Protein 7B7Q (pdb70)

Organism: Carboxydothermus hydrogenoformans (strain ATCC BAA-161 / DSM 6008 / Z-2901) (NCBI:txid246194)

Nearest PDB structures (foldseek):
  6t7j-assembly1_B  TM=9.640E-01  e=1.067E-58  Thermococcus sp. AM4
  6vx0-assembly1_A  TM=9.597E-01  e=3.715E-58  Nitratidesulfovibrio vulgaris str. Hildenborough
  6vx1-assembly1_B  TM=9.623E-01  e=3.715E-58  Nitratidesulfovibrio vulgaris str. Hildenborough
  6b6y-assembly1_A  TM=9.657E-01  e=2.680E-57  Nitratidesulfovibrio vulgaris
  6b6y-assembly1_B  TM=9.656E-01  e=7.198E-57  Nitratidesulfovibrio vulgaris

Secondary structure (DSSP, 8-state):
-----BSSHHHHHHHHHHHHTT---HHHHHHHHHTT--HHHHHT-EE-SSTT--EE-BGGGTB-S-TT---HHHHHHHHHHHHHHHHHHHHHHHHHHHHHHHHHHHTT-SS-----HHHHHHHHHHTT----S-HHHHHHHHHHHHHHHHH--TTS--SHHHHHS-HHHHHHHHHHT-----HHHHHHHHHHHHSTTSB--HHHHHHHHHHHHHHHIIIIIHHHHHHHHHHH-----EEEEESGGG--TTSEEEEEEES--HHHHHHHHHHTSHHHHHHHHHTT-S-EEEEEEHHHHHHHHHH----SSEEEE---GGGHHHHHTTS--SEEEE-SS---TTHHHHHHHHT-EEEE-STT-B-TT--EE----GGGHHHHHHHHHHHHHHHIIIIITTTSPP------EEEEE---HHHHHHHTTSSSHHHHHHHHHTSS-EEEEEEE---STTSSBTHHHHHHHHHHHHTTEEEEEEEHHHHHHHHTTTTSGGGGGGS-HHHHHHHHHHT--SEEEEE--THHHHHHHHHHHHHHHTS-GGGSSEEEEETT--SHHHHHHHHHHHHTT-EEEESS--TTTT-HHHHHIIIIIGGGTTS-EEE----HHHHHHHHHHHHHHHHHHHT-/-----BS-HHHHHHHHHHHHTT---HHHHHHHHHHT--HHHHHT-EE-SSTT--EE-BGGGTB-S-TT---HHHHHHHHHHHHHHHHHHHHHHHHHHHHHHHHHHHTT-SS-----HHHHHHHHHHTT----S-HHHHHHHHHHHHHHHHH--TTS--SHHHHHS-HHHHHHHHHHT-----HHHHHHHHHHHTSTTSB--HHHHHHHHHHHHHHHIIIIIHHHHHHHHHHH-----EEEEESGGG--TTSEEEEEEES--HHHHHHHHHHTSHHHHHHHHHTT-S-EEEEEEHHHHHHHHHH----SSEEEE---GGGHHHHHTTS--SEEEE-SS---TTHHHHHHHHT-EEEE-STT-B-TT--EE----GGGHHHHHHHHHHHHHHHIIIIITTTS--------EEEEE---HHHHHHHTTS-SHHHHHHHHHTSS-EEEEEE----STTSSBTHHHHHHHHHHHHTTEEEEEESHHHHHHHHTTTTSGGGGGGS-HHHHHHHHHHT--SEEEEE--THHHHHHHHHHHHHHHTS-GGGSSEEEEETT--SHHHHHHHHHHHHTT-EEEESSPPTTTT-HHHHHIIIIIGGGTTS-EEE----HHHHHHHHHHHHHHHHHHHT-

Structure (mmCIF, N/CA/C/O backbone):
data_7B7Q
#
_entry.id   7B7Q
#
_cell.length_a   66.327
_cell.length_b   108.982
_cell.length_c   82.843
_cell.angle_alpha   90.000
_cell.angle_beta   98.780
_cell.angle_gamma   90.000
#
_symmetry.space_group_name_H-M   'P 1 21 1'
#
loop_
_entity.id
_entity.type
_entity.pdbx_description
1 polymer 'Carbon monoxide dehydrogenase'
2 non-polymer 'FE2/S2 (INORGANIC) CLUSTER'
3 non-polymer 'IRON/SULFUR CLUSTER'
4 non-polymer 3,5-dioxa-7-thia-1-thionia-2$l^{2},4$l^{2},6$l^{3},8$l^{2}-tetraferrabicyclo[4.2.0]octane
5 non-polymer TRIS(HYDROXYETHYL)AMINOMETHANE
6 non-polymer DI(HYDROXYETHYL)ETHER
7 water water
#
loop_
_atom_site.group_PDB
_atom_site.id
_atom_site.type_symbol
_atom_site.label_atom_id
_atom_site.label_alt_id
_atom_site.label_comp_id
_atom_site.label_asym_id
_atom_site.label_entity_id
_atom_site.label_seq_id
_atom_site.pdbx_PDB_ins_code
_atom_site.Cartn_x
_atom_site.Cartn_y
_atom_site.Cartn_z
_atom_site.occupancy
_atom_site.B_iso_or_equiv
_atom_site.auth_seq_id
_atom_site.auth_comp_id
_atom_site.auth_asym_id
_atom_site.auth_atom_id
_atom_site.pdbx_PDB_model_num
ATOM 1 N N . MET A 1 1 ? 43.958 24.077 36.980 1.00 35.38 1 MET A N 1
ATOM 2 C CA . MET A 1 1 ? 43.319 22.951 36.305 1.00 37.33 1 MET A CA 1
ATOM 3 C C . MET A 1 1 ? 41.788 23.004 36.394 1.00 31.03 1 MET A C 1
ATOM 4 O O . MET A 1 1 ? 41.158 23.142 37.460 1.00 30.67 1 MET A O 1
ATOM 17 N N . ALA A 1 2 ? 41.210 22.922 35.205 1.00 27.52 2 ALA A N 1
ATOM 18 C CA . ALA A 1 2 ? 39.783 23.051 34.990 1.00 25.32 2 ALA A CA 1
ATOM 19 C C . ALA A 1 2 ? 39.103 21.704 34.773 1.00 25.09 2 ALA A C 1
ATOM 20 O O . ALA A 1 2 ? 37.931 21.675 34.416 1.00 25.18 2 ALA A O 1
ATOM 27 N N . THR A 1 3 ? 39.801 20.597 35.022 1.00 25.22 3 THR A N 1
ATOM 28 C CA . THR A 1 3 ? 39.237 19.269 34.800 1.00 25.02 3 THR A CA 1
ATOM 29 C C . THR A 1 3 ? 38.112 18.965 35.789 1.00 22.36 3 THR A C 1
ATOM 30 O O . THR A 1 3 ? 38.235 19.223 36.988 1.00 22.83 3 THR A O 1
ATOM 41 N N . LYS A 1 4 ? 37.022 18.391 35.274 1.00 21.08 4 LYS A N 1
ATOM 42 C CA A LYS A 1 4 ? 35.915 17.906 36.108 0.58 20.99 4 LYS A CA 1
ATOM 43 C CA B LYS A 1 4 ? 35.932 17.925 36.118 0.42 20.71 4 LYS A CA 1
ATOM 44 C C . LYS A 1 4 ? 36.347 16.639 36.829 1.00 20.22 4 LYS A C 1
ATOM 45 O O . LYS A 1 4 ? 36.619 15.621 36.185 1.00 20.50 4 LYS A O 1
ATOM 82 N N . THR A 1 5 ? 36.381 16.687 38.164 1.00 20.02 5 THR A N 1
ATOM 83 C CA . THR A 1 5 ? 36.784 15.533 38.963 1.00 20.06 5 THR A CA 1
ATOM 84 C C . THR A 1 5 ? 35.632 15.041 39.832 1.00 20.10 5 THR A C 1
ATOM 85 O O . THR A 1 5 ? 34.708 14.416 39.303 1.00 20.20 5 THR A O 1
ATOM 96 N N . SER A 1 6 ? 35.661 15.317 41.137 1.00 19.02 6 SER A N 1
ATOM 97 C CA . SER A 1 6 ? 34.688 14.756 42.064 1.00 18.96 6 SER A CA 1
ATOM 98 C C . SER A 1 6 ? 34.327 15.755 43.161 1.00 19.04 6 SER A C 1
ATOM 99 O O . SER A 1 6 ? 35.103 16.652 43.505 1.00 19.58 6 SER A O 1
ATOM 107 N N . ILE A 1 7 ? 33.157 15.547 43.773 1.00 20.25 7 ILE A N 1
ATOM 108 C CA . ILE A 1 7 ? 32.826 16.256 45.015 1.00 20.88 7 ILE A CA 1
ATOM 109 C C . ILE A 1 7 ? 33.569 15.683 46.230 1.00 20.88 7 ILE A C 1
ATOM 110 O O . ILE A 1 7 ? 33.708 16.375 47.256 1.00 22.95 7 ILE A O 1
ATOM 126 N N . HIS A 1 8 ? 34.055 14.438 46.145 1.00 20.49 8 HIS A N 1
ATOM 127 C CA . HIS A 1 8 ? 34.629 13.730 47.297 1.00 18.84 8 HIS A CA 1
ATOM 128 C C . HIS A 1 8 ? 36.125 13.982 47.416 1.00 20.58 8 HIS A C 1
ATOM 129 O O . HIS A 1 8 ? 36.871 13.680 46.477 1.00 20.28 8 HIS A O 1
ATOM 143 N N . PRO A 1 9 ? 36.616 14.450 48.562 1.00 21.66 9 PRO A N 1
ATOM 144 C CA . PRO A 1 9 ? 38.068 14.672 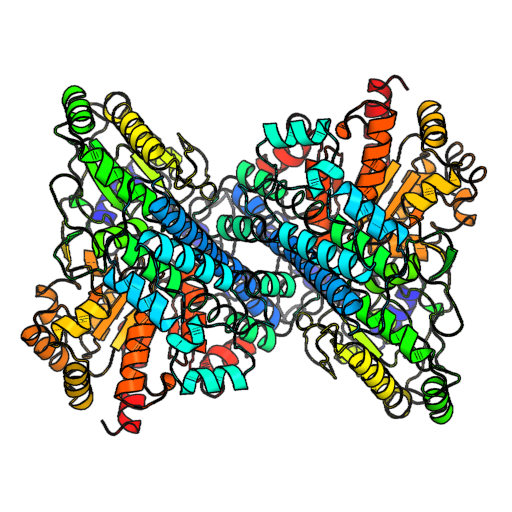48.677 1.00 23.13 9 PRO A CA 1
ATOM 145 C C . PRO A 1 9 ? 38.920 13.435 48.445 1.00 23.18 9 PRO A C 1
ATOM 146 O O . PRO A 1 9 ? 40.030 13.545 47.902 1.00 23.41 9 PRO A O 1
ATOM 157 N N . SER A 1 10 ? 38.462 12.268 48.898 1.00 23.06 10 SER A N 1
ATOM 158 C CA . SER A 1 10 ? 39.252 11.048 48.742 1.00 21.72 10 SER A CA 1
ATOM 159 C C . SER A 1 10 ? 39.512 10.758 47.271 1.00 20.63 10 SER A C 1
ATOM 160 O O . SER A 1 10 ? 40.638 10.420 46.886 1.00 20.48 10 SER A O 1
ATOM 168 N N . VAL A 1 11 ? 38.475 10.888 46.441 1.00 20.41 11 VAL A N 1
ATOM 169 C CA . VAL A 1 11 ? 38.618 10.650 45.008 1.00 19.21 11 VAL A CA 1
ATOM 170 C C . VAL A 1 11 ? 39.553 11.677 44.382 1.00 20.16 11 VAL A C 1
ATOM 171 O O . VAL A 1 11 ? 40.365 11.349 43.513 1.00 20.67 11 VAL A O 1
ATOM 184 N N . ASN A 1 12 ? 39.436 12.943 44.787 1.00 20.08 12 ASN A N 1
ATOM 185 C CA . ASN A 1 12 ? 40.312 13.971 44.228 1.00 21.10 12 ASN A CA 1
ATOM 186 C C . ASN A 1 12 ? 41.782 13.710 44.556 1.00 21.94 12 ASN A C 1
ATOM 187 O O . ASN A 1 12 ? 42.666 13.930 43.714 1.00 23.04 12 ASN A O 1
ATOM 198 N N . GLU A 1 13 ? 42.065 13.221 45.758 1.00 21.56 13 GLU A N 1
ATOM 199 C CA . GLU A 1 13 ? 43.449 12.903 46.113 1.00 22.22 13 GLU A CA 1
ATOM 200 C C . GLU A 1 13 ? 43.991 11.788 45.224 1.00 22.11 13 GLU A C 1
ATOM 201 O O . GLU A 1 13 ? 45.139 11.839 44.772 1.00 22.78 13 GLU A O 1
ATOM 213 N N . LEU A 1 14 ? 43.176 10.769 44.969 1.00 21.08 14 LEU A N 1
ATOM 214 C CA . LEU A 1 14 ? 43.615 9.631 44.154 1.00 20.75 14 LEU A CA 1
ATOM 215 C C . LEU A 1 14 ? 43.664 9.959 42.663 1.00 21.68 14 LEU A C 1
ATOM 216 O O . LEU A 1 14 ? 44.515 9.419 41.947 1.00 21.68 14 LEU A O 1
ATOM 232 N N . TYR A 1 15 ? 42.799 10.860 42.186 1.00 20.89 15 TYR A N 1
ATOM 233 C CA . TYR A 1 15 ? 42.946 11.380 40.828 1.00 20.09 15 TYR A CA 1
ATOM 234 C C . TYR A 1 15 ? 44.326 12.013 40.629 1.00 19.88 15 TYR A C 1
ATOM 235 O O . TYR A 1 15 ? 44.954 11.826 39.583 1.00 20.93 15 TYR A O 1
ATOM 253 N N . GLN A 1 16 ? 44.817 12.761 41.614 1.00 21.02 16 GLN A N 1
ATOM 254 C CA . GLN A 1 16 ? 46.137 13.365 41.469 1.00 21.86 16 GLN A CA 1
ATOM 255 C C . GLN A 1 16 ? 47.212 12.302 41.287 1.00 21.72 16 GLN A C 1
ATOM 256 O O . GLN A 1 16 ? 48.178 12.508 40.530 1.00 22.71 16 GLN A O 1
ATOM 270 N N . ARG A 1 17 ? 47.064 11.149 41.947 1.00 20.09 17 ARG A N 1
ATOM 271 C CA . ARG A 1 17 ? 48.044 10.084 41.744 1.00 20.50 17 ARG A CA 1
ATOM 272 C C . ARG A 1 17 ? 47.940 9.486 40.345 1.00 20.81 17 ARG A C 1
ATOM 273 O O . ARG A 1 17 ? 48.964 9.228 39.702 1.00 20.97 17 ARG A O 1
ATOM 294 N N . LEU A 1 18 ? 46.718 9.227 39.868 1.00 19.83 18 LEU A N 1
ATOM 295 C CA . LEU A 1 18 ? 46.558 8.754 38.492 1.00 20.79 18 LEU A CA 1
ATOM 296 C C . LEU A 1 18 ? 47.206 9.710 37.501 1.00 21.47 18 LEU A C 1
ATOM 297 O O . LEU A 1 18 ? 47.883 9.274 36.565 1.00 21.79 18 LEU A O 1
ATOM 313 N N . ALA A 1 19 ? 47.004 11.015 37.686 1.00 22.03 19 ALA A N 1
ATOM 314 C CA . ALA A 1 19 ? 47.586 12.015 36.790 1.00 23.68 19 ALA A CA 1
ATOM 315 C C . ALA A 1 19 ? 49.111 12.040 36.892 1.00 24.09 19 ALA A C 1
ATOM 316 O O . ALA A 1 19 ? 49.804 12.104 35.866 1.00 25.36 19 ALA A O 1
ATOM 323 N N . GLU A 1 20 ? 49.651 12.036 38.124 1.00 24.19 20 GLU A N 1
ATOM 324 C CA A GLU A 1 20 ? 51.105 11.992 38.296 0.61 25.50 20 GLU A CA 1
ATOM 325 C CA B GLU A 1 20 ? 51.104 11.988 38.301 0.39 25.47 20 GLU A CA 1
ATOM 326 C C . GLU A 1 20 ? 51.708 10.780 37.597 1.00 25.15 20 GLU A C 1
ATOM 327 O O . GLU A 1 20 ? 52.766 10.885 36.958 1.00 25.15 20 GLU A O 1
ATOM 348 N N . ASP A 1 21 ? 51.069 9.613 37.730 1.00 24.71 21 ASP A N 1
ATOM 349 C CA . ASP A 1 21 ? 51.520 8.373 37.105 1.00 23.84 21 ASP A CA 1
ATOM 350 C C . ASP A 1 21 ? 51.227 8.319 35.606 1.00 23.79 21 ASP A C 1
ATOM 351 O O . ASP A 1 21 ? 51.582 7.324 34.954 1.00 24.39 21 ASP A O 1
ATOM 360 N N . GLN A 1 22 ? 50.589 9.350 35.046 1.00 24.75 22 GLN A N 1
ATOM 361 C CA . GLN A 1 22 ? 50.311 9.425 33.609 1.00 27.21 22 GLN A CA 1
ATOM 362 C C . GLN A 1 22 ? 49.467 8.248 33.121 1.00 25.53 22 GLN A C 1
ATOM 363 O O . GLN A 1 22 ? 49.673 7.722 32.019 1.00 26.08 22 GLN A O 1
ATOM 377 N N . LEU A 1 23 ? 48.497 7.844 33.940 1.00 23.91 23 LEU A N 1
ATOM 378 C CA . LEU A 1 23 ? 47.587 6.762 33.594 1.00 23.26 23 LEU A CA 1
ATOM 379 C C . LEU A 1 23 ? 46.257 7.313 33.102 1.00 22.45 23 LEU A C 1
ATOM 380 O O . LEU A 1 23 ? 45.714 8.272 33.660 1.00 22.00 23 LEU A O 1
ATOM 396 N N . SER A 1 24 ? 45.733 6.694 32.050 1.00 21.88 24 SER A N 1
ATOM 397 C CA . SER A 1 24 ? 44.434 7.080 31.535 1.00 21.49 24 SER A CA 1
ATOM 398 C C . SER A 1 24 ? 43.363 6.826 32.591 1.00 20.46 24 SER A C 1
ATOM 399 O O . SER A 1 24 ? 43.461 5.897 33.399 1.00 20.97 24 SER A O 1
ATOM 407 N N . ASN A 1 25 ? 42.327 7.661 32.580 1.00 18.94 25 ASN A N 1
ATOM 408 C CA . ASN A 1 25 ? 41.246 7.560 33.556 1.00 18.76 25 ASN A CA 1
ATOM 409 C C . ASN A 1 25 ? 40.025 8.315 33.034 1.00 18.58 25 ASN A C 1
ATOM 410 O O . ASN A 1 25 ? 40.143 9.177 32.150 1.00 18.20 25 ASN A O 1
ATOM 421 N N . CYS A 1 26 ? 38.850 8.009 33.617 1.00 18.53 26 CYS A N 1
ATOM 422 C CA . CYS A 1 26 ? 37.599 8.590 33.124 1.00 17.57 26 CYS A CA 1
ATOM 423 C C . CYS A 1 26 ? 37.619 10.120 33.169 1.00 17.43 26 CYS A C 1
ATOM 424 O O . CYS A 1 26 ? 37.123 10.780 32.246 1.00 18.06 26 CYS A O 1
ATOM 432 N N . PHE A 1 27 ? 38.175 10.705 34.239 1.00 17.04 27 PHE A N 1
ATOM 433 C CA . PHE A 1 27 ? 38.168 12.157 34.378 1.00 17.27 27 PHE A CA 1
ATOM 434 C C . PHE A 1 27 ? 38.943 12.821 33.236 1.00 18.23 27 PHE A C 1
ATOM 435 O O . PHE A 1 27 ? 38.457 13.764 32.611 1.00 18.71 27 PHE A O 1
ATOM 452 N N . ASP A 1 28 ? 40.152 12.335 32.946 1.00 18.91 28 ASP A N 1
ATOM 453 C CA . ASP A 1 28 ? 40.957 12.904 31.866 1.00 18.83 28 ASP A CA 1
ATOM 454 C C . ASP A 1 28 ? 40.404 12.568 30.481 1.00 19.25 28 ASP A C 1
ATOM 455 O O . ASP A 1 28 ? 40.543 13.372 29.556 1.00 21.15 28 ASP A O 1
ATOM 464 N N . ARG A 1 29 ? 39.755 11.407 30.316 1.00 18.57 29 ARG A N 1
ATOM 465 C CA . ARG A 1 29 ? 39.235 11.020 29.006 1.00 18.14 29 ARG A CA 1
ATOM 466 C C . ARG A 1 29 ? 38.008 11.830 28.601 1.00 18.11 29 ARG A C 1
ATOM 467 O O . ARG A 1 29 ? 37.662 11.863 27.411 1.00 18.75 29 ARG A O 1
ATOM 488 N N . PHE A 1 30 ? 37.347 12.481 29.559 1.00 18.60 30 PHE A N 1
ATOM 489 C CA . PHE A 1 30 ? 36.164 13.277 29.253 1.00 19.16 30 PHE A CA 1
ATOM 490 C C . PHE A 1 30 ? 36.525 14.464 28.366 1.00 21.46 30 PHE A C 1
ATOM 491 O O . PHE A 1 30 ? 35.785 14.786 27.427 1.00 22.79 30 PHE A O 1
ATOM 508 N N . ASP A 1 31 ? 37.687 15.091 28.625 1.00 24.42 31 ASP A N 1
ATOM 509 C CA . ASP A 1 31 ? 38.096 16.314 27.928 1.00 27.12 31 ASP A CA 1
ATOM 510 C C . ASP A 1 31 ? 38.249 16.110 26.423 1.00 25.92 31 ASP A C 1
ATOM 511 O O . ASP A 1 31 ? 37.665 16.888 25.645 1.00 27.97 31 ASP A O 1
ATOM 520 N N . PRO A 1 32 ? 39.023 15.132 25.944 1.00 24.30 32 PRO A N 1
ATOM 521 C CA . PRO A 1 32 ? 39.133 14.945 24.495 1.00 23.13 32 PRO A CA 1
ATOM 522 C C . PRO A 1 32 ? 37.783 14.710 23.829 1.00 21.53 32 PRO A C 1
ATOM 523 O O . PRO A 1 32 ? 37.590 15.142 22.693 1.00 22.80 32 PRO A O 1
ATOM 534 N N . GLN A 1 33 ? 36.853 14.004 24.489 1.00 20.49 33 GLN A N 1
ATOM 535 C CA . GLN A 1 33 ? 35.532 13.762 23.891 1.00 20.67 33 GLN A CA 1
ATOM 536 C C . GLN A 1 33 ? 34.729 15.061 23.794 1.00 23.81 33 GLN A C 1
ATOM 537 O O . GLN A 1 33 ? 34.022 15.295 22.801 1.00 23.06 33 GLN A O 1
ATOM 551 N N . GLU A 1 34 ? 34.883 15.943 24.793 1.00 28.07 34 GLU A N 1
ATOM 552 C CA . GLU A 1 34 ? 34.270 17.270 24.759 1.00 30.34 34 GLU A CA 1
ATOM 553 C C . GLU A 1 34 ? 34.624 18.027 23.492 1.00 31.78 34 GLU A C 1
ATOM 554 O O . GLU A 1 34 ? 33.785 18.754 22.944 1.00 36.35 34 GLU A O 1
ATOM 566 N N . LYS A 1 35 ? 35.867 17.896 23.023 1.00 29.51 35 LYS A N 1
ATOM 567 C CA . LYS A 1 35 ? 36.332 18.704 21.896 1.00 30.99 35 LYS A CA 1
ATOM 568 C C . LYS A 1 35 ? 35.629 18.357 20.593 1.00 27.20 35 LYS A C 1
ATOM 569 O O . LYS A 1 35 ? 35.628 19.183 19.671 1.00 27.67 35 LYS A O 1
ATOM 588 N N . ILE A 1 36 ? 35.061 17.155 20.480 1.00 23.45 36 ILE A N 1
ATOM 589 C CA . ILE A 1 36 ? 34.551 16.663 19.204 1.00 22.17 36 ILE A CA 1
ATOM 590 C C . ILE A 1 36 ? 33.125 16.122 19.307 1.00 20.99 36 ILE A C 1
ATOM 591 O O . ILE A 1 36 ? 32.695 15.305 18.478 1.00 20.95 36 ILE A O 1
ATOM 607 N N . ARG A 1 37 ? 32.371 16.578 20.301 1.00 21.64 37 ARG A N 1
ATOM 608 C CA . ARG A 1 37 ? 31.009 16.086 20.504 1.00 21.75 37 ARG A CA 1
ATOM 609 C C . ARG A 1 37 ? 30.136 16.292 19.271 1.00 19.98 37 ARG A C 1
ATOM 610 O O . ARG A 1 37 ? 30.074 17.390 18.693 1.00 21.06 37 ARG A O 1
ATOM 631 N N . CYS A 1 38 ? 29.406 15.229 18.908 1.00 19.10 38 CYS A N 1
ATOM 632 C CA . CYS A 1 38 ? 28.422 15.250 17.826 1.00 18.22 38 CYS A CA 1
ATOM 633 C C . CYS A 1 38 ? 27.079 15.760 18.352 1.00 18.35 38 CYS A C 1
ATOM 634 O O . CYS A 1 38 ? 26.454 15.118 19.207 1.00 18.86 38 CYS A O 1
ATOM 641 N N . ASN A 1 39 ? 26.636 16.922 17.847 1.00 19.30 39 ASN A N 1
ATOM 642 C CA . ASN A 1 39 ? 25.365 17.465 18.297 1.00 19.96 39 ASN A CA 1
ATOM 643 C C . ASN A 1 39 ? 24.160 16.679 17.774 1.00 18.51 39 ASN A C 1
ATOM 644 O O . ASN A 1 39 ? 23.106 16.672 18.427 1.00 18.49 39 ASN A O 1
ATOM 655 N N . TYR A 1 40 ? 24.276 15.978 16.635 1.00 17.70 40 TYR A N 1
ATOM 656 C CA . TYR A 1 40 ? 23.163 15.130 16.195 1.00 17.23 40 TYR A CA 1
ATOM 657 C C . TYR A 1 40 ? 22.904 14.020 17.208 1.00 17.08 40 TYR A C 1
ATOM 658 O O . TYR A 1 40 ? 21.765 13.786 17.622 1.00 16.91 40 TYR A O 1
ATOM 676 N N . CYS A 1 41 ? 23.969 13.344 17.636 1.00 16.66 41 CYS A N 1
ATOM 677 C CA . CYS A 1 41 ? 23.842 12.285 18.634 1.00 15.90 41 CYS A CA 1
ATOM 678 C C . CYS A 1 41 ? 23.383 12.820 19.994 1.00 16.26 41 CYS A C 1
ATOM 679 O O . CYS A 1 41 ? 22.564 12.184 20.659 1.00 17.03 41 CYS A O 1
ATOM 686 N N . GLU A 1 42 ? 23.873 13.996 20.402 1.00 17.26 42 GLU A N 1
ATOM 687 C CA . GLU A 1 42 ? 23.445 14.583 21.664 1.00 18.20 42 GLU A CA 1
ATOM 688 C C . GLU A 1 42 ? 21.940 14.781 21.692 1.00 18.05 42 GLU A C 1
ATOM 689 O O . GLU A 1 42 ? 21.308 14.602 22.741 1.00 19.06 42 GLU A O 1
ATOM 701 N N . LEU A 1 43 ? 21.349 15.153 20.551 1.00 17.78 43 LEU A N 1
ATOM 702 C CA . LEU A 1 43 ? 19.926 15.448 20.442 1.00 18.06 43 LEU A CA 1
ATOM 703 C C . LEU A 1 43 ? 19.078 14.223 20.081 1.00 17.27 43 LEU A C 1
ATOM 704 O O . LEU A 1 43 ? 17.848 14.341 20.013 1.00 17.54 43 LEU A O 1
ATOM 720 N N . GLY A 1 44 ? 19.683 13.062 19.820 1.00 16.95 44 GLY A N 1
ATOM 721 C CA . GLY A 1 44 ? 18.942 11.847 19.471 1.00 16.83 44 GLY A CA 1
ATOM 722 C C . GLY A 1 44 ? 18.511 11.754 18.017 1.00 16.08 44 GLY A C 1
ATOM 723 O O . GLY A 1 44 ? 17.659 10.918 17.685 1.00 16.01 44 GLY A O 1
ATOM 727 N N . VAL A 1 45 ? 19.062 12.589 17.134 1.00 16.11 45 VAL A N 1
ATOM 728 C CA . VAL A 1 45 ? 18.625 12.634 15.733 1.00 15.97 45 VAL A CA 1
ATOM 729 C C . VAL A 1 45 ? 19.700 12.160 14.758 1.00 15.54 45 VAL A C 1
ATOM 730 O O . VAL A 1 45 ? 19.843 12.686 13.640 1.00 16.72 45 VAL A O 1
ATOM 743 N N . SER A 1 46 ? 20.412 11.120 15.163 1.00 15.56 46 SER A N 1
ATOM 744 C CA . SER A 1 46 ? 21.196 10.293 14.257 1.00 14.95 46 SER A CA 1
ATOM 745 C C . SER A 1 46 ? 20.744 8.835 14.378 1.00 14.49 46 SER A C 1
ATOM 746 O O . SER A 1 46 ? 20.119 8.454 15.372 1.00 14.71 46 SER A O 1
ATOM 754 N N . CYS A 1 47 ? 21.042 8.014 13.361 1.00 13.28 47 CYS A N 1
ATOM 755 C CA . CYS A 1 47 ? 20.662 6.603 13.345 1.00 12.78 47 CYS A CA 1
ATOM 756 C C . CYS A 1 47 ? 21.723 5.790 12.616 1.00 12.33 47 CYS A C 1
ATOM 757 O O . CYS A 1 47 ? 22.205 6.192 11.548 1.00 13.95 47 CYS A O 1
ATOM 764 N N . GLN A 1 48 ? 22.049 4.619 13.178 1.00 13.16 48 GLN A N 1
ATOM 765 C CA . GLN A 1 48 ? 23.030 3.686 12.612 1.00 13.91 48 GLN A CA 1
ATOM 766 C C . GLN A 1 48 ? 22.456 2.271 12.467 1.00 13.92 48 GLN A C 1
ATOM 767 O O . GLN A 1 48 ? 23.201 1.282 12.493 1.00 15.24 48 GLN A O 1
ATOM 781 N N . LEU A 1 49 ? 21.139 2.126 12.313 1.00 13.53 49 LEU A N 1
ATOM 782 C CA . LEU A 1 49 ? 20.553 0.789 12.416 1.00 13.88 49 LEU A CA 1
ATOM 783 C C . LEU A 1 49 ? 20.523 -0.004 11.103 1.00 13.43 49 LEU A C 1
ATOM 784 O O . LEU A 1 49 ? 20.259 -1.214 11.157 1.00 15.92 49 LEU A O 1
ATOM 800 N N . CYS A 1 50 ? 20.810 0.606 9.939 1.00 14.20 50 CYS A N 1
ATOM 801 C CA . CYS A 1 50 ? 20.867 -0.189 8.713 1.00 12.82 50 CYS A CA 1
ATOM 802 C C . CYS A 1 50 ? 21.872 0.383 7.725 1.00 13.62 50 CYS A C 1
ATOM 803 O O . CYS A 1 50 ? 22.389 1.497 7.896 1.00 14.40 50 CYS A O 1
ATOM 810 N N . SER A 1 51 ? 22.095 -0.369 6.629 1.00 13.74 51 SER A N 1
ATOM 811 C CA . SER A 1 51 ? 23.149 -0.010 5.685 1.00 14.38 51 SER A CA 1
ATOM 812 C C . SER A 1 51 ? 22.818 1.213 4.827 1.00 13.76 51 SER A C 1
ATOM 813 O O . SER A 1 51 ? 23.734 1.761 4.218 1.00 15.26 51 SER A O 1
ATOM 821 N N . ASN A 1 52 ? 21.540 1.602 4.684 1.00 14.33 52 ASN A N 1
ATOM 822 C CA A ASN A 1 52 ? 21.234 2.855 3.985 0.62 14.38 52 ASN A CA 1
ATOM 823 C CA B ASN A 1 52 ? 21.240 2.858 3.993 0.38 14.79 52 ASN A CA 1
ATOM 824 C C . ASN A 1 52 ? 21.697 4.073 4.771 1.00 14.90 52 ASN A C 1
ATOM 825 O O . ASN A 1 52 ? 21.758 5.162 4.203 1.00 17.65 52 ASN A O 1
ATOM 844 N N . GLY A 1 53 ? 21.972 3.917 6.066 1.00 14.57 53 GLY A N 1
ATOM 845 C CA . GLY A 1 53 ? 22.543 4.954 6.887 1.00 15.20 53 GLY A CA 1
ATOM 846 C C . GLY A 1 53 ? 24.050 5.022 6.726 1.00 15.95 53 GLY A C 1
ATOM 847 O O . GLY A 1 53 ? 24.624 4.526 5.754 1.00 16.83 53 GLY A O 1
ATOM 851 N N . PRO A 1 54 ? 24.724 5.655 7.693 1.00 16.89 54 PRO A N 1
ATOM 852 C CA . PRO A 1 54 ? 24.128 6.309 8.863 1.00 16.85 54 PRO A CA 1
ATOM 853 C C . PRO A 1 54 ? 23.333 7.555 8.469 1.00 15.41 54 PRO A C 1
ATOM 854 O O . PRO A 1 54 ? 23.686 8.248 7.517 1.00 16.78 54 PRO A O 1
ATOM 865 N N . CYS A 1 55 ? 22.218 7.795 9.156 1.00 14.20 55 CYS A N 1
ATOM 866 C CA . CYS A 1 55 ? 21.359 8.922 8.827 1.00 14.12 55 CYS A CA 1
ATOM 867 C C . CYS A 1 55 ? 21.389 9.975 9.935 1.00 13.53 55 CYS A C 1
ATOM 868 O O . CYS A 1 55 ? 21.714 9.680 11.097 1.00 14.98 55 CYS A O 1
ATOM 875 N N . ARG A 1 56 ? 21.009 11.204 9.555 1.00 14.77 56 ARG A N 1
ATOM 876 C CA . ARG A 1 56 ? 20.903 12.347 10.437 1.00 17.33 56 ARG A CA 1
ATOM 877 C C . ARG A 1 56 ? 19.715 13.186 10.008 1.00 16.74 56 ARG A C 1
ATOM 878 O O . ARG A 1 56 ? 19.410 13.251 8.825 1.00 17.86 56 ARG A O 1
ATOM 899 N N . ILE A 1 57 ? 19.082 13.877 10.949 1.00 17.87 57 ILE A N 1
ATOM 900 C CA . ILE A 1 57 ? 17.999 14.805 10.618 1.00 17.05 57 ILE A CA 1
ATOM 901 C C . ILE A 1 57 ? 18.586 16.211 10.483 1.00 17.47 57 ILE A C 1
ATOM 902 O O . ILE A 1 57 ? 19.167 16.758 11.433 1.00 18.93 57 ILE A O 1
ATOM 918 N N . ASN A 1 58 ? 18.451 16.796 9.291 1.00 18.76 58 ASN A N 1
ATOM 919 C CA . ASN A 1 58 ? 18.876 18.177 9.055 1.00 19.28 58 ASN A CA 1
ATOM 920 C C . ASN A 1 58 ? 17.910 18.741 8.023 1.00 21.19 58 ASN A C 1
ATOM 921 O O . ASN A 1 58 ? 18.053 18.487 6.821 1.00 20.75 58 ASN A O 1
ATOM 932 N N . GLU A 1 59 ? 16.951 19.533 8.493 1.00 23.89 59 GLU A N 1
ATOM 933 C CA . GLU A 1 59 ? 15.932 20.041 7.580 1.00 28.43 59 GLU A CA 1
ATOM 934 C C . GLU A 1 59 ? 16.497 21.020 6.545 1.00 28.69 59 GLU A C 1
ATOM 935 O O . GLU A 1 59 ? 15.945 21.127 5.440 1.00 29.28 59 GLU A O 1
ATOM 947 N N . LYS A 1 60 ? 17.613 21.697 6.845 1.00 29.62 60 LYS A N 1
ATOM 948 C CA . LYS A 1 60 ? 18.137 22.716 5.929 1.00 32.47 60 LYS A CA 1
ATOM 949 C C . LYS A 1 60 ? 18.511 22.143 4.567 1.00 30.08 60 LYS A C 1
ATOM 950 O O . LYS A 1 60 ? 18.405 22.841 3.552 1.00 31.90 60 LYS A O 1
ATOM 969 N N . VAL A 1 61 ? 18.985 20.903 4.520 1.00 26.80 61 VAL A N 1
ATOM 970 C CA . VAL A 1 61 ? 19.347 20.268 3.264 1.00 25.86 61 VAL A CA 1
ATOM 971 C C . VAL A 1 61 ? 18.295 19.263 2.817 1.00 24.20 61 VAL A C 1
ATOM 972 O O . VAL A 1 61 ? 18.567 18.437 1.956 1.00 25.14 61 VAL A O 1
ATOM 985 N N . GLY A 1 62 ? 17.105 19.299 3.415 1.00 22.15 62 GLY A N 1
ATOM 986 C CA . GLY A 1 62 ? 16.044 18.397 3.041 1.00 22.23 62 GLY A CA 1
ATOM 987 C C . GLY A 1 62 ? 16.117 17.015 3.647 1.00 21.37 62 GLY A C 1
ATOM 988 O O . GLY A 1 62 ? 15.382 16.126 3.198 1.00 23.22 62 GLY A O 1
ATOM 992 N N . ALA A 1 63 ? 17.005 16.801 4.621 1.00 19.54 63 ALA A N 1
ATOM 993 C CA . ALA A 1 63 ? 17.116 15.526 5.347 1.00 18.78 63 ALA A CA 1
ATOM 994 C C . ALA A 1 63 ? 16.141 15.488 6.531 1.00 18.40 63 ALA A C 1
ATOM 995 O O . ALA A 1 63 ? 16.511 15.418 7.699 1.00 19.86 63 ALA A O 1
ATOM 1002 N N . THR A 1 64 ? 14.857 15.574 6.192 1.00 19.03 64 THR A N 1
ATOM 1003 C CA . THR A 1 64 ? 13.788 15.605 7.181 1.00 20.34 64 THR A CA 1
ATOM 1004 C C . THR A 1 64 ? 13.492 14.227 7.766 1.00 18.13 64 THR A C 1
ATOM 1005 O O . THR A 1 64 ? 13.057 14.132 8.931 1.00 19.32 64 THR A O 1
ATOM 1016 N N . LEU A 1 65 ? 13.713 13.171 6.974 1.00 15.93 65 LEU A N 1
ATOM 1017 C CA . LEU A 1 65 ? 13.446 11.788 7.303 1.00 15.42 65 LEU A CA 1
ATOM 1018 C C . LEU A 1 65 ? 14.701 10.975 7.014 1.00 15.64 65 LEU A C 1
ATOM 1019 O O . LEU A 1 65 ? 15.513 11.342 6.167 1.00 16.15 65 LEU A O 1
ATOM 1035 N N . GLY A 1 66 ? 14.841 9.835 7.710 1.00 14.35 66 GLY A N 1
ATOM 1036 C CA . GLY A 1 66 ? 15.837 8.847 7.319 1.00 14.91 66 GLY A CA 1
ATOM 1037 C C . GLY A 1 66 ? 15.517 8.262 5.955 1.00 14.19 66 GLY A C 1
ATOM 1038 O O . GLY A 1 66 ? 14.415 8.436 5.432 1.00 14.48 66 GLY A O 1
ATOM 1042 N N . VAL A 1 67 ? 16.492 7.552 5.354 1.00 14.07 67 VAL A N 1
ATOM 1043 C CA . VAL A 1 67 ? 16.243 6.975 4.025 1.00 14.05 67 VAL A CA 1
ATOM 1044 C C . VAL A 1 67 ? 14.972 6.132 4.036 1.00 13.69 67 VAL A C 1
ATOM 1045 O O . VAL A 1 67 ? 14.169 6.171 3.088 1.00 14.49 67 VAL A O 1
ATOM 1058 N N . CYS A 1 68 ? 14.763 5.356 5.100 1.00 13.76 68 CYS A N 1
ATOM 1059 C CA . CYS A 1 68 ? 13.606 4.466 5.213 1.00 13.79 68 CYS A CA 1
ATOM 1060 C C . CYS A 1 68 ? 12.283 5.204 5.376 1.00 14.17 68 CYS A C 1
ATOM 1061 O O . CYS A 1 68 ? 11.227 4.585 5.202 1.00 15.48 68 CYS A O 1
ATOM 1068 N N . GLY A 1 69 ? 12.314 6.487 5.752 1.00 14.49 69 GLY A N 1
ATOM 1069 C CA . GLY A 1 69 ? 11.130 7.300 5.972 1.00 14.68 69 GLY A CA 1
ATOM 1070 C C . GLY A 1 69 ? 10.818 7.640 7.431 1.00 14.97 69 GLY A C 1
ATOM 1071 O O . GLY A 1 69 ? 9.797 8.297 7.687 1.00 16.23 69 GLY A O 1
ATOM 1075 N N . ILE A 1 70 ? 11.623 7.183 8.406 1.00 14.51 70 ILE A N 1
ATOM 1076 C CA . ILE A 1 70 ? 11.339 7.475 9.818 1.00 14.29 70 ILE A CA 1
ATOM 1077 C C . ILE A 1 70 ? 11.611 8.949 10.121 1.00 14.37 70 ILE A C 1
ATOM 1078 O O . ILE A 1 70 ? 12.555 9.551 9.591 1.00 14.87 70 ILE A O 1
ATOM 1094 N N . ASN A 1 71 ? 10.784 9.530 10.993 1.00 14.79 71 ASN A N 1
ATOM 1095 C CA . ASN A 1 71 ? 10.945 10.916 11.413 1.00 15.03 71 ASN A CA 1
ATOM 1096 C C . ASN A 1 71 ? 11.801 11.010 12.694 1.00 15.30 71 ASN A C 1
ATOM 1097 O O . ASN A 1 71 ? 12.165 9.993 13.306 1.00 15.57 71 ASN A O 1
ATOM 1108 N N . ALA A 1 72 ? 12.114 12.258 13.098 1.00 16.11 72 ALA A N 1
ATOM 1109 C CA . ALA A 1 72 ? 13.010 12.487 14.244 1.00 15.23 72 ALA A CA 1
ATOM 1110 C C . ALA A 1 72 ? 12.470 11.875 15.536 1.00 15.61 72 ALA A C 1
ATOM 1111 O O . ALA A 1 72 ? 13.246 11.370 16.371 1.00 15.92 72 ALA A O 1
ATOM 1118 N N . ASP A 1 73 ? 11.150 11.947 15.744 1.00 15.61 73 ASP A N 1
ATOM 1119 C CA . ASP A 1 73 ? 10.567 11.436 16.989 1.00 15.43 73 ASP A CA 1
ATOM 1120 C C . ASP A 1 73 ? 10.671 9.913 17.060 1.00 15.46 73 ASP A C 1
ATOM 1121 O O . ASP A 1 73 ? 11.036 9.353 18.107 1.00 16.03 73 ASP A O 1
ATOM 1130 N N . GLY A 1 74 ? 10.357 9.223 15.961 1.00 14.98 74 GLY A N 1
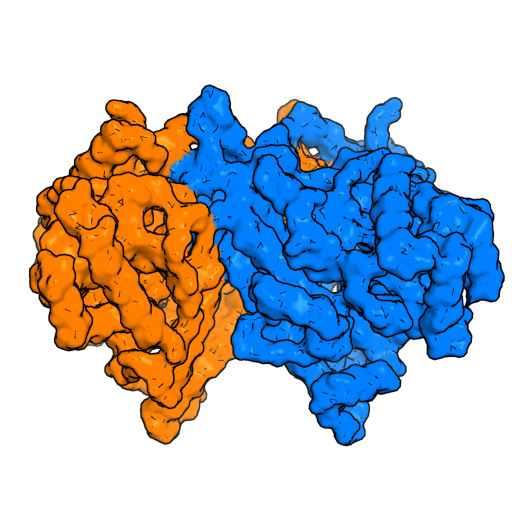ATOM 1131 C CA . GLY A 1 74 ? 10.542 7.782 15.918 1.00 15.45 74 GLY A CA 1
ATOM 1132 C C . GLY A 1 74 ? 11.994 7.376 16.063 1.00 14.23 74 GLY A C 1
ATOM 1133 O O . GLY A 1 74 ? 12.316 6.408 16.765 1.00 13.98 74 GLY A O 1
ATOM 1137 N N . MET A 1 75 ? 12.888 8.092 15.387 1.00 15.25 75 MET A N 1
ATOM 1138 C CA . MET A 1 75 ? 14.310 7.795 15.461 1.00 15.15 75 MET A CA 1
ATOM 1139 C C . MET A 1 75 ? 14.798 7.842 16.912 1.00 14.52 75 MET A C 1
ATOM 1140 O O . MET A 1 75 ? 15.454 6.906 17.403 1.00 14.11 75 MET A O 1
ATOM 1154 N N . ALA A 1 76 ? 14.490 8.933 17.629 1.00 13.72 76 ALA A N 1
ATOM 1155 C CA . ALA A 1 76 ? 14.994 9.094 18.986 1.00 14.41 76 ALA A CA 1
ATOM 1156 C C . ALA A 1 76 ? 14.386 8.052 19.925 1.00 13.77 76 ALA A C 1
ATOM 1157 O O . ALA A 1 76 ? 15.091 7.475 20.762 1.00 15.21 76 ALA A O 1
ATOM 1164 N N . MET A 1 77 ? 13.061 7.860 19.872 1.00 13.35 77 MET A N 1
ATOM 1165 C CA . MET A 1 77 ? 12.440 6.907 20.796 1.00 14.05 77 MET A CA 1
ATOM 1166 C C . MET A 1 77 ? 12.854 5.465 20.505 1.00 13.05 77 MET A C 1
ATOM 1167 O O . MET A 1 77 ? 12.960 4.650 21.437 1.00 13.68 77 MET A O 1
ATOM 1181 N N . ARG A 1 78 ? 13.061 5.123 19.228 1.00 13.37 78 ARG A N 1
ATOM 1182 C CA . ARG A 1 78 ? 13.486 3.769 18.880 1.00 12.57 78 ARG A CA 1
ATOM 1183 C C . ARG A 1 78 ? 14.842 3.430 19.491 1.00 12.65 78 ARG A C 1
ATOM 1184 O O . ARG A 1 78 ? 15.030 2.333 20.034 1.00 12.93 78 ARG A O 1
ATOM 1205 N N . TYR A 1 79 ? 15.816 4.348 19.395 1.00 13.02 79 TYR A N 1
ATOM 1206 C CA . TYR A 1 79 ? 17.139 4.058 19.961 1.00 13.16 79 TYR A CA 1
ATOM 1207 C C . TYR A 1 79 ? 17.062 4.000 21.482 1.00 12.98 79 TYR A C 1
ATOM 1208 O O . TYR A 1 79 ? 17.702 3.149 22.114 1.00 13.69 79 TYR A O 1
ATOM 1226 N N . MET A 1 80 ? 16.233 4.853 22.101 1.00 13.93 80 MET A N 1
ATOM 1227 C CA A MET A 1 80 ? 16.005 4.723 23.536 0.61 14.61 80 MET A CA 1
ATOM 1228 C CA B MET A 1 80 ? 15.985 4.735 23.537 0.39 13.98 80 MET A CA 1
ATOM 1229 C C . MET A 1 80 ? 15.435 3.355 23.886 1.00 13.84 80 MET A C 1
ATOM 1230 O O . MET A 1 80 ? 15.891 2.722 24.840 1.00 14.54 80 MET A O 1
ATOM 1257 N N . LEU A 1 81 ? 14.446 2.868 23.124 1.00 13.37 81 LEU A N 1
ATOM 1258 C CA . LEU A 1 81 ? 13.886 1.535 23.413 1.00 12.79 81 LEU A CA 1
ATOM 1259 C C . LEU A 1 81 ? 14.937 0.429 23.272 1.00 12.67 81 LEU A C 1
ATOM 1260 O O . LEU A 1 81 ? 15.053 -0.442 24.149 1.00 13.57 81 LEU A O 1
ATOM 1276 N N . LEU A 1 82 ? 15.738 0.474 22.202 1.00 13.40 82 LEU A N 1
ATOM 1277 C CA . LEU A 1 82 ? 16.779 -0.537 21.992 1.00 13.86 82 LEU A CA 1
ATOM 1278 C C . LEU A 1 82 ? 17.765 -0.547 23.153 1.00 13.65 82 LEU A C 1
ATOM 1279 O O . LEU A 1 82 ? 18.133 -1.615 23.667 1.00 13.92 82 LEU A O 1
ATOM 1295 N N . ARG A 1 83 ? 18.225 0.634 23.582 1.00 12.97 83 ARG A N 1
ATOM 1296 C CA . ARG A 1 83 ? 19.161 0.651 24.711 1.00 13.04 83 ARG A CA 1
ATOM 1297 C C . ARG A 1 83 ? 18.519 0.102 25.983 1.00 13.69 83 ARG A C 1
ATOM 1298 O O . ARG A 1 83 ? 19.183 -0.574 26.778 1.00 14.36 83 ARG A O 1
ATOM 1319 N N . ASN A 1 84 ? 17.231 0.360 26.188 1.00 13.38 84 ASN A N 1
ATOM 1320 C CA . ASN A 1 84 ? 16.554 -0.161 27.367 1.00 13.87 84 ASN A CA 1
ATOM 1321 C C . ASN A 1 84 ? 16.306 -1.668 27.296 1.00 13.84 84 ASN A C 1
ATOM 1322 O O . ASN A 1 84 ? 16.099 -2.289 28.347 1.00 15.12 84 ASN A O 1
ATOM 1333 N N . VAL A 1 85 ? 16.408 -2.283 26.112 1.00 13.45 85 VAL A N 1
ATOM 1334 C CA . VAL A 1 85 ? 16.507 -3.739 26.055 1.00 13.52 85 VAL A CA 1
ATOM 1335 C C . VAL A 1 85 ? 17.724 -4.225 26.847 1.00 13.10 85 VAL A C 1
ATOM 1336 O O . VAL A 1 85 ? 17.666 -5.261 27.509 1.00 13.96 85 VAL A O 1
ATOM 1349 N N . MET A 1 86 ? 18.866 -3.533 26.726 1.00 13.11 86 MET A N 1
ATOM 1350 C CA . MET A 1 86 ? 20.055 -3.912 27.495 1.00 12.51 86 MET A CA 1
ATOM 1351 C C . MET A 1 86 ? 19.774 -3.830 28.991 1.00 12.37 86 MET A C 1
ATOM 1352 O O . MET A 1 86 ? 20.148 -4.726 29.763 1.00 13.56 86 MET A O 1
ATOM 1366 N N . GLY A 1 87 ? 19.160 -2.721 29.434 1.00 14.03 87 GLY A N 1
ATOM 1367 C CA . GLY A 1 87 ? 18.859 -2.594 30.855 1.00 14.94 87 GLY A CA 1
ATOM 1368 C C . GLY A 1 87 ? 17.978 -3.730 31.356 1.00 14.26 87 GLY A C 1
ATOM 1369 O O . GLY A 1 87 ? 18.238 -4.329 32.403 1.00 15.61 87 GLY A O 1
ATOM 1373 N N . THR A 1 88 ? 16.867 -3.983 30.660 1.00 15.33 88 THR A N 1
ATOM 1374 C CA . THR A 1 88 ? 15.962 -5.069 31.035 1.00 14.93 88 THR A CA 1
ATOM 1375 C C . THR A 1 88 ? 16.677 -6.412 31.040 1.00 14.33 88 THR A C 1
ATOM 1376 O O . THR A 1 88 ? 16.464 -7.245 31.940 1.00 14.56 88 THR A O 1
ATOM 1387 N N . SER A 1 89 ? 17.571 -6.621 30.071 1.00 14.21 89 SER A N 1
ATOM 1388 C CA . SER A 1 89 ? 18.290 -7.890 29.988 1.00 13.45 89 SER A CA 1
ATOM 1389 C C . SER A 1 89 ? 19.180 -8.122 31.206 1.00 13.79 89 SER A C 1
ATOM 1390 O O . SER A 1 89 ? 19.307 -9.262 31.660 1.00 14.01 89 SER A O 1
ATOM 1398 N N . THR A 1 90 ? 19.820 -7.068 31.736 1.00 14.19 90 THR A N 1
ATOM 1399 C CA . THR A 1 90 ? 20.654 -7.260 32.920 1.00 14.55 90 THR A CA 1
ATOM 1400 C C . THR A 1 90 ? 19.821 -7.635 34.143 1.00 13.77 90 THR A C 1
ATOM 1401 O O . THR A 1 90 ? 20.215 -8.528 34.897 1.00 14.26 90 THR A O 1
ATOM 1412 N N . TYR A 1 91 ? 18.653 -7.011 34.332 1.00 14.07 91 TYR A N 1
ATOM 1413 C CA . TYR A 1 91 ? 17.803 -7.388 35.462 1.00 14.50 91 TYR A CA 1
ATOM 1414 C C . TYR A 1 91 ? 17.260 -8.811 35.311 1.00 14.27 91 TYR A C 1
ATOM 1415 O O . TYR A 1 91 ? 17.155 -9.561 36.300 1.00 14.28 91 TYR A O 1
ATOM 1433 N N . THR A 1 92 ? 16.911 -9.197 34.073 1.00 14.19 92 THR A N 1
ATOM 1434 C CA . THR A 1 92 ? 16.402 -10.539 33.802 1.00 14.05 92 THR A CA 1
ATOM 1435 C C . THR A 1 92 ? 17.484 -11.595 34.016 1.00 13.56 92 THR A C 1
ATOM 1436 O O . THR A 1 92 ? 17.214 -12.668 34.569 1.00 14.53 92 THR A O 1
ATOM 1447 N N . TYR A 1 93 ? 18.716 -11.298 33.590 1.00 13.93 93 TYR A N 1
ATOM 1448 C CA . TYR A 1 93 ? 19.861 -12.181 33.810 1.00 14.33 93 TYR A CA 1
ATOM 1449 C C . TYR A 1 93 ? 20.047 -12.433 35.299 1.00 13.09 93 TYR A C 1
ATOM 1450 O O . TYR A 1 93 ? 20.206 -13.589 35.743 1.00 14.26 93 TYR A O 1
ATOM 1468 N N . HIS A 1 94 ? 20.050 -11.345 36.085 1.00 13.34 94 HIS A N 1
ATOM 1469 C CA . HIS A 1 94 ? 20.246 -11.416 37.530 1.00 13.89 94 HIS A CA 1
ATOM 1470 C C . HIS A 1 94 ? 19.137 -12.224 38.186 1.00 13.85 94 HIS A C 1
ATOM 1471 O O . HIS A 1 94 ? 19.399 -13.071 39.056 1.00 15.02 94 HIS A O 1
ATOM 1485 N N . ALA A 1 95 ? 17.880 -11.965 37.796 1.00 14.03 95 ALA A N 1
ATOM 1486 C CA . ALA A 1 95 ? 16.764 -12.690 38.399 1.00 14.37 95 ALA A CA 1
ATOM 1487 C C . ALA A 1 95 ? 16.898 -14.197 38.151 1.00 14.62 95 ALA A C 1
ATOM 1488 O O . ALA A 1 95 ? 16.729 -15.017 39.068 1.00 14.93 95 ALA A O 1
ATOM 1495 N N . TYR A 1 96 ? 17.167 -14.594 36.894 1.00 14.68 96 TYR A N 1
ATOM 1496 C CA . TYR A 1 96 ? 17.286 -16.005 36.574 1.00 14.45 96 TYR A CA 1
ATOM 1497 C C . TYR A 1 96 ? 18.366 -16.668 37.430 1.00 15.41 96 TYR A C 1
ATOM 1498 O O . TYR A 1 96 ? 18.176 -17.773 37.946 1.00 15.99 96 TYR A O 1
ATOM 1516 N N . GLU A 1 97 ? 19.513 -16.005 37.586 1.00 15.27 97 GLU A N 1
ATOM 1517 C CA . GLU A 1 97 ? 20.569 -16.582 38.411 1.00 15.22 97 GLU A CA 1
ATOM 1518 C C . GLU A 1 97 ? 20.173 -16.642 39.889 1.00 15.85 97 GLU A C 1
ATOM 1519 O O . GLU A 1 97 ? 20.530 -17.585 40.600 1.00 16.80 97 GLU A O 1
ATOM 1531 N N . ALA A 1 98 ? 19.442 -15.650 40.383 1.00 15.72 98 ALA A N 1
ATOM 1532 C CA . ALA A 1 98 ? 18.966 -15.727 41.764 1.00 15.94 98 ALA A CA 1
ATOM 1533 C C . ALA A 1 98 ? 18.060 -16.937 41.966 1.00 16.17 98 ALA A C 1
ATOM 1534 O O . ALA A 1 98 ? 18.130 -17.618 43.001 1.00 16.41 98 ALA A O 1
ATOM 1541 N N . TYR A 1 99 ? 17.158 -17.191 41.013 1.00 16.04 99 TYR A N 1
ATOM 1542 C CA . TYR A 1 99 ? 16.217 -18.305 41.162 1.00 15.96 99 TYR A CA 1
ATOM 1543 C C . TYR A 1 99 ? 16.923 -19.654 41.059 1.00 17.02 99 TYR A C 1
ATOM 1544 O O . TYR A 1 99 ? 16.621 -20.583 41.833 1.00 18.22 99 TYR A O 1
ATOM 1562 N N . LYS A 1 100 ? 17.858 -19.797 40.109 1.00 16.37 100 LYS A N 1
ATOM 1563 C CA . LYS A 1 100 ? 18.654 -21.025 40.084 1.00 18.71 100 LYS A CA 1
ATOM 1564 C C . LYS A 1 100 ? 19.499 -21.182 41.346 1.00 17.92 100 LYS A C 1
ATOM 1565 O O . LYS A 1 100 ? 19.701 -22.318 41.816 1.00 18.81 100 LYS A O 1
ATOM 1584 N N . THR A 1 101 ? 19.991 -20.070 41.916 1.00 17.58 101 THR A N 1
ATOM 1585 C CA . THR A 1 101 ? 20.768 -20.154 43.151 1.00 18.10 101 THR A CA 1
ATOM 1586 C C . THR A 1 101 ? 19.901 -20.645 44.310 1.00 19.09 101 THR A C 1
ATOM 1587 O O . THR A 1 101 ? 20.337 -21.491 45.103 1.00 19.68 101 THR A O 1
ATOM 1598 N N . LEU A 1 102 ? 18.652 -20.180 44.386 1.00 18.87 102 LEU A N 1
ATOM 1599 C CA . LEU A 1 102 ? 17.760 -20.642 45.454 1.00 19.24 102 LEU A CA 1
ATOM 1600 C C . LEU A 1 102 ? 17.448 -22.122 45.285 1.00 19.47 102 LEU A C 1
ATOM 1601 O O . LEU A 1 102 ? 17.474 -22.892 46.258 1.00 18.89 102 LEU A O 1
ATOM 1617 N N . LYS A 1 103 ? 17.142 -22.542 44.052 1.00 20.81 103 LYS A N 1
ATOM 1618 C CA . LYS A 1 103 ? 16.809 -23.942 43.814 1.00 20.56 103 LYS A CA 1
ATOM 1619 C C . LYS A 1 103 ? 17.983 -24.842 44.171 1.00 20.01 103 LYS A C 1
ATOM 1620 O O . LYS A 1 103 ? 17.815 -25.857 44.861 1.00 20.82 103 LYS A O 1
ATOM 1639 N N . MET A 1 104 ? 19.186 -24.495 43.706 1.00 20.58 104 MET A N 1
ATOM 1640 C CA . MET A 1 104 ? 20.357 -25.312 44.018 1.00 23.21 104 MET A CA 1
ATOM 1641 C C . MET A 1 104 ? 20.699 -25.276 45.502 1.00 23.52 104 MET A C 1
ATOM 1642 O O . MET A 1 104 ? 21.217 -26.262 46.037 1.00 23.13 104 MET A O 1
ATOM 1656 N N . THR A 1 105 ? 20.421 -24.156 46.182 1.00 22.23 105 THR A N 1
ATOM 1657 C CA . THR A 1 105 ? 20.624 -24.097 47.622 1.00 22.48 105 THR A CA 1
ATOM 1658 C C . THR A 1 105 ? 19.674 -25.069 48.324 1.00 22.54 105 THR A C 1
ATOM 1659 O O . THR A 1 105 ? 20.087 -25.821 49.216 1.00 22.80 105 THR A O 1
ATOM 1670 N N . ALA A 1 106 ? 18.400 -25.085 47.911 1.00 23.18 106 ALA A N 1
ATOM 1671 C CA . ALA A 1 106 ? 17.413 -26.005 48.482 1.00 23.15 106 ALA A CA 1
ATOM 1672 C C . ALA A 1 106 ? 17.775 -27.469 48.248 1.00 25.79 106 ALA A C 1
ATOM 1673 O O . ALA A 1 106 ? 17.429 -28.340 49.066 1.00 26.06 106 ALA A O 1
ATOM 1680 N N . LEU A 1 107 ? 18.443 -27.765 47.138 1.00 26.33 107 LEU A N 1
ATOM 1681 C CA . LEU A 1 107 ? 18.872 -29.123 46.840 1.00 28.19 107 LEU A CA 1
ATOM 1682 C C . LEU A 1 107 ? 20.167 -29.494 47.558 1.00 29.56 107 LEU A C 1
ATOM 1683 O O . LEU A 1 107 ? 20.566 -30.663 47.508 1.00 31.83 107 LEU A O 1
ATOM 1699 N N . GLY A 1 108 ? 20.800 -28.549 48.255 1.00 30.12 108 GLY A N 1
ATOM 1700 C CA . GLY A 1 108 ? 21.969 -28.822 49.068 1.00 31.31 108 GLY A CA 1
ATOM 1701 C C . GLY A 1 108 ? 23.300 -28.571 48.403 1.00 32.08 108 GLY A C 1
ATOM 1702 O O . GLY A 1 108 ? 24.329 -29.009 48.935 1.00 33.62 108 GLY A O 1
ATOM 1706 N N . ASN A 1 109 ? 23.324 -27.854 47.278 1.00 30.75 109 ASN A N 1
ATOM 1707 C CA . ASN A 1 109 ? 24.500 -27.830 46.415 1.00 29.44 109 ASN A CA 1
ATOM 1708 C C . ASN A 1 109 ? 25.282 -26.517 46.487 1.00 28.33 109 ASN A C 1
ATOM 1709 O O . ASN A 1 109 ? 26.122 -26.269 45.623 1.00 27.79 109 ASN A O 1
ATOM 1720 N N . THR A 1 110 ? 25.055 -25.688 47.506 1.00 27.09 110 THR A N 1
ATOM 1721 C CA . THR A 1 110 ? 25.762 -24.413 47.619 1.00 26.91 110 THR A CA 1
ATOM 1722 C C . THR A 1 110 ? 26.190 -24.177 49.064 1.00 27.19 110 THR A C 1
ATOM 1723 O O . THR A 1 110 ? 25.762 -24.913 49.966 1.00 28.25 110 THR A O 1
ATOM 1734 N N . PRO A 1 111 ? 27.023 -23.168 49.326 1.00 26.61 111 PRO A N 1
ATOM 1735 C CA . PRO A 1 111 ? 27.370 -22.822 50.711 1.00 27.26 111 PRO A CA 1
ATOM 1736 C C . PRO A 1 111 ? 26.334 -21.972 51.425 1.00 27.29 111 PRO A C 1
ATOM 1737 O O . PRO A 1 111 ? 26.563 -21.585 52.575 1.00 28.33 111 PRO A O 1
ATOM 1748 N N . PHE A 1 112 ? 25.197 -21.727 50.788 1.00 25.72 112 PHE A N 1
ATOM 1749 C CA . PHE A 1 112 ? 24.138 -20.882 51.313 1.00 26.44 112 PHE A CA 1
ATOM 1750 C C . PHE A 1 112 ? 23.053 -21.739 51.960 1.00 27.84 112 PHE A C 1
ATOM 1751 O O . PHE A 1 112 ? 23.057 -22.969 51.879 1.00 27.71 112 PHE A O 1
ATOM 1768 N N . THR A 1 113 ? 22.096 -21.059 52.589 1.00 28.10 113 THR A N 1
ATOM 1769 C CA . THR A 1 113 ? 21.003 -21.717 53.296 1.00 28.40 113 THR A CA 1
ATOM 1770 C C . THR A 1 113 ? 19.735 -20.871 53.153 1.00 27.96 113 THR A C 1
ATOM 1771 O O . THR A 1 113 ? 19.745 -19.778 52.576 1.00 27.58 113 THR A O 1
ATOM 1782 N N . ILE A 1 114 ? 18.624 -21.389 53.661 1.00 28.18 114 ILE A N 1
ATOM 1783 C CA . ILE A 1 114 ? 17.387 -20.617 53.756 1.00 29.10 114 ILE A CA 1
ATOM 1784 C C . ILE A 1 114 ? 17.430 -19.852 55.073 1.00 27.82 114 ILE A C 1
ATOM 1785 O O . ILE A 1 114 ? 17.332 -20.441 56.156 1.00 29.75 114 ILE A O 1
ATOM 1801 N N . THR A 1 115 ? 17.597 -18.540 54.980 1.00 26.28 115 THR A N 1
ATOM 1802 C CA . THR A 1 115 ? 17.761 -17.698 56.156 1.00 25.69 115 THR A CA 1
ATOM 1803 C C . THR A 1 115 ? 16.431 -17.105 56.620 1.00 26.01 115 THR A C 1
ATOM 1804 O O . THR A 1 115 ? 16.045 -17.277 57.783 1.00 28.57 115 THR A O 1
ATOM 1815 N N . ASP A 1 116 ? 15.737 -16.369 55.742 1.00 23.17 116 ASP A N 1
ATOM 1816 C CA . ASP A 1 116 ? 14.429 -15.792 56.089 1.00 21.88 116 ASP A CA 1
ATOM 1817 C C . ASP A 1 116 ? 13.331 -16.750 55.636 1.00 21.66 116 ASP A C 1
ATOM 1818 O O . ASP A 1 116 ? 12.736 -16.634 54.556 1.00 21.00 116 ASP A O 1
ATOM 1827 N N . LYS A 1 117 ? 13.087 -17.740 56.493 1.00 23.00 117 LYS A N 1
ATOM 1828 C CA . LYS A 1 117 ? 12.086 -18.762 56.253 1.00 22.64 117 LYS A CA 1
ATOM 1829 C C . LYS A 1 117 ? 10.671 -18.202 56.355 1.00 21.30 117 LYS A C 1
ATOM 1830 O O . LYS A 1 117 ? 9.769 -18.676 55.656 1.00 21.52 117 LYS A O 1
ATOM 1849 N N . ASP A 1 118 ? 10.461 -17.183 57.194 1.00 20.52 118 ASP A N 1
ATOM 1850 C CA . ASP A 1 118 ? 9.146 -16.553 57.277 1.00 20.50 118 ASP A CA 1
ATOM 1851 C C . ASP A 1 118 ? 8.770 -15.924 55.939 1.00 19.90 118 ASP A C 1
ATOM 1852 O O . ASP A 1 118 ? 7.642 -16.095 55.446 1.00 20.66 118 ASP A O 1
ATOM 1861 N N . LYS A 1 119 ? 9.724 -15.236 55.313 1.00 19.25 119 LYS A N 1
ATOM 1862 C CA . LYS A 1 119 ? 9.473 -14.621 54.015 1.00 19.06 119 LYS A CA 1
ATOM 1863 C C . LYS A 1 119 ? 9.185 -15.679 52.955 1.00 19.18 119 LYS A C 1
ATOM 1864 O O . LYS A 1 119 ? 8.313 -15.491 52.102 1.00 19.07 119 LYS A O 1
ATOM 1883 N N . LEU A 1 120 ? 9.909 -16.797 52.993 1.00 20.02 120 LEU A N 1
ATOM 1884 C CA . LEU A 1 120 ? 9.679 -17.886 52.038 1.00 18.63 120 LEU A CA 1
ATOM 1885 C C . LEU A 1 120 ? 8.228 -18.369 52.085 1.00 19.70 120 LEU A C 1
ATOM 1886 O O . LEU A 1 120 ? 7.551 -18.483 51.049 1.00 20.44 120 LEU A O 1
ATOM 1902 N N . TYR A 1 121 ? 7.728 -18.648 53.286 1.00 20.27 121 TYR A N 1
ATOM 1903 C CA . TYR A 1 121 ? 6.380 -19.189 53.432 1.00 20.87 121 TYR A CA 1
ATOM 1904 C C . TYR A 1 121 ? 5.320 -18.125 53.177 1.00 21.17 121 TYR A C 1
ATOM 1905 O O . TYR A 1 121 ? 4.258 -18.427 52.620 1.00 22.19 121 TYR A O 1
ATOM 1923 N N . GLN A 1 122 ? 5.565 -16.877 53.602 1.00 21.28 122 GLN A N 1
ATOM 1924 C CA . GLN A 1 122 ? 4.588 -15.831 53.335 1.00 23.48 122 GLN A CA 1
ATOM 1925 C C . GLN A 1 122 ? 4.474 -15.558 51.839 1.00 21.81 122 GLN A C 1
ATOM 1926 O O . GLN A 1 122 ? 3.372 -15.395 51.307 1.00 22.49 122 GLN A O 1
ATOM 1940 N N . MET A 1 123 ? 5.599 -15.504 51.138 1.00 21.49 123 MET A N 1
ATOM 1941 C CA . MET A 1 123 ? 5.543 -15.291 49.696 1.00 22.49 123 MET A CA 1
ATOM 1942 C C . MET A 1 123 ? 4.843 -16.453 48.995 1.00 21.88 123 MET A C 1
ATOM 1943 O O . MET A 1 123 ? 4.018 -16.244 48.090 1.00 22.88 123 MET A O 1
ATOM 1957 N N . ALA A 1 124 ? 5.146 -17.687 49.402 1.00 21.86 124 ALA A N 1
ATOM 1958 C CA . ALA A 1 124 ? 4.470 -18.828 48.798 1.00 22.29 124 ALA A CA 1
ATOM 1959 C C . ALA A 1 124 ? 2.965 -18.750 49.016 1.00 22.75 124 ALA A C 1
ATOM 1960 O O . ALA A 1 124 ? 2.188 -19.029 48.093 1.00 24.17 124 ALA A O 1
ATOM 1967 N N . LYS A 1 125 ? 2.530 -18.372 50.229 1.00 22.68 125 LYS A N 1
ATOM 1968 C CA . LYS A 1 125 ? 1.096 -18.262 50.489 1.00 24.20 125 LYS A CA 1
ATOM 1969 C C . LYS A 1 125 ? 0.467 -17.150 49.657 1.00 24.61 125 LYS A C 1
ATOM 1970 O O . LYS A 1 125 ? -0.627 -17.328 49.103 1.00 24.86 125 LYS A O 1
ATOM 1989 N N . ASP A 1 126 ? 1.145 -16.004 49.533 1.00 24.75 126 ASP A N 1
ATOM 1990 C CA . ASP A 1 126 ? 0.597 -14.910 48.727 1.00 25.03 126 ASP A CA 1
ATOM 1991 C C . ASP A 1 126 ? 0.431 -15.322 47.271 1.00 24.08 126 ASP A C 1
ATOM 1992 O O . ASP A 1 126 ? -0.472 -14.828 46.580 1.00 26.28 126 ASP A O 1
ATOM 2001 N N . LEU A 1 127 ? 1.308 -16.182 46.776 1.00 23.66 127 LEU A N 1
ATOM 2002 C CA . LEU A 1 127 ? 1.272 -16.656 45.397 1.00 23.84 127 LEU A CA 1
ATOM 2003 C C . LEU A 1 127 ? 0.481 -17.954 45.237 1.00 25.25 127 LEU A C 1
ATOM 2004 O O . LEU A 1 127 ? 0.465 -18.518 44.134 1.00 25.72 127 LEU A O 1
ATOM 2020 N N . GLU A 1 128 ? -0.160 -18.435 46.310 1.00 26.54 128 GLU A N 1
ATOM 2021 C CA . GLU A 1 128 ? -1.044 -19.603 46.287 1.00 28.18 128 GLU A CA 1
ATOM 2022 C C . GLU A 1 128 ? -0.317 -20.878 45.874 1.00 26.89 128 GLU A C 1
ATOM 2023 O O . GLU A 1 128 ? -0.885 -21.744 45.201 1.00 28.19 128 GLU A O 1
ATOM 2035 N N . LEU A 1 129 ? 0.940 -20.995 46.286 1.00 24.23 129 LEU A N 1
ATOM 2036 C CA . LEU A 1 129 ? 1.718 -22.203 46.064 1.00 23.96 129 LEU A CA 1
ATOM 2037 C C . LEU A 1 129 ? 1.531 -23.200 47.209 1.00 24.33 129 LEU A C 1
ATOM 2038 O O . LEU A 1 129 ? 1.157 -22.856 48.336 1.00 26.19 129 LEU A O 1
ATOM 2054 N N . ASN A 1 130 ? 1.828 -24.451 46.906 1.00 24.07 130 ASN A N 1
ATOM 2055 C CA . ASN A 1 130 ? 1.766 -25.517 47.895 1.00 25.32 130 ASN A CA 1
ATOM 2056 C C . ASN A 1 130 ? 2.874 -25.318 48.931 1.00 25.11 130 ASN A C 1
ATOM 2057 O O . ASN A 1 130 ? 4.051 -25.217 48.570 1.00 25.21 130 ASN A O 1
ATOM 2068 N N . THR A 1 131 ? 2.505 -25.270 50.217 1.00 26.51 131 THR A N 1
ATOM 2069 C CA . THR A 1 131 ? 3.481 -25.118 51.291 1.00 27.72 131 THR A CA 1
ATOM 2070 C C . THR A 1 131 ? 3.656 -26.380 52.139 1.00 28.19 131 THR A C 1
ATOM 2071 O O . THR A 1 131 ? 4.277 -26.317 53.201 1.00 27.90 131 THR A O 1
ATOM 2082 N N . GLU A 1 132 ? 3.183 -27.531 51.675 1.00 28.88 132 GLU A N 1
ATOM 2083 C CA . GLU A 1 132 ? 3.373 -28.776 52.411 1.00 30.86 132 GLU A CA 1
ATOM 2084 C C . GLU A 1 132 ? 4.804 -29.279 52.250 1.00 28.25 132 GLU A C 1
ATOM 2085 O O . GLU A 1 132 ? 5.510 -28.930 51.301 1.00 27.76 132 GLU A O 1
ATOM 2097 N N . GLY A 1 133 ? 5.227 -30.125 53.186 1.00 27.76 133 GLY A N 1
ATOM 2098 C CA . GLY A 1 133 ? 6.524 -30.770 53.066 1.00 26.69 133 GLY A CA 1
ATOM 2099 C C . GLY A 1 133 ? 7.635 -30.056 53.803 1.00 26.09 133 GLY A C 1
ATOM 2100 O O . GLY A 1 133 ? 7.415 -29.471 54.870 1.00 26.96 133 GLY A O 1
ATOM 2104 N N . LYS A 1 134 ? 8.845 -30.120 53.249 1.00 25.52 134 LYS A N 1
ATOM 2105 C CA . LYS A 1 134 ? 10.010 -29.483 53.840 1.00 25.93 134 LYS A CA 1
ATOM 2106 C C . LYS A 1 134 ? 10.154 -28.053 53.322 1.00 23.62 134 LYS A C 1
ATOM 2107 O O . LYS A 1 134 ? 9.736 -27.747 52.201 1.00 23.04 134 LYS A O 1
ATOM 2126 N N . PRO A 1 135 ? 10.759 -27.147 54.102 1.00 22.41 135 PRO A N 1
ATOM 2127 C CA . PRO A 1 135 ? 11.082 -25.815 53.546 1.00 21.26 135 PRO A CA 1
ATOM 2128 C C . PRO A 1 135 ? 11.832 -25.868 52.220 1.00 22.16 135 PRO A C 1
ATOM 2129 O O . PRO A 1 135 ? 11.610 -25.021 51.343 1.00 21.46 135 PRO A O 1
ATOM 2140 N N . GLU A 1 136 ? 12.736 -26.838 52.050 1.00 22.69 136 GLU A N 1
ATOM 2141 C CA . GLU A 1 136 ? 13.454 -26.983 50.789 1.00 22.13 136 GLU A CA 1
ATOM 2142 C C . GLU A 1 136 ? 12.512 -27.326 49.638 1.00 20.65 136 GLU A C 1
ATOM 2143 O O . GLU A 1 136 ? 12.764 -26.902 48.503 1.00 19.58 136 GLU A O 1
ATOM 2155 N N . ASP A 1 137 ? 11.431 -28.089 49.905 1.00 20.04 137 ASP A N 1
ATOM 2156 C CA . ASP A 1 137 ? 10.431 -28.348 48.867 1.00 20.41 137 ASP A CA 1
ATOM 2157 C C . ASP A 1 137 ? 9.743 -27.050 48.476 1.00 19.55 137 ASP A C 1
ATOM 2158 O O . ASP A 1 137 ? 9.543 -26.777 47.278 1.00 20.85 137 ASP A O 1
ATOM 2167 N N . VAL A 1 138 ? 9.374 -26.239 49.480 1.00 20.24 138 VAL A N 1
ATOM 2168 C CA . VAL A 1 138 ? 8.712 -24.957 49.223 1.00 20.73 138 VAL A CA 1
ATOM 2169 C C . VAL A 1 138 ? 9.627 -24.031 48.419 1.00 20.09 138 VAL A C 1
ATOM 2170 O O . VAL A 1 138 ? 9.187 -23.366 47.469 1.00 20.20 138 VAL A O 1
ATOM 2183 N N . ALA A 1 139 ? 10.921 -24.009 48.743 1.00 18.63 139 ALA A N 1
ATOM 2184 C CA . ALA A 1 139 ? 11.861 -23.162 48.021 1.00 19.54 139 ALA A CA 1
ATOM 2185 C C . ALA A 1 139 ? 12.022 -23.592 46.565 1.00 18.48 139 ALA A C 1
ATOM 2186 O O . ALA A 1 139 ? 12.176 -22.734 45.684 1.00 18.94 139 ALA A O 1
ATOM 2193 N N . VAL A 1 140 ? 12.061 -24.899 46.280 1.00 19.43 140 VAL A N 1
ATOM 2194 C CA . VAL A 1 140 ? 12.098 -25.350 44.879 1.00 20.02 140 VAL A CA 1
ATOM 2195 C C . VAL A 1 140 ? 10.854 -24.886 44.142 1.00 19.50 140 VAL A C 1
ATOM 2196 O O . VAL A 1 140 ? 10.928 -24.388 43.002 1.00 19.53 140 VAL A O 1
ATOM 2209 N N . ARG A 1 141 ? 9.684 -25.068 44.765 1.00 19.40 141 ARG A N 1
ATOM 2210 C CA . ARG A 1 141 ? 8.437 -24.644 44.128 1.00 19.52 141 ARG A CA 1
ATOM 2211 C C . ARG A 1 141 ? 8.441 -23.147 43.834 1.00 18.89 141 ARG A C 1
ATOM 2212 O O . ARG A 1 141 ? 8.017 -22.721 42.753 1.00 18.97 141 ARG A O 1
ATOM 2233 N N . LEU A 1 142 ? 8.852 -22.330 44.809 1.00 19.75 142 LEU A N 1
ATOM 2234 C CA . LEU A 1 142 ? 8.928 -20.884 44.583 1.00 18.13 142 LEU A CA 1
ATOM 2235 C C . LEU A 1 142 ? 9.884 -20.540 43.440 1.00 18.31 142 LEU A C 1
ATOM 2236 O O . LEU A 1 142 ? 9.576 -19.696 42.589 1.00 18.40 142 LEU A O 1
ATOM 2252 N N . SER A 1 143 ? 11.052 -21.185 43.401 1.00 18.12 143 SER A N 1
ATOM 2253 C CA . SER A 1 143 ? 12.021 -20.910 42.338 1.00 19.22 143 SER A CA 1
ATOM 2254 C C . SER A 1 143 ? 11.438 -21.219 40.965 1.00 19.00 143 SER A C 1
ATOM 2255 O O . SER A 1 143 ? 11.595 -20.438 40.015 1.00 18.96 143 SER A O 1
ATOM 2263 N N . ASP A 1 144 ? 10.783 -22.376 40.835 1.00 19.85 144 ASP A N 1
ATOM 2264 C CA . ASP A 1 144 ? 10.167 -22.739 39.561 1.00 20.31 144 ASP A CA 1
ATOM 2265 C C . ASP A 1 144 ? 9.071 -21.743 39.175 1.00 19.43 144 ASP A C 1
ATOM 2266 O O . ASP A 1 144 ? 8.917 -21.402 37.995 1.00 18.57 144 ASP A O 1
ATOM 2275 N N . PHE A 1 145 ? 8.279 -21.283 40.151 1.00 19.08 145 PHE A N 1
ATOM 2276 C CA . PHE A 1 145 ? 7.213 -20.327 39.846 1.00 18.97 145 PHE A CA 1
ATOM 2277 C C . PHE A 1 145 ? 7.785 -18.997 39.359 1.00 18.23 145 PHE A C 1
ATOM 2278 O O . PHE A 1 145 ? 7.276 -18.392 38.394 1.00 18.87 145 PHE A O 1
ATOM 2295 N N . LEU A 1 146 ? 8.853 -18.534 39.997 1.00 17.67 146 LEU A N 1
ATOM 2296 C CA . LEU A 1 146 ? 9.438 -17.252 39.600 1.00 17.08 146 LEU A CA 1
ATOM 2297 C C . LEU A 1 146 ? 10.141 -17.346 38.248 1.00 16.98 146 LEU A C 1
ATOM 2298 O O . LEU A 1 146 ? 10.170 -16.361 37.497 1.00 16.88 146 LEU A O 1
ATOM 2314 N N . ILE A 1 147 ? 10.700 -18.513 37.915 1.00 16.52 147 ILE A N 1
ATOM 2315 C CA . ILE A 1 147 ? 11.198 -18.731 36.550 1.00 16.56 147 ILE A CA 1
ATOM 2316 C C . ILE A 1 147 ? 10.044 -18.684 35.537 1.00 17.70 147 ILE A C 1
ATOM 2317 O O . ILE A 1 147 ? 10.160 -18.071 34.463 1.00 18.08 147 ILE A O 1
ATOM 2333 N N . TRP A 1 148 ? 8.888 -19.267 35.883 1.00 18.95 148 TRP A N 1
ATOM 2334 C CA . TRP A 1 148 ? 7.714 -19.151 35.012 1.00 19.13 148 TRP A CA 1
ATOM 2335 C C . TRP A 1 148 ? 7.313 -17.687 34.785 1.00 19.16 148 TRP A C 1
ATOM 2336 O O . TRP A 1 148 ? 6.986 -17.294 33.651 1.00 19.28 148 TRP A O 1
ATOM 2357 N N . GLU A 1 149 ? 7.378 -16.843 35.826 1.00 17.75 149 GLU A N 1
ATOM 2358 C CA . GLU A 1 149 ? 7.095 -15.411 35.632 1.00 18.89 149 GLU A CA 1
ATOM 2359 C C . GLU A 1 149 ? 8.062 -14.766 34.633 1.00 19.19 149 GLU A C 1
ATOM 2360 O O . GLU A 1 149 ? 7.670 -13.873 33.867 1.00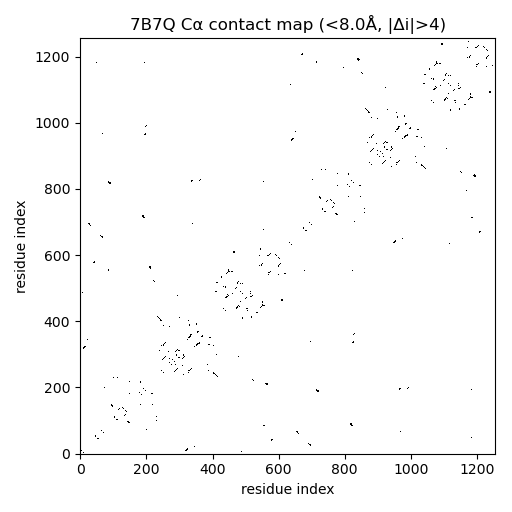 19.80 149 GLU A O 1
ATOM 2372 N N . LEU A 1 150 ? 9.319 -15.214 34.596 1.00 18.77 150 LEU A N 1
ATOM 2373 C CA . LEU A 1 150 ? 10.265 -14.680 33.616 1.00 18.15 150 LEU A CA 1
ATOM 2374 C C . LEU A 1 150 ? 9.886 -15.038 32.184 1.00 17.33 150 LEU A C 1
ATOM 2375 O O . LEU A 1 150 ? 10.104 -14.229 31.274 1.00 17.29 150 LEU A O 1
ATOM 2391 N N . TYR A 1 151 ? 9.334 -16.239 31.996 1.00 1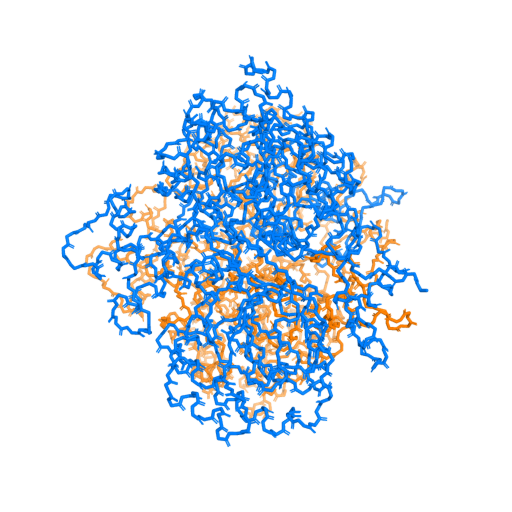7.54 151 TYR A N 1
ATOM 2392 C CA A TYR A 1 151 ? 9.079 -16.804 30.673 0.53 17.67 151 TYR A CA 1
ATOM 2393 C CA B TYR A 1 151 ? 9.070 -16.864 30.715 0.47 17.59 151 TYR A CA 1
ATOM 2394 C C . TYR A 1 151 ? 7.663 -16.586 30.170 1.00 18.30 151 TYR A C 1
ATOM 2395 O O . TYR A 1 151 ? 7.375 -16.941 29.023 1.00 19.88 151 TYR A O 1
ATOM 2430 N N . ARG A 1 152 ? 6.768 -16.023 30.972 1.00 17.50 152 ARG A N 1
ATOM 2431 C CA A ARG A 1 152 ? 5.380 -16.025 30.544 0.51 19.99 152 ARG A CA 1
ATOM 2432 C CA B ARG A 1 152 ? 5.349 -15.892 30.639 0.49 19.90 152 ARG A CA 1
ATOM 2433 C C . ARG A 1 152 ? 5.176 -15.132 29.325 1.00 20.91 152 ARG A C 1
ATOM 2434 O O . ARG A 1 152 ? 5.826 -14.102 29.128 1.00 22.30 152 ARG A O 1
ATOM 2475 N N . ASP A 1 153 ? 4.301 -15.606 28.436 1.00 25.95 153 ASP A N 1
ATOM 2476 C CA . ASP A 1 153 ? 4.013 -14.817 27.244 1.00 29.01 153 ASP A CA 1
ATOM 2477 C C . ASP A 1 153 ? 2.833 -13.884 27.523 1.00 35.47 153 ASP A C 1
ATOM 2478 O O . ASP A 1 153 ? 2.168 -13.965 28.559 1.00 35.91 153 ASP A O 1
ATOM 2487 N N . TYR A 1 154 ? 2.607 -12.945 26.609 1.00 40.53 154 TYR A N 1
ATOM 2488 C CA . TYR A 1 154 ? 1.797 -11.745 26.456 1.00 45.67 154 TYR A CA 1
ATOM 2489 C C . TYR A 1 154 ? 0.320 -12.104 26.578 1.00 48.52 154 TYR A C 1
ATOM 2490 O O . TYR A 1 154 ? -0.528 -11.216 26.716 1.00 49.72 154 TYR A O 1
ATOM 2508 N N . ASP A 1 155 ? 0.022 -13.412 26.605 1.00 49.73 155 ASP A N 1
ATOM 2509 C CA . ASP A 1 155 ? -1.344 -13.915 26.635 1.00 51.51 155 ASP A CA 1
ATOM 2510 C C . ASP A 1 155 ? -1.590 -14.857 27.811 1.00 49.77 155 ASP A C 1
ATOM 2511 O O . ASP A 1 155 ? -2.541 -15.633 27.785 1.00 49.56 155 ASP A O 1
ATOM 2520 N N . GLU A 1 156 ? -0.773 -14.788 28.855 1.00 47.67 156 GLU A N 1
ATOM 2521 C CA . GLU A 1 156 ? -0.821 -15.727 29.978 1.00 46.44 156 GLU A CA 1
ATOM 2522 C C . GLU A 1 156 ? -0.768 -14.879 31.247 1.00 42.79 156 GLU A C 1
ATOM 2523 O O . GLU A 1 156 ? 0.259 -14.216 31.488 1.00 42.01 156 GLU A O 1
ATOM 2535 N N . PRO A 1 157 ? -1.819 -14.839 32.077 1.00 39.45 157 PRO A N 1
ATOM 2536 C CA . PRO A 1 157 ? -1.878 -13.795 33.119 1.00 36.97 157 PRO A CA 1
ATOM 2537 C C . PRO A 1 157 ? -0.853 -13.989 34.234 1.00 33.77 157 PRO A C 1
ATOM 2538 O O . PRO A 1 157 ? -0.684 -15.083 34.772 1.00 33.77 157 PRO A O 1
ATOM 2549 N N . GLY A 1 158 ? -0.199 -12.894 34.612 1.00 30.12 158 GLY A N 1
ATOM 2550 C CA . GLY A 1 158 ? 0.770 -12.947 35.691 1.00 28.49 158 GLY A CA 1
ATOM 2551 C C . GLY A 1 158 ? 0.119 -12.963 37.070 1.00 26.73 158 GLY A C 1
ATOM 2552 O O . GLY A 1 158 ? -1.038 -12.578 37.268 1.00 27.66 158 GLY A O 1
ATOM 2556 N N . LYS A 1 159 ? 0.879 -13.429 38.054 1.00 25.23 159 LYS A N 1
ATOM 2557 C CA . LYS A 1 159 ? 0.449 -13.385 39.446 1.00 25.76 159 LYS A CA 1
ATOM 2558 C C . LYS A 1 159 ? 1.212 -12.370 40.275 1.00 23.53 159 LYS A C 1
ATOM 2559 O O . LYS A 1 159 ? 0.625 -11.735 41.156 1.00 23.54 159 LYS A O 1
ATOM 2578 N N . MET A 1 160 ? 2.505 -12.188 40.019 1.00 21.52 160 MET A N 1
ATOM 2579 C CA . MET A 1 160 ? 3.268 -11.187 40.771 1.00 21.53 160 MET A CA 1
ATOM 2580 C C . MET A 1 160 ? 2.628 -9.803 40.674 1.00 20.68 160 MET A C 1
ATOM 2581 O O . MET A 1 160 ? 2.501 -9.090 41.677 1.00 20.87 160 MET A O 1
ATOM 2595 N N . ILE A 1 161 ? 2.224 -9.395 39.471 1.00 19.83 161 ILE A N 1
ATOM 2596 C CA . ILE A 1 161 ? 1.662 -8.059 39.310 1.00 19.68 161 ILE A CA 1
ATOM 2597 C C . ILE A 1 161 ? 0.350 -7.927 40.081 1.00 20.25 161 ILE A C 1
ATOM 2598 O O . ILE A 1 161 ? 0.043 -6.857 40.617 1.00 20.33 161 ILE A O 1
ATOM 2614 N N . GLU A 1 162 ? -0.443 -8.998 40.154 1.00 20.99 162 GLU A N 1
ATOM 2615 C CA . GLU A 1 162 ? -1.699 -8.924 40.897 1.00 22.74 162 GLU A CA 1
ATOM 2616 C C . GLU A 1 162 ? -1.449 -8.759 42.394 1.00 22.81 162 GLU A C 1
ATOM 2617 O O . GLU A 1 162 ? -2.150 -7.985 43.063 1.00 23.24 162 GLU A O 1
ATOM 2629 N N . VAL A 1 163 ? -0.452 -9.468 42.933 1.00 22.90 163 VAL A N 1
ATOM 2630 C CA . VAL A 1 163 ? -0.143 -9.402 44.360 1.00 22.63 163 VAL A CA 1
ATOM 2631 C C . VAL A 1 163 ? 0.471 -8.059 44.744 1.00 20.83 163 VAL A C 1
ATOM 2632 O O . VAL A 1 163 ? 0.130 -7.499 45.794 1.00 22.41 163 VAL A O 1
ATOM 2645 N N . TYR A 1 164 ? 1.406 -7.539 43.930 1.00 20.00 164 TYR A N 1
ATOM 2646 C CA . TYR A 1 164 ? 2.284 -6.453 44.363 1.00 21.30 164 TYR A CA 1
ATOM 2647 C C . TYR A 1 164 ? 1.933 -5.083 43.792 1.00 21.19 164 TYR A C 1
ATOM 2648 O O . TYR A 1 164 ? 2.491 -4.088 44.267 1.00 22.27 164 TYR A O 1
ATOM 2666 N N . ALA A 1 165 ? 1.012 -5.001 42.803 1.00 19.39 165 ALA A N 1
ATOM 2667 C CA . ALA A 1 165 ? 0.581 -3.731 42.237 1.00 20.34 165 ALA A CA 1
ATOM 2668 C C . ALA A 1 165 ? -0.829 -3.379 42.710 1.00 21.59 165 ALA A C 1
ATOM 2669 O O . ALA A 1 165 ? -1.683 -4.266 42.847 1.00 22.10 165 ALA A O 1
ATOM 2676 N N . PRO A 1 166 ? -1.099 -2.100 42.952 1.00 19.99 166 PRO A N 1
ATOM 2677 C CA . PRO A 1 166 ? -2.426 -1.692 43.417 1.00 19.57 166 PRO A CA 1
ATOM 2678 C C . PRO A 1 166 ? -3.460 -1.671 42.300 1.00 19.42 166 PRO A C 1
ATOM 2679 O O . PRO A 1 166 ? -3.145 -1.473 41.128 1.00 19.19 166 PRO A O 1
ATOM 2690 N N . LEU A 1 167 ? -4.730 -1.836 42.703 1.00 19.82 167 LEU A N 1
ATOM 2691 C CA . LEU A 1 167 ? -5.807 -1.979 41.724 1.00 19.65 167 LEU A CA 1
ATOM 2692 C C . LEU A 1 167 ? -5.959 -0.747 40.829 1.00 18.82 167 LEU A C 1
ATOM 2693 O O . LEU A 1 167 ? -6.156 -0.882 39.615 1.00 19.66 167 LEU A O 1
ATOM 2709 N N . LYS A 1 168 ? -5.877 0.458 41.383 1.00 19.43 168 LYS A N 1
ATOM 2710 C CA . LYS A 1 168 ? -6.071 1.642 40.547 1.00 19.60 168 LYS A CA 1
ATOM 2711 C C . LYS A 1 168 ? -5.029 1.709 39.423 1.00 19.24 168 LYS A C 1
ATOM 2712 O O . LYS A 1 168 ? -5.348 2.092 38.295 1.00 21.21 168 LYS A O 1
ATOM 2731 N N . ARG A 1 169 ? -3.775 1.335 39.713 1.00 18.14 169 ARG A N 1
ATOM 2732 C CA . ARG A 1 169 ? -2.743 1.241 38.674 1.00 17.88 169 ARG A CA 1
ATOM 2733 C C . ARG A 1 169 ? -3.055 0.142 37.667 1.00 18.95 169 ARG A C 1
ATOM 2734 O O . ARG A 1 169 ? -2.894 0.330 36.456 1.00 19.56 169 ARG A O 1
ATOM 2755 N N . LYS A 1 170 ? -3.445 -1.043 38.155 1.00 19.45 170 LYS A N 1
ATOM 2756 C CA . LYS A 1 170 ? -3.721 -2.141 37.239 1.00 19.69 170 LYS A CA 1
ATOM 2757 C C . LYS A 1 170 ? -4.835 -1.763 36.270 1.00 19.32 170 LYS A C 1
ATOM 2758 O O . LYS A 1 170 ? -4.792 -2.131 35.092 1.00 20.67 170 LYS A O 1
ATOM 2777 N N . GLU A 1 171 ? -5.839 -1.014 36.744 1.00 20.87 171 GLU A N 1
ATOM 2778 C CA . GLU A 1 171 ? -6.924 -0.573 35.872 1.00 22.12 171 GLU A CA 1
ATOM 2779 C C . GLU A 1 171 ? -6.423 0.383 34.787 1.00 21.22 171 GLU A C 1
ATOM 2780 O O . GLU A 1 171 ? -6.814 0.260 33.619 1.00 22.08 171 GLU A O 1
ATOM 2792 N N . VAL A 1 172 ? -5.529 1.323 35.142 1.00 20.87 172 VAL A N 1
ATOM 2793 C CA . VAL A 1 172 ? -4.924 2.215 34.145 1.00 20.96 172 VAL A CA 1
ATOM 2794 C C . VAL A 1 172 ? -4.146 1.408 33.112 1.00 19.50 172 VAL A C 1
ATOM 2795 O O . VAL A 1 172 ? -4.252 1.639 31.900 1.00 20.61 172 VAL A O 1
ATOM 2808 N N . TRP A 1 173 ? -3.346 0.449 33.577 1.00 18.90 173 TRP A N 1
ATOM 2809 C CA . TRP A 1 173 ? -2.492 -0.316 32.673 1.00 18.69 173 TRP A CA 1
ATOM 2810 C C . TRP A 1 173 ? -3.326 -1.155 31.707 1.00 20.16 173 TRP A C 1
ATOM 2811 O O . TRP A 1 173 ? -3.000 -1.258 30.517 1.00 20.09 173 TRP A O 1
ATOM 2832 N N . ARG A 1 174 ? -4.400 -1.770 32.197 1.00 22.92 174 ARG A N 1
ATOM 2833 C CA . ARG A 1 174 ? -5.266 -2.522 31.301 1.00 26.03 174 ARG A CA 1
ATOM 2834 C C . ARG A 1 174 ? -5.925 -1.604 30.275 1.00 26.93 174 ARG A C 1
ATOM 2835 O O . ARG A 1 174 ? -5.993 -1.936 29.084 1.00 27.61 174 ARG A O 1
ATOM 2856 N N . LYS A 1 175 ? -6.375 -0.427 30.707 1.00 25.90 175 LYS A N 1
ATOM 2857 C CA . LYS A 1 175 ? -7.027 0.498 29.780 1.00 28.03 175 LYS A CA 1
ATOM 2858 C C . LYS A 1 175 ? -6.070 0.944 28.673 1.00 25.67 175 LYS A C 1
ATOM 2859 O O . LYS A 1 175 ? -6.470 1.065 27.507 1.00 26.62 175 LYS A O 1
ATOM 2878 N N . LEU A 1 176 ? -4.796 1.158 29.013 1.00 23.25 176 LEU A N 1
ATOM 2879 C CA . LEU A 1 176 ? -3.768 1.600 28.071 1.00 23.38 176 LEU A CA 1
ATOM 2880 C C . LEU A 1 176 ? -3.160 0.462 27.254 1.00 24.12 176 LEU A C 1
ATOM 2881 O O . LEU A 1 176 ? -2.392 0.727 26.315 1.00 26.00 176 LEU A O 1
ATOM 2897 N N . GLY A 1 177 ? -3.434 -0.789 27.606 1.00 23.03 177 GLY A N 1
ATOM 2898 C CA . GLY A 1 177 ? -2.823 -1.900 26.902 1.00 24.31 177 GLY A CA 1
ATOM 2899 C C . GLY A 1 177 ? -1.364 -2.098 27.235 1.00 24.65 177 GLY A C 1
ATOM 2900 O O . GLY A 1 177 ? -0.584 -2.539 26.373 1.00 26.81 177 GLY A O 1
ATOM 2904 N N . ILE A 1 178 ? -0.965 -1.813 28.476 1.00 22.78 178 ILE A N 1
ATOM 2905 C CA . ILE A 1 178 ? 0.436 -1.981 28.836 1.00 21.80 178 ILE A CA 1
ATOM 2906 C C . ILE A 1 178 ? 0.645 -3.025 29.935 1.00 20.84 178 ILE A C 1
ATOM 2907 O O . ILE A 1 178 ? 1.710 -3.076 30.520 1.00 21.06 178 ILE A O 1
ATOM 2923 N N . TYR A 1 179 ? -0.343 -3.873 30.220 1.00 21.80 179 TYR A N 1
ATOM 2924 C CA . TYR A 1 179 ? -0.087 -5.034 31.070 1.00 23.14 179 TYR A CA 1
ATOM 2925 C C . TYR A 1 179 ? 0.958 -5.913 30.380 1.00 22.16 179 TYR A C 1
ATOM 2926 O O . TYR A 1 179 ? 0.717 -6.374 29.252 1.00 22.80 179 TYR A O 1
ATOM 2944 N N . PRO A 1 180 ? 2.107 -6.169 30.998 1.00 22.50 180 PRO A N 1
ATOM 2945 C CA . PRO A 1 180 ? 3.215 -6.793 30.276 1.00 23.32 180 PRO A CA 1
ATOM 2946 C C . PRO A 1 180 ? 3.184 -8.318 30.278 1.00 23.07 180 PRO A C 1
ATOM 2947 O O . PRO A 1 180 ? 2.599 -8.971 31.152 1.00 23.73 180 PRO A O 1
ATOM 2958 N N . ALA A 1 181 ? 3.877 -8.875 29.286 1.00 22.17 181 ALA A N 1
ATOM 2959 C CA . ALA A 1 181 ? 4.288 -10.271 29.318 1.00 21.18 181 ALA A CA 1
ATOM 2960 C C . ALA A 1 181 ? 5.441 -10.407 30.300 1.00 19.53 181 ALA A C 1
ATOM 2961 O O . ALA A 1 181 ? 5.840 -9.437 30.956 1.00 19.68 181 ALA A O 1
ATOM 2968 N N . GLY A 1 182 ? 5.983 -11.624 30.433 1.00 17.45 182 GLY A N 1
ATOM 2969 C CA . GLY A 1 182 ? 7.192 -11.785 31.197 1.00 15.98 182 GLY A CA 1
ATOM 2970 C C . GLY A 1 182 ? 8.311 -11.006 30.541 1.00 16.05 182 GLY A C 1
ATOM 2971 O O . GLY A 1 182 ? 8.261 -10.688 29.349 1.00 16.64 182 GLY A O 1
ATOM 2975 N N . PRO A 1 183 ? 9.360 -10.689 31.306 1.00 16.27 183 PRO A N 1
ATOM 2976 C CA . PRO A 1 183 ? 10.400 -9.800 30.757 1.00 16.98 183 PRO A CA 1
ATOM 2977 C C . PRO A 1 183 ? 11.169 -10.404 29.593 1.00 14.79 183 PRO A C 1
ATOM 2978 O O . PRO A 1 183 ? 11.652 -9.648 28.743 1.00 15.71 183 PRO A O 1
ATOM 2989 N N . LEU A 1 184 ? 11.341 -11.729 29.537 1.00 15.46 184 LEU A N 1
ATOM 2990 C CA A LEU A 1 184 ? 12.039 -12.339 28.403 0.53 15.42 184 LEU A CA 1
ATOM 2991 C CA B LEU A 1 184 ? 12.046 -12.331 28.409 0.47 15.94 184 LEU A CA 1
ATOM 2992 C C . LEU A 1 184 ? 11.293 -12.118 27.093 1.00 15.05 184 LEU A C 1
ATOM 2993 O O . LEU A 1 184 ? 11.888 -11.699 26.088 1.00 16.04 184 LEU A O 1
ATOM 3024 N N . HIS A 1 185 ? 9.978 -12.346 27.082 1.00 14.98 185 HIS A N 1
ATOM 3025 C CA . HIS A 1 185 ? 9.221 -12.052 25.863 1.00 15.52 185 HIS A CA 1
ATOM 3026 C C . HIS A 1 185 ? 9.143 -10.554 25.591 1.00 14.41 185 HIS A C 1
ATOM 3027 O O . HIS A 1 185 ? 9.196 -10.128 24.429 1.00 14.95 185 HIS A O 1
ATOM 3041 N N . GLU A 1 186 ? 8.947 -9.733 26.638 1.00 14.86 186 GLU A N 1
ATOM 3042 C CA A GLU A 1 186 ? 8.819 -8.295 26.399 0.44 15.38 186 GLU A CA 1
ATOM 3043 C CA B GLU A 1 186 ? 8.828 -8.294 26.430 0.56 14.74 186 GLU A CA 1
ATOM 3044 C C . GLU A 1 186 ? 10.105 -7.717 25.817 1.00 14.92 186 GLU A C 1
ATOM 3045 O O . GLU A 1 186 ? 10.053 -6.885 24.905 1.00 14.45 186 GLU A O 1
ATOM 3068 N N . LEU A 1 187 ? 11.277 -8.130 26.317 1.00 14.10 187 LEU A N 1
ATOM 3069 C CA . LEU A 1 187 ? 12.519 -7.582 25.763 1.00 14.28 187 LEU A CA 1
ATOM 3070 C C . LEU A 1 187 ? 12.762 -8.075 24.331 1.00 12.60 187 LEU A C 1
ATOM 3071 O O . LEU A 1 187 ? 13.256 -7.315 23.476 1.00 13.47 187 LEU A O 1
ATOM 3087 N N . LYS A 1 188 ? 12.406 -9.337 24.033 1.00 13.47 188 LYS A N 1
ATOM 3088 C CA . LYS A 1 188 ? 12.489 -9.829 22.654 1.00 14.28 188 LYS A CA 1
ATOM 3089 C C . LYS A 1 188 ? 11.550 -9.063 21.730 1.00 12.93 188 LYS A C 1
ATOM 3090 O O . LYS A 1 188 ? 11.930 -8.710 20.611 1.00 13.45 188 LYS A O 1
ATOM 3109 N N . ASP A 1 189 ? 10.340 -8.759 22.192 1.00 13.14 189 ASP A N 1
ATOM 3110 C CA . ASP A 1 189 ? 9.388 -8.014 21.366 1.00 13.69 189 ASP A CA 1
ATOM 3111 C C . ASP A 1 189 ? 9.873 -6.585 21.113 1.00 13.16 189 ASP A C 1
ATOM 3112 O O . ASP A 1 189 ? 9.704 -6.042 20.011 1.00 13.98 189 ASP A O 1
ATOM 3121 N N . ALA A 1 190 ? 10.419 -5.948 22.154 1.00 13.03 190 ALA A N 1
ATOM 3122 C CA . ALA A 1 190 ? 10.945 -4.600 22.015 1.00 12.83 190 ALA A CA 1
ATOM 3123 C C . ALA A 1 190 ? 12.115 -4.556 21.040 1.00 12.40 190 ALA A C 1
ATOM 3124 O O . ALA A 1 190 ? 12.185 -3.663 20.178 1.00 13.50 190 ALA A O 1
ATOM 3131 N N . ALA A 1 191 ? 13.048 -5.518 21.156 1.00 12.84 191 ALA A N 1
ATOM 3132 C CA . ALA A 1 191 ? 14.173 -5.562 20.220 1.00 13.36 191 ALA A CA 1
ATOM 3133 C C . ALA A 1 191 ? 13.694 -5.774 18.792 1.00 12.38 191 ALA A C 1
ATOM 3134 O O . ALA A 1 191 ? 14.191 -5.123 17.876 1.00 13.48 191 ALA A O 1
ATOM 3141 N N . ALA A 1 192 ? 12.741 -6.680 18.577 1.00 12.40 192 ALA A N 1
ATOM 3142 C CA . ALA A 1 192 ? 12.226 -6.914 17.226 1.00 12.89 192 ALA A CA 1
ATOM 3143 C C . ALA A 1 192 ? 11.557 -5.657 16.666 1.00 13.17 192 ALA A C 1
ATOM 3144 O O . ALA A 1 192 ? 11.626 -5.388 15.460 1.00 13.52 192 ALA A O 1
ATOM 3151 N N . SER A 1 193 ? 10.870 -4.900 17.519 1.00 13.10 193 SER A N 1
ATOM 3152 C CA . SER A 1 193 ? 10.194 -3.670 17.086 1.00 13.62 193 SER A CA 1
ATOM 3153 C C . SER A 1 193 ? 11.173 -2.615 16.585 1.00 13.16 193 SER A C 1
ATOM 3154 O O . SER A 1 193 ? 10.806 -1.743 15.771 1.00 13.83 193 SER A O 1
ATOM 3162 N N . CYS A 1 194 ? 12.408 -2.657 17.075 1.00 13.20 194 CYS A N 1
ATOM 3163 C CA . CYS A 1 194 ? 13.415 -1.652 16.730 1.00 13.55 194 CYS A CA 1
ATOM 3164 C C . CYS A 1 194 ? 14.148 -1.941 15.421 1.00 13.15 194 CYS A C 1
ATOM 3165 O O . CYS A 1 194 ? 14.872 -1.066 14.927 1.00 13.38 194 CYS A O 1
ATOM 3173 N N . LEU A 1 195 ? 14.009 -3.143 14.861 1.00 13.02 195 LEU A N 1
ATOM 3174 C CA . LEU A 1 195 ? 14.622 -3.431 13.575 1.00 13.02 195 LEU A CA 1
ATOM 3175 C C . LEU A 1 195 ? 14.049 -2.482 12.516 1.00 12.99 195 LEU A C 1
ATOM 3176 O O . LEU A 1 195 ? 12.883 -2.106 12.578 1.00 13.45 195 LEU A O 1
ATOM 3192 N N . THR A 1 196 ? 14.877 -2.112 11.522 1.00 13.37 196 THR A N 1
ATOM 3193 C CA . THR A 1 196 ? 14.444 -1.196 10.470 1.00 13.74 196 THR A CA 1
ATOM 3194 C C . THR A 1 196 ? 13.129 -1.666 9.838 1.00 14.27 196 THR A C 1
ATOM 3195 O O . THR A 1 196 ? 12.920 -2.856 9.583 1.00 14.23 196 THR A O 1
ATOM 3206 N N . ASN A 1 197 ? 12.228 -0.707 9.606 1.00 14.71 197 ASN A N 1
ATOM 3207 C CA . ASN A 1 197 ? 10.973 -0.957 8.891 1.00 13.42 197 ASN A CA 1
ATOM 3208 C C . ASN A 1 197 ? 10.031 -1.885 9.662 1.00 14.27 197 ASN A C 1
ATOM 3209 O O . ASN A 1 197 ? 9.247 -2.624 9.048 1.00 14.62 197 ASN A O 1
ATOM 3220 N N . VAL A 1 198 ? 10.039 -1.781 10.998 1.00 14.28 198 VAL A N 1
ATOM 3221 C CA . VAL A 1 198 ? 9.105 -2.508 11.850 1.00 14.27 198 VAL A CA 1
ATOM 3222 C C . VAL A 1 198 ? 8.225 -1.473 12.569 1.00 14.76 198 VAL A C 1
ATOM 3223 O O . VAL A 1 198 ? 7.151 -1.121 12.062 1.00 15.59 198 VAL A O 1
ATOM 3236 N N . ASP A 1 199 ? 8.648 -0.981 13.757 1.00 13.67 199 ASP A N 1
ATOM 3237 C CA . ASP A 1 199 ? 7.917 0.076 14.489 1.00 14.29 199 ASP A CA 1
ATOM 3238 C C . ASP A 1 199 ? 8.639 1.424 14.344 1.00 14.24 199 ASP A C 1
ATOM 3239 O O . ASP A 1 199 ? 9.759 1.597 14.848 1.00 14.69 199 ASP A O 1
ATOM 3248 N N . GLY A 1 200 ? 8.023 2.355 13.599 1.00 14.84 200 GLY A N 1
ATOM 3249 C CA . GLY A 1 200 ? 8.504 3.710 13.396 1.00 14.92 200 GLY A CA 1
ATOM 3250 C C . GLY A 1 200 ? 7.581 4.776 13.974 1.00 15.19 200 GLY A C 1
ATOM 3251 O O . GLY A 1 200 ? 7.618 5.924 13.533 1.00 16.48 200 GLY A O 1
ATOM 3255 N N . ASP A 1 201 ? 6.754 4.418 14.961 1.00 15.83 201 ASP A N 1
ATOM 3256 C CA A ASP A 1 201 ? 5.756 5.307 15.555 0.65 15.31 201 ASP A CA 1
ATOM 3257 C CA B ASP A 1 201 ? 5.755 5.317 15.559 0.35 14.91 201 ASP A CA 1
ATOM 3258 C C . ASP A 1 201 ? 6.198 5.680 16.979 1.00 14.46 201 ASP A C 1
ATOM 3259 O O . ASP A 1 201 ? 6.195 4.836 17.874 1.00 15.14 201 ASP A O 1
ATOM 3274 N N . TYR A 1 202 ? 6.575 6.944 17.202 1.00 15.09 202 TYR A N 1
ATOM 3275 C CA . TYR A 1 202 ? 7.149 7.315 18.497 1.00 14.74 202 TYR A CA 1
ATOM 3276 C C . TYR A 1 202 ? 6.198 7.060 19.667 1.00 15.18 202 TYR A C 1
ATOM 3277 O O . TYR A 1 202 ? 6.661 6.745 20.772 1.00 16.11 202 TYR A O 1
ATOM 3295 N N . VAL A 1 203 ? 4.876 7.193 19.470 1.00 15.94 203 VAL A N 1
ATOM 3296 C CA . VAL A 1 203 ? 3.935 6.938 20.569 1.00 15.85 203 VAL A CA 1
ATOM 3297 C C . VAL A 1 203 ? 3.918 5.447 20.919 1.00 15.45 203 VAL A C 1
ATOM 3298 O O . VAL A 1 203 ? 3.945 5.061 22.095 1.00 16.39 203 VAL A O 1
ATOM 3311 N N . SER A 1 204 ? 3.909 4.583 19.897 1.00 15.68 204 SER A N 1
ATOM 3312 C CA . SER A 1 204 ? 3.971 3.136 20.101 1.00 15.63 204 SER A CA 1
ATOM 3313 C C . SER A 1 204 ? 5.270 2.724 20.789 1.00 15.06 204 SER A C 1
ATOM 3314 O O . SER A 1 204 ? 5.268 1.897 21.712 1.00 15.31 204 SER A O 1
ATOM 3322 N N . LEU A 1 205 ? 6.400 3.255 20.311 1.00 15.07 205 LEU A N 1
ATOM 3323 C CA . LEU A 1 205 ? 7.703 2.939 20.897 1.00 14.36 205 LEU A CA 1
ATOM 3324 C C . LEU A 1 205 ? 7.772 3.372 22.358 1.00 14.18 205 LEU A C 1
ATOM 3325 O O . LEU A 1 205 ? 8.314 2.645 23.205 1.00 14.91 205 LEU A O 1
ATOM 3341 N N . ALA A 1 206 ? 7.208 4.541 22.685 1.00 14.70 206 ALA A N 1
ATOM 3342 C CA . ALA A 1 206 ? 7.192 4.972 24.077 1.00 14.96 206 ALA A CA 1
ATOM 3343 C C . ALA A 1 206 ? 6.329 4.040 24.915 1.00 14.88 206 ALA A C 1
ATOM 3344 O O . ALA A 1 206 ? 6.686 3.695 26.043 1.00 15.67 206 ALA A O 1
ATOM 3351 N N . THR A 1 207 ? 5.152 3.673 24.397 1.00 15.64 207 THR A N 1
ATOM 3352 C CA . THR A 1 207 ? 4.273 2.733 25.087 1.00 16.61 207 THR A CA 1
ATOM 3353 C C . THR A 1 207 ? 4.963 1.390 25.341 1.00 15.44 207 THR A C 1
ATOM 3354 O O . THR A 1 207 ? 4.833 0.800 26.437 1.00 15.87 207 THR A O 1
ATOM 3365 N N . LYS A 1 208 ? 5.721 0.900 24.352 1.00 15.68 208 LYS A N 1
ATOM 3366 C CA . LYS A 1 208 ? 6.490 -0.333 24.541 1.00 15.77 208 LYS A CA 1
ATOM 3367 C C . LYS A 1 208 ? 7.582 -0.164 25.594 1.00 15.17 208 LYS A C 1
ATOM 3368 O O . LYS A 1 208 ? 7.855 -1.105 26.351 1.00 16.06 208 LYS A O 1
ATOM 3387 N N . GLY A 1 209 ? 8.165 1.041 25.705 1.00 15.40 209 GLY A N 1
ATOM 3388 C CA . GLY A 1 209 ? 9.078 1.328 26.808 1.00 15.94 209 GLY A CA 1
ATOM 3389 C C . GLY A 1 209 ? 8.420 1.254 28.179 1.00 15.13 209 GLY A C 1
ATOM 3390 O O . GLY A 1 209 ? 9.001 0.710 29.133 1.00 15.83 209 GLY A O 1
ATOM 3394 N N . LEU A 1 210 ? 7.196 1.789 28.302 1.00 15.76 210 LEU A N 1
ATOM 3395 C CA . LEU A 1 210 ? 6.459 1.696 29.569 1.00 15.88 210 LEU A CA 1
ATOM 3396 C C . LEU A 1 210 ? 6.169 0.239 29.920 1.00 16.29 210 LEU A C 1
ATOM 3397 O O . LEU A 1 210 ? 6.349 -0.191 31.072 1.00 16.70 210 LEU A O 1
ATOM 3413 N N . ARG A 1 211 ? 5.753 -0.555 28.925 1.00 16.73 211 ARG A N 1
ATOM 3414 C CA A ARG A 1 211 ? 5.528 -1.991 29.145 0.72 17.91 211 ARG A CA 1
ATOM 3415 C CA B ARG A 1 211 ? 5.518 -1.975 29.185 0.28 17.74 211 ARG A CA 1
ATOM 3416 C C . ARG A 1 211 ? 6.799 -2.676 29.618 1.00 17.54 211 ARG A C 1
ATOM 3417 O O . ARG A 1 211 ? 6.772 -3.542 30.501 1.00 18.50 211 ARG A O 1
ATOM 3458 N N . LEU A 1 212 ? 7.911 -2.336 28.997 1.00 18.21 212 LEU A N 1
ATOM 3459 C CA . LEU A 1 212 ? 9.177 -2.944 29.349 1.00 18.85 212 LEU A CA 1
ATOM 3460 C C . LEU A 1 212 ? 9.542 -2.644 30.799 1.00 17.51 212 LEU A C 1
ATOM 3461 O O . LEU A 1 212 ? 9.996 -3.539 31.530 1.00 17.68 212 LEU A O 1
ATOM 3477 N N . GLY A 1 213 ? 9.332 -1.395 31.236 1.00 16.92 213 GLY A N 1
ATOM 3478 C CA . GLY A 1 213 ? 9.565 -1.046 32.631 1.00 15.45 213 GLY A CA 1
ATOM 3479 C C . GLY A 1 213 ? 8.710 -1.845 33.602 1.00 15.93 213 GLY A C 1
ATOM 3480 O O . GLY A 1 213 ? 9.198 -2.325 34.641 1.00 16.49 213 GLY A O 1
ATOM 3484 N N . LEU A 1 214 ? 7.408 -1.966 33.307 1.00 15.76 214 LEU A N 1
ATOM 3485 C CA . LEU A 1 214 ? 6.532 -2.785 34.144 1.00 15.19 214 LEU A CA 1
ATOM 3486 C C . LEU A 1 214 ? 7.006 -4.232 34.202 1.00 15.46 214 LEU A C 1
ATOM 3487 O O . LEU A 1 214 ? 7.008 -4.848 35.279 1.00 16.29 214 LEU A O 1
ATOM 3503 N N . SER A 1 215 ? 7.414 -4.809 33.063 1.00 15.41 215 SER A N 1
ATOM 3504 C CA . SER A 1 215 ? 7.849 -6.212 33.048 1.00 15.94 215 SER A CA 1
ATOM 3505 C C . SER A 1 215 ? 9.095 -6.391 33.897 1.00 15.85 215 SER A C 1
ATOM 3506 O O . SER A 1 215 ? 9.287 -7.444 34.521 1.00 16.77 215 SER A O 1
ATOM 3514 N N . CYS A 1 216 ? 9.957 -5.373 33.921 1.00 15.48 216 CYS A N 1
ATOM 3515 C CA A CYS A 1 216 ? 11.193 -5.468 34.688 0.69 16.49 216 CYS A CA 1
ATOM 3516 C CA B CYS A 1 216 ? 11.192 -5.448 34.703 0.31 16.22 216 CYS A CA 1
ATOM 3517 C C . CYS A 1 216 ? 10.913 -5.492 36.198 1.00 16.03 216 CYS A C 1
ATOM 3518 O O . CYS A 1 216 ? 11.501 -6.292 36.929 1.00 17.65 216 CYS A O 1
ATOM 3533 N N . ILE A 1 217 ? 10.043 -4.604 36.689 1.00 16.49 217 ILE A N 1
ATOM 3534 C CA . ILE A 1 217 ? 9.770 -4.540 38.130 1.00 17.10 217 ILE A CA 1
ATOM 3535 C C . ILE A 1 217 ? 8.992 -5.770 38.602 1.00 17.67 217 ILE A C 1
ATOM 3536 O O . ILE A 1 217 ? 9.371 -6.413 39.588 1.00 18.16 217 ILE A O 1
ATOM 3552 N N . TYR A 1 218 ? 7.867 -6.082 37.953 1.00 18.75 218 TYR A N 1
ATOM 3553 C CA . TYR A 1 218 ? 7.026 -7.156 38.463 1.00 18.99 218 TYR A CA 1
ATOM 3554 C C . TYR A 1 218 ? 7.531 -8.531 38.046 1.00 18.70 218 TYR A C 1
ATOM 3555 O O . TYR A 1 218 ? 7.367 -9.484 38.808 1.00 19.93 218 TYR A O 1
ATOM 3573 N N . GLY A 1 219 ? 8.187 -8.642 36.882 1.00 17.65 219 GLY A N 1
ATOM 3574 C CA . GLY A 1 219 ? 8.648 -9.921 36.402 1.00 17.46 219 GLY A CA 1
ATOM 3575 C C . GLY A 1 219 ? 10.075 -10.285 36.746 1.00 16.72 219 GLY A C 1
ATOM 3576 O O . GLY A 1 219 ? 10.433 -11.456 36.549 1.00 17.93 219 GLY A O 1
ATOM 3580 N N . ALA A 1 220 ? 10.888 -9.341 37.249 1.00 17.19 220 ALA A N 1
ATOM 3581 C CA . ALA A 1 220 ? 12.278 -9.624 37.616 1.00 16.85 220 ALA A CA 1
ATOM 3582 C C . ALA A 1 220 ? 12.672 -9.060 38.994 1.00 15.89 220 ALA A C 1
ATOM 3583 O O . ALA A 1 220 ? 13.145 -9.800 39.860 1.00 16.64 220 ALA A O 1
ATOM 3590 N N . GLN A 1 221 ? 12.505 -7.756 39.210 1.00 15.74 221 GLN A N 1
ATOM 3591 C CA . GLN A 1 221 ? 13.120 -7.097 40.365 1.00 15.14 221 GLN A CA 1
ATOM 3592 C C . GLN A 1 221 ? 12.496 -7.517 41.692 1.00 14.83 221 GLN A C 1
ATOM 3593 O O . GLN A 1 221 ? 13.212 -7.726 42.672 1.00 16.44 221 GLN A O 1
ATOM 3607 N N . ILE A 1 222 ? 11.164 -7.530 41.799 1.00 15.65 222 ILE A N 1
ATOM 3608 C CA . ILE A 1 222 ? 10.568 -7.868 43.095 1.00 16.13 222 ILE A CA 1
ATOM 3609 C C . ILE A 1 222 ? 10.927 -9.305 43.484 1.00 15.88 222 ILE A C 1
ATOM 3610 O O . ILE A 1 222 ? 11.348 -9.579 44.615 1.00 17.01 222 ILE A O 1
ATOM 3626 N N . GLY A 1 223 ? 10.777 -10.248 42.547 1.00 15.78 223 GLY A N 1
ATOM 3627 C CA . GLY A 1 223 ? 11.117 -11.634 42.833 1.00 16.66 223 GLY A CA 1
ATOM 3628 C C . GLY A 1 223 ? 12.573 -11.812 43.233 1.00 16.03 223 GLY A C 1
ATOM 3629 O O . GLY A 1 223 ? 12.888 -12.546 44.183 1.00 16.57 223 GLY A O 1
ATOM 3633 N N . LEU A 1 224 ? 13.490 -11.195 42.483 1.00 15.56 224 LEU A N 1
ATOM 3634 C CA . LEU A 1 224 ? 14.900 -11.419 42.769 1.00 15.63 224 LEU A CA 1
ATOM 3635 C C . LEU A 1 224 ? 15.305 -10.840 44.126 1.00 15.56 224 LEU A C 1
ATOM 3636 O O . LEU A 1 224 ? 16.068 -11.469 44.870 1.00 16.40 224 LEU A O 1
ATOM 3652 N N . GLU A 1 225 ? 14.778 -9.675 44.495 1.00 16.27 225 GLU A N 1
ATOM 3653 C CA . GLU A 1 225 ? 15.166 -9.109 45.784 1.00 17.61 225 GLU A CA 1
ATOM 3654 C C . GLU A 1 225 ? 14.581 -9.904 46.939 1.00 17.66 225 GLU A C 1
ATOM 3655 O O . GLU A 1 225 ? 15.248 -10.091 47.969 1.00 19.16 225 GLU A O 1
ATOM 3667 N N . LEU A 1 226 ? 13.334 -10.364 46.809 1.00 18.17 226 LEU A N 1
ATOM 3668 C CA . LEU A 1 226 ? 12.766 -11.180 47.880 1.00 17.98 226 LEU A CA 1
ATOM 3669 C C . LEU A 1 226 ? 13.481 -12.529 47.999 1.00 17.45 226 LEU A C 1
ATOM 3670 O O . LEU A 1 226 ? 13.679 -13.012 49.119 1.00 18.64 226 LEU A O 1
ATOM 3686 N N . VAL A 1 227 ? 13.915 -13.121 46.879 1.00 16.45 227 VAL A N 1
ATOM 3687 C CA . VAL A 1 227 ? 14.710 -14.353 46.937 1.00 16.39 227 VAL A CA 1
ATOM 3688 C C . VAL A 1 227 ? 16.068 -14.104 47.592 1.00 16.57 227 VAL A C 1
ATOM 3689 O O . VAL A 1 227 ? 16.552 -14.939 48.382 1.00 18.14 227 VAL A O 1
ATOM 3702 N N . GLN A 1 228 ? 16.708 -12.961 47.298 1.00 16.41 228 GLN A N 1
ATOM 3703 C CA . GLN A 1 228 ? 17.961 -12.640 47.986 1.00 17.57 228 GLN A CA 1
ATOM 3704 C C . GLN A 1 228 ? 17.737 -12.440 49.484 1.00 18.05 228 GLN A C 1
ATOM 3705 O O . GLN A 1 228 ? 18.598 -12.822 50.288 1.00 19.14 228 GLN A O 1
ATOM 3719 N N . ASP A 1 229 ? 16.585 -11.880 49.875 1.00 17.76 229 ASP A N 1
ATOM 3720 C CA . ASP A 1 229 ? 16.232 -11.800 51.297 1.00 17.61 229 ASP A CA 1
ATOM 3721 C C . ASP A 1 229 ? 16.044 -13.199 51.899 1.00 18.37 229 ASP A C 1
ATOM 3722 O O . ASP A 1 229 ? 16.445 -13.445 53.040 1.00 19.84 229 ASP A O 1
ATOM 3731 N N . ILE A 1 230 ? 15.405 -14.119 51.163 1.00 18.24 230 ILE A N 1
ATOM 3732 C CA . ILE A 1 230 ? 15.232 -15.481 51.662 1.00 18.24 230 ILE A CA 1
ATOM 3733 C C . ILE A 1 230 ? 16.587 -16.131 51.914 1.00 19.36 230 ILE A C 1
ATOM 3734 O O . ILE A 1 230 ? 16.805 -16.767 52.957 1.00 20.56 230 ILE A O 1
ATOM 3750 N N . LEU A 1 231 ? 17.521 -15.967 50.976 1.00 19.84 231 LEU A N 1
ATOM 3751 C CA . LEU A 1 231 ? 18.852 -16.562 51.099 1.00 20.85 231 LEU A CA 1
ATOM 3752 C C . LEU A 1 231 ? 19.689 -15.890 52.190 1.00 21.88 231 LEU A C 1
ATOM 3753 O O . LEU A 1 231 ? 20.371 -16.573 52.960 1.00 23.35 231 LEU A O 1
ATOM 3769 N N . PHE A 1 232 ? 19.678 -14.565 52.259 1.00 21.96 232 PHE A N 1
ATOM 3770 C CA . PHE A 1 232 ? 20.690 -13.830 53.025 1.00 22.57 232 PHE A CA 1
ATOM 3771 C C . PHE A 1 232 ? 20.136 -12.961 54.154 1.00 23.57 232 PHE A C 1
ATOM 3772 O O . PHE A 1 232 ? 20.929 -12.309 54.862 1.00 25.21 232 PHE A O 1
ATOM 3789 N N . GLY A 1 233 ? 18.825 -12.959 54.364 1.00 23.00 233 GLY A N 1
ATOM 3790 C CA . GLY A 1 233 ? 18.175 -12.173 55.396 1.00 22.61 233 GLY A CA 1
ATOM 3791 C C . GLY A 1 233 ? 17.575 -10.880 54.857 1.00 22.85 233 GLY A C 1
ATOM 3792 O O . GLY A 1 233 ? 18.050 -10.300 53.876 1.00 23.58 233 GLY A O 1
ATOM 3796 N N . THR A 1 234 ? 16.512 -10.416 55.521 1.00 22.92 234 THR A N 1
ATOM 3797 C CA . THR A 1 234 ? 15.902 -9.113 55.245 1.00 22.17 234 THR A CA 1
ATOM 3798 C C . THR A 1 234 ? 16.611 -8.001 56.020 1.00 23.62 234 THR A C 1
ATOM 3799 O O . THR A 1 234 ? 16.744 -8.078 57.244 1.00 25.53 234 THR A O 1
ATOM 3810 N N . GLY A 1 235 ? 17.034 -6.961 55.304 1.00 23.27 235 GLY A N 1
ATOM 3811 C CA . GLY A 1 235 ? 17.840 -5.918 55.922 1.00 25.26 235 GLY A CA 1
ATOM 3812 C C . GLY A 1 235 ? 17.098 -5.191 57.029 1.00 25.69 235 GLY A C 1
ATOM 3813 O O . GLY A 1 235 ? 15.889 -4.940 56.943 1.00 25.45 235 GLY A O 1
ATOM 3817 N N . MET A 1 236 ? 17.842 -4.863 58.080 1.00 26.14 236 MET A N 1
ATOM 3818 C CA . MET A 1 236 ? 17.447 -3.942 59.132 1.00 26.48 236 MET A CA 1
ATOM 3819 C C . MET A 1 236 ? 18.547 -2.912 59.340 1.00 24.64 236 MET A C 1
ATOM 3820 O O . MET A 1 236 ? 19.722 -3.166 59.053 1.00 24.89 236 MET A O 1
ATOM 3834 N N . PRO A 1 237 ? 18.200 -1.744 59.881 1.00 24.20 237 PRO A N 1
ATOM 3835 C CA . PRO A 1 237 ? 19.168 -0.638 59.959 1.00 24.88 237 PRO A CA 1
ATOM 3836 C C . PRO A 1 237 ? 20.340 -0.961 60.875 1.00 24.21 237 PRO A C 1
ATOM 3837 O O . PRO A 1 237 ? 20.150 -1.424 62.000 1.00 25.42 237 PRO A O 1
ATOM 3848 N N . HIS A 1 238 ? 21.553 -0.689 60.390 1.00 23.25 238 HIS A N 1
ATOM 3849 C CA . HIS A 1 238 ? 22.760 -0.867 61.193 1.00 23.71 238 HIS A CA 1
ATOM 3850 C C . HIS A 1 238 ? 23.871 0.032 60.659 1.00 24.19 238 HIS A C 1
ATOM 3851 O O . HIS A 1 238 ? 23.819 0.504 59.521 1.00 23.92 238 HIS A O 1
ATOM 3866 N N . GLU A 1 239 ? 24.871 0.281 61.506 1.00 26.93 239 GLU A N 1
ATOM 3867 C CA . GLU A 1 239 ? 25.953 1.192 61.156 1.00 29.64 239 GLU A CA 1
ATOM 3868 C C . GLU A 1 239 ? 26.962 0.487 60.261 1.00 28.23 239 GLU A C 1
ATOM 3869 O O . GLU A 1 239 ? 27.300 -0.682 60.480 1.00 29.18 239 GLU A O 1
ATOM 3881 N N . MET A 1 240 ? 27.444 1.204 59.249 1.00 26.40 240 MET A N 1
ATOM 3882 C CA . MET A 1 240 ? 28.411 0.684 58.295 1.00 25.24 240 MET A CA 1
ATOM 3883 C C . MET A 1 240 ? 29.481 1.747 58.061 1.00 25.16 240 MET A C 1
ATOM 3884 O O . MET A 1 240 ? 29.194 2.952 58.111 1.00 25.53 240 MET A O 1
ATOM 3898 N N . ASP A 1 241 ? 30.701 1.300 57.768 1.00 25.12 241 ASP A N 1
ATOM 3899 C CA . ASP A 1 241 ? 31.784 2.184 57.330 1.00 26.16 241 ASP A CA 1
ATOM 3900 C C . ASP A 1 241 ? 31.805 2.255 55.810 1.00 25.44 241 ASP A C 1
ATOM 3901 O O . ASP A 1 241 ? 31.645 1.227 55.136 1.00 25.79 241 ASP A O 1
ATOM 3910 N N . VAL A 1 242 ? 32.015 3.470 55.271 1.00 25.84 242 VAL A N 1
ATOM 3911 C CA . VAL A 1 242 ? 32.118 3.710 53.827 1.00 24.29 242 VAL A CA 1
ATOM 3912 C C . VAL A 1 242 ? 33.257 4.692 53.532 1.00 23.33 242 VAL A C 1
ATOM 3913 O O . VAL A 1 242 ? 33.783 5.366 54.418 1.00 22.37 242 VAL A O 1
ATOM 3926 N N . ASP A 1 243 ? 33.605 4.784 52.247 1.00 23.34 243 ASP A N 1
ATOM 3927 C CA . ASP A 1 243 ? 34.697 5.590 51.681 1.00 24.04 243 ASP A CA 1
ATOM 3928 C C . ASP A 1 243 ? 36.035 4.856 51.738 1.00 24.12 243 ASP A C 1
ATOM 3929 O O . ASP A 1 243 ? 36.156 3.827 52.397 1.00 24.61 243 ASP A O 1
ATOM 3938 N N . LEU A 1 244 ? 37.043 5.384 51.045 1.00 24.58 244 LEU A N 1
ATOM 3939 C CA . LEU A 1 244 ? 38.241 4.623 50.726 1.00 24.86 244 LEU A CA 1
ATOM 3940 C C . LEU A 1 244 ? 39.241 4.519 51.879 1.00 24.68 244 LEU A C 1
ATOM 3941 O O . LEU A 1 244 ? 40.160 3.696 51.801 1.00 24.66 244 LEU A O 1
ATOM 3957 N N . GLY A 1 245 ? 39.062 5.287 52.953 1.00 24.33 245 GLY A N 1
ATOM 3958 C CA . GLY A 1 245 ? 39.865 5.135 54.166 1.00 24.36 245 GLY A CA 1
ATOM 3959 C C . GLY A 1 245 ? 39.686 3.810 54.891 1.00 24.52 245 GLY A C 1
ATOM 3960 O O . GLY A 1 245 ? 40.464 3.520 55.807 1.00 24.94 245 GLY A O 1
ATOM 3964 N N . ILE A 1 246 ? 38.686 3.008 54.518 1.00 23.75 246 ILE A N 1
ATOM 3965 C CA . ILE A 1 246 ? 38.481 1.714 55.165 1.00 23.89 246 ILE A CA 1
ATOM 3966 C C . ILE A 1 246 ? 39.582 0.723 54.832 1.00 24.08 246 ILE A C 1
ATOM 3967 O O . ILE A 1 246 ? 39.733 -0.277 55.538 1.00 24.86 246 ILE A O 1
ATOM 3983 N N . PHE A 1 247 ? 40.345 0.956 53.765 1.00 22.88 247 PHE A N 1
ATOM 3984 C CA . PHE A 1 247 ? 41.443 0.057 53.436 1.00 23.00 247 PHE A CA 1
ATOM 3985 C C . PHE A 1 247 ? 42.623 0.229 54.387 1.00 23.99 247 PHE A C 1
ATOM 3986 O O . PHE A 1 247 ? 42.932 1.334 54.843 1.00 24.76 247 PHE A O 1
ATOM 4003 N N . ASP A 1 248 ? 43.311 -0.884 54.640 1.00 24.37 248 ASP A N 1
ATOM 4004 C CA . ASP A 1 248 ? 44.574 -0.908 55.374 1.00 24.77 248 ASP A CA 1
ATOM 4005 C C . ASP A 1 248 ? 45.566 -1.752 54.576 1.00 24.62 248 ASP A C 1
ATOM 4006 O O . ASP A 1 248 ? 45.271 -2.899 54.222 1.00 24.15 248 ASP A O 1
ATOM 4015 N N . ALA A 1 249 ? 46.737 -1.186 54.285 1.00 24.48 249 ALA A N 1
ATOM 4016 C CA . ALA A 1 249 ? 47.674 -1.820 53.360 1.00 24.99 249 ALA A CA 1
ATOM 4017 C C . ALA A 1 249 ? 48.274 -3.121 53.878 1.00 25.35 249 ALA A C 1
ATOM 4018 O O . ALA A 1 249 ? 48.832 -3.881 53.074 1.00 24.25 249 ALA A O 1
ATOM 4025 N N . ASP A 1 250 ? 48.203 -3.387 55.184 1.00 26.07 250 ASP A N 1
ATOM 4026 C CA . ASP A 1 250 ? 48.879 -4.533 55.788 1.00 27.36 250 ASP A CA 1
ATOM 4027 C C . ASP A 1 250 ? 48.007 -5.780 55.854 1.00 25.53 250 ASP A C 1
ATOM 4028 O O . ASP A 1 250 ? 48.454 -6.796 56.391 1.00 26.05 250 ASP A O 1
ATOM 4037 N N . TYR A 1 251 ? 46.793 -5.733 55.322 1.00 24.49 251 TYR A N 1
ATOM 4038 C CA . TYR A 1 251 ? 45.913 -6.887 55.223 1.00 23.30 251 TYR A CA 1
ATOM 4039 C C . TYR A 1 251 ? 45.841 -7.338 53.765 1.00 22.03 251 TYR A C 1
ATOM 4040 O O . TYR A 1 251 ? 46.152 -6.574 52.851 1.00 22.93 251 TYR A O 1
ATOM 4058 N N . ILE A 1 252 ? 45.442 -8.593 53.554 1.00 22.19 252 ILE A N 1
ATOM 4059 C CA . ILE A 1 252 ? 45.082 -9.067 52.218 1.00 22.10 252 ILE A CA 1
ATOM 4060 C C . ILE A 1 252 ? 43.673 -8.565 51.955 1.00 21.48 252 ILE A C 1
ATOM 4061 O O . ILE A 1 252 ? 42.747 -8.849 52.722 1.00 21.68 252 ILE A O 1
ATOM 4077 N N . ASN A 1 253 ? 43.520 -7.783 50.895 1.00 20.65 253 ASN A N 1
ATOM 4078 C CA . ASN A 1 253 ? 42.293 -7.047 50.616 1.00 19.57 253 ASN A CA 1
ATOM 4079 C C . ASN A 1 253 ? 41.651 -7.562 49.326 1.00 19.28 253 ASN A C 1
ATOM 4080 O O . ASN A 1 253 ? 42.186 -7.351 48.227 1.00 20.06 253 ASN A O 1
ATOM 4091 N N . ILE A 1 254 ? 40.477 -8.195 49.448 1.00 18.27 254 ILE A N 1
ATOM 4092 C CA . ILE A 1 254 ? 39.705 -8.688 48.304 1.00 17.33 254 ILE A CA 1
ATOM 4093 C C . ILE A 1 254 ? 38.449 -7.849 48.205 1.00 17.48 254 ILE A C 1
ATOM 4094 O O . ILE A 1 254 ? 37.705 -7.732 49.186 1.00 18.88 254 ILE A O 1
ATOM 4110 N N . VAL A 1 255 ? 38.219 -7.271 47.032 1.00 17.64 255 VAL A N 1
ATOM 4111 C CA . VAL A 1 255 ? 37.090 -6.378 46.787 1.00 17.81 255 VAL A CA 1
ATOM 4112 C C . VAL A 1 255 ? 36.173 -7.072 45.782 1.00 17.28 255 VAL A C 1
ATOM 4113 O O . VAL A 1 255 ? 36.618 -7.443 44.685 1.00 18.19 255 VAL A O 1
ATOM 4126 N N . PHE A 1 256 ? 34.891 -7.229 46.129 1.00 17.51 256 PHE A N 1
ATOM 4127 C CA A PHE A 1 256 ? 33.904 -7.729 45.171 0.44 18.02 256 PHE A CA 1
ATOM 4128 C CA B PHE A 1 256 ? 33.896 -7.729 45.186 0.56 19.38 256 PHE A CA 1
ATOM 4129 C C . PHE A 1 256 ? 33.066 -6.579 44.608 1.00 19.13 256 PHE A C 1
ATOM 4130 O O . PHE A 1 256 ? 32.607 -5.706 45.349 1.00 21.01 256 PHE A O 1
ATOM 4161 N N . ASN A 1 257 ? 32.844 -6.601 43.281 0.77 18.90 257 ASN A N 1
ATOM 4162 C CA . ASN A 1 257 ? 32.342 -5.453 42.508 0.77 19.30 257 ASN A CA 1
ATOM 4163 C C . ASN A 1 257 ? 31.403 -5.887 41.380 0.77 17.26 257 ASN A C 1
ATOM 4164 O O . ASN A 1 257 ? 31.803 -6.670 40.528 0.77 17.81 257 ASN A O 1
ATOM 4175 N N . GLY A 1 258 ? 30.176 -5.335 41.319 0.61 15.79 258 GLY A N 1
ATOM 4176 C CA . GLY A 1 258 ? 29.197 -5.679 40.281 0.61 15.92 258 GLY A CA 1
ATOM 4177 C C . GLY A 1 258 ? 27.766 -5.409 40.748 0.61 15.99 258 GLY A C 1
ATOM 4178 O O . GLY A 1 258 ? 27.536 -4.387 41.406 0.61 15.63 258 GLY A O 1
ATOM 4182 N N . HIS A 1 259 ? 26.803 -6.303 40.443 0.82 18.63 259 HIS A N 1
ATOM 4183 C CA . HIS A 1 259 ? 25.429 -6.218 40.945 0.82 18.01 259 HIS A CA 1
ATOM 4184 C C . HIS A 1 259 ? 24.948 -7.483 41.673 0.82 18.07 259 HIS A C 1
ATOM 4185 O O . HIS A 1 259 ? 24.045 -7.387 42.507 0.82 19.37 259 HIS A O 1
ATOM 4199 N N . GLU A 1 260 ? 25.451 -8.734 41.271 0.92 20.28 260 GLU A N 1
ATOM 4200 C CA . GLU A 1 260 ? 24.979 -9.984 41.873 0.92 19.67 260 GLU A CA 1
ATOM 4201 C C . GLU A 1 260 ? 25.844 -10.341 43.085 0.92 21.40 260 GLU A C 1
ATOM 4202 O O . GLU A 1 260 ? 27.072 -10.480 42.940 0.92 21.17 260 GLU A O 1
ATOM 4214 N N . PRO A 1 261 ? 25.250 -10.537 44.270 1.00 22.59 261 PRO A N 1
ATOM 4215 C CA . PRO A 1 261 ? 26.040 -10.692 45.507 1.00 23.67 261 PRO A CA 1
ATOM 4216 C C . PRO A 1 261 ? 26.517 -12.103 45.852 1.00 22.12 261 PRO A C 1
ATOM 4217 O O . PRO A 1 261 ? 27.179 -12.260 46.882 1.00 22.26 261 PRO A O 1
ATOM 4228 N N . PHE A 1 262 ? 26.296 -13.110 45.002 1.00 20.99 262 PHE A N 1
ATOM 4229 C CA . PHE A 1 262 ? 26.511 -14.501 45.401 1.00 19.55 262 PHE A CA 1
ATOM 4230 C C . PHE A 1 262 ? 27.994 -14.781 45.677 1.00 19.75 262 PHE A C 1
ATOM 4231 O O . PHE A 1 262 ? 28.351 -15.391 46.694 1.00 20.84 262 PHE A O 1
ATOM 4248 N N . VAL A 1 263 ? 28.875 -14.343 44.785 1.00 20.26 263 VAL A N 1
ATOM 4249 C CA . VAL A 1 263 ? 30.306 -14.558 44.977 1.00 19.39 263 VAL A CA 1
ATOM 4250 C C . VAL A 1 263 ? 30.796 -13.830 46.223 1.00 20.73 263 VAL A C 1
ATOM 4251 O O . VAL A 1 263 ? 31.616 -14.354 46.979 1.00 20.63 263 VAL A O 1
ATOM 4264 N N . GLY A 1 264 ? 30.287 -12.624 46.464 1.00 20.69 264 GLY A N 1
ATOM 4265 C CA . GLY A 1 264 ? 30.719 -11.871 47.631 1.00 21.18 264 GLY A CA 1
ATOM 4266 C C . GLY A 1 264 ? 30.359 -12.560 48.934 1.00 21.30 264 GLY A C 1
ATOM 4267 O O . GLY A 1 264 ? 31.169 -12.604 49.867 1.00 21.75 264 GLY A O 1
ATOM 4271 N N . VAL A 1 265 ? 29.140 -13.111 49.018 1.00 21.90 265 VAL A N 1
ATOM 4272 C CA . VAL A 1 265 ? 28.741 -13.835 50.223 1.00 22.33 265 VAL A CA 1
ATOM 4273 C C . VAL A 1 265 ? 29.618 -15.070 50.416 1.00 21.40 265 VAL A C 1
ATOM 4274 O O . VAL A 1 265 ? 30.083 -15.354 51.532 1.00 22.60 265 VAL A O 1
ATOM 4287 N N . ALA A 1 266 ? 29.899 -15.796 49.326 1.00 20.82 266 ALA A N 1
ATOM 4288 C CA . ALA A 1 266 ? 30.754 -16.976 49.414 1.00 20.21 266 ALA A CA 1
ATOM 4289 C C . ALA A 1 266 ? 32.168 -16.600 49.849 1.00 21.06 266 ALA A C 1
ATOM 4290 O O . ALA A 1 266 ? 32.820 -17.360 50.576 1.00 21.70 266 ALA A O 1
ATOM 4297 N N . LEU A 1 267 ? 32.657 -15.426 49.424 1.00 20.37 267 LEU A N 1
ATOM 4298 C CA . LEU A 1 267 ? 33.981 -14.978 49.850 1.00 20.05 267 LEU A CA 1
ATOM 4299 C C . LEU A 1 267 ? 34.017 -14.698 51.350 1.00 21.20 267 LEU A C 1
ATOM 4300 O O . LEU A 1 267 ? 35.006 -15.023 52.017 1.00 22.26 267 LEU A O 1
ATOM 4316 N N . ILE A 1 268 ? 32.977 -14.049 51.886 1.00 21.26 268 ILE A N 1
ATOM 4317 C CA . ILE A 1 268 ? 32.924 -13.765 53.322 1.00 21.69 268 ILE A CA 1
ATOM 4318 C C . ILE A 1 268 ? 32.898 -15.062 54.109 1.00 23.08 268 ILE A C 1
ATOM 4319 O O . ILE A 1 268 ? 33.601 -15.206 55.115 1.00 23.67 268 ILE A O 1
ATOM 4335 N N . LEU A 1 269 ? 32.080 -16.024 53.672 1.00 23.15 269 LEU A N 1
ATOM 4336 C CA . LEU A 1 269 ? 32.023 -17.311 54.359 1.00 24.26 269 LEU A CA 1
ATOM 4337 C C . LEU A 1 269 ? 33.378 -18.016 54.323 1.00 24.04 269 LEU A C 1
ATOM 4338 O O . LEU A 1 269 ? 33.836 -18.539 55.351 1.00 25.12 269 LEU A O 1
ATOM 4354 N N . ALA A 1 270 ? 34.058 -17.994 53.171 1.00 23.96 270 ALA A N 1
ATOM 4355 C CA . ALA A 1 270 ? 35.354 -18.659 53.070 1.00 24.13 270 ALA A CA 1
ATOM 4356 C C . ALA A 1 270 ? 36.421 -17.939 53.894 1.00 23.90 270 ALA A C 1
ATOM 4357 O O . ALA A 1 270 ? 37.293 -18.583 54.491 1.00 24.02 270 ALA A O 1
ATOM 4364 N N . ALA A 1 271 ? 36.400 -16.603 53.900 1.00 23.23 271 ALA A N 1
ATOM 4365 C CA . ALA A 1 271 ? 37.392 -15.835 54.647 1.00 23.51 271 ALA A CA 1
ATOM 4366 C C . ALA A 1 271 ? 37.282 -16.043 56.150 1.00 25.41 271 ALA A C 1
ATOM 4367 O O . ALA A 1 271 ? 38.276 -15.853 56.868 1.00 26.14 271 ALA A O 1
ATOM 4374 N N . LYS A 1 272 ? 36.103 -16.408 56.643 1.00 26.47 272 LYS A N 1
ATOM 4375 C CA . LYS A 1 272 ? 35.916 -16.673 58.061 1.00 28.02 272 LYS A CA 1
ATOM 4376 C C . LYS A 1 272 ? 36.453 -18.037 58.487 1.00 29.56 272 LYS A C 1
ATOM 4377 O O . LYS A 1 272 ? 36.451 -18.325 59.682 1.00 31.28 272 LYS A O 1
ATOM 4396 N N . GLU A 1 273 ? 36.903 -18.879 57.550 1.00 28.57 273 GLU A N 1
ATOM 4397 C CA . GLU A 1 273 ? 37.528 -20.146 57.906 1.00 29.18 273 GLU A CA 1
ATOM 4398 C C . GLU A 1 273 ? 38.930 -19.900 58.455 1.00 28.46 273 GLU A C 1
ATOM 4399 O O . GLU A 1 273 ? 39.728 -19.169 57.858 1.00 28.57 273 GLU A O 1
ATOM 4411 N N . ALA A 1 274 ? 39.229 -20.516 59.598 1.00 28.45 274 ALA A N 1
ATOM 4412 C CA . ALA A 1 274 ? 40.522 -20.299 60.240 1.00 29.82 274 ALA A CA 1
ATOM 4413 C C . ALA A 1 274 ? 41.677 -20.657 59.309 1.00 29.82 274 ALA A C 1
ATOM 4414 O O . ALA A 1 274 ? 42.708 -19.973 59.302 1.00 30.26 274 ALA A O 1
ATOM 4421 N N . VAL A 1 275 ? 41.521 -21.705 58.491 1.00 30.41 275 VAL A N 1
ATOM 4422 C CA A VAL A 1 275 ? 42.602 -22.095 57.588 0.36 30.43 275 VAL A CA 1
ATOM 4423 C CA B VAL A 1 275 ? 42.600 -22.095 57.584 0.64 30.72 275 VAL A CA 1
ATOM 4424 C C . VAL A 1 275 ? 42.959 -20.957 56.638 1.00 29.73 275 VAL A C 1
ATOM 4425 O O . VAL A 1 275 ? 44.132 -20.792 56.271 1.00 29.80 275 VAL A O 1
ATOM 4448 N N . ASN A 1 276 ? 41.973 -20.155 56.227 1.00 27.88 276 ASN A N 1
ATOM 4449 C CA . ASN A 1 276 ? 42.278 -19.071 55.298 1.00 26.35 276 ASN A CA 1
ATOM 4450 C C . ASN A 1 276 ? 42.910 -17.875 56.002 1.00 26.50 276 ASN A C 1
ATOM 4451 O O . ASN A 1 276 ? 43.816 -17.235 55.455 1.00 26.17 276 ASN A O 1
ATOM 4462 N N . GLN A 1 277 ? 42.460 -17.556 57.214 1.00 25.97 277 GLN A N 1
ATOM 4463 C CA . GLN A 1 277 ? 43.133 -16.518 57.987 1.00 27.16 277 GLN A CA 1
ATOM 4464 C C . GLN A 1 277 ? 44.581 -16.908 58.278 1.00 27.86 277 GLN A C 1
ATOM 4465 O O . GLN A 1 277 ? 45.486 -16.064 58.230 1.00 27.85 277 GLN A O 1
ATOM 4479 N N . ASP A 1 278 ? 44.821 -18.192 58.548 1.00 29.21 278 ASP A N 1
ATOM 4480 C CA . ASP A 1 278 ? 46.175 -18.682 58.797 1.00 31.27 278 ASP A CA 1
ATOM 4481 C C . ASP A 1 278 ? 47.070 -18.539 57.566 1.00 30.76 278 ASP A C 1
ATOM 4482 O O . ASP A 1 278 ? 48.257 -18.211 57.701 1.00 30.84 278 ASP A O 1
ATOM 4491 N N . LYS A 1 279 ? 46.533 -18.810 56.365 1.00 30.14 279 LYS A N 1
ATOM 4492 C CA . LYS A 1 279 ? 47.294 -18.605 55.131 1.00 31.29 279 LYS A CA 1
ATOM 4493 C C . LYS A 1 279 ? 47.699 -17.144 54.966 1.00 29.37 279 LYS A C 1
ATOM 4494 O O . LYS A 1 279 ? 48.840 -16.839 54.581 1.00 28.55 279 LYS A O 1
ATOM 4513 N N . ALA A 1 280 ? 46.766 -16.227 55.233 1.00 27.32 280 ALA A N 1
ATOM 4514 C CA . ALA A 1 280 ? 47.067 -14.801 55.144 1.00 27.50 280 ALA A CA 1
ATOM 4515 C C . ALA A 1 280 ? 48.202 -14.422 56.089 1.00 27.84 280 ALA A C 1
ATOM 4516 O O . ALA A 1 280 ? 49.138 -13.711 55.702 1.00 27.97 280 ALA A O 1
ATOM 4523 N N . LYS A 1 281 ? 48.136 -14.886 57.342 1.00 28.39 281 LYS A N 1
ATOM 4524 C CA . LYS A 1 281 ? 49.163 -14.533 58.319 1.00 29.94 281 LYS A CA 1
ATOM 4525 C C . LYS A 1 281 ? 50.515 -15.119 57.945 1.00 30.36 281 LYS A C 1
ATOM 4526 O O . LYS A 1 281 ? 51.551 -14.451 58.085 1.00 30.11 281 LYS A O 1
ATOM 4545 N N . ALA A 1 282 ? 50.529 -16.358 57.449 1.00 30.01 282 ALA A N 1
ATOM 4546 C CA . ALA A 1 282 ? 51.790 -16.964 57.051 1.00 31.74 282 ALA A CA 1
ATOM 4547 C C . ALA A 1 282 ? 52.421 -16.231 55.874 1.00 32.12 282 ALA A C 1
ATOM 4548 O O . ALA A 1 282 ? 53.637 -16.332 55.677 1.00 33.44 282 ALA A O 1
ATOM 4555 N N . ALA A 1 283 ? 51.641 -15.466 55.123 1.00 32.06 283 ALA A N 1
ATOM 4556 C CA . ALA A 1 283 ? 52.137 -14.689 53.993 1.00 31.85 283 ALA A CA 1
ATOM 4557 C C . ALA A 1 283 ? 52.649 -13.315 54.396 1.00 31.41 283 ALA A C 1
ATOM 4558 O O . ALA A 1 283 ? 53.094 -12.562 53.520 1.00 31.87 283 ALA A O 1
ATOM 4565 N N . GLY A 1 284 ? 52.579 -12.962 55.681 1.00 29.85 284 GLY A N 1
ATOM 4566 C CA . GLY A 1 284 ? 53.031 -11.669 56.151 1.00 30.00 284 GLY A CA 1
ATOM 4567 C C . GLY A 1 284 ? 51.951 -10.638 56.390 1.00 28.24 284 GLY A C 1
ATOM 4568 O O . GLY A 1 284 ? 52.279 -9.511 56.789 1.00 29.97 284 GLY A O 1
ATOM 4572 N N . ALA A 1 285 ? 50.681 -10.976 56.175 1.00 27.55 285 ALA A N 1
ATOM 4573 C CA . ALA A 1 285 ? 49.584 -10.039 56.363 1.00 27.05 285 ALA A CA 1
ATOM 4574 C C . ALA A 1 285 ? 49.055 -10.107 57.796 1.00 27.56 285 ALA A C 1
ATOM 4575 O O . ALA A 1 285 ? 49.215 -11.108 58.489 1.00 27.58 285 ALA A O 1
ATOM 4582 N N . LYS A 1 286 ? 48.397 -9.028 58.235 1.00 27.33 286 LYS A N 1
ATOM 4583 C CA . LYS A 1 286 ? 47.771 -9.052 59.558 1.00 28.19 286 LYS A CA 1
ATOM 4584 C C . LYS A 1 286 ? 46.596 -10.024 59.594 1.00 26.49 286 LYS A C 1
ATOM 4585 O O . LYS A 1 286 ? 46.382 -10.722 60.592 1.00 27.38 286 LYS A O 1
ATOM 4604 N N . SER A 1 287 ? 45.823 -10.062 58.517 1.00 25.07 287 SER A N 1
ATOM 4605 C CA A SER A 1 287 ? 44.715 -10.997 58.347 0.75 25.62 287 SER A CA 1
ATOM 4606 C CA B SER A 1 287 ? 44.688 -10.965 58.361 0.25 24.76 287 SER A CA 1
ATOM 4607 C C . SER A 1 287 ? 44.132 -10.779 56.952 1.00 24.28 287 SER A C 1
ATOM 4608 O O . SER A 1 287 ? 44.696 -10.011 56.160 1.00 24.45 287 SER A O 1
ATOM 4623 N N . LEU A 1 288 ? 43.027 -11.447 56.638 1.00 22.62 288 LEU A N 1
ATOM 4624 C CA . LEU A 1 288 ? 42.389 -11.372 55.332 1.00 22.73 288 LEU A CA 1
ATOM 4625 C C . LEU A 1 288 ? 41.036 -10.677 55.471 1.00 22.35 288 LEU A C 1
ATOM 4626 O O . LEU A 1 288 ? 40.227 -11.051 56.324 1.00 22.31 288 LEU A O 1
ATOM 4642 N N . ARG A 1 289 ? 40.781 -9.679 54.620 1.00 21.34 289 ARG A N 1
ATOM 4643 C CA A ARG A 1 289 ? 39.554 -8.899 54.680 0.62 20.79 289 ARG A CA 1
ATOM 4644 C CA B ARG A 1 289 ? 39.556 -8.890 54.681 0.38 21.58 289 ARG A CA 1
ATOM 4645 C C . ARG A 1 289 ? 38.847 -8.876 53.333 1.00 20.80 289 ARG A C 1
ATOM 4646 O O . ARG A 1 289 ? 39.482 -8.936 52.271 1.00 20.36 289 ARG A O 1
ATOM 4685 N N . ILE A 1 290 ? 37.519 -8.771 53.397 1.00 20.62 290 ILE A N 1
ATOM 4686 C CA . ILE A 1 290 ? 36.652 -8.654 52.222 1.00 21.63 290 ILE A CA 1
ATOM 4687 C C . ILE A 1 290 ? 35.976 -7.278 52.248 1.00 21.89 290 ILE A C 1
ATOM 4688 O O . ILE A 1 290 ? 35.509 -6.817 53.302 1.00 23.14 290 ILE A O 1
ATOM 4704 N N . TYR A 1 291 ? 35.908 -6.628 51.083 1.00 20.45 291 TYR A N 1
ATOM 4705 C CA . TYR A 1 291 ? 35.238 -5.341 50.921 1.00 21.40 291 TYR A CA 1
ATOM 4706 C C . TYR A 1 291 ? 34.248 -5.418 49.770 1.00 22.83 291 TYR A C 1
ATOM 4707 O O . TYR A 1 291 ? 34.451 -6.159 48.804 1.00 23.71 291 TYR A O 1
ATOM 4725 N N . GLY A 1 292 ? 33.200 -4.608 49.853 1.00 23.38 292 GLY A N 1
ATOM 4726 C CA . GLY A 1 292 ? 32.193 -4.507 48.796 1.00 24.53 292 GLY A CA 1
ATOM 4727 C C . GLY A 1 292 ? 32.331 -3.201 48.029 1.00 24.37 292 GLY A C 1
ATOM 4728 O O . GLY A 1 292 ? 32.659 -2.163 48.613 1.00 27.07 292 GLY A O 1
ATOM 4732 N N . SER A 1 293 ? 32.048 -3.263 46.725 0.61 19.72 293 SER A N 1
ATOM 4733 C CA . SER A 1 293 ? 32.090 -2.124 45.816 0.61 17.62 293 SER A CA 1
ATOM 4734 C C . SER A 1 293 ? 30.792 -2.082 45.014 0.61 16.64 293 SER A C 1
ATOM 4735 O O . SER A 1 293 ? 30.188 -3.125 44.729 0.61 16.69 293 SER A O 1
ATOM 4743 N N . ILE A 1 294 ? 30.365 -0.859 44.678 0.65 16.19 294 ILE A N 1
ATOM 4744 C CA . ILE A 1 294 ? 29.148 -0.582 43.915 0.65 16.30 294 ILE A CA 1
ATOM 4745 C C . ILE A 1 294 ? 27.962 -1.419 44.401 0.65 16.84 294 ILE A C 1
ATOM 4746 O O . ILE A 1 294 ? 27.760 -1.574 45.613 0.65 17.70 294 ILE A O 1
ATOM 4762 N N . GLU A 1 295 ? 27.148 -1.939 43.477 0.73 16.97 295 GLU A N 1
ATOM 4763 C CA . GLU A 1 295 ? 25.833 -2.464 43.855 0.73 17.60 295 GLU A CA 1
ATOM 4764 C C . GLU A 1 295 ? 25.915 -3.825 44.551 0.73 17.83 295 GLU A C 1
ATOM 4765 O O . GLU A 1 295 ? 25.171 -4.068 45.501 0.73 18.10 295 GLU A O 1
ATOM 4777 N N . SER A 1 296 ? 26.822 -4.712 44.141 0.66 17.52 296 SER A N 1
ATOM 4778 C CA . SER A 1 296 ? 27.015 -5.948 44.901 0.66 17.66 296 SER A CA 1
ATOM 4779 C C . SER A 1 296 ? 27.417 -5.639 46.336 0.66 17.97 296 SER A C 1
ATOM 4780 O O . SER A 1 296 ? 26.933 -6.279 47.285 0.66 17.96 296 SER A O 1
ATOM 4788 N N . GLY A 1 297 ? 28.314 -4.660 46.513 0.76 18.89 297 GLY A N 1
ATOM 4789 C CA . GLY A 1 297 ? 28.683 -4.243 47.855 0.76 18.35 297 GLY A CA 1
ATOM 4790 C C . GLY A 1 297 ? 27.497 -3.732 48.639 0.76 18.73 297 GLY A C 1
ATOM 4791 O O . GLY A 1 297 ? 27.340 -4.049 49.821 0.76 19.45 297 GLY A O 1
ATOM 4795 N N . GLN A 1 298 ? 26.656 -2.921 47.995 0.68 17.63 298 GLN A N 1
ATOM 4796 C CA . GLN A 1 298 ? 25.493 -2.374 48.685 0.68 17.86 298 GLN A CA 1
ATOM 4797 C C . GLN A 1 298 ? 24.506 -3.466 49.083 0.68 18.76 298 GLN A C 1
ATOM 4798 O O . GLN A 1 298 ? 23.947 -3.419 50.184 0.68 18.76 298 GLN A O 1
ATOM 4812 N N . GLU A 1 299 ? 24.279 -4.461 48.210 1.00 22.31 299 GLU A N 1
ATOM 4813 C CA . GLU A 1 299 ? 23.433 -5.600 48.582 1.00 21.89 299 GLU A CA 1
ATOM 4814 C C . GLU A 1 299 ? 23.907 -6.237 49.886 1.00 22.49 299 GLU A C 1
ATOM 4815 O O . GLU A 1 299 ? 23.097 -6.555 50.771 1.00 23.87 299 GLU A O 1
ATOM 4827 N N . VAL A 1 300 ? 25.223 -6.415 50.029 1.00 22.89 300 VAL A N 1
ATOM 4828 C CA . VAL A 1 300 ? 25.773 -7.033 51.235 1.00 24.18 300 VAL A CA 1
ATOM 4829 C C . VAL A 1 300 ? 25.674 -6.098 52.435 1.00 23.75 300 VAL A C 1
ATOM 4830 O O . VAL A 1 300 ? 25.315 -6.532 53.533 1.00 24.37 300 VAL A O 1
ATOM 4843 N N . VAL A 1 301 ? 25.979 -4.805 52.266 1.00 23.77 301 VAL A N 1
ATOM 4844 C CA . VAL A 1 301 ? 25.891 -3.920 53.438 1.00 24.83 301 VAL A CA 1
ATOM 4845 C C . VAL A 1 301 ? 24.447 -3.767 53.911 1.00 24.91 301 VAL A C 1
ATOM 4846 O O . VAL A 1 301 ? 24.209 -3.488 55.088 1.00 24.24 301 VAL A O 1
ATOM 4859 N N . GLN A 1 302 ? 23.459 -3.959 53.026 1.00 25.11 302 GLN A N 1
ATOM 4860 C CA . GLN A 1 302 ? 22.066 -3.920 53.472 1.00 25.18 302 GLN A CA 1
ATOM 4861 C C . GLN A 1 302 ? 21.769 -5.019 54.486 1.00 26.06 302 GLN A C 1
ATOM 4862 O O . GLN A 1 302 ? 20.926 -4.831 55.372 1.00 25.12 302 GLN A O 1
ATOM 4876 N N . ARG A 1 303 ? 22.445 -6.174 54.375 1.00 26.70 303 ARG A N 1
ATOM 4877 C CA . ARG A 1 303 ? 22.055 -7.378 55.095 1.00 27.91 303 ARG A CA 1
ATOM 4878 C C . ARG A 1 303 ? 23.104 -7.929 56.052 1.00 30.39 303 ARG A C 1
ATOM 4879 O O . ARG A 1 303 ? 22.771 -8.823 56.838 1.00 31.70 303 ARG A O 1
ATOM 4900 N N . PHE A 1 304 ? 24.349 -7.456 56.005 1.00 30.40 304 PHE A N 1
ATOM 4901 C CA . PHE A 1 304 ? 25.427 -8.001 56.818 1.00 31.23 304 PHE A CA 1
ATOM 4902 C C . PHE A 1 304 ? 26.053 -6.902 57.664 1.00 30.03 304 PHE A C 1
ATOM 4903 O O . PHE A 1 304 ? 26.072 -5.730 57.269 1.00 28.40 304 PHE A O 1
ATOM 4920 N N . GLN A 1 305 ? 26.597 -7.299 58.816 0.72 28.66 305 GLN A N 1
ATOM 4921 C CA . GLN A 1 305 ? 27.269 -6.382 59.729 0.72 28.04 305 GLN A CA 1
ATOM 4922 C C . GLN A 1 305 ? 28.730 -6.196 59.327 0.72 27.34 305 GLN A C 1
ATOM 4923 O O . GLN A 1 305 ? 29.352 -7.069 58.709 0.72 27.70 305 GLN A O 1
ATOM 4937 N N . LYS A 1 306 ? 29.296 -5.058 59.730 0.66 26.29 306 LYS A N 1
ATOM 4938 C CA . LYS A 1 306 ? 30.745 -4.903 59.712 0.66 27.06 306 LYS A CA 1
ATOM 4939 C C . LYS A 1 306 ? 31.331 -5.780 60.806 0.66 27.24 306 LYS A C 1
ATOM 4940 O O . LYS A 1 306 ? 30.819 -5.806 61.929 0.66 27.39 306 LYS A O 1
ATOM 4959 N N . ASP A 1 307 ? 32.391 -6.516 60.482 0.80 27.22 307 ASP A N 1
ATOM 4960 C CA . ASP A 1 307 ? 33.105 -7.295 61.496 0.80 27.84 307 ASP A CA 1
ATOM 4961 C C . ASP A 1 307 ? 34.586 -7.360 61.113 0.80 28.98 307 ASP A C 1
ATOM 4962 O O . ASP A 1 307 ? 35.062 -6.595 60.264 0.80 28.95 307 ASP A O 1
ATOM 4971 N N . GLU A 1 308 ? 35.326 -8.270 61.747 1.00 31.88 308 GLU A N 1
ATOM 4972 C CA . GLU A 1 308 ? 36.766 -8.341 61.508 1.00 33.93 308 GLU A CA 1
ATOM 4973 C C . GLU A 1 308 ? 37.086 -8.732 60.071 1.00 31.55 308 GLU A C 1
ATOM 4974 O O . GLU A 1 308 ? 38.195 -8.456 59.591 1.00 30.70 308 GLU A O 1
ATOM 4986 N N . VAL A 1 309 ? 36.135 -9.359 59.379 1.00 28.45 309 VAL A N 1
ATOM 4987 C CA . VAL A 1 309 ? 36.342 -9.889 58.031 1.00 27.01 309 VAL A CA 1
ATOM 4988 C C . VAL A 1 309 ? 35.761 -8.956 56.974 1.00 24.40 309 VAL A C 1
ATOM 4989 O O . VAL A 1 309 ? 36.481 -8.541 56.060 1.00 24.11 309 VAL A O 1
ATOM 5002 N N . PHE A 1 310 ? 34.460 -8.642 57.060 1.00 24.27 310 PHE A N 1
ATOM 5003 C CA . PHE A 1 310 ? 33.798 -7.773 56.091 1.00 25.19 310 PHE A CA 1
ATOM 5004 C C . PHE A 1 310 ? 33.847 -6.322 56.560 1.00 25.90 310 PHE A C 1
ATOM 5005 O O . PHE A 1 310 ? 33.365 -6.004 57.649 1.00 26.06 310 PHE A O 1
ATOM 5022 N N . ARG A 1 311 ? 34.426 -5.435 55.738 1.00 26.70 311 ARG A N 1
ATOM 5023 C CA . ARG A 1 311 ? 34.817 -4.106 56.219 1.00 28.65 311 ARG A CA 1
ATOM 5024 C C . ARG A 1 311 ? 33.957 -2.948 55.738 1.00 28.43 311 ARG A C 1
ATOM 5025 O O . ARG A 1 311 ? 34.107 -1.836 56.279 1.00 30.34 311 ARG A O 1
ATOM 5046 N N . GLY A 1 312 ? 33.047 -3.165 54.766 1.00 27.53 312 GLY A N 1
ATOM 5047 C CA . GLY A 1 312 ? 32.141 -2.115 54.340 1.00 28.12 312 GLY A CA 1
ATOM 5048 C C . GLY A 1 312 ? 32.210 -1.865 52.847 1.00 25.61 312 GLY A C 1
ATOM 5049 O O . GLY A 1 312 ? 32.571 -2.752 52.054 1.00 25.50 312 GLY A O 1
ATOM 5053 N N . LEU A 1 313 ? 31.829 -0.640 52.464 0.83 23.46 313 LEU A N 1
ATOM 5054 C CA . LEU A 1 313 ? 31.577 -0.281 51.069 0.83 23.18 313 LEU A CA 1
ATOM 5055 C C . LEU A 1 313 ? 32.563 0.781 50.583 0.83 22.52 313 LEU A C 1
ATOM 5056 O O . LEU A 1 313 ? 32.716 1.843 51.207 0.83 22.92 313 LEU A O 1
ATOM 5072 N N . THR A 1 314 ? 33.187 0.519 49.438 0.78 22.37 314 THR A N 1
ATOM 5073 C CA . THR A 1 314 ? 34.203 1.437 48.924 0.78 22.63 314 THR A CA 1
ATOM 5074 C C . THR A 1 314 ? 33.584 2.705 48.339 0.78 24.08 314 THR A C 1
ATOM 5075 O O . THR A 1 314 ? 34.059 3.813 48.626 0.78 25.10 314 THR A O 1
ATOM 5086 N N . GLY A 1 315 ? 32.529 2.571 47.534 1.00 24.11 315 GLY A N 1
ATOM 5087 C CA . GLY A 1 315 ? 31.989 3.689 46.768 1.00 25.03 315 GLY A CA 1
ATOM 5088 C C . GLY A 1 315 ? 31.366 3.225 45.457 1.00 24.25 315 GLY A C 1
ATOM 5089 O O . GLY A 1 315 ? 31.287 2.042 45.171 1.00 25.43 315 GLY A O 1
ATOM 5093 N N . ASN A 1 316 ? 30.936 4.210 44.637 0.92 23.81 316 ASN A N 1
ATOM 5094 C CA . ASN A 1 316 ? 30.244 3.926 43.377 0.92 22.10 316 ASN A CA 1
ATOM 5095 C C . ASN A 1 316 ? 31.211 3.779 42.188 0.92 23.02 316 ASN A C 1
ATOM 5096 O O . ASN A 1 316 ? 32.414 3.696 42.366 0.92 22.17 316 ASN A O 1
ATOM 5107 N N . TRP A 1 317 ? 30.703 3.706 40.942 0.94 21.26 317 TRP A N 1
ATOM 5108 C CA . TRP A 1 317 ? 31.547 3.199 39.836 0.94 21.98 317 TRP A CA 1
ATOM 5109 C C . TRP A 1 317 ? 32.689 4.149 39.436 0.94 20.09 317 TRP A C 1
ATOM 5110 O O . TRP A 1 317 ? 33.750 3.678 38.995 0.94 21.44 317 TRP A O 1
ATOM 5131 N N . LEU A 1 318 ? 32.506 5.462 39.556 1.00 18.84 318 LEU A N 1
ATOM 5132 C CA . LEU A 1 318 ? 33.592 6.395 39.269 1.00 18.91 318 LEU A CA 1
ATOM 5133 C C . LEU A 1 318 ? 34.697 6.346 40.334 1.00 20.04 318 LEU A C 1
ATOM 5134 O O . LEU A 1 318 ? 35.744 6.971 40.147 1.00 21.16 318 LEU A O 1
ATOM 5150 N N . THR A 1 319 ? 34.503 5.565 41.410 1.00 17.25 319 THR A N 1
ATOM 5151 C CA A THR A 1 319 ? 35.519 5.330 42.428 0.56 17.56 319 THR A CA 1
ATOM 5152 C CA B THR A 1 319 ? 35.542 5.367 42.401 0.44 17.51 319 THR A CA 1
ATOM 5153 C C . THR A 1 319 ? 36.412 4.133 42.119 1.00 16.93 319 THR A C 1
ATOM 5154 O O . THR A 1 319 ? 37.411 3.940 42.805 1.00 18.06 319 THR A O 1
ATOM 5175 N N . ILE A 1 320 ? 36.111 3.341 41.082 1.00 16.89 320 ILE A N 1
ATOM 5176 C CA . ILE A 1 320 ? 36.860 2.104 40.848 1.00 16.68 320 ILE A CA 1
ATOM 5177 C C . ILE A 1 320 ? 38.305 2.383 40.425 1.00 16.15 320 ILE A C 1
ATOM 5178 O O . ILE A 1 320 ? 39.259 1.823 40.990 1.00 17.49 320 ILE A O 1
ATOM 5194 N N . GLU A 1 321 ? 38.500 3.262 39.443 1.00 17.45 321 GLU A N 1
ATOM 5195 C CA . GLU A 1 321 ? 39.862 3.623 39.055 1.00 17.49 321 GLU A CA 1
ATOM 5196 C C . GLU A 1 321 ? 40.618 4.259 40.219 1.00 18.00 321 GLU A C 1
ATOM 5197 O O . GLU A 1 321 ? 41.761 3.847 40.484 1.00 19.29 321 GLU A O 1
ATOM 5209 N N . PRO A 1 322 ? 40.055 5.235 40.946 1.00 18.41 322 PRO A N 1
ATOM 5210 C CA . PRO A 1 322 ? 40.727 5.745 42.152 1.00 19.55 322 PRO A CA 1
ATOM 5211 C C . PRO A 1 322 ? 41.043 4.674 43.173 1.00 19.54 322 PRO A C 1
ATOM 5212 O O . PRO A 1 322 ? 42.131 4.696 43.765 1.00 19.32 322 PRO A O 1
ATOM 5223 N N . MET A 1 323 ? 40.114 3.742 43.406 1.00 19.17 323 MET A N 1
ATOM 5224 C CA . MET A 1 323 ? 40.363 2.665 44.357 1.00 18.57 323 MET A CA 1
ATOM 5225 C C . MET A 1 323 ? 41.623 1.877 44.006 1.00 18.19 323 MET A C 1
ATOM 5226 O O . MET A 1 323 ? 42.423 1.562 44.898 1.00 18.82 323 MET A O 1
ATOM 5240 N N . LEU A 1 324 ? 41.826 1.549 42.725 1.00 16.95 324 LEU A N 1
ATOM 5241 C CA . LEU A 1 324 ? 43.042 0.841 42.353 1.00 17.62 324 LEU A CA 1
ATOM 5242 C C . LEU A 1 324 ? 44.276 1.684 42.653 1.00 17.61 324 LEU A C 1
ATOM 5243 O O . LEU A 1 324 ? 45.325 1.143 43.027 1.00 19.02 324 LEU A O 1
ATOM 5259 N N . ALA A 1 325 ? 44.169 3.007 42.523 1.00 19.17 325 ALA A N 1
ATOM 5260 C CA . ALA A 1 325 ? 45.307 3.890 42.775 1.00 18.97 325 ALA A CA 1
ATOM 5261 C C . ALA A 1 325 ? 45.697 3.965 44.253 1.00 19.16 325 ALA A C 1
ATOM 5262 O O . ALA A 1 325 ? 46.741 4.559 44.569 1.00 19.56 325 ALA A O 1
ATOM 5269 N N . THR A 1 326 ? 44.908 3.387 45.166 1.00 19.62 326 THR A N 1
ATOM 5270 C CA . THR A 1 326 ? 45.355 3.322 46.561 1.00 20.04 326 THR A CA 1
ATOM 5271 C C . THR A 1 326 ? 46.606 2.465 46.709 1.00 20.32 326 THR A C 1
ATOM 5272 O O . THR A 1 326 ? 47.358 2.623 47.686 1.00 20.75 326 THR A O 1
ATOM 5283 N N . GLY A 1 327 ? 46.815 1.519 45.796 1.00 20.18 327 GLY A N 1
ATOM 5284 C CA . GLY A 1 327 ? 47.861 0.532 45.985 1.00 20.84 327 GLY A CA 1
ATOM 5285 C C . GLY A 1 327 ? 47.622 -0.387 47.160 1.00 20.14 327 GLY A C 1
ATOM 5286 O O . GLY A 1 327 ? 48.588 -0.872 47.762 1.00 22.16 327 GLY A O 1
ATOM 5290 N N . ALA A 1 328 ? 46.354 -0.636 47.510 1.00 19.46 328 ALA A N 1
ATOM 5291 C CA . ALA A 1 328 ? 45.993 -1.513 48.611 1.00 20.19 328 ALA A CA 1
ATOM 5292 C C . ALA A 1 328 ? 45.191 -2.743 48.201 1.00 20.92 328 ALA A C 1
ATOM 5293 O O . ALA A 1 328 ? 44.990 -3.633 49.043 1.00 21.90 328 ALA A O 1
ATOM 5300 N N . VAL A 1 329 ? 44.735 -2.834 46.960 1.00 20.01 329 VAL A N 1
ATOM 5301 C CA . VAL A 1 329 ? 43.853 -3.924 46.542 1.00 19.91 329 VAL A CA 1
ATOM 5302 C C . VAL A 1 329 ? 44.684 -5.117 46.077 1.00 19.99 329 VAL A C 1
ATOM 5303 O O . VAL A 1 329 ? 45.576 -4.978 45.236 1.00 19.38 329 VAL A O 1
ATOM 5316 N N . ASP A 1 330 ? 44.342 -6.311 46.573 1.00 18.63 330 ASP A N 1
ATOM 5317 C CA . ASP A 1 330 ? 44.960 -7.545 46.092 1.00 19.53 330 ASP A CA 1
ATOM 5318 C C . ASP A 1 330 ? 44.182 -8.222 44.967 1.00 19.61 330 ASP A C 1
ATOM 5319 O O . ASP A 1 330 ? 44.774 -8.567 43.942 1.00 19.73 330 ASP A O 1
ATOM 5328 N N . VAL A 1 331 ? 42.868 -8.417 45.132 1.00 18.81 331 VAL A N 1
ATOM 5329 C CA . VAL A 1 331 ? 42.004 -8.899 44.053 1.00 17.86 331 VAL A CA 1
ATOM 5330 C C . VAL A 1 331 ? 40.791 -7.992 43.951 1.00 17.44 331 VAL A C 1
ATOM 5331 O O . VAL A 1 331 ? 40.170 -7.658 44.971 1.00 18.84 331 VAL A O 1
ATOM 5344 N N . LEU A 1 332 ? 40.449 -7.609 42.711 1.00 17.55 332 LEU A N 1
ATOM 5345 C CA . LEU A 1 332 ? 39.151 -7.050 42.365 1.00 17.75 332 LEU A CA 1
ATOM 5346 C C . LEU A 1 332 ? 38.402 -8.141 41.595 1.00 18.37 332 LEU A C 1
ATOM 5347 O O . LEU A 1 332 ? 38.794 -8.505 40.481 1.00 18.46 332 LEU A O 1
ATOM 5363 N N . ALA A 1 333 ? 37.316 -8.636 42.182 1.00 17.97 333 ALA A N 1
ATOM 5364 C CA . ALA A 1 333 ? 36.480 -9.686 41.610 1.00 18.73 333 ALA A CA 1
ATOM 5365 C C . ALA A 1 333 ? 35.188 -9.080 41.068 1.00 18.40 333 ALA A C 1
ATOM 5366 O O . ALA A 1 333 ? 34.391 -8.523 41.826 1.00 20.38 333 ALA A O 1
ATOM 5373 N N . MET A 1 334 ? 34.968 -9.219 39.771 1.00 16.14 334 MET A N 1
ATOM 5374 C CA . MET A 1 334 ? 33.978 -8.427 39.051 1.00 17.55 334 MET A CA 1
ATOM 5375 C C . MET A 1 334 ? 32.856 -9.297 38.483 1.00 16.39 334 MET A C 1
ATOM 5376 O O . MET A 1 334 ? 33.111 -10.228 37.709 1.00 17.32 334 MET A O 1
ATOM 5390 N N . ASP A 1 335 ? 31.610 -8.989 38.837 0.77 17.92 335 ASP A N 1
ATOM 5391 C CA . ASP A 1 335 ? 30.510 -9.871 38.438 0.77 19.66 335 ASP A CA 1
ATOM 5392 C C . ASP A 1 335 ? 29.544 -9.284 37.430 0.77 20.86 335 ASP A C 1
ATOM 5393 O O . ASP A 1 335 ? 28.766 -10.044 36.841 0.77 20.79 335 ASP A O 1
ATOM 5402 N N . MET A 1 336 ? 29.558 -7.981 37.215 0.79 20.47 336 MET A N 1
ATOM 5403 C CA . MET A 1 336 ? 28.651 -7.356 36.258 0.79 19.05 336 MET A CA 1
ATOM 5404 C C . MET A 1 336 ? 29.120 -5.911 36.080 0.79 19.66 336 MET A C 1
ATOM 5405 O O . MET A 1 336 ? 30.187 -5.515 36.587 0.79 20.22 336 MET A O 1
ATOM 5419 N N . ASN A 1 337 ? 28.298 -5.100 35.412 0.75 17.70 337 ASN A N 1
ATOM 5420 C CA . ASN A 1 337 ? 28.548 -3.665 35.389 0.75 18.35 337 ASN A CA 1
ATOM 5421 C C . ASN A 1 337 ? 28.486 -3.147 36.817 0.75 19.39 337 ASN A C 1
ATOM 5422 O O . ASN A 1 337 ? 27.855 -3.766 37.683 0.75 20.34 337 ASN A O 1
ATOM 5433 N N . CYS A 1 338 ? 29.171 -2.039 37.097 0.73 19.99 338 CYS A N 1
ATOM 5434 C CA . CYS A 1 338 ? 30.203 -1.418 36.258 0.73 19.22 338 CYS A CA 1
ATOM 5435 C C . CYS A 1 338 ? 31.633 -1.998 36.493 0.73 19.27 338 CYS A C 1
ATOM 5436 O O . CYS A 1 338 ? 32.155 -1.941 37.612 0.73 18.78 338 CYS A O 1
ATOM 5443 N N . SER A 1 339 ? 32.230 -2.544 35.423 0.86 18.56 339 SER A N 1
ATOM 5444 C CA . SER A 1 339 ? 33.619 -2.988 35.369 0.86 19.35 339 SER A CA 1
ATOM 5445 C C . SER A 1 339 ? 34.312 -2.311 34.180 0.86 18.35 339 SER A C 1
ATOM 5446 O O . SER A 1 339 ? 34.294 -2.835 33.056 0.86 18.87 339 SER A O 1
ATOM 5454 N N . PRO A 1 340 ? 34.871 -1.109 34.366 1.00 19.02 340 PRO A N 1
ATOM 5455 C CA . PRO A 1 340 ? 35.307 -0.288 33.206 1.00 18.21 340 PRO A CA 1
ATOM 5456 C C . PRO A 1 340 ? 36.442 -0.942 32.434 1.00 17.30 340 PRO A C 1
ATOM 5457 O O . PRO A 1 340 ? 37.352 -1.548 33.021 1.00 18.71 340 PRO A O 1
ATOM 5468 N N . PRO A 1 341 ? 36.414 -0.873 31.101 1.00 17.09 341 PRO A N 1
ATOM 5469 C CA . PRO A 1 341 ? 37.260 -1.779 30.296 1.00 16.66 341 PRO A CA 1
ATOM 5470 C C . PRO A 1 341 ? 38.738 -1.410 30.179 1.00 18.16 341 PRO A C 1
ATOM 5471 O O . PRO A 1 341 ? 39.473 -2.166 29.541 1.00 18.30 341 PRO A O 1
ATOM 5482 N N . ASN A 1 342 ? 39.203 -0.296 30.769 1.00 17.30 342 ASN A N 1
ATOM 5483 C CA . ASN A 1 342 ? 40.628 0.041 30.781 1.00 18.04 342 ASN A CA 1
ATOM 5484 C C . ASN A 1 342 ? 41.254 -0.149 32.166 1.00 18.66 342 ASN A C 1
ATOM 5485 O O . ASN A 1 342 ? 42.303 0.428 32.456 1.00 19.08 342 ASN A O 1
ATOM 5496 N N . LEU A 1 343 ? 40.675 -0.992 33.021 1.00 17.94 343 LEU A N 1
ATOM 5497 C CA . LEU A 1 343 ? 41.322 -1.217 34.311 1.00 18.17 343 LEU A CA 1
ATOM 5498 C C . LEU A 1 343 ? 42.667 -1.932 34.215 1.00 17.87 343 LEU A C 1
ATOM 5499 O O . LEU A 1 343 ? 43.471 -1.824 35.149 1.00 19.78 343 LEU A O 1
ATOM 5515 N N . GLY A 1 344 ? 42.921 -2.710 33.156 1.00 18.40 344 GLY A N 1
ATOM 5516 C CA . GLY A 1 344 ? 44.132 -3.493 33.085 1.00 18.62 344 GLY A CA 1
ATOM 5517 C C . GLY A 1 344 ? 45.425 -2.766 33.422 1.00 19.18 344 GLY A C 1
ATOM 5518 O O . GLY A 1 344 ? 46.187 -3.186 34.302 1.00 20.00 344 GLY A O 1
ATOM 5522 N N . PRO A 1 345 ? 45.721 -1.673 32.708 1.00 20.49 345 PRO A N 1
ATOM 5523 C CA . PRO A 1 345 ? 46.992 -0.960 32.969 1.00 21.12 345 PRO A CA 1
ATOM 5524 C C . PRO A 1 345 ? 47.081 -0.384 34.377 1.00 20.41 345 PRO A C 1
ATOM 5525 O O . PRO A 1 345 ? 48.188 -0.269 34.938 1.00 21.24 345 PRO A O 1
ATOM 5536 N N . LEU A 1 346 ? 45.942 -0.040 34.977 1.00 20.22 346 LEU A N 1
ATOM 5537 C CA . LEU A 1 346 ? 45.950 0.444 36.359 1.00 20.01 346 LEU A CA 1
ATOM 5538 C C . LEU A 1 346 ? 46.258 -0.690 37.329 1.00 19.55 346 LEU A C 1
ATOM 5539 O O . LEU A 1 346 ? 47.085 -0.541 38.237 1.00 20.16 346 LEU A O 1
ATOM 5555 N N . ALA A 1 347 ? 45.628 -1.846 37.133 1.00 18.97 347 ALA A N 1
ATOM 5556 C CA . ALA A 1 347 ? 45.946 -3.010 37.958 1.00 19.82 347 ALA A CA 1
ATOM 5557 C C . ALA A 1 347 ? 47.429 -3.358 37.864 1.00 19.74 347 ALA A C 1
ATOM 5558 O O . ALA A 1 347 ? 48.063 -3.694 38.871 1.00 20.22 347 ALA A O 1
ATOM 5565 N N . GLU A 1 348 ? 48.011 -3.275 36.661 1.00 21.05 348 GLU A N 1
ATOM 5566 C CA . GLU A 1 348 ? 49.433 -3.587 36.522 1.00 21.05 348 GLU A CA 1
ATOM 5567 C C . GLU A 1 348 ? 50.297 -2.605 37.300 1.00 21.58 348 GLU A C 1
ATOM 5568 O O . GLU A 1 348 ? 51.229 -3.006 38.010 1.00 22.22 348 GLU A O 1
ATOM 5580 N N . LYS A 1 349 ? 50.009 -1.308 37.170 1.00 21.78 349 LYS A N 1
ATOM 5581 C CA A LYS A 1 349 ? 50.841 -0.298 37.813 0.59 22.77 349 LYS A CA 1
ATOM 5582 C CA B LYS A 1 349 ? 50.836 -0.295 37.814 0.41 22.39 349 LYS A CA 1
ATOM 5583 C C . LYS A 1 349 ? 50.742 -0.377 39.330 1.00 21.56 349 LYS A C 1
ATOM 5584 O O . LYS A 1 349 ? 51.747 -0.167 40.032 1.00 22.80 349 LYS A O 1
ATOM 5619 N N . TYR A 1 350 ? 49.555 -0.659 39.855 1.00 20.88 350 TYR A N 1
ATOM 5620 C CA . TYR A 1 350 ? 49.319 -0.627 41.287 1.00 20.01 350 TYR A CA 1
ATOM 5621 C C . TYR A 1 350 ? 49.409 -1.994 41.952 1.00 20.58 350 TYR A C 1
ATOM 5622 O O . TYR A 1 350 ? 49.226 -2.080 43.167 1.00 20.68 350 TYR A O 1
ATOM 5640 N N . GLY A 1 351 ? 49.733 -3.048 41.209 1.00 21.21 351 GLY A N 1
ATOM 5641 C CA . GLY A 1 351 ? 49.918 -4.366 41.800 1.00 21.15 351 GLY A CA 1
ATOM 5642 C C . GLY A 1 351 ? 48.667 -5.049 42.302 1.00 21.09 351 GLY A C 1
ATOM 5643 O O . GLY A 1 351 ? 48.720 -5.731 43.326 1.00 21.88 351 GLY A O 1
ATOM 5647 N N . ALA A 1 352 ? 47.554 -4.928 41.574 1.00 20.46 352 ALA A N 1
ATOM 5648 C CA . ALA A 1 352 ? 46.311 -5.628 41.880 1.00 20.71 352 ALA A CA 1
ATOM 5649 C C . ALA A 1 352 ? 46.021 -6.679 40.818 1.00 19.87 352 ALA A C 1
ATOM 5650 O O . ALA A 1 352 ? 46.386 -6.520 39.651 1.00 20.87 352 ALA A O 1
ATOM 5657 N N . THR A 1 353 ? 45.323 -7.741 41.216 1.00 18.78 353 THR A N 1
ATOM 5658 C CA . THR A 1 353 ? 44.927 -8.811 40.302 1.00 18.79 353 THR A CA 1
ATOM 5659 C C . THR A 1 353 ? 43.429 -8.722 39.999 1.00 17.76 353 THR A C 1
ATOM 5660 O O . THR A 1 353 ? 42.609 -8.533 40.909 1.00 18.58 353 THR A O 1
ATOM 5671 N N . LEU A 1 354 ? 43.084 -8.835 38.716 1.00 17.71 354 LEU A N 1
ATOM 5672 C CA . LEU A 1 354 ? 41.713 -8.721 38.235 1.00 17.04 354 LEU A CA 1
ATOM 5673 C C . LEU A 1 354 ? 41.140 -10.111 37.969 1.00 17.50 354 LEU A C 1
ATOM 5674 O O . LEU A 1 354 ? 41.738 -10.901 37.227 1.00 18.22 354 LEU A O 1
ATOM 5690 N N . VAL A 1 355 ? 39.971 -10.395 38.543 1.00 17.94 355 VAL A N 1
ATOM 5691 C CA . VAL A 1 355 ? 39.277 -11.670 38.323 1.00 17.90 355 VAL A CA 1
ATOM 5692 C C . VAL A 1 355 ? 37.848 -11.384 37.849 1.00 16.96 355 VAL A C 1
ATOM 5693 O O . VAL A 1 355 ? 37.090 -10.697 38.545 1.00 18.07 355 VAL A O 1
ATOM 5706 N N . SER A 1 356 ? 37.463 -11.923 36.688 1.00 16.45 356 SER A N 1
ATOM 5707 C CA . SER A 1 356 ? 36.064 -11.892 36.275 1.00 16.00 356 SER A CA 1
ATOM 5708 C C . SER A 1 356 ? 35.333 -13.109 36.830 1.00 15.54 356 SER A C 1
ATOM 5709 O O . SER A 1 356 ? 35.820 -14.237 36.701 1.00 18.44 356 SER A O 1
ATOM 5717 N N . VAL A 1 357 ? 34.155 -12.886 37.422 1.00 16.45 357 VAL A N 1
ATOM 5718 C CA . VAL A 1 357 ? 33.334 -13.987 37.947 1.00 17.04 357 VAL A CA 1
ATOM 5719 C C . VAL A 1 357 ? 31.985 -14.058 37.228 1.00 16.85 357 VAL A C 1
ATOM 5720 O O . VAL A 1 357 ? 31.012 -14.599 37.765 1.00 17.37 357 VAL A O 1
ATOM 5733 N N . SER A 1 358 ? 31.932 -13.560 35.995 1.00 16.54 358 SER A N 1
ATOM 5734 C CA . SER A 1 358 ? 30.738 -13.677 35.172 1.00 17.38 358 SER A CA 1
ATOM 5735 C C . SER A 1 358 ? 31.119 -13.746 33.693 1.00 16.97 358 SER A C 1
ATOM 5736 O O . SER A 1 358 ? 31.969 -12.983 33.234 1.00 17.26 358 SER A O 1
ATOM 5744 N N . ARG A 1 359 ? 30.453 -14.627 32.939 1.00 17.85 359 ARG A N 1
ATOM 5745 C CA . ARG A 1 359 ? 30.674 -14.678 31.492 1.00 18.16 359 ARG A CA 1
ATOM 5746 C C . ARG A 1 359 ? 30.336 -13.367 30.788 1.00 17.23 359 ARG A C 1
ATOM 5747 O O . ARG A 1 359 ? 30.764 -13.162 29.637 1.00 17.62 359 ARG A O 1
ATOM 5768 N N . LEU A 1 360 ? 29.552 -12.491 31.428 1.00 15.33 360 LEU A N 1
ATOM 5769 C CA . LEU A 1 360 ? 29.259 -11.195 30.840 1.00 16.11 360 LEU A CA 1
ATOM 5770 C C . LEU A 1 360 ? 30.465 -10.268 30.814 1.00 15.37 360 LEU A C 1
ATOM 5771 O O . LEU A 1 360 ? 30.582 -9.449 29.889 1.00 15.52 360 LEU A O 1
ATOM 5787 N N . VAL A 1 361 ? 31.347 -10.357 31.809 1.00 16.11 361 VAL A N 1
ATOM 5788 C CA . VAL A 1 361 ? 32.393 -9.359 32.031 1.00 16.40 361 VAL A CA 1
ATOM 5789 C C . VAL A 1 361 ? 33.703 -9.830 31.397 1.00 15.17 361 VAL A C 1
ATOM 5790 O O . VAL A 1 361 ? 34.301 -10.825 31.822 1.00 16.35 361 VAL A O 1
ATOM 5803 N N . ARG A 1 362 ? 34.143 -9.100 30.371 1.00 14.48 362 ARG A N 1
ATOM 5804 C CA . ARG A 1 362 ? 35.412 -9.342 29.693 1.00 15.10 362 ARG A CA 1
ATOM 5805 C C . ARG A 1 362 ? 35.958 -7.994 29.229 1.00 15.41 362 ARG A C 1
ATOM 5806 O O . ARG A 1 362 ? 35.184 -7.125 28.819 1.00 16.32 362 ARG A O 1
ATOM 5827 N N . PHE A 1 363 ? 37.279 -7.819 29.311 1.00 16.25 363 PHE A N 1
ATOM 5828 C CA . PHE A 1 363 ? 37.983 -6.654 28.785 1.00 16.19 363 PHE A CA 1
ATOM 5829 C C . PHE A 1 363 ? 39.483 -6.944 28.859 1.00 17.29 363 PHE A C 1
ATOM 5830 O O . PHE A 1 363 ? 39.885 -7.908 29.515 1.00 18.53 363 PHE A O 1
ATOM 5847 N N . PRO A 1 364 ? 40.316 -6.177 28.149 1.00 19.50 364 PRO A N 1
ATOM 5848 C CA . PRO A 1 364 ? 41.746 -6.523 28.081 1.00 20.22 364 PRO A CA 1
ATOM 5849 C C . PRO A 1 364 ? 42.439 -6.537 29.448 1.00 18.39 364 PRO A C 1
ATOM 5850 O O . PRO A 1 364 ? 42.243 -5.652 30.288 1.00 19.65 364 PRO A O 1
ATOM 5861 N N . GLY A 1 365 ? 43.302 -7.533 29.664 1.00 19.71 365 GLY A N 1
ATOM 5862 C CA . GLY A 1 365 ? 44.173 -7.532 30.830 1.00 20.20 365 GLY A CA 1
ATOM 5863 C C . GLY A 1 365 ? 43.634 -8.194 32.081 1.00 19.87 365 GLY A C 1
ATOM 5864 O O . GLY A 1 365 ? 44.265 -8.076 33.139 1.00 22.06 365 GLY A O 1
ATOM 5868 N N . ILE A 1 366 ? 42.485 -8.868 32.018 1.00 19.37 366 ILE A N 1
ATOM 5869 C CA . ILE A 1 366 ? 42.008 -9.643 33.167 1.00 18.72 366 ILE A CA 1
ATOM 5870 C C . ILE A 1 366 ? 42.897 -10.867 33.368 1.00 19.42 366 ILE A C 1
ATOM 5871 O O . ILE A 1 366 ? 43.318 -11.536 32.404 1.00 21.39 366 ILE A O 1
ATOM 5887 N N . HIS A 1 367 ? 43.198 -11.170 34.628 1.00 19.70 367 HIS A N 1
ATOM 5888 C CA . HIS A 1 367 ? 44.148 -12.231 34.937 1.00 20.54 367 HIS A CA 1
ATOM 5889 C C . HIS A 1 367 ? 43.495 -13.602 35.077 1.00 20.06 367 HIS A C 1
ATOM 5890 O O . HIS A 1 367 ? 44.134 -14.620 34.755 1.00 21.64 367 HIS A O 1
ATOM 5904 N N . HIS A 1 368 ? 42.239 -13.664 35.526 1.00 19.29 368 HIS A N 1
ATOM 5905 C CA . HIS A 1 368 ? 41.566 -14.945 35.709 1.00 19.01 368 HIS A CA 1
ATOM 5906 C C . HIS A 1 368 ? 40.086 -14.824 35.384 1.00 18.75 368 HIS A C 1
ATOM 5907 O O . HIS A 1 368 ? 39.454 -13.796 35.657 1.00 18.69 368 HIS A O 1
ATOM 5921 N N . PHE A 1 369 ? 39.528 -15.920 34.855 1.00 18.95 369 PHE A N 1
ATOM 5922 C CA . PHE A 1 369 ? 38.131 -16.028 34.428 1.00 20.36 369 PHE A CA 1
ATOM 5923 C C . PHE A 1 369 ? 37.470 -17.207 35.150 1.00 20.51 369 PHE A C 1
ATOM 5924 O O . PHE A 1 369 ? 37.762 -18.373 34.855 1.00 22.73 369 PHE A O 1
ATOM 5941 N N . LEU A 1 370 ? 36.587 -16.907 36.112 1.00 19.66 370 LEU A N 1
ATOM 5942 C CA . LEU A 1 370 ? 35.917 -17.920 36.938 1.00 19.90 370 LEU A CA 1
ATOM 5943 C C . LEU A 1 370 ? 34.405 -17.714 36.835 1.00 21.15 370 LEU A C 1
ATOM 5944 O O . LEU A 1 370 ? 33.796 -17.152 37.742 1.00 21.98 370 LEU A O 1
ATOM 5960 N N . ASP A 1 371 ? 33.815 -18.199 35.744 1.00 20.83 371 ASP A N 1
ATOM 5961 C CA . ASP A 1 371 ? 32.388 -17.993 35.479 1.00 21.88 371 ASP A CA 1
ATOM 5962 C C . ASP A 1 371 ? 31.520 -18.592 36.598 1.00 21.48 371 ASP A C 1
ATOM 5963 O O . ASP A 1 371 ? 31.740 -19.718 37.050 1.00 21.97 371 ASP A O 1
ATOM 5972 N N . TYR A 1 372 ? 30.511 -17.845 37.038 1.00 22.44 372 TYR A N 1
ATOM 5973 C CA . TYR A 1 372 ? 29.659 -18.292 38.147 1.00 21.78 372 TYR A CA 1
ATOM 5974 C C . TYR A 1 372 ? 28.737 -19.449 37.760 1.00 20.83 372 TYR A C 1
ATOM 5975 O O . TYR A 1 372 ? 28.082 -19.427 36.709 1.00 23.01 372 TYR A O 1
ATOM 5993 N N . LYS A 1 373 ? 28.647 -20.445 38.656 1.00 20.18 373 LYS A N 1
ATOM 5994 C CA . LYS A 1 373 ? 27.583 -21.459 38.691 1.00 21.84 373 LYS A CA 1
ATOM 5995 C C . LYS A 1 373 ? 27.326 -21.710 40.171 1.00 20.80 373 LYS A C 1
ATOM 5996 O O . LYS A 1 373 ? 28.287 -21.816 40.948 1.00 21.28 373 LYS A O 1
ATOM 6015 N N . PRO A 1 374 ? 26.064 -21.800 40.602 1.00 20.44 374 PRO A N 1
ATOM 6016 C CA . PRO A 1 374 ? 25.793 -22.009 42.040 1.00 21.58 374 PRO A CA 1
ATOM 6017 C C . PRO A 1 374 ? 26.548 -23.192 42.651 1.00 21.82 374 PRO A C 1
ATOM 6018 O O . PRO A 1 374 ? 27.076 -23.083 43.778 1.00 22.10 374 PRO A O 1
ATOM 6029 N N . SER A 1 375 ? 26.640 -24.317 41.936 1.00 23.42 375 SER A N 1
ATOM 6030 C CA . SER A 1 375 ? 27.302 -25.507 42.475 1.00 25.17 375 SER A CA 1
ATOM 6031 C C . SER A 1 375 ? 28.824 -25.405 42.476 1.00 24.88 375 SER A C 1
ATOM 6032 O O . SER A 1 375 ? 29.493 -26.285 43.017 1.00 27.60 375 SER A O 1
ATOM 6040 N N . GLU A 1 376 ? 29.387 -24.358 41.900 1.00 23.67 376 GLU A N 1
ATOM 6041 C CA . GLU A 1 376 ? 30.823 -24.159 41.881 1.00 24.20 376 GLU A CA 1
ATOM 6042 C C . GLU A 1 376 ? 31.269 -22.945 42.693 1.00 23.02 376 GLU A C 1
ATOM 6043 O O . GLU A 1 376 ? 32.472 -22.684 42.761 1.00 23.12 376 GLU A O 1
ATOM 6055 N N . VAL A 1 377 ? 30.348 -22.191 43.311 1.00 22.43 377 VAL A N 1
ATOM 6056 C CA . VAL A 1 377 ? 30.747 -20.927 43.942 1.00 21.67 377 VAL A CA 1
ATOM 6057 C C . VAL A 1 377 ? 31.651 -21.154 45.158 1.00 21.39 377 VAL A C 1
ATOM 6058 O O . VAL A 1 377 ? 32.510 -20.314 45.459 1.00 22.18 377 VAL A O 1
ATOM 6071 N N . ARG A 1 378 ? 31.503 -22.276 45.864 1.00 22.69 378 ARG A N 1
ATOM 6072 C CA . ARG A 1 378 ? 32.418 -22.567 46.966 1.00 25.18 378 ARG A CA 1
ATOM 6073 C C . ARG A 1 378 ? 33.856 -22.659 46.459 1.00 24.97 378 ARG A C 1
ATOM 6074 O O . ARG A 1 378 ? 34.778 -22.062 47.033 1.00 24.65 378 ARG A O 1
ATOM 6095 N N . GLU A 1 379 ? 34.065 -23.377 45.354 1.00 25.53 379 GLU A N 1
ATOM 6096 C CA . GLU A 1 379 ? 35.404 -23.481 44.788 1.00 27.00 379 GLU A CA 1
ATOM 6097 C C . GLU A 1 379 ? 35.877 -22.154 44.199 1.00 24.75 379 GLU A C 1
ATOM 6098 O O . GLU A 1 379 ? 37.067 -21.823 44.299 1.00 24.18 379 GLU A O 1
ATOM 6110 N N . ILE A 1 380 ? 34.975 -21.376 43.589 1.00 23.55 380 ILE A N 1
ATOM 6111 C CA . ILE A 1 380 ? 35.363 -20.070 43.051 1.00 22.62 380 ILE A CA 1
ATOM 6112 C C . ILE A 1 380 ? 35.924 -19.190 44.169 1.00 20.91 380 ILE A C 1
ATOM 6113 O O . ILE A 1 380 ? 36.974 -18.549 44.020 1.00 21.22 380 ILE A O 1
ATOM 6129 N N . ALA A 1 381 ? 35.202 -19.106 45.292 1.00 21.35 381 ALA A N 1
ATOM 6130 C CA . ALA A 1 381 ? 35.647 -18.272 46.407 1.00 21.23 381 ALA A CA 1
ATOM 6131 C C . ALA A 1 381 ? 37.015 -18.717 46.914 1.00 20.47 381 ALA A C 1
ATOM 6132 O O . ALA A 1 381 ? 37.894 -17.884 47.178 1.00 21.46 381 ALA A O 1
ATOM 6139 N N . GLN A 1 382 ? 37.225 -20.026 47.042 1.00 21.38 382 GLN A N 1
ATOM 6140 C CA . GLN A 1 382 ? 38.514 -20.483 47.547 1.00 22.30 382 GLN A CA 1
ATOM 6141 C C . GLN A 1 382 ? 39.638 -20.160 46.569 1.00 22.62 382 GLN A C 1
ATOM 6142 O O . GLN A 1 382 ? 40.733 -19.742 46.977 1.00 22.98 382 GLN A O 1
ATOM 6156 N N . LYS A 1 383 ? 39.388 -20.336 45.273 1.00 22.49 383 LYS A N 1
ATOM 6157 C CA . LYS A 1 383 ? 40.412 -19.998 44.289 1.00 22.34 383 LYS A CA 1
ATOM 6158 C C . LYS A 1 383 ? 40.783 -18.523 44.352 1.00 22.02 383 LYS A C 1
ATOM 6159 O O . LYS A 1 383 ? 41.960 -18.170 44.233 1.00 22.47 383 LYS A O 1
ATOM 6178 N N . ILE A 1 384 ? 39.787 -17.643 44.508 1.00 19.92 384 ILE A N 1
ATOM 6179 C CA . ILE A 1 384 ? 40.059 -16.207 44.632 1.00 19.92 384 ILE A CA 1
ATOM 6180 C C . ILE A 1 384 ? 40.933 -15.919 45.848 1.00 19.62 384 ILE A C 1
ATOM 6181 O O . ILE A 1 384 ? 41.851 -15.091 45.787 1.00 20.10 384 ILE A O 1
ATOM 6197 N N . ILE A 1 385 ? 40.659 -16.565 46.980 1.00 20.58 385 ILE A N 1
ATOM 6198 C CA . ILE A 1 385 ? 41.483 -16.327 48.165 1.00 20.09 385 ILE A CA 1
ATOM 6199 C C . ILE A 1 385 ? 42.927 -16.745 47.903 1.00 20.86 385 ILE A C 1
ATOM 6200 O O . ILE A 1 385 ? 43.875 -16.016 48.221 1.00 21.12 385 ILE A O 1
ATOM 6216 N N . ASP A 1 386 ? 43.119 -17.925 47.307 1.00 22.06 386 ASP A N 1
ATOM 6217 C CA . ASP A 1 386 ? 44.481 -18.372 47.020 1.00 22.93 386 ASP A CA 1
ATOM 6218 C C . ASP A 1 386 ? 45.183 -17.419 46.047 1.00 21.91 386 ASP A C 1
ATOM 6219 O O . ASP A 1 386 ? 46.376 -17.117 46.206 1.00 22.12 386 ASP A O 1
ATOM 6228 N N . ILE A 1 387 ? 44.457 -16.931 45.033 1.00 21.64 387 ILE A N 1
ATOM 6229 C CA . ILE A 1 387 ? 45.005 -15.938 44.111 1.00 22.01 387 ILE A CA 1
ATOM 6230 C C . ILE A 1 387 ? 45.420 -14.676 44.857 1.00 21.01 387 ILE A C 1
ATOM 6231 O O . ILE A 1 387 ? 46.485 -14.109 44.592 1.00 21.39 387 ILE A O 1
ATOM 6247 N N . ALA A 1 388 ? 44.593 -14.228 45.801 1.00 21.15 388 ALA A N 1
ATOM 6248 C CA . ALA A 1 388 ? 44.867 -12.991 46.531 1.00 21.57 388 ALA A CA 1
ATOM 6249 C C . ALA A 1 388 ? 46.094 -13.142 47.432 1.00 21.19 388 ALA A C 1
ATOM 6250 O O . ALA A 1 388 ? 46.885 -12.203 47.576 1.00 21.74 388 ALA A O 1
ATOM 6257 N N . VAL A 1 389 ? 46.266 -14.304 48.064 1.00 22.67 389 VAL A N 1
ATOM 6258 C CA . VAL A 1 389 ? 47.449 -14.537 48.897 1.00 24.11 389 VAL A CA 1
ATOM 6259 C C . VAL A 1 389 ? 48.720 -14.470 48.052 1.00 24.55 389 VAL A C 1
ATOM 6260 O O . VAL A 1 389 ? 49.712 -13.830 48.430 1.00 23.66 389 VAL A O 1
ATOM 6273 N N . ASP A 1 390 ? 48.708 -15.132 46.893 1.00 25.11 390 ASP A N 1
ATOM 6274 C CA A ASP A 1 390 ? 49.864 -15.086 45.999 0.64 25.65 390 ASP A CA 1
ATOM 6275 C CA B ASP A 1 390 ? 49.861 -15.090 45.997 0.36 24.74 390 ASP A CA 1
ATOM 6276 C C . ASP A 1 390 ? 50.143 -13.665 45.526 1.00 24.44 390 ASP A C 1
ATOM 6277 O O . ASP A 1 390 ? 51.304 -13.241 45.473 1.00 24.16 390 ASP A O 1
ATOM 6292 N N . SER A 1 391 ? 49.091 -12.916 45.169 1.00 23.26 391 SER A N 1
ATOM 6293 C CA . SER A 1 391 ? 49.270 -11.562 44.656 1.00 22.48 391 SER A CA 1
ATOM 6294 C C . SER A 1 391 ? 49.868 -10.648 45.726 1.00 22.35 391 SER A C 1
ATOM 6295 O O . SER A 1 391 ? 50.797 -9.881 45.457 1.00 22.32 391 SER A O 1
ATOM 6303 N N . PHE A 1 392 ? 49.340 -10.717 46.947 1.00 22.71 392 PHE A N 1
ATOM 6304 C CA . PHE A 1 392 ? 49.881 -9.941 48.063 1.00 23.18 392 PHE A CA 1
ATOM 6305 C C . PHE A 1 392 ? 51.378 -10.186 48.211 1.00 24.72 392 PHE A C 1
ATOM 6306 O O . PHE A 1 392 ? 52.177 -9.246 48.331 1.00 24.67 392 PHE A O 1
ATOM 6323 N N . LYS A 1 393 ? 51.778 -11.454 48.154 1.00 26.74 393 LYS A N 1
ATOM 6324 C CA . LYS A 1 393 ? 53.176 -11.809 48.379 1.00 30.08 393 LYS A CA 1
ATOM 6325 C C . LYS A 1 393 ? 54.068 -11.362 47.229 1.00 30.54 393 LYS A C 1
ATOM 6326 O O . LYS A 1 393 ? 55.180 -10.867 47.456 1.00 31.96 393 LYS A O 1
ATOM 6345 N N . ASN A 1 394 ? 53.631 -11.577 45.993 1.00 30.45 394 ASN A N 1
ATOM 6346 C CA . ASN A 1 394 ? 54.508 -11.430 44.844 1.00 31.40 394 ASN A CA 1
ATOM 6347 C C . ASN A 1 394 ? 54.396 -10.080 44.162 1.00 29.14 394 ASN A C 1
ATOM 6348 O O . ASN A 1 394 ? 55.376 -9.634 43.555 1.00 30.27 394 ASN A O 1
ATOM 6359 N N . LYS A 1 395 ? 53.226 -9.437 44.217 1.00 26.03 395 LYS A N 1
ATOM 6360 C CA . LYS A 1 395 ? 53.005 -8.177 43.518 1.00 24.89 395 LYS A CA 1
ATOM 6361 C C . LYS A 1 395 ? 53.052 -6.953 44.417 1.00 24.30 395 LYS A C 1
ATOM 6362 O O . LYS A 1 395 ? 53.634 -5.936 44.017 1.00 25.32 395 LYS A O 1
ATOM 6381 N N . ARG A 1 396 ? 52.438 -6.995 45.607 1.00 24.11 396 ARG A N 1
ATOM 6382 C CA . ARG A 1 396 ? 52.085 -5.765 46.314 1.00 23.51 396 ARG A CA 1
ATOM 6383 C C . ARG A 1 396 ? 52.866 -5.500 47.599 1.00 24.05 396 ARG A C 1
ATOM 6384 O O . ARG A 1 396 ? 53.456 -4.424 47.748 1.00 23.15 396 ARG A O 1
ATOM 6405 N N . HIS A 1 397 ? 52.840 -6.406 48.565 1.00 24.39 397 HIS A N 1
ATOM 6406 C CA . HIS A 1 397 ? 53.233 -6.038 49.923 1.00 27.08 397 HIS A CA 1
ATOM 6407 C C . HIS A 1 397 ? 54.703 -5.633 50.000 1.00 27.05 397 HIS A C 1
ATOM 6408 O O . HIS A 1 397 ? 55.587 -6.411 49.645 1.00 27.55 397 HIS A O 1
ATOM 6422 N N . GLY A 1 398 ? 54.966 -4.410 50.475 1.00 26.47 398 GLY A N 1
ATOM 6423 C CA . GLY A 1 398 ? 56.326 -3.918 50.585 1.00 26.55 398 GLY A CA 1
ATOM 6424 C C . GLY A 1 398 ? 56.961 -3.517 49.280 1.00 26.37 398 GLY A C 1
ATOM 6425 O O . GLY A 1 398 ? 58.139 -3.122 49.276 1.00 27.89 398 GLY A O 1
ATOM 6429 N N . LYS A 1 399 ? 56.220 -3.619 48.180 1.00 24.21 399 LYS A N 1
ATOM 6430 C CA . LYS A 1 399 ? 56.708 -3.332 46.838 1.00 24.01 399 LYS A CA 1
ATOM 6431 C C . LYS A 1 399 ? 55.982 -2.152 46.218 1.00 23.00 399 LYS A C 1
ATOM 6432 O O . LYS A 1 399 ? 56.634 -1.249 45.670 1.00 22.68 399 LYS A O 1
ATOM 6451 N N . ILE A 1 400 ? 54.647 -2.169 46.261 1.00 22.74 400 ILE A N 1
ATOM 6452 C CA . ILE A 1 400 ? 53.816 -1.053 45.838 1.00 22.30 400 ILE A CA 1
ATOM 6453 C C . ILE A 1 400 ? 53.666 -0.096 47.017 1.00 22.64 400 ILE A C 1
ATOM 6454 O O . ILE A 1 400 ? 53.387 -0.526 48.144 1.00 23.22 400 ILE A O 1
ATOM 6470 N N . THR A 1 401 ? 53.838 1.209 46.761 1.00 22.38 401 THR A N 1
ATOM 6471 C CA . THR A 1 401 ? 53.653 2.221 47.800 1.00 22.42 401 THR A CA 1
ATOM 6472 C C . THR A 1 401 ? 52.161 2.516 47.989 1.00 22.55 401 THR A C 1
ATOM 6473 O O . THR A 1 401 ? 51.501 2.977 47.044 1.00 22.20 401 THR A O 1
ATOM 6484 N N . PRO A 1 402 ? 51.587 2.257 49.163 1.00 22.80 402 PRO A N 1
ATOM 6485 C CA . PRO A 1 402 ? 50.172 2.586 49.356 1.00 23.40 402 PRO A CA 1
ATOM 6486 C C . PRO A 1 402 ? 49.989 4.072 49.608 1.00 24.08 402 PRO A C 1
ATOM 6487 O O . PRO A 1 402 ? 50.827 4.737 50.229 1.00 25.59 402 PRO A O 1
ATOM 6498 N N . LYS A 1 403 ? 48.854 4.589 49.122 1.00 23.18 403 LYS A N 1
ATOM 6499 C CA . LYS A 1 403 ? 48.474 5.988 49.330 1.00 24.99 403 LYS A CA 1
ATOM 6500 C C . LYS A 1 403 ? 46.961 6.005 49.568 1.00 24.46 403 LYS A C 1
ATOM 6501 O O . LYS A 1 403 ? 46.174 6.326 48.681 1.00 25.35 403 LYS A O 1
ATOM 6520 N N . ILE A 1 404 ? 46.559 5.648 50.785 1.00 24.55 404 ILE A N 1
ATOM 6521 C CA . ILE A 1 404 ? 45.152 5.482 51.140 1.00 25.08 404 ILE A CA 1
ATOM 6522 C C . ILE A 1 404 ? 44.658 6.785 51.763 1.00 24.74 404 ILE A C 1
ATOM 6523 O O . ILE A 1 404 ? 45.199 7.207 52.802 1.00 24.92 404 ILE A O 1
ATOM 6539 N N . PRO A 1 405 ? 43.648 7.436 51.195 1.00 25.15 405 PRO A N 1
ATOM 6540 C CA . PRO A 1 405 ? 43.133 8.655 51.833 1.00 25.69 405 PRO A CA 1
ATOM 6541 C C . PRO A 1 405 ? 42.563 8.362 53.219 1.00 25.97 405 PRO A C 1
ATOM 6542 O O . PRO A 1 405 ? 42.095 7.260 53.497 1.00 28.11 405 PRO A O 1
ATOM 6553 N N . ALA A 1 406 ? 42.588 9.360 54.097 1.00 25.99 406 ALA A N 1
ATOM 6554 C CA . ALA A 1 406 ? 42.145 9.140 55.477 1.00 27.27 406 ALA A CA 1
ATOM 6555 C C . ALA A 1 406 ? 40.626 9.012 55.643 1.00 29.26 406 ALA A C 1
ATOM 6556 O O . ALA A 1 406 ? 40.187 8.524 56.688 1.00 31.51 406 ALA A O 1
ATOM 6563 N N . ASN A 1 407 ? 39.824 9.379 54.642 1.00 29.36 407 ASN A N 1
ATOM 6564 C CA . ASN A 1 407 ? 38.388 9.614 54.826 1.00 30.33 407 ASN A CA 1
ATOM 6565 C C . ASN A 1 407 ? 37.609 8.325 55.081 1.00 28.49 407 ASN A C 1
ATOM 6566 O O . ASN A 1 407 ? 37.602 7.422 54.236 1.00 28.89 407 ASN A O 1
ATOM 6577 N N . ILE A 1 408 ? 36.879 8.284 56.206 1.00 27.89 408 ILE A N 1
ATOM 6578 C CA . ILE A 1 408 ? 35.887 7.251 56.499 1.00 28.47 408 ILE A CA 1
ATOM 6579 C C . ILE A 1 408 ? 34.620 7.948 56.986 1.00 28.79 408 ILE A C 1
ATOM 6580 O O . ILE A 1 408 ? 34.685 8.810 57.870 1.00 30.54 408 ILE A O 1
ATOM 6596 N N . GLN A 1 409 ? 33.466 7.541 56.453 1.00 26.63 409 GLN A N 1
ATOM 6597 C CA . GLN A 1 409 ? 32.181 8.060 56.899 1.00 26.41 409 GLN A CA 1
ATOM 6598 C C . GLN A 1 409 ? 31.304 6.930 57.440 1.00 27.04 409 GLN A C 1
ATOM 6599 O O . GLN A 1 409 ? 31.408 5.772 57.020 1.00 27.72 409 GLN A O 1
ATOM 6613 N N . LYS A 1 410 ? 30.420 7.278 58.370 1.00 26.98 410 LYS A N 1
ATOM 6614 C CA . LYS A 1 410 ? 29.438 6.341 58.899 1.00 26.49 410 LYS A CA 1
ATOM 6615 C C . LYS A 1 410 ? 28.111 6.506 58.172 1.00 24.07 410 LYS A C 1
ATOM 6616 O O . LYS A 1 410 ? 27.667 7.624 57.921 1.00 23.49 410 LYS A O 1
ATOM 6635 N N . ALA A 1 411 ? 27.475 5.384 57.845 1.00 23.38 411 ALA A N 1
ATOM 6636 C CA . ALA A 1 411 ? 26.147 5.396 57.252 1.00 23.50 411 ALA A CA 1
ATOM 6637 C C . ALA A 1 411 ? 25.278 4.335 57.915 1.00 23.32 411 ALA A C 1
ATOM 6638 O O . ALA A 1 411 ? 25.758 3.255 58.270 1.00 24.56 411 ALA A O 1
ATOM 6645 N N . ILE A 1 412 ? 23.999 4.638 58.088 1.00 22.78 412 ILE A N 1
ATOM 6646 C CA . ILE A 1 412 ? 23.037 3.645 58.556 1.00 23.13 412 ILE A CA 1
ATOM 6647 C C . ILE A 1 412 ? 22.429 3.004 57.309 1.00 23.83 412 ILE A C 1
ATOM 6648 O O . ILE A 1 412 ? 21.719 3.664 56.549 1.00 26.49 412 ILE A O 1
ATOM 6664 N N . THR A 1 413 ? 22.742 1.732 57.088 1.00 23.49 413 THR A N 1
ATOM 6665 C CA . THR A 1 413 ? 22.315 0.960 55.923 1.00 24.06 413 THR A CA 1
ATOM 6666 C C . THR A 1 413 ? 21.265 -0.058 56.338 1.00 23.14 413 THR A C 1
ATOM 6667 O O . THR A 1 413 ? 21.109 -0.374 57.518 1.00 23.66 413 THR A O 1
ATOM 6678 N N . GLY A 1 414 ? 20.574 -0.602 55.336 1.00 22.48 414 GLY A N 1
ATOM 6679 C CA . GLY A 1 414 ? 19.649 -1.695 55.560 1.00 22.80 414 GLY A CA 1
ATOM 6680 C C . GLY A 1 414 ? 18.212 -1.294 55.767 1.00 22.00 414 GLY A C 1
ATOM 6681 O O . GLY A 1 414 ? 17.439 -2.081 56.329 1.00 25.25 414 GLY A O 1
ATOM 6685 N N . PHE A 1 415 ? 17.803 -0.112 55.321 1.00 19.72 415 PHE A N 1
ATOM 6686 C CA . PHE A 1 415 ? 16.381 0.182 55.333 1.00 19.90 415 PHE A CA 1
ATOM 6687 C C . PHE A 1 415 ? 15.649 -0.667 54.296 1.00 20.86 415 PHE A C 1
ATOM 6688 O O . PHE A 1 415 ? 16.143 -0.917 53.186 1.00 21.39 415 PHE A O 1
ATOM 6705 N N . THR A 1 416 ? 14.491 -1.140 54.699 1.00 20.13 416 THR A N 1
ATOM 6706 C CA . THR A 1 416 ? 13.584 -1.973 53.931 1.00 19.77 416 THR A CA 1
ATOM 6707 C C . THR A 1 416 ? 12.182 -1.531 54.314 1.00 20.29 416 THR A C 1
ATOM 6708 O O . THR A 1 416 ? 12.014 -0.849 55.338 1.00 20.35 416 THR A O 1
ATOM 6719 N N . PRO A 1 417 ? 11.151 -1.950 53.578 1.00 20.05 417 PRO A N 1
ATOM 6720 C CA . PRO A 1 417 ? 9.780 -1.712 54.070 1.00 21.17 417 PRO A CA 1
ATOM 6721 C C . PRO A 1 417 ? 9.582 -2.213 55.492 1.00 21.83 417 PRO A C 1
ATOM 6722 O O . PRO A 1 417 ? 8.971 -1.532 56.335 1.00 22.07 417 PRO A O 1
ATOM 6733 N N . GLU A 1 418 ? 10.104 -3.406 55.775 1.00 21.20 418 GLU A N 1
ATOM 6734 C CA . GLU A 1 418 ? 9.957 -4.007 57.092 1.00 21.02 418 GLU A CA 1
ATOM 6735 C C . GLU A 1 418 ? 10.586 -3.124 58.182 1.00 20.26 418 GLU A C 1
ATOM 6736 O O . GLU A 1 418 ? 10.030 -2.981 59.285 1.00 20.94 418 GLU A O 1
ATOM 6748 N N . ALA A 1 419 ? 11.756 -2.533 57.897 1.00 19.77 419 ALA A N 1
ATOM 6749 C CA . ALA A 1 419 ? 12.421 -1.679 58.875 1.00 20.23 419 ALA A CA 1
ATOM 6750 C C . ALA A 1 419 ? 11.633 -0.395 59.123 1.00 21.36 419 ALA A C 1
ATOM 6751 O O . ALA A 1 419 ? 11.595 0.108 60.250 1.00 22.35 419 ALA A O 1
ATOM 6758 N N . ILE A 1 420 ? 11.033 0.177 58.077 1.00 21.80 420 ILE A N 1
ATOM 6759 C CA . ILE A 1 420 ? 10.248 1.393 58.256 1.00 22.61 420 ILE A CA 1
ATOM 6760 C C . ILE A 1 420 ? 9.041 1.114 59.139 1.00 22.12 420 ILE A C 1
ATOM 6761 O O . ILE A 1 420 ? 8.773 1.845 60.104 1.00 21.72 420 ILE A O 1
ATOM 6777 N N . LEU A 1 421 ? 8.315 0.025 58.851 1.00 22.25 421 LEU A N 1
ATOM 6778 C CA . LEU A 1 421 ? 7.177 -0.322 59.693 1.00 23.87 421 LEU A CA 1
ATOM 6779 C C . LEU A 1 421 ? 7.598 -0.495 61.144 1.00 23.35 421 LEU A C 1
ATOM 6780 O O . LEU A 1 421 ? 6.897 -0.048 62.054 1.00 23.61 421 LEU A O 1
ATOM 6796 N N . LYS A 1 422 ? 8.731 -1.156 61.386 1.00 22.16 422 LYS A N 1
ATOM 6797 C CA . LYS A 1 422 ? 9.163 -1.377 62.767 1.00 22.89 422 LYS A CA 1
ATOM 6798 C C . LYS A 1 422 ? 9.479 -0.058 63.466 1.00 22.70 422 LYS A C 1
ATOM 6799 O O . LYS A 1 422 ? 9.143 0.132 64.642 1.00 23.33 422 LYS A O 1
ATOM 6818 N N . ALA A 1 423 ? 10.136 0.857 62.768 1.00 22.76 423 ALA A N 1
ATOM 6819 C CA . ALA A 1 423 ? 10.436 2.159 63.352 1.00 23.10 423 ALA A CA 1
ATOM 6820 C C . ALA A 1 423 ? 9.178 2.952 63.684 1.00 23.97 423 ALA A C 1
ATOM 6821 O O . ALA A 1 423 ? 9.185 3.747 64.635 1.00 24.63 423 ALA A O 1
ATOM 6828 N N . LEU A 1 424 ? 8.102 2.761 62.916 1.00 23.13 424 LEU A N 1
ATOM 6829 C CA . LEU A 1 424 ? 6.824 3.438 63.141 1.00 23.55 424 LEU A CA 1
ATOM 6830 C C . LEU A 1 424 ? 5.922 2.740 64.170 1.00 24.67 424 LEU A C 1
ATOM 6831 O O . LEU A 1 424 ? 4.780 3.178 64.380 1.00 26.27 424 LEU A O 1
ATOM 6847 N N . GLY A 1 425 ? 6.373 1.672 64.817 1.00 24.22 425 GLY A N 1
ATOM 6848 C CA . GLY A 1 425 ? 5.535 0.989 65.780 1.00 25.05 425 GLY A CA 1
ATOM 6849 C C . GLY A 1 425 ? 4.576 -0.018 65.189 1.00 26.09 425 GLY A C 1
ATOM 6850 O O . GLY A 1 425 ? 3.626 -0.424 65.873 1.00 27.87 425 GLY A O 1
ATOM 6854 N N . GLY A 1 426 ? 4.766 -0.413 63.928 1.00 24.81 426 GLY A N 1
ATOM 6855 C CA . GLY A 1 426 ? 4.088 -1.566 63.379 1.00 25.04 426 GLY A CA 1
ATOM 6856 C C . GLY A 1 426 ? 3.058 -1.255 62.324 1.00 27.07 426 GLY A C 1
ATOM 6857 O O . GLY A 1 426 ? 2.461 -2.194 61.787 1.00 29.52 426 GLY A O 1
ATOM 6861 N N . SER A 1 427 ? 2.820 0.022 62.012 1.00 27.01 427 SER A N 1
ATOM 6862 C CA . SER A 1 427 ? 1.923 0.404 60.925 1.00 29.56 427 SER A CA 1
ATOM 6863 C C . SER A 1 427 ? 2.429 1.682 60.265 1.00 29.88 427 SER A C 1
ATOM 6864 O O . SER A 1 427 ? 3.266 2.408 60.816 1.00 29.69 427 SER A O 1
ATOM 6872 N N . ILE A 1 428 ? 1.911 1.939 59.057 1.00 30.88 428 ILE A N 1
ATOM 6873 C CA . ILE A 1 428 ? 2.275 3.139 58.303 1.00 31.46 428 ILE A CA 1
ATOM 6874 C C . ILE A 1 428 ? 1.568 4.377 58.837 1.00 32.47 428 ILE A C 1
ATOM 6875 O O . ILE A 1 428 ? 1.951 5.500 58.488 1.00 32.30 428 ILE A O 1
ATOM 6891 N N . ASN A 1 429 ? 0.561 4.207 59.696 1.00 33.49 429 ASN A N 1
ATOM 6892 C CA . ASN A 1 429 ? -0.265 5.326 60.156 1.00 35.84 429 ASN A CA 1
ATOM 6893 C C . ASN A 1 429 ? 0.516 6.520 60.698 1.00 33.66 429 ASN A C 1
ATOM 6894 O O . ASN A 1 429 ? 0.171 7.659 60.349 1.00 33.72 429 ASN A O 1
ATOM 6905 N N . PRO A 1 430 ? 1.513 6.362 61.575 1.00 32.65 430 PRO A N 1
ATOM 6906 C CA . PRO A 1 430 ? 2.227 7.563 62.052 1.00 31.30 430 PRO A CA 1
ATOM 6907 C C . PRO A 1 430 ? 2.848 8.388 60.934 1.00 29.99 430 PRO A C 1
ATOM 6908 O O . PRO A 1 430 ? 2.884 9.622 61.017 1.00 29.99 430 PRO A O 1
ATOM 6919 N N . LEU A 1 431 ? 3.366 7.731 59.893 1.00 28.25 431 LEU A N 1
ATOM 6920 C CA . LEU A 1 431 ? 3.949 8.454 58.772 1.00 27.54 431 LEU A CA 1
ATOM 6921 C C . LEU A 1 431 ? 2.878 9.207 57.998 1.00 26.83 431 LEU A C 1
ATOM 6922 O O . LEU A 1 431 ? 3.071 10.363 57.613 1.00 26.30 431 LEU A O 1
ATOM 6938 N N . ILE A 1 432 ? 1.729 8.571 57.773 1.00 27.45 432 ILE A N 1
ATOM 6939 C CA . ILE A 1 432 ? 0.614 9.281 57.161 1.00 28.91 432 ILE A CA 1
ATOM 6940 C C . ILE A 1 432 ? 0.275 10.529 57.966 1.00 28.35 432 ILE A C 1
ATOM 6941 O O . ILE A 1 432 ? 0.068 11.609 57.404 1.00 28.03 432 ILE A O 1
ATOM 6957 N N . GLU A 1 433 ? 0.222 10.412 59.291 1.00 29.25 433 GLU A N 1
ATOM 6958 C CA . GLU A 1 433 ? -0.202 11.556 60.089 1.00 30.85 433 GLU A CA 1
ATOM 6959 C C . GLU A 1 433 ? 0.786 12.715 59.996 1.00 29.19 433 GLU A C 1
ATOM 6960 O O . GLU A 1 433 ? 0.368 13.877 59.956 1.00 29.68 433 GLU A O 1
ATOM 6972 N N . VAL A 1 434 ? 2.094 12.440 59.961 1.00 27.69 434 VAL A N 1
ATOM 6973 C CA . VAL A 1 434 ? 3.036 13.555 59.869 1.00 27.59 434 VAL A CA 1
ATOM 6974 C C . VAL A 1 434 ? 3.068 14.163 58.469 1.00 26.23 434 VAL A C 1
ATOM 6975 O O . VAL A 1 434 ? 3.401 15.343 58.314 1.00 27.73 434 VAL A O 1
ATOM 6988 N N . ILE A 1 435 ? 2.747 13.391 57.432 1.00 25.42 435 ILE A N 1
ATOM 6989 C CA . ILE A 1 435 ? 2.573 13.973 56.101 1.00 24.95 435 ILE A CA 1
ATOM 6990 C C . ILE A 1 435 ? 1.326 14.851 56.063 1.00 25.64 435 ILE A C 1
ATOM 6991 O O . ILE A 1 435 ? 1.362 15.988 55.583 1.00 25.46 435 ILE A O 1
ATOM 7007 N N . LYS A 1 436 ? 0.210 14.357 56.596 1.00 26.16 436 LYS A N 1
ATOM 7008 C CA . LYS A 1 436 ? -1.004 15.173 56.594 1.00 29.46 436 LYS A CA 1
ATOM 7009 C C . LYS A 1 436 ? -0.786 16.496 57.320 1.00 29.91 436 LYS A C 1
ATOM 7010 O O . LYS A 1 436 ? -1.245 17.555 56.863 1.00 30.90 436 LYS A O 1
ATOM 7029 N N . ALA A 1 437 ? -0.099 16.451 58.462 1.00 29.85 437 ALA A N 1
ATOM 7030 C CA . ALA A 1 437 ? 0.135 17.632 59.273 1.00 30.13 437 ALA A CA 1
ATOM 7031 C C . ALA A 1 437 ? 1.155 18.581 58.657 1.00 31.06 437 ALA A C 1
ATOM 7032 O O . ALA A 1 437 ? 1.267 19.724 59.123 1.00 32.51 437 ALA A O 1
ATOM 7039 N N . GLY A 1 438 ? 1.898 18.143 57.638 1.00 30.03 438 GLY A N 1
ATOM 7040 C CA . GLY A 1 438 ? 2.855 18.999 56.976 1.00 29.73 438 GLY A CA 1
ATOM 7041 C C . GLY A 1 438 ? 4.244 19.010 57.570 1.00 28.73 438 GLY A C 1
ATOM 7042 O O . GLY A 1 438 ? 5.072 19.810 57.130 1.00 29.77 438 GLY A O 1
ATOM 7046 N N . LYS A 1 439 ? 4.536 18.149 58.552 1.00 27.70 439 LYS A N 1
ATOM 7047 C CA . LYS A 1 439 ? 5.904 18.047 59.050 1.00 28.30 439 LYS A CA 1
ATOM 7048 C C . LYS A 1 439 ? 6.830 17.489 57.977 1.00 26.30 439 LYS A C 1
ATOM 7049 O O . LYS A 1 439 ? 7.952 17.976 57.800 1.00 26.88 439 LYS A O 1
ATOM 7068 N N . ILE A 1 440 ? 6.373 16.480 57.237 1.00 24.83 440 ILE A N 1
ATOM 7069 C CA . ILE A 1 440 ? 7.034 16.016 56.024 1.00 23.76 440 ILE A CA 1
ATOM 7070 C C . ILE A 1 440 ? 6.129 16.403 54.864 1.00 23.55 440 ILE A C 1
ATOM 7071 O O . ILE A 1 440 ? 4.952 16.026 54.835 1.00 24.22 440 ILE A O 1
ATOM 7087 N N . LYS A 1 441 ? 6.640 17.219 53.945 1.00 23.14 441 LYS A N 1
ATOM 7088 C CA . LYS A 1 441 ? 5.807 17.657 52.822 1.00 23.52 441 LYS A CA 1
ATOM 7089 C C . LYS A 1 441 ? 5.533 16.505 51.862 1.00 22.86 441 LYS A C 1
ATOM 7090 O O . LYS A 1 441 ? 4.422 16.367 51.343 1.00 23.09 441 LYS A O 1
ATOM 7109 N N . GLY A 1 442 ? 6.535 15.672 51.621 1.00 21.42 442 GLY A N 1
ATOM 7110 C CA . GLY A 1 442 ? 6.401 14.528 50.742 1.00 21.68 442 GLY A CA 1
ATOM 7111 C C . GLY A 1 442 ? 7.660 13.690 50.806 1.00 19.50 442 GLY A C 1
ATOM 7112 O O . GLY A 1 442 ? 8.519 13.903 51.664 1.00 20.33 442 GLY A O 1
ATOM 7116 N N . ALA A 1 443 ? 7.766 12.718 49.890 1.00 19.87 443 ALA A N 1
ATOM 7117 C CA . ALA A 1 443 ? 8.930 11.840 49.866 1.00 19.87 443 ALA A CA 1
ATOM 7118 C C . ALA A 1 443 ? 9.417 11.640 48.431 1.00 19.15 443 ALA A C 1
ATOM 7119 O O . ALA A 1 443 ? 8.625 11.634 47.492 1.00 19.94 443 ALA A O 1
ATOM 7126 N N . VAL A 1 444 ? 10.736 11.489 48.271 1.00 17.94 444 VAL A N 1
ATOM 7127 C CA . VAL A 1 444 ? 11.390 11.292 46.978 1.00 18.01 444 VAL A CA 1
ATOM 7128 C C . VAL A 1 444 ? 12.138 9.958 46.982 1.00 16.92 444 VAL A C 1
ATOM 7129 O O . VAL A 1 444 ? 12.873 9.633 47.927 1.00 18.38 444 VAL A O 1
ATOM 7142 N N . GLY A 1 445 ? 11.964 9.196 45.904 1.00 15.81 445 GLY A N 1
ATOM 7143 C CA . GLY A 1 445 ? 12.799 8.045 45.606 1.00 16.00 445 GLY A CA 1
ATOM 7144 C C . GLY A 1 445 ? 13.940 8.486 44.714 1.00 15.67 445 GLY A C 1
ATOM 7145 O O . GLY A 1 445 ? 13.707 8.901 43.568 1.00 16.98 445 GLY A O 1
ATOM 7149 N N . LEU A 1 446 ? 15.162 8.454 45.223 1.00 16.82 446 LEU A N 1
ATOM 7150 C CA . LEU A 1 446 ? 16.338 8.846 44.457 1.00 18.04 446 LEU A CA 1
ATOM 7151 C C . LEU A 1 446 ? 16.985 7.552 44.010 1.00 18.34 446 LEU A C 1
ATOM 7152 O O . LEU A 1 446 ? 17.476 6.787 44.836 1.00 21.32 446 LEU A O 1
ATOM 7168 N N . ILE A 1 447 ? 16.928 7.269 42.721 1.00 18.38 447 ILE A N 1
ATOM 7169 C CA . ILE A 1 447 ? 17.289 5.966 42.212 1.00 20.78 447 ILE A CA 1
ATOM 7170 C C . ILE A 1 447 ? 18.166 6.336 41.066 1.00 21.45 447 ILE A C 1
ATOM 7171 O O . ILE A 1 447 ? 17.671 6.870 40.066 1.00 22.06 447 ILE A O 1
ATOM 7187 N N . ASN A 1 448 ? 19.476 6.161 41.231 1.00 21.76 448 ASN A N 1
ATOM 7188 C CA . ASN A 1 448 ? 20.368 6.884 40.346 1.00 22.87 448 ASN A CA 1
ATOM 7189 C C . ASN A 1 448 ? 21.715 6.199 40.143 1.00 22.38 448 ASN A C 1
ATOM 7190 O O . ASN A 1 448 ? 22.163 5.415 40.976 1.00 20.26 448 ASN A O 1
ATOM 7201 N N . CYS A 1 449 ? 22.364 6.531 38.998 0.84 19.30 449 CYS A N 1
ATOM 7202 C CA . CYS A 1 449 ? 23.768 6.223 38.766 0.84 18.93 449 CYS A CA 1
ATOM 7203 C C . CYS A 1 449 ? 24.685 7.366 39.251 0.84 17.23 449 CYS A C 1
ATOM 7204 O O . CYS A 1 449 ? 24.383 8.142 40.171 0.84 17.59 449 CYS A O 1
ATOM 7211 N N . THR A 1 450 ? 25.878 7.424 38.670 1.00 16.52 450 THR A N 1
ATOM 7212 C CA . THR A 1 450 ? 26.720 8.612 38.658 1.00 15.80 450 THR A CA 1
ATOM 7213 C C . THR A 1 450 ? 27.294 8.745 37.241 1.00 15.42 450 THR A C 1
ATOM 7214 O O . THR A 1 450 ? 27.322 7.776 36.476 1.00 16.46 450 THR A O 1
ATOM 7225 N N . THR A 1 451 ? 27.723 9.958 36.885 1.00 15.94 451 THR A N 1
ATOM 7226 C CA . THR A 1 451 ? 28.248 10.262 35.558 1.00 16.02 451 THR A CA 1
ATOM 7227 C C . THR A 1 451 ? 29.066 11.540 35.681 1.00 16.39 451 THR A C 1
ATOM 7228 O O . THR A 1 451 ? 29.001 12.242 36.694 1.00 17.33 451 THR A O 1
ATOM 7239 N N . LEU A 1 452 ? 29.839 11.837 34.634 1.00 15.95 452 LEU A N 1
ATOM 7240 C CA . LEU A 1 452 ? 30.531 13.121 34.539 1.00 16.77 452 LEU A CA 1
ATOM 7241 C C . LEU A 1 452 ? 29.825 14.117 33.633 1.00 17.01 452 LEU A C 1
ATOM 7242 O O . LEU A 1 452 ? 30.248 15.275 33.568 1.00 17.43 452 LEU A O 1
ATOM 7258 N N . LYS A 1 453 ? 28.750 13.705 32.948 1.00 16.99 453 LYS A N 1
ATOM 7259 C CA . LYS A 1 453 ? 28.178 14.545 31.899 1.00 17.48 453 LYS A CA 1
ATOM 7260 C C . LYS A 1 453 ? 27.748 15.903 32.439 1.00 18.12 453 LYS A C 1
ATOM 7261 O O . LYS A 1 453 ? 28.026 16.938 31.821 1.00 19.85 453 LYS A O 1
ATOM 7280 N N . ASN A 1 454 ? 27.043 15.914 33.581 1.00 17.86 454 ASN A N 1
ATOM 7281 C CA . ASN A 1 454 ? 26.440 17.135 34.110 1.00 17.61 454 ASN A CA 1
ATOM 7282 C C . ASN A 1 454 ? 27.101 17.675 35.375 1.00 19.20 454 ASN A C 1
ATOM 7283 O O . ASN A 1 454 ? 26.576 18.621 35.978 1.00 21.24 454 ASN A O 1
ATOM 7294 N N . GLY A 1 455 ? 28.270 17.157 35.756 1.00 18.28 455 GLY A N 1
ATOM 7295 C CA . GLY A 1 455 ? 29.030 17.734 36.834 1.00 19.85 455 GLY A CA 1
ATOM 7296 C C . GLY A 1 455 ? 30.137 16.821 37.282 1.00 18.35 455 GLY A C 1
ATOM 7297 O O . GLY A 1 455 ? 30.253 15.678 36.819 1.00 19.45 455 GLY A O 1
ATOM 7301 N N . PRO A 1 456 ? 30.998 17.313 38.181 1.00 19.19 456 PRO A N 1
ATOM 7302 C CA . PRO A 1 456 ? 31.925 16.411 38.875 1.00 18.27 456 PRO A CA 1
ATOM 7303 C C . PRO A 1 456 ? 31.145 15.272 39.512 1.00 17.84 456 PRO A C 1
ATOM 7304 O O . PRO A 1 456 ? 29.969 15.426 39.868 1.00 18.40 456 PRO A O 1
ATOM 7315 N N . GLN A 1 457 ? 31.807 14.117 39.650 1.00 18.16 457 GLN A N 1
ATOM 7316 C CA . GLN A 1 457 ? 31.210 12.927 40.258 1.00 17.58 457 GLN A CA 1
ATOM 7317 C C . GLN A 1 457 ? 30.368 13.297 41.475 1.00 16.35 457 GLN A C 1
ATOM 7318 O O . GLN A 1 457 ? 30.872 13.893 42.437 1.00 16.79 457 GLN A O 1
ATOM 7332 N N . ASP A 1 458 ? 29.071 12.968 41.413 1.00 15.91 458 ASP A N 1
ATOM 7333 C CA . ASP A 1 458 ? 28.118 13.078 42.513 1.00 17.19 458 ASP A CA 1
ATOM 7334 C C . ASP A 1 458 ? 27.763 14.511 42.917 1.00 17.12 458 ASP A C 1
ATOM 7335 O O . ASP A 1 458 ? 27.008 14.690 43.885 1.00 17.75 458 ASP A O 1
ATOM 7344 N N . TYR A 1 459 ? 28.221 15.540 42.192 1.00 17.79 459 TYR A N 1
ATOM 7345 C CA . TYR A 1 459 ? 27.929 16.918 42.599 1.00 18.59 459 TYR A CA 1
ATOM 7346 C C . TYR A 1 459 ? 26.429 17.209 42.585 1.00 18.35 459 TYR A C 1
ATOM 7347 O O . TYR A 1 459 ? 25.894 17.797 43.531 1.00 19.45 459 TYR A O 1
ATOM 7365 N N . VAL A 1 460 ? 25.738 16.840 41.501 1.00 17.99 460 VAL A N 1
ATOM 7366 C CA . VAL A 1 460 ? 24.315 17.149 41.415 1.00 17.92 460 VAL A CA 1
ATOM 7367 C C . VAL A 1 460 ? 23.540 16.332 42.448 1.00 18.08 460 VAL A C 1
ATOM 7368 O O . VAL A 1 460 ? 22.642 16.845 43.124 1.00 18.67 460 VAL A O 1
ATOM 7381 N N . THR A 1 461 ? 23.886 15.049 42.583 1.00 17.61 461 THR A N 1
ATOM 7382 C CA . THR A 1 461 ? 23.161 14.149 43.465 1.00 17.05 461 THR A CA 1
ATOM 7383 C C . THR A 1 461 ? 23.195 14.641 44.905 1.00 16.59 461 THR A C 1
ATOM 7384 O O . THR A 1 461 ? 22.157 14.719 45.576 1.00 17.91 461 THR A O 1
ATOM 7395 N N . VAL A 1 462 ? 24.395 14.923 45.404 1.00 17.68 462 VAL A N 1
ATOM 7396 C CA . VAL A 1 462 ? 24.555 15.289 46.809 1.00 18.73 462 VAL A CA 1
ATOM 7397 C C . VAL A 1 462 ? 23.888 16.630 47.098 1.00 18.81 462 VAL A C 1
ATOM 7398 O O . VAL A 1 462 ? 23.201 16.801 48.109 1.00 18.84 462 VAL A O 1
ATOM 7411 N N . ASN A 1 463 ? 24.080 17.608 46.223 1.00 19.22 463 ASN A N 1
ATOM 7412 C CA . ASN A 1 463 ? 23.490 18.915 46.481 1.00 20.49 463 ASN A CA 1
ATOM 7413 C C . ASN A 1 463 ? 21.970 18.918 46.307 1.00 20.38 463 ASN A C 1
ATOM 7414 O O . ASN A 1 463 ? 21.265 19.592 47.078 1.00 20.26 463 ASN A O 1
ATOM 7425 N N . LEU A 1 464 ? 21.440 18.165 45.332 1.00 19.90 464 LEU A N 1
ATOM 7426 C CA . LEU A 1 464 ? 19.981 18.008 45.246 1.00 18.78 464 LEU A CA 1
ATOM 7427 C C . LEU A 1 464 ? 19.420 17.398 46.530 1.00 18.87 464 LEU A C 1
ATOM 7428 O O . LEU A 1 464 ? 18.395 17.850 47.057 1.00 20.13 464 LEU A O 1
ATOM 7444 N N . ALA A 1 465 ? 20.059 16.337 47.025 1.00 19.00 465 ALA A N 1
ATOM 7445 C CA . ALA A 1 465 ? 19.612 15.726 48.277 1.00 18.75 465 ALA A CA 1
ATOM 7446 C C . ALA A 1 465 ? 19.575 16.744 49.414 1.00 19.09 465 ALA A C 1
ATOM 7447 O O . ALA A 1 465 ? 18.608 16.803 50.176 1.00 19.64 465 ALA A O 1
ATOM 7454 N N . LYS A 1 466 ? 20.628 17.538 49.550 1.00 19.73 466 LYS A N 1
ATOM 7455 C CA . LYS A 1 466 ? 20.638 18.562 50.590 1.00 20.66 466 LYS A CA 1
ATOM 7456 C C . LYS A 1 466 ? 19.491 19.562 50.422 1.00 21.20 466 LYS A C 1
ATOM 7457 O O . LYS A 1 466 ? 18.873 19.979 51.406 1.00 21.73 466 LYS A O 1
ATOM 7476 N N . GLU A 1 467 ? 19.207 19.983 49.188 1.00 21.28 467 GLU A N 1
ATOM 7477 C CA . GLU A 1 467 ? 18.112 20.924 48.979 1.00 21.75 467 GLU A CA 1
ATOM 7478 C C . GLU A 1 467 ? 16.758 20.292 49.303 1.00 20.55 467 GLU A C 1
ATOM 7479 O O . GLU A 1 467 ? 15.849 20.959 49.822 1.00 21.72 467 GLU A O 1
ATOM 7491 N N . LEU A 1 468 ? 16.588 19.012 48.978 1.00 19.38 468 LEU A N 1
ATOM 7492 C CA . LEU A 1 468 ? 15.325 18.335 49.251 1.00 19.53 468 LEU A CA 1
ATOM 7493 C C . LEU A 1 468 ? 15.071 18.210 50.748 1.00 19.38 468 LEU A C 1
ATOM 7494 O O . LEU A 1 468 ? 13.963 18.491 51.214 1.00 20.19 468 LEU A O 1
ATOM 7510 N N . ILE A 1 469 ? 16.066 17.767 51.526 1.00 20.28 469 ILE A N 1
ATOM 7511 C CA . ILE A 1 469 ? 15.791 17.563 52.952 1.00 20.66 469 ILE A CA 1
ATOM 7512 C C . ILE A 1 469 ? 15.581 18.905 53.664 1.00 21.44 469 ILE A C 1
ATOM 7513 O O . ILE A 1 469 ? 14.822 18.993 54.646 1.00 22.15 469 ILE A O 1
ATOM 7529 N N . LYS A 1 470 ? 16.236 19.963 53.181 1.00 22.41 470 LYS A N 1
ATOM 7530 C CA . LYS A 1 470 ? 16.019 21.311 53.700 1.00 23.76 470 LYS A CA 1
ATOM 7531 C C . LYS A 1 470 ? 14.566 21.742 53.532 1.00 23.47 470 LYS A C 1
ATOM 7532 O O . LYS A 1 470 ? 14.021 22.452 54.390 1.00 23.75 470 LYS A O 1
ATOM 7551 N N . ARG A 1 471 ? 13.917 21.265 52.469 1.00 23.02 471 ARG A N 1
ATOM 7552 C CA . ARG A 1 471 ? 12.517 21.531 52.169 1.00 23.07 471 ARG A CA 1
ATOM 7553 C C . ARG A 1 471 ? 11.562 20.544 52.841 1.00 22.34 471 ARG A C 1
ATOM 7554 O O . ARG A 1 471 ? 10.381 20.506 52.493 1.00 23.48 471 ARG A O 1
ATOM 7575 N N . ASP A 1 472 ? 12.041 19.748 53.791 1.00 22.81 472 ASP A N 1
ATOM 7576 C CA . ASP A 1 472 ? 11.196 18.815 54.550 1.00 22.82 472 ASP A CA 1
ATOM 7577 C C . ASP A 1 472 ? 10.670 17.679 53.669 1.00 21.78 472 ASP A C 1
ATOM 7578 O O . ASP A 1 472 ? 9.544 17.209 53.838 1.00 22.54 472 ASP A O 1
ATOM 7587 N N . ILE A 1 473 ? 11.512 17.209 52.756 1.00 20.41 473 ILE A N 1
ATOM 7588 C CA . ILE A 1 473 ? 11.203 16.083 51.870 1.00 20.18 473 ILE A CA 1
ATOM 7589 C C . ILE A 1 473 ? 12.102 14.920 52.276 1.00 20.38 473 ILE A C 1
ATOM 7590 O O . ILE A 1 473 ? 13.336 15.019 52.209 1.00 20.41 473 ILE A O 1
ATOM 7606 N N . LEU A 1 474 ? 11.484 13.819 52.706 1.00 20.32 474 LEU A N 1
ATOM 7607 C CA . LEU A 1 474 ? 12.219 12.611 53.082 1.00 20.13 474 LEU A CA 1
ATOM 7608 C C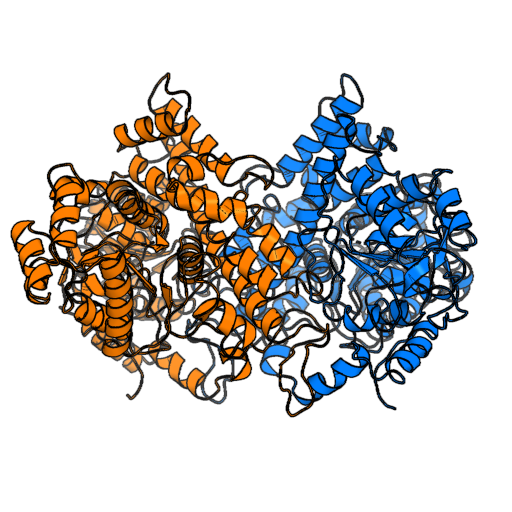 . LEU A 1 474 ? 12.704 11.893 51.832 1.00 19.16 474 LEU A C 1
ATOM 7609 O O . LEU A 1 474 ? 11.985 11.840 50.834 1.00 19.45 474 LEU A O 1
ATOM 7625 N N . ILE A 1 475 ? 13.919 11.340 51.870 1.00 18.23 475 ILE A N 1
ATOM 7626 C CA . ILE A 1 475 ? 14.477 10.619 50.717 1.00 17.61 475 ILE A CA 1
ATOM 7627 C C . ILE A 1 475 ? 14.631 9.135 51.035 1.00 17.44 475 ILE A C 1
ATOM 7628 O O . ILE A 1 475 ? 15.189 8.770 52.080 1.00 18.10 475 ILE A O 1
ATOM 7644 N N . LEU A 1 476 ? 14.195 8.282 50.093 1.00 17.08 476 LEU A N 1
ATOM 7645 C CA . LEU A 1 476 ? 14.545 6.862 50.043 1.00 17.71 476 LEU A CA 1
ATOM 7646 C C . LEU A 1 476 ? 15.505 6.683 48.873 1.00 17.08 476 LEU A C 1
ATOM 7647 O O . LEU A 1 476 ? 15.135 6.989 47.735 1.00 17.13 476 LEU A O 1
ATOM 7663 N N . SER A 1 477 ? 16.723 6.188 49.122 1.00 18.41 477 SER A N 1
ATOM 7664 C CA . SER A 1 477 ? 17.761 6.156 48.080 1.00 19.31 477 SER A CA 1
ATOM 7665 C C . SER A 1 477 ? 18.222 4.744 47.692 1.00 18.95 477 SER A C 1
ATOM 7666 O O . SER A 1 477 ? 18.351 3.854 48.550 1.00 18.38 477 SER A O 1
ATOM 7674 N N . GLY A 1 478 ? 18.528 4.574 46.392 1.00 20.49 478 GLY A N 1
ATOM 7675 C CA . GLY A 1 478 ? 19.119 3.343 45.853 1.00 20.96 478 GLY A CA 1
ATOM 7676 C C . GLY A 1 478 ? 20.059 3.620 44.690 1.00 20.37 478 GLY A C 1
ATOM 7677 O O . GLY A 1 478 ? 19.925 4.629 44.013 1.00 22.77 478 GLY A O 1
ATOM 7681 N N . GLY A 1 479 ? 21.070 2.744 44.493 0.71 17.66 479 GLY A N 1
ATOM 7682 C CA . GLY A 1 479 ? 21.996 2.852 43.358 0.71 18.02 479 GLY A CA 1
ATOM 7683 C C . GLY A 1 479 ? 23.319 3.531 43.689 0.71 17.09 479 GLY A C 1
ATOM 7684 O O . GLY A 1 479 ? 23.617 3.870 44.832 0.71 17.66 479 GLY A O 1
ATOM 7688 N N . CYS A 1 480 ? 24.124 3.767 42.641 0.68 17.11 480 CYS A N 1
ATOM 7689 C CA . CYS A 1 480 ? 25.344 4.561 42.810 0.68 18.52 480 CYS A CA 1
ATOM 7690 C C . CYS A 1 480 ? 25.050 5.898 43.469 0.68 18.66 480 CYS A C 1
ATOM 7691 O O . CYS A 1 480 ? 25.907 6.449 44.189 0.68 18.50 480 CYS A O 1
ATOM 7698 N N . GLY A 1 481 ? 23.834 6.422 43.277 0.81 18.95 481 GLY A N 1
ATOM 7699 C CA . GLY A 1 481 ? 23.466 7.656 43.949 0.81 20.17 481 GLY A CA 1
ATOM 7700 C C . GLY A 1 481 ? 23.309 7.460 45.448 0.81 19.93 481 GLY A C 1
ATOM 7701 O O . GLY A 1 481 ? 23.651 8.347 46.249 0.81 20.41 481 GLY A O 1
ATOM 7705 N N . ASN A 1 482 ? 22.823 6.284 45.858 0.69 19.74 482 ASN A N 1
ATOM 7706 C CA . ASN A 1 482 ? 22.789 5.946 47.280 0.69 18.67 482 ASN A CA 1
ATOM 7707 C C . ASN A 1 482 ? 24.199 5.848 47.866 0.69 19.53 482 ASN A C 1
ATOM 7708 O O . ASN A 1 482 ? 24.451 6.342 48.980 0.69 19.25 482 ASN A O 1
ATOM 7719 N N . HIS A 1 483 ? 25.136 5.222 47.138 0.92 21.57 483 HIS A N 1
ATOM 7720 C CA . HIS A 1 483 ? 26.521 5.170 47.627 0.92 22.15 483 HIS A CA 1
ATOM 7721 C C . HIS A 1 483 ? 27.094 6.585 47.820 0.92 23.50 483 HIS A C 1
ATOM 7722 O O . HIS A 1 483 ? 27.780 6.854 48.822 0.92 24.01 483 HIS A O 1
ATOM 7736 N N . ALA A 1 484 ? 26.761 7.516 46.908 1.00 21.94 484 ALA A N 1
ATOM 7737 C CA . ALA A 1 484 ? 27.207 8.913 47.005 1.00 20.20 484 ALA A CA 1
ATOM 7738 C C . ALA A 1 484 ? 26.713 9.601 48.280 1.00 20.31 484 ALA A C 1
ATOM 7739 O O . ALA A 1 484 ? 27.472 10.320 48.940 1.00 22.26 484 ALA A O 1
ATOM 7746 N N . LEU A 1 485 ? 25.422 9.452 48.603 1.00 19.32 485 LEU A N 1
ATOM 7747 C CA . LEU A 1 485 ? 24.870 10.109 49.784 1.00 19.22 485 LEU A CA 1
ATOM 7748 C C . LEU A 1 485 ? 25.464 9.509 51.060 1.00 20.08 485 LEU A C 1
ATOM 7749 O O . LEU A 1 485 ? 25.640 10.212 52.068 1.00 20.27 485 LEU A O 1
ATOM 7765 N N . GLU A 1 486 ? 25.722 8.196 51.045 1.00 20.43 486 GLU A N 1
ATOM 7766 C CA . GLU A 1 486 ? 26.357 7.528 52.178 1.00 20.56 486 GLU A CA 1
ATOM 7767 C C . GLU A 1 486 ? 27.751 8.105 52.429 1.00 21.91 486 GLU A C 1
ATOM 7768 O O . GLU A 1 486 ? 28.099 8.459 53.564 1.00 22.70 486 GLU A O 1
ATOM 7780 N N . VAL A 1 487 ? 28.562 8.216 51.373 1.00 22.94 487 VAL A N 1
ATOM 7781 C CA . VAL A 1 487 ? 29.915 8.761 51.501 1.00 24.13 487 VAL A CA 1
ATOM 7782 C C . VAL A 1 487 ? 29.894 10.230 51.916 1.00 24.10 487 VAL A C 1
ATOM 7783 O O . VAL A 1 487 ? 30.770 10.685 52.667 1.00 24.65 487 VAL A O 1
ATOM 7796 N N . ALA A 1 488 ? 28.897 10.992 51.459 1.00 24.06 488 ALA A N 1
ATOM 7797 C CA . ALA A 1 488 ? 28.778 12.411 51.800 1.00 23.97 488 ALA A CA 1
ATOM 7798 C C . ALA A 1 488 ? 28.219 12.667 53.200 1.00 25.64 488 ALA A C 1
ATOM 7799 O O . ALA A 1 488 ? 28.125 13.830 53.603 1.00 27.06 488 ALA A O 1
ATOM 7806 N N . GLY A 1 489 ? 27.821 11.632 53.934 1.00 23.51 489 GLY A N 1
ATOM 7807 C CA . GLY A 1 489 ? 27.382 11.786 55.308 1.00 23.57 489 GLY A CA 1
ATOM 7808 C C . GLY A 1 489 ? 25.920 12.128 55.490 1.00 24.74 489 GLY A C 1
ATOM 7809 O O . GLY A 1 489 ? 25.533 12.574 56.583 1.00 26.09 489 GLY A O 1
ATOM 7813 N N . LEU A 1 490 ? 25.089 11.913 54.479 1.00 22.68 490 LEU A N 1
ATOM 7814 C CA . LEU A 1 490 ? 23.673 12.244 54.581 1.00 22.14 490 LEU A CA 1
ATOM 7815 C C . LEU A 1 490 ? 22.826 11.094 55.131 1.00 21.89 490 LEU A C 1
ATOM 7816 O O . LEU A 1 490 ? 21.614 11.272 55.340 1.00 23.00 490 LEU A O 1
ATOM 7832 N N . CYS A 1 491 ? 23.436 9.935 55.398 1.00 21.20 491 CYS A N 1
ATOM 7833 C CA . CYS A 1 491 ? 22.713 8.744 55.826 1.00 21.66 491 CYS A CA 1
ATOM 7834 C C . CYS A 1 491 ? 23.025 8.364 57.269 1.00 21.52 491 CYS A C 1
ATOM 7835 O O . CYS A 1 491 ? 22.868 7.204 57.651 1.00 22.42 491 CYS A O 1
ATOM 7843 N N . ASN A 1 492 ? 23.448 9.320 58.088 1.00 22.89 492 ASN A N 1
ATOM 7844 C CA . ASN A 1 492 ? 23.669 9.076 59.503 1.00 23.10 492 ASN A CA 1
ATOM 7845 C C . ASN A 1 492 ? 22.865 10.096 60.315 1.00 24.22 492 ASN A C 1
ATOM 7846 O O . ASN A 1 492 ? 22.211 10.983 59.762 1.00 24.20 492 ASN A O 1
ATOM 7857 N N . LEU A 1 493 ? 22.901 9.973 61.643 1.00 24.07 493 LEU A N 1
ATOM 7858 C CA . LEU A 1 493 ? 22.068 10.841 62.470 1.00 24.65 493 LEU A CA 1
ATOM 7859 C C . LEU A 1 493 ? 22.590 12.281 62.522 1.00 24.96 493 LEU A C 1
ATOM 7860 O O . LEU A 1 493 ? 21.806 13.211 62.745 1.00 25.79 493 LEU A O 1
ATOM 7876 N N . ASP A 1 494 ? 23.888 12.501 62.305 1.00 25.38 494 ASP A N 1
ATOM 7877 C CA . ASP A 1 494 ? 24.385 13.877 62.228 1.00 27.63 494 ASP A CA 1
ATOM 7878 C C . ASP A 1 494 ? 23.710 14.651 61.105 1.00 26.82 494 ASP A C 1
ATOM 7879 O O . ASP A 1 494 ? 23.549 15.876 61.197 1.00 27.61 494 ASP A O 1
ATOM 7888 N N . ALA A 1 495 ? 23.296 13.950 60.050 1.00 25.92 495 ALA A N 1
ATOM 7889 C CA . ALA A 1 495 ? 22.663 14.598 58.917 1.00 25.71 495 ALA A CA 1
ATOM 7890 C C . ALA A 1 495 ? 21.328 15.238 59.281 1.00 25.64 495 ALA A C 1
ATOM 7891 O O . ALA A 1 495 ? 20.829 16.066 58.511 1.00 25.04 495 ALA A O 1
ATOM 7898 N N . ILE A 1 496 ? 20.720 14.855 60.412 1.00 24.50 496 ILE A N 1
ATOM 7899 C CA . ILE A 1 496 ? 19.461 15.478 60.804 1.00 24.93 496 ILE A CA 1
ATOM 7900 C C . ILE A 1 496 ? 19.639 16.985 60.905 1.00 26.11 496 ILE A C 1
ATOM 7901 O O . ILE A 1 496 ? 18.720 17.753 60.595 1.00 26.58 496 ILE A O 1
ATOM 7917 N N . ASN A 1 497 ? 20.833 17.427 61.312 1.00 27.75 497 ASN A N 1
ATOM 7918 C CA . ASN A 1 497 ? 21.139 18.843 61.427 1.00 31.52 497 ASN A CA 1
ATOM 7919 C C . ASN A 1 497 ? 20.942 19.597 60.110 1.00 30.75 497 ASN A C 1
ATOM 7920 O O . ASN A 1 497 ? 20.744 20.816 60.139 1.00 32.34 497 ASN A O 1
ATOM 7931 N N . LEU A 1 498 ? 20.985 18.911 58.957 1.00 27.72 498 LEU A N 1
ATOM 7932 C CA . LEU A 1 498 ? 20.827 19.574 57.669 1.00 27.55 498 LEU A CA 1
ATOM 7933 C C . LEU A 1 498 ? 19.390 19.553 57.153 1.00 26.98 498 LEU A C 1
ATOM 7934 O O . LEU A 1 498 ? 19.107 20.185 56.130 1.00 27.85 498 LEU A O 1
ATOM 7950 N N . ALA A 1 499 ? 18.481 18.863 57.832 1.00 26.15 499 ALA A N 1
ATOM 7951 C CA . ALA A 1 499 ? 17.091 18.809 57.395 1.00 27.06 499 ALA A CA 1
ATOM 7952 C C . ALA A 1 499 ? 16.312 20.023 57.894 1.00 27.72 499 ALA A C 1
ATOM 7953 O O . ALA A 1 499 ? 16.728 20.724 58.820 1.00 28.42 499 ALA A O 1
ATOM 7960 N N . GLY A 1 500 ? 15.142 20.247 57.278 1.00 26.61 500 GLY A N 1
ATOM 7961 C CA . GLY A 1 500 ? 14.282 21.330 57.668 1.00 27.62 500 GLY A CA 1
ATOM 7962 C C . GLY A 1 500 ? 13.560 21.046 58.979 1.00 27.53 500 GLY A C 1
ATOM 7963 O O . GLY A 1 500 ? 13.703 19.974 59.576 1.00 26.99 500 GLY A O 1
ATOM 7967 N N . PRO A 1 501 ? 12.763 22.017 59.438 1.00 28.57 501 PRO A N 1
ATOM 7968 C CA . PRO A 1 501 ? 12.225 21.923 60.807 1.00 28.49 501 PRO A CA 1
ATOM 7969 C C . PRO A 1 501 ? 11.293 20.745 61.026 1.00 27.89 501 PRO A C 1
ATOM 7970 O O . PRO A 1 501 ? 11.362 20.084 62.078 1.00 29.46 501 PRO A O 1
ATOM 7981 N N . GLY A 1 502 ? 10.445 20.434 60.044 1.00 28.03 502 GLY A N 1
ATOM 7982 C CA . GLY A 1 502 ? 9.501 19.342 60.213 1.00 26.61 502 GLY A CA 1
ATOM 7983 C C . GLY A 1 502 ? 10.161 17.982 60.110 1.00 24.85 502 GLY A C 1
ATOM 7984 O O . GLY A 1 502 ? 9.893 17.089 60.924 1.00 25.91 502 GLY A O 1
ATOM 7988 N N . LEU A 1 503 ? 11.029 17.806 59.108 1.00 23.73 503 LEU A N 1
ATOM 7989 C CA . LEU A 1 503 ? 11.713 16.530 58.908 1.00 22.72 503 LEU A CA 1
ATOM 7990 C C . LEU A 1 503 ? 12.706 16.253 60.033 1.00 23.09 503 LEU A C 1
ATOM 7991 O O . LEU A 1 503 ? 12.853 15.108 60.471 1.00 23.68 503 LEU A O 1
ATOM 8007 N N . SER A 1 504 ? 13.392 17.281 60.525 1.00 24.67 504 SER A N 1
ATOM 8008 C CA A SER A 1 504 ? 14.313 17.069 61.636 0.62 25.86 504 SER A CA 1
ATOM 8009 C CA B SER A 1 504 ? 14.311 17.083 61.644 0.38 24.86 504 SER A CA 1
ATOM 8010 C C . SER A 1 504 ? 13.571 16.587 62.882 1.00 25.90 504 SER A C 1
ATOM 8011 O O . SER A 1 504 ? 14.050 15.688 63.580 1.00 26.49 504 SER A O 1
ATOM 8024 N N . GLU A 1 505 ? 12.389 17.147 63.157 1.00 26.32 505 GLU A N 1
ATOM 8025 C CA . GLU A 1 505 ? 11.585 16.701 64.292 1.00 27.90 505 GLU A CA 1
ATOM 8026 C C . GLU A 1 505 ? 11.202 15.227 64.154 1.00 26.72 505 GLU A C 1
ATOM 8027 O O . GLU A 1 505 ? 11.364 14.438 65.098 1.00 26.18 505 GLU A O 1
ATOM 8039 N N . VAL A 1 506 ? 10.710 14.826 62.972 1.00 25.83 506 VAL A N 1
ATOM 8040 C CA . VAL A 1 506 ? 10.313 13.438 62.777 1.00 25.04 506 VAL A CA 1
ATOM 8041 C C . VAL A 1 506 ? 11.523 12.521 62.899 1.00 24.18 506 VAL A C 1
ATOM 8042 O O . VAL A 1 506 ? 11.465 11.481 63.571 1.00 24.47 506 VAL A O 1
ATOM 8055 N N . CYS A 1 507 ? 12.643 12.896 62.255 1.00 24.03 507 CYS A N 1
ATOM 8056 C CA . CYS A 1 507 ? 13.853 12.068 62.302 1.00 24.36 507 CYS A CA 1
ATOM 8057 C C . CYS A 1 507 ? 14.354 11.866 63.729 1.00 24.57 507 CYS A C 1
ATOM 8058 O O . CYS A 1 507 ? 14.773 10.761 64.099 1.00 24.29 507 CYS A O 1
ATOM 8066 N N . ARG A 1 508 ? 14.335 12.917 64.543 1.00 25.39 508 ARG A N 1
ATOM 8067 C CA A ARG A 1 508 ? 14.783 12.769 65.923 0.39 26.16 508 ARG A CA 1
ATOM 8068 C CA B ARG A 1 508 ? 14.787 12.766 65.923 0.61 26.08 508 ARG A CA 1
ATOM 8069 C C . ARG A 1 508 ? 13.831 11.883 66.720 1.00 26.24 508 ARG A C 1
ATOM 8070 O O . ARG A 1 508 ? 14.270 11.088 67.562 1.00 28.12 508 ARG A O 1
ATOM 8111 N N . ASN A 1 509 ? 12.524 12.020 66.487 1.00 25.68 509 ASN A N 1
ATOM 8112 C CA . ASN A 1 509 ? 11.542 11.221 67.222 1.00 26.46 509 ASN A CA 1
ATOM 8113 C C . ASN A 1 509 ? 11.649 9.737 66.874 1.00 26.01 509 ASN A C 1
ATOM 8114 O O . ASN A 1 509 ? 11.590 8.885 67.774 1.00 27.56 509 ASN A O 1
ATOM 8125 N N . LEU A 1 510 ? 11.816 9.405 65.585 1.00 25.54 510 LEU A N 1
ATOM 8126 C CA . LEU A 1 510 ? 11.930 8.020 65.141 1.00 26.02 510 LEU A CA 1
ATOM 8127 C C . LEU A 1 510 ? 13.349 7.488 65.200 1.00 26.83 510 LEU A C 1
ATOM 8128 O O . LEU A 1 510 ? 13.552 6.277 65.017 1.00 29.19 510 LEU A O 1
ATOM 8144 N N . ASN A 1 511 ? 14.330 8.355 65.420 1.00 26.76 511 ASN A N 1
ATOM 8145 C CA . ASN A 1 511 ? 15.740 7.974 65.455 1.00 27.26 511 ASN A CA 1
ATOM 8146 C C . ASN A 1 511 ? 16.236 7.401 64.120 1.00 26.69 511 ASN A C 1
ATOM 8147 O O . ASN A 1 511 ? 16.901 6.361 64.077 1.00 28.08 511 ASN A O 1
ATOM 8158 N N . ILE A 1 512 ? 15.942 8.107 63.029 1.00 24.75 512 ILE A N 1
ATOM 8159 C CA . ILE A 1 512 ? 16.374 7.693 61.691 1.00 24.09 512 ILE A CA 1
ATOM 8160 C C . ILE A 1 512 ? 16.988 8.892 60.978 1.00 22.68 512 ILE A C 1
ATOM 8161 O O . ILE A 1 512 ? 16.663 10.045 61.288 1.00 22.89 512 ILE A O 1
ATOM 8177 N N . PRO A 1 513 ? 17.844 8.657 59.986 1.00 21.87 513 PRO A N 1
ATOM 8178 C CA . PRO A 1 513 ? 18.383 9.777 59.192 1.00 22.23 513 PRO A CA 1
ATOM 8179 C C . PRO A 1 513 ? 17.365 10.329 58.207 1.00 21.20 513 PRO A C 1
ATOM 8180 O O . PRO A 1 513 ? 16.313 9.717 57.946 1.00 20.56 513 PRO A O 1
ATOM 8191 N N . PRO A 1 514 ? 17.658 11.488 57.607 1.00 20.33 514 PRO A N 1
ATOM 8192 C CA . PRO A 1 514 ? 16.718 12.085 56.647 1.00 20.90 514 PRO A CA 1
ATOM 8193 C C . PRO A 1 514 ? 16.819 11.485 55.255 1.00 19.81 514 PRO A C 1
ATOM 8194 O O . PRO A 1 514 ? 15.950 11.761 54.406 1.00 20.41 514 PRO A O 1
ATOM 8205 N N . VAL A 1 515 ? 17.853 10.676 55.009 1.00 19.50 515 VAL A N 1
ATOM 8206 C CA . VAL A 1 515 ? 17.999 9.874 53.808 1.00 18.89 515 VAL A CA 1
ATOM 8207 C C . VAL A 1 515 ? 18.103 8.422 54.235 1.00 19.02 515 VAL A C 1
ATOM 8208 O O . VAL A 1 515 ? 19.002 8.064 55.013 1.00 20.49 515 VAL A O 1
ATOM 8221 N N . LEU A 1 516 ? 17.175 7.592 53.744 1.00 18.50 516 LEU A N 1
ATOM 8222 C CA . LEU A 1 516 ? 17.081 6.181 54.118 1.00 18.35 516 LEU A CA 1
ATOM 8223 C C . LEU A 1 516 ? 17.663 5.309 53.009 1.00 18.94 516 LEU A C 1
ATOM 8224 O O . LEU A 1 516 ? 17.105 5.257 51.910 1.00 19.99 516 LEU A O 1
ATOM 8240 N N . SER A 1 517 ? 18.751 4.594 53.307 0.89 19.03 517 SER A N 1
ATOM 8241 C CA . SER A 1 517 ? 19.390 3.703 52.324 0.89 20.54 517 SER A CA 1
ATOM 8242 C C . SER A 1 517 ? 18.546 2.442 52.053 0.89 21.10 517 SER A C 1
ATOM 8243 O O . SER A 1 517 ? 18.488 1.525 52.885 0.89 23.69 517 SER A O 1
ATOM 8251 N N . PHE A 1 518 ? 17.893 2.392 50.891 0.81 20.85 518 PHE A N 1
ATOM 8252 C CA . PHE A 1 518 ? 17.089 1.241 50.462 0.81 20.34 518 PHE A CA 1
ATOM 8253 C C . PHE A 1 518 ? 17.837 0.313 49.522 0.81 20.93 518 PHE A C 1
ATOM 8254 O O . PHE A 1 518 ? 17.255 -0.682 49.067 0.81 21.83 518 PHE A O 1
ATOM 8271 N N . GLY A 1 519 ? 19.107 0.602 49.228 0.70 19.64 519 GLY A N 1
ATOM 8272 C CA . GLY A 1 519 ? 19.951 -0.340 48.518 0.70 19.68 519 GLY A CA 1
ATOM 8273 C C . GLY A 1 519 ? 20.373 0.061 47.114 0.70 19.07 519 GLY A C 1
ATOM 8274 O O . GLY A 1 519 ? 21.163 0.996 46.913 0.70 18.82 519 GLY A O 1
ATOM 8278 N N . THR A 1 520 ? 19.849 -0.669 46.130 0.73 19.04 520 THR A N 1
ATOM 8279 C CA . THR A 1 520 ? 20.321 -0.640 44.751 0.73 18.20 520 THR A CA 1
ATOM 8280 C C . THR A 1 520 ? 19.237 -0.164 43.790 0.73 16.38 520 THR A C 1
ATOM 8281 O O . THR A 1 520 ? 18.058 -0.028 44.153 0.73 18.69 520 THR A O 1
ATOM 8302 N N . THR A 1 522 ? 18.125 -2.035 41.593 1.00 21.61 522 THR A N 1
ATOM 8303 C CA . THR A 1 522 ? 17.340 -3.254 41.557 1.00 23.21 522 THR A CA 1
ATOM 8304 C C . THR A 1 522 ? 16.253 -3.285 42.641 1.00 23.97 522 THR A C 1
ATOM 8305 O O . THR A 1 522 ? 15.313 -4.101 42.570 1.00 23.22 522 THR A O 1
ATOM 8316 N N . ASP A 1 523 ? 16.358 -2.379 43.625 1.00 24.11 523 ASP A N 1
ATOM 8317 C CA . ASP A 1 523 ? 15.363 -2.244 44.671 1.00 24.18 523 ASP A CA 1
ATOM 8318 C C . ASP A 1 523 ? 14.246 -1.248 44.336 1.00 24.26 523 ASP A C 1
ATOM 8319 O O . ASP A 1 523 ? 13.428 -0.940 45.217 1.00 24.45 523 ASP A O 1
ATOM 8328 N N . THR A 1 524 ? 14.189 -0.739 43.100 1.00 23.38 524 THR A N 1
ATOM 8329 C CA . THR A 1 524 ? 13.045 0.087 42.683 1.00 22.31 524 THR A CA 1
ATOM 8330 C C . THR A 1 524 ? 11.723 -0.627 42.933 1.00 21.04 524 THR A C 1
ATOM 8331 O O . THR A 1 524 ? 10.756 -0.011 43.393 1.00 20.72 524 THR A O 1
ATOM 8342 N N . GLY A 1 525 ? 11.650 -1.926 42.610 1.00 22.16 525 GLY A N 1
ATOM 8343 C CA . GLY A 1 525 ? 10.419 -2.660 42.869 1.00 23.36 525 GLY A CA 1
ATOM 8344 C C . GLY A 1 525 ? 10.079 -2.675 44.348 1.00 23.71 525 GLY A C 1
ATOM 8345 O O . GLY A 1 525 ? 8.931 -2.462 44.751 1.00 23.63 525 GLY A O 1
ATOM 8349 N N . ARG A 1 526 ? 11.088 -2.891 45.178 1.00 25.26 526 ARG A N 1
ATOM 8350 C CA . ARG A 1 526 ? 10.882 -2.870 46.619 1.00 25.93 526 ARG A CA 1
ATOM 8351 C C . ARG A 1 526 ? 10.396 -1.503 47.091 1.00 25.04 526 ARG A C 1
ATOM 8352 O O . ARG A 1 526 ? 9.472 -1.420 47.908 1.00 25.08 526 ARG A O 1
ATOM 8373 N N . ILE A 1 527 ? 10.978 -0.415 46.572 1.00 24.16 527 ILE A N 1
ATOM 8374 C CA . ILE A 1 527 ? 10.504 0.923 46.936 1.00 23.88 527 ILE A CA 1
ATOM 8375 C C . ILE A 1 527 ? 9.052 1.132 46.513 1.00 22.10 527 ILE A C 1
ATOM 8376 O O . ILE A 1 527 ? 8.276 1.790 47.219 1.00 22.35 527 ILE A O 1
ATOM 8392 N N . SER A 1 528 ? 8.643 0.553 45.382 1.00 21.21 528 SER A N 1
ATOM 8393 C CA . SER A 1 528 ? 7.236 0.652 44.996 1.00 20.37 528 SER A CA 1
ATOM 8394 C C . SER A 1 528 ? 6.322 0.008 46.028 1.00 20.12 528 SER A C 1
ATOM 8395 O O . SER A 1 528 ? 5.140 0.345 46.079 1.00 20.28 528 SER A O 1
ATOM 8403 N N . LEU A 1 529 ? 6.820 -0.945 46.823 1.00 21.10 529 LEU A N 1
ATOM 8404 C CA . LEU A 1 529 ? 5.962 -1.539 47.839 1.00 21.42 529 LEU A CA 1
ATOM 8405 C C . LEU A 1 529 ? 5.592 -0.509 48.902 1.00 20.79 529 LEU A C 1
ATOM 8406 O O . LEU A 1 529 ? 4.466 -0.517 49.409 1.00 22.13 529 LEU A O 1
ATOM 8422 N N . VAL A 1 530 ? 6.528 0.385 49.241 1.00 21.90 530 VAL A N 1
ATOM 8423 C CA . VAL A 1 530 ? 6.257 1.474 50.184 1.00 22.04 530 VAL A CA 1
ATOM 8424 C C . VAL A 1 530 ? 5.280 2.479 49.580 1.00 21.36 530 VAL A C 1
ATOM 8425 O O . VAL A 1 530 ? 4.322 2.915 50.228 1.00 21.36 530 VAL A O 1
ATOM 8438 N N . VAL A 1 531 ? 5.493 2.852 48.320 1.00 20.62 531 VAL A N 1
ATOM 8439 C CA . VAL A 1 531 ? 4.610 3.825 47.693 1.00 20.48 531 VAL A CA 1
ATOM 8440 C C . VAL A 1 531 ? 3.200 3.257 47.568 1.00 19.82 531 VAL A C 1
ATOM 8441 O O . VAL A 1 531 ? 2.210 3.951 47.827 1.00 20.49 531 VAL A O 1
ATOM 8454 N N . THR A 1 532 ? 3.088 1.973 47.211 1.00 20.31 532 THR A N 1
ATOM 8455 C CA . THR A 1 532 ? 1.776 1.337 47.146 1.00 21.37 532 THR A CA 1
ATOM 8456 C C . THR A 1 532 ? 1.090 1.343 48.515 1.00 21.29 532 THR A C 1
ATOM 8457 O O . THR A 1 532 ? -0.128 1.562 48.614 1.00 22.19 532 THR A O 1
ATOM 8468 N N . ALA A 1 533 ? 1.861 1.142 49.589 1.00 21.00 533 ALA A N 1
ATOM 8469 C CA . ALA A 1 533 ? 1.296 1.146 50.937 1.00 21.83 533 ALA A CA 1
ATOM 8470 C C . ALA A 1 533 ? 0.783 2.527 51.316 1.00 22.00 533 ALA A C 1
ATOM 8471 O O . ALA A 1 533 ? -0.274 2.649 51.947 1.00 23.30 533 ALA A O 1
ATOM 8478 N N . LEU A 1 534 ? 1.496 3.584 50.915 1.00 22.45 534 LEU A N 1
ATOM 8479 C CA . LEU A 1 534 ? 1.018 4.941 51.184 1.00 23.46 534 LEU A CA 1
ATOM 8480 C C . LEU A 1 534 ? -0.289 5.221 50.446 1.00 22.21 534 LEU A C 1
ATOM 8481 O O . LEU A 1 534 ? -1.229 5.795 51.017 1.00 22.82 534 LEU A O 1
ATOM 8497 N N . ALA A 1 535 ? -0.360 4.854 49.162 1.00 22.08 535 ALA A N 1
ATOM 8498 C CA . ALA A 1 535 ? -1.583 5.082 48.388 1.00 21.72 535 ALA A CA 1
ATOM 8499 C C . ALA A 1 535 ? -2.762 4.327 48.986 1.00 22.54 535 ALA A C 1
ATOM 8500 O O . ALA A 1 535 ? -3.884 4.848 49.038 1.00 23.07 535 ALA A O 1
ATOM 8507 N N . ASN A 1 536 ? -2.529 3.104 49.470 1.00 23.54 536 ASN A N 1
ATOM 8508 C CA . ASN A 1 536 ? -3.617 2.322 50.055 1.00 25.91 536 ASN A CA 1
ATOM 8509 C C . ASN A 1 536 ? -4.129 2.962 51.339 1.00 26.73 536 ASN A C 1
ATOM 8510 O O . ASN A 1 536 ? -5.344 3.047 51.563 1.00 26.81 536 ASN A O 1
ATOM 8521 N N . ALA A 1 537 ? -3.215 3.410 52.201 1.00 26.95 537 ALA A N 1
ATOM 8522 C CA . ALA A 1 537 ? -3.618 4.048 53.449 1.00 26.89 537 ALA A CA 1
ATOM 8523 C C . ALA A 1 537 ? -4.440 5.306 53.202 1.00 26.87 537 ALA A C 1
ATOM 8524 O O . ALA A 1 537 ? -5.336 5.635 53.996 1.00 28.28 537 ALA A O 1
ATOM 8531 N N . LEU A 1 538 ? -4.164 6.017 52.122 1.00 26.27 538 LEU A N 1
ATOM 8532 C CA . LEU A 1 538 ? -4.878 7.242 51.810 1.00 25.92 538 LEU A CA 1
ATOM 8533 C C . LEU A 1 538 ? -6.055 7.019 50.860 1.00 24.95 538 LEU A C 1
ATOM 8534 O O . LEU A 1 538 ? -6.766 7.977 50.542 1.00 25.99 538 LEU A O 1
ATOM 8550 N N . ASN A 1 539 ? -6.288 5.786 50.404 1.00 23.13 539 ASN A N 1
ATOM 8551 C CA . ASN A 1 539 ? -7.419 5.481 49.526 1.00 23.43 539 ASN A CA 1
ATOM 8552 C C . ASN A 1 539 ? -7.351 6.261 48.203 1.00 22.64 539 ASN A C 1
ATOM 8553 O O . ASN A 1 539 ? -8.381 6.672 47.652 1.00 23.26 539 ASN A O 1
ATOM 8564 N N . VAL A 1 540 ? -6.141 6.442 47.665 1.00 21.39 540 VAL A N 1
ATOM 8565 C CA . VAL A 1 540 ? -5.936 7.160 46.410 1.00 21.30 540 VAL A CA 1
ATOM 8566 C C . VAL A 1 540 ? -5.040 6.336 45.488 1.00 20.65 540 VAL A C 1
ATOM 8567 O O . VAL A 1 540 ? -4.570 5.253 45.844 1.00 22.02 540 VAL A O 1
ATOM 8580 N N . ASP A 1 541 ? -4.867 6.837 44.261 1.00 19.86 541 ASP A N 1
ATOM 8581 C CA . ASP A 1 541 ? -3.943 6.276 43.272 1.00 19.65 541 ASP A CA 1
ATOM 8582 C C . ASP A 1 541 ? -2.525 6.781 43.549 1.00 20.13 541 ASP A C 1
ATOM 8583 O O . ASP A 1 541 ? -2.316 7.815 44.186 1.00 21.48 541 ASP A O 1
ATOM 8592 N N . THR A 1 542 ? -1.536 6.046 43.039 1.00 19.89 542 THR A N 1
ATOM 8593 C CA . THR A 1 542 ? -0.146 6.456 43.218 1.00 19.10 542 THR A CA 1
ATOM 8594 C C . THR A 1 542 ? 0.134 7.823 42.599 1.00 19.61 542 THR A C 1
ATOM 8595 O O . THR A 1 542 ? 0.936 8.599 43.146 1.00 19.33 542 THR A O 1
ATOM 8606 N N . ALA A 1 543 ? -0.525 8.149 41.482 1.00 19.50 543 ALA A N 1
ATOM 8607 C CA . ALA A 1 543 ? -0.342 9.431 40.816 1.00 20.29 543 ALA A CA 1
ATOM 8608 C C . ALA A 1 543 ? -0.866 10.599 41.644 1.00 20.88 543 ALA A C 1
ATOM 8609 O O . ALA A 1 543 ? -0.559 11.754 41.312 1.00 23.22 543 ALA A O 1
ATOM 8616 N N . ASP A 1 544 ? -1.651 10.328 42.696 1.00 20.18 544 ASP A N 1
ATOM 8617 C CA . ASP A 1 544 ? -2.214 11.353 43.564 1.00 20.71 544 ASP A CA 1
ATOM 8618 C C . ASP A 1 544 ? -1.319 11.700 44.751 1.00 19.83 544 ASP A C 1
ATOM 8619 O O . ASP A 1 544 ? -1.613 12.667 45.456 1.00 20.84 544 ASP A O 1
ATOM 8628 N N . LEU A 1 545 ? -0.253 10.947 44.990 1.00 18.94 545 LEU A N 1
ATOM 8629 C CA . LEU A 1 545 ? 0.540 11.079 46.199 1.00 19.83 545 LEU A CA 1
ATOM 8630 C C . LEU A 1 545 ? 1.542 12.231 46.108 1.00 20.37 545 LEU A C 1
ATOM 8631 O O . LEU A 1 545 ? 2.059 12.541 45.024 1.00 19.36 545 LEU A O 1
ATOM 8647 N N . PRO A 1 546 ? 1.897 12.822 47.260 1.00 20.89 546 PRO A N 1
ATOM 8648 C CA . PRO A 1 546 ? 2.968 13.846 47.315 1.00 20.33 546 PRO A CA 1
ATOM 8649 C C . PRO A 1 546 ? 4.347 13.193 47.333 1.00 19.24 546 PRO A C 1
ATOM 8650 O O . PRO A 1 546 ? 5.053 13.155 48.347 1.00 20.17 546 PRO A O 1
ATOM 8661 N N . VAL A 1 547 ? 4.717 12.600 46.196 1.00 18.74 547 VAL A N 1
ATOM 8662 C CA . VAL A 1 547 ? 6.003 11.939 46.010 1.00 18.72 547 VAL A CA 1
ATOM 8663 C C . VAL A 1 547 ? 6.569 12.324 44.642 1.00 19.02 547 VAL A C 1
ATOM 8664 O O . VAL A 1 547 ? 5.872 12.879 43.791 1.00 18.94 547 VAL A O 1
ATOM 8677 N N . ALA A 1 548 ? 7.838 11.968 44.416 1.00 17.80 548 ALA A N 1
ATOM 8678 C CA . ALA A 1 548 ? 8.470 12.085 43.102 1.00 17.61 548 ALA A CA 1
ATOM 8679 C C . ALA A 1 548 ? 9.674 11.138 43.069 1.00 16.70 548 ALA A C 1
ATOM 8680 O O . ALA A 1 548 ? 10.125 10.638 44.111 1.00 17.46 548 ALA A O 1
ATOM 8687 N N . VAL A 1 549 ? 10.202 10.912 41.866 1.00 17.03 549 VAL A N 1
ATOM 8688 C CA . VAL A 1 549 ? 11.428 10.151 41.659 1.00 17.31 549 VAL A CA 1
ATOM 8689 C C . VAL A 1 549 ? 12.445 11.058 40.979 1.00 16.28 549 VAL A C 1
ATOM 8690 O O . VAL A 1 549 ? 12.082 11.900 40.158 1.00 16.67 549 VAL A O 1
ATOM 8703 N N . THR A 1 550 ? 13.730 10.863 41.305 1.00 15.98 550 THR A N 1
ATOM 8704 C CA . THR A 1 550 ? 14.809 11.552 40.619 1.00 16.45 550 THR A CA 1
ATOM 8705 C C . THR A 1 550 ? 15.964 10.592 40.341 1.00 15.90 550 THR A C 1
ATOM 8706 O O . THR A 1 550 ? 16.370 9.829 41.226 1.00 16.43 550 THR A O 1
ATOM 8717 N N . ALA A 1 551 ? 16.477 10.646 39.101 1.00 15.51 551 ALA A N 1
ATOM 8718 C CA . ALA A 1 551 ? 17.745 10.023 38.697 1.00 16.24 551 ALA A CA 1
ATOM 8719 C C . ALA A 1 551 ? 18.607 11.173 38.194 1.00 15.91 551 ALA A C 1
ATOM 8720 O O . ALA A 1 551 ? 18.611 11.479 36.990 1.00 16.03 551 ALA A O 1
ATOM 8727 N N . PRO A 1 552 ? 19.307 11.880 39.091 1.00 15.95 552 PRO A N 1
ATOM 8728 C CA . PRO A 1 552 ? 19.879 13.189 38.732 1.00 15.44 552 PRO A CA 1
ATOM 8729 C C . PRO A 1 552 ? 21.279 13.176 38.129 1.00 14.76 552 PRO A C 1
ATOM 8730 O O . PRO A 1 552 ? 21.760 14.243 37.715 1.00 16.07 552 PRO A O 1
ATOM 8741 N N . MET A 1 553 ? 21.945 12.014 38.099 1.00 15.47 553 MET A N 1
ATOM 8742 C CA . MET A 1 553 ? 23.212 11.821 37.395 1.00 14.24 553 MET A CA 1
ATOM 8743 C C . MET A 1 553 ? 23.169 10.432 36.749 1.00 15.72 553 MET A C 1
ATOM 8744 O O . MET A 1 553 ? 24.022 9.580 36.989 1.00 16.71 553 MET A O 1
ATOM 8758 N N . TYR A 1 554 ? 22.142 10.202 35.912 1.00 14.90 554 TYR A N 1
ATOM 8759 C CA . TYR A 1 554 ? 21.963 8.907 35.269 1.00 15.36 554 TYR A CA 1
ATOM 8760 C C . TYR A 1 554 ? 23.100 8.663 34.292 1.00 16.28 554 TYR A C 1
ATOM 8761 O O . TYR A 1 554 ? 23.645 9.600 33.692 1.00 15.95 554 TYR A O 1
ATOM 8779 N N . MET A 1 555 ? 23.475 7.390 34.153 1.00 16.18 555 MET A N 1
ATOM 8780 C CA A MET A 1 555 ? 24.477 7.017 33.168 0.56 17.22 555 MET A CA 1
ATOM 8781 C CA B MET A 1 555 ? 24.506 6.967 33.207 0.44 16.59 555 MET A CA 1
ATOM 8782 C C . MET A 1 555 ? 23.960 6.034 32.135 1.00 16.69 555 MET A C 1
ATOM 8783 O O . MET A 1 555 ? 24.149 6.266 30.940 1.00 17.06 555 MET A O 1
ATOM 8810 N N . GLU A 1 556 ? 23.309 4.948 32.528 1.00 16.55 556 GLU A N 1
ATOM 8811 C CA . GLU A 1 556 ? 22.880 3.986 31.511 1.00 17.74 556 GLU A CA 1
ATOM 8812 C C . GLU A 1 556 ? 21.496 3.442 31.849 1.00 16.36 556 GLU A C 1
ATOM 8813 O O . GLU A 1 556 ? 20.727 4.032 32.609 1.00 17.18 556 GLU A O 1
ATOM 8825 N N . GLN A 1 557 ? 21.142 2.325 31.232 1.00 15.53 557 GLN A N 1
ATOM 8826 C CA . GLN A 1 557 ? 19.740 1.933 31.167 1.00 15.14 557 GLN A CA 1
ATOM 8827 C C . GLN A 1 557 ? 19.283 1.045 32.317 1.00 15.80 557 GLN A C 1
ATOM 8828 O O . GLN A 1 557 ? 18.100 0.715 32.381 1.00 16.59 557 GLN A O 1
ATOM 8842 N N . LYS A 1 558 ? 20.147 0.754 33.286 1.00 15.75 558 LYS A N 1
ATOM 8843 C CA . LYS A 1 558 ? 19.617 0.279 34.558 1.00 18.42 558 LYS A CA 1
ATOM 8844 C C . LYS A 1 558 ? 18.790 1.366 35.224 1.00 17.38 558 LYS A C 1
ATOM 8845 O O . LYS A 1 558 ? 17.732 1.088 35.805 1.00 19.01 558 LYS A O 1
ATOM 8864 N N . ALA A 1 559 ? 19.227 2.617 35.109 1.00 17.39 559 ALA A N 1
ATOM 8865 C CA . ALA A 1 559 ? 18.474 3.746 35.671 1.00 17.55 559 ALA A CA 1
ATOM 8866 C C . ALA A 1 559 ? 17.293 4.130 34.787 1.00 16.62 559 ALA A C 1
ATOM 8867 O O . ALA A 1 559 ? 16.194 4.405 35.294 1.00 17.72 559 ALA A O 1
ATOM 8874 N N . THR A 1 560 ? 17.482 4.145 33.464 1.00 16.34 560 THR A N 1
ATOM 8875 C CA . THR A 1 560 ? 16.384 4.566 32.602 1.00 16.37 560 THR A CA 1
ATOM 8876 C C . THR A 1 560 ? 15.227 3.571 32.624 1.00 15.40 560 THR A C 1
ATOM 8877 O O . THR A 1 560 ? 14.077 3.986 32.475 1.00 16.37 560 THR A O 1
ATOM 8888 N N . ILE A 1 561 ? 15.485 2.263 32.781 1.00 14.65 561 ILE A N 1
ATOM 8889 C CA . ILE A 1 561 ? 14.358 1.344 32.862 1.00 16.06 561 ILE A CA 1
ATOM 8890 C C . ILE A 1 561 ? 13.567 1.601 34.151 1.00 14.87 561 ILE A C 1
ATOM 8891 O O . ILE A 1 561 ? 12.332 1.515 34.162 1.00 15.50 561 ILE A O 1
ATOM 8907 N N . ASP A 1 562 ? 14.246 2.017 35.224 1.00 15.09 562 ASP A N 1
ATOM 8908 C CA . ASP A 1 562 ? 13.547 2.369 36.460 1.00 15.87 562 ASP A CA 1
ATOM 8909 C C . ASP A 1 562 ? 12.748 3.662 36.278 1.00 14.16 562 ASP A C 1
ATOM 8910 O O . ASP A 1 562 ? 11.662 3.805 36.857 1.00 16.17 562 ASP A O 1
ATOM 8919 N N . ALA A 1 563 ? 13.268 4.611 35.477 1.00 16.48 563 ALA A N 1
ATOM 8920 C CA . ALA A 1 563 ? 12.525 5.836 35.145 1.00 16.45 563 ALA A CA 1
ATOM 8921 C C . ALA A 1 563 ? 11.280 5.540 34.295 1.00 16.25 563 ALA A C 1
ATOM 8922 O O . ALA A 1 563 ? 10.199 6.088 34.557 1.00 16.88 563 ALA A O 1
ATOM 8929 N N . LEU A 1 564 ? 11.399 4.626 33.315 1.00 15.37 564 LEU A N 1
ATOM 8930 C CA . LEU A 1 564 ? 10.233 4.224 32.529 1.00 15.92 564 LEU A CA 1
ATOM 8931 C C . LEU A 1 564 ? 9.186 3.565 33.411 1.00 15.41 564 LEU A C 1
ATOM 8932 O O . LEU A 1 564 ? 7.990 3.836 33.269 1.00 15.77 564 LEU A O 1
ATOM 8948 N N . PHE A 1 565 ? 9.620 2.715 34.353 1.00 16.20 565 PHE A N 1
ATOM 8949 C CA . PHE A 1 565 ? 8.689 2.163 35.327 1.00 16.37 565 PHE A CA 1
ATOM 8950 C C . PHE A 1 565 ? 7.990 3.278 36.100 1.00 15.68 565 PHE A C 1
ATOM 8951 O O . PHE A 1 565 ? 6.775 3.256 36.272 1.00 16.46 565 PHE A O 1
ATOM 8968 N N . ALA A 1 566 ? 8.756 4.252 36.605 1.00 15.85 566 ALA A N 1
ATOM 8969 C CA . ALA A 1 566 ? 8.161 5.313 37.415 1.00 16.36 566 ALA A CA 1
ATOM 8970 C C . ALA A 1 566 ? 7.110 6.096 36.631 1.00 15.95 566 ALA A C 1
ATOM 8971 O O . ALA A 1 566 ? 6.066 6.465 37.179 1.00 16.59 566 ALA A O 1
ATOM 8978 N N . LEU A 1 567 ? 7.364 6.337 35.338 1.00 16.34 567 LEU A N 1
ATOM 8979 C CA . LEU A 1 567 ? 6.379 6.986 34.478 1.00 16.08 567 LEU A CA 1
ATOM 8980 C C . LEU A 1 567 ? 5.102 6.144 34.373 1.00 16.08 567 LEU A C 1
ATOM 8981 O O . LEU A 1 567 ? 3.983 6.675 34.473 1.00 17.02 567 LEU A O 1
ATOM 8997 N N . ALA A 1 568 ? 5.253 4.827 34.126 1.00 16.33 568 ALA A N 1
ATOM 8998 C CA . ALA A 1 568 ? 4.098 3.933 34.045 1.00 16.40 568 ALA A CA 1
ATOM 8999 C C . ALA A 1 568 ? 3.343 3.891 35.364 1.00 15.85 568 ALA A C 1
ATOM 9000 O O . ALA A 1 568 ? 2.117 3.732 35.388 1.00 17.16 568 ALA A O 1
ATOM 9007 N N . TYR A 1 569 ? 4.054 4.053 36.464 1.00 16.92 569 TYR A N 1
ATOM 9008 C CA . TYR A 1 569 ? 3.483 4.015 37.804 1.00 17.35 569 TYR A CA 1
ATOM 9009 C C . TYR A 1 569 ? 2.871 5.366 38.202 1.00 16.89 569 TYR A C 1
ATOM 9010 O O . TYR A 1 569 ? 2.349 5.504 39.316 1.00 17.80 569 TYR A O 1
ATOM 9028 N N . GLY A 1 570 ? 2.899 6.357 37.307 1.00 17.33 570 GLY A N 1
ATOM 9029 C CA . GLY A 1 570 ? 2.144 7.578 37.505 1.00 17.29 570 GLY A CA 1
ATOM 9030 C C . GLY A 1 570 ? 2.882 8.708 38.180 1.00 18.46 570 GLY A C 1
ATOM 9031 O O . GLY A 1 570 ? 2.235 9.662 38.622 1.00 18.89 570 GLY A O 1
ATOM 9035 N N . LEU A 1 571 ? 4.213 8.660 38.229 1.00 16.93 571 LEU A N 1
ATOM 9036 C CA . LEU A 1 571 ? 4.997 9.579 39.055 1.00 17.73 571 LEU A CA 1
ATOM 9037 C C . LEU A 1 571 ? 5.720 10.653 38.239 1.00 17.13 571 LEU A C 1
ATOM 9038 O O . LEU A 1 571 ? 6.173 10.427 37.106 1.00 17.14 571 LEU A O 1
ATOM 9054 N N . TYR A 1 572 ? 5.837 11.823 38.852 1.00 17.07 572 TYR A N 1
ATOM 9055 C CA . TYR A 1 572 ? 6.791 12.829 38.405 1.00 17.26 572 TYR A CA 1
ATOM 9056 C C . TYR A 1 572 ? 8.202 12.254 38.536 1.00 16.74 572 TYR A C 1
ATOM 9057 O O . TYR A 1 572 ? 8.620 11.846 39.636 1.00 17.72 572 TYR A O 1
ATOM 9075 N N . THR A 1 573 ? 8.938 12.242 37.423 1.00 17.18 573 THR A N 1
ATOM 9076 C CA . THR A 1 573 ? 10.207 11.511 37.303 1.00 17.09 573 THR A CA 1
ATOM 9077 C C . THR A 1 573 ? 11.228 12.467 36.697 1.00 15.50 573 THR A C 1
ATOM 9078 O O . THR A 1 573 ? 11.187 12.736 35.491 1.00 16.42 573 THR A O 1
ATOM 9089 N N . HIS A 1 574 ? 12.103 13.007 37.548 1.00 16.31 574 HIS A N 1
ATOM 9090 C CA . HIS A 1 574 ? 13.186 13.877 37.117 1.00 16.41 574 HIS A CA 1
ATOM 9091 C C . HIS A 1 574 ? 14.391 13.046 36.663 1.00 15.37 574 HIS A C 1
ATOM 9092 O O . HIS A 1 574 ? 14.770 12.079 37.336 1.00 16.31 574 HIS A O 1
ATOM 9106 N N . VAL A 1 575 ? 14.965 13.404 35.506 1.00 16.16 575 VAL A N 1
ATOM 9107 C CA . VAL A 1 575 ? 16.122 12.709 34.943 1.00 15.60 575 VAL A CA 1
ATOM 9108 C C . VAL A 1 575 ? 17.120 13.748 34.457 1.00 16.18 575 VAL A C 1
ATOM 9109 O O . VAL A 1 575 ? 16.767 14.632 33.665 1.00 18.28 575 VAL A O 1
ATOM 9122 N N . ALA A 1 576 ? 18.363 13.650 34.930 1.00 16.60 576 ALA A N 1
ATOM 9123 C CA . ALA A 1 576 ? 19.463 14.444 34.408 1.00 16.29 576 ALA A CA 1
ATOM 9124 C C . ALA A 1 576 ? 20.709 13.574 34.368 1.00 16.04 576 ALA A C 1
ATOM 9125 O O . ALA A 1 576 ? 20.846 12.650 35.191 1.00 16.27 576 ALA A O 1
ATOM 9132 N N . PRO A 1 577 ? 21.612 13.801 33.385 1.00 15.50 577 PRO A N 1
ATOM 9133 C CA . PRO A 1 577 ? 21.471 14.746 32.270 1.00 17.04 577 PRO A CA 1
ATOM 9134 C C . PRO A 1 577 ? 20.331 14.379 31.329 1.00 17.74 577 PRO A C 1
ATOM 9135 O O . PRO A 1 577 ? 19.724 13.312 31.492 1.00 16.66 577 PRO A O 1
ATOM 9146 N N . ASP A 1 578 ? 20.068 15.225 30.343 1.00 19.68 578 ASP A N 1
ATOM 9147 C CA . ASP A 1 578 ? 19.031 14.906 29.366 1.00 20.66 578 ASP A CA 1
ATOM 9148 C C . ASP A 1 578 ? 19.352 13.578 28.679 1.00 20.62 578 ASP A C 1
ATOM 9149 O O . ASP A 1 578 ? 20.452 13.416 28.134 1.00 20.65 578 ASP A O 1
ATOM 9158 N N . PRO A 1 579 ? 18.422 12.640 28.605 1.00 20.53 579 PRO A N 1
ATOM 9159 C CA . PRO A 1 579 ? 18.585 11.548 27.640 1.00 20.60 579 PRO A CA 1
ATOM 9160 C C . PRO A 1 579 ? 18.623 12.112 26.230 1.00 20.04 579 PRO A C 1
ATOM 9161 O O . PRO A 1 579 ? 18.212 13.261 26.007 1.00 20.58 579 PRO A O 1
ATOM 9172 N N . PRO A 1 580 ? 19.130 11.347 25.240 1.00 20.10 580 PRO A N 1
ATOM 9173 C CA . PRO A 1 580 ? 19.244 11.895 23.865 1.00 21.48 580 PRO A CA 1
ATOM 9174 C C . PRO A 1 580 ? 17.902 11.906 23.144 1.00 21.33 580 PRO A C 1
ATOM 9175 O O . PRO A 1 580 ? 17.583 11.048 22.297 1.00 21.68 580 PRO A O 1
ATOM 9186 N N . VAL A 1 581 ? 17.130 12.953 23.452 1.00 21.12 581 VAL A N 1
ATOM 9187 C CA . VAL A 1 581 ? 15.755 13.106 22.973 1.00 22.48 581 VAL A CA 1
ATOM 9188 C C . VAL A 1 581 ? 15.414 14.508 22.502 1.00 21.56 581 VAL A C 1
ATOM 9189 O O . VAL A 1 581 ? 14.338 14.718 21.926 1.00 21.05 581 VAL A O 1
ATOM 9202 N N . MET A 1 582 ? 16.253 15.489 22.809 1.00 21.85 582 MET A N 1
ATOM 9203 C CA . MET A 1 582 ? 15.779 16.872 22.709 1.00 22.87 582 MET A CA 1
ATOM 9204 C C . MET A 1 582 ? 15.675 17.404 21.287 1.00 22.68 582 MET A C 1
ATOM 9205 O O . MET A 1 582 ? 15.119 18.492 21.091 1.00 24.62 582 MET A O 1
ATOM 9219 N N . GLY A 1 583 ? 16.162 16.669 20.301 1.00 20.49 583 GLY A N 1
ATOM 9220 C CA . GLY A 1 583 ? 15.914 16.989 18.912 1.00 20.44 583 GLY A CA 1
ATOM 9221 C C . GLY A 1 583 ? 14.596 16.497 18.366 1.00 19.84 583 GLY A C 1
ATOM 9222 O O . GLY A 1 583 ? 14.315 16.671 17.171 1.00 22.30 583 GLY A O 1
ATOM 9226 N N . ALA A 1 584 ? 13.783 15.851 19.207 1.00 18.83 584 ALA A N 1
ATOM 9227 C CA . ALA A 1 584 ? 12.520 15.226 18.817 1.00 18.42 584 ALA A CA 1
ATOM 9228 C C . ALA A 1 584 ? 11.365 15.931 19.513 1.00 19.69 584 ALA A C 1
ATOM 9229 O O . ALA A 1 584 ? 10.943 15.516 20.601 1.00 18.54 584 ALA A O 1
ATOM 9236 N N . PRO A 1 585 ? 10.829 17.008 18.924 1.00 19.96 585 PRO A N 1
ATOM 9237 C CA . PRO A 1 585 ? 9.877 17.860 19.676 1.00 20.09 585 PRO A CA 1
ATOM 9238 C C . PRO A 1 585 ? 8.571 17.192 20.084 1.00 19.95 585 PRO A C 1
ATOM 9239 O O . PRO A 1 585 ? 8.037 17.504 21.158 1.00 20.90 585 PRO A O 1
ATOM 9250 N N . ASN A 1 586 ? 8.012 16.309 19.261 1.00 20.04 586 ASN A N 1
ATOM 9251 C CA . ASN A 1 586 ? 6.758 15.667 19.659 1.00 18.94 586 ASN A CA 1
ATOM 9252 C C . ASN A 1 586 ? 6.978 14.605 20.722 1.00 18.87 586 ASN A C 1
ATOM 9253 O O . ASN A 1 586 ? 6.123 14.425 21.606 1.00 20.26 586 ASN A O 1
ATOM 9264 N N . LEU A 1 587 ? 8.121 13.922 20.671 1.00 18.01 587 LEU A N 1
ATOM 9265 C CA . LEU A 1 587 ? 8.485 13.007 21.750 1.00 18.44 587 LEU A CA 1
ATOM 9266 C C . LEU A 1 587 ? 8.691 13.773 23.056 1.00 18.66 587 LEU A C 1
ATOM 9267 O O . LEU A 1 587 ? 8.209 13.349 24.116 1.00 18.46 587 LEU A O 1
ATOM 9283 N N . VAL A 1 588 ? 9.353 14.933 22.989 1.00 18.74 588 VAL A N 1
ATOM 9284 C CA . VAL A 1 588 ? 9.536 15.744 24.195 1.00 18.86 588 VAL A CA 1
ATOM 9285 C C . VAL A 1 588 ? 8.186 16.150 24.777 1.00 19.00 588 VAL A C 1
ATOM 9286 O O . VAL A 1 588 ? 7.955 16.050 25.990 1.00 20.05 588 VAL A O 1
ATOM 9299 N N . LYS A 1 589 ? 7.271 16.592 23.920 1.00 19.35 589 LYS A N 1
ATOM 9300 C CA . LYS A 1 589 ? 5.935 16.969 24.374 1.00 19.92 589 LYS A CA 1
ATOM 9301 C C . LYS A 1 589 ? 5.212 15.799 25.037 1.00 19.66 589 LYS A C 1
ATOM 9302 O O . LYS A 1 589 ? 4.578 15.964 26.089 1.00 19.84 589 LYS A O 1
ATOM 9321 N N . LEU A 1 590 ? 5.268 14.617 24.414 1.00 19.76 590 LEU A N 1
ATOM 9322 C CA . LEU A 1 590 ? 4.637 13.432 24.994 1.00 18.71 590 LEU A CA 1
ATOM 9323 C C . LEU A 1 590 ? 5.154 13.180 26.410 1.00 18.40 590 LEU A C 1
ATOM 9324 O O . LEU A 1 590 ? 4.365 13.009 27.351 1.00 19.88 590 LEU A O 1
ATOM 9340 N N . LEU A 1 591 ? 6.491 13.148 26.584 1.00 18.31 591 LEU A N 1
ATOM 9341 C CA . LEU A 1 591 ? 7.074 12.723 27.851 1.00 19.25 591 LEU A CA 1
ATOM 9342 C C . LEU A 1 591 ? 6.901 13.762 28.947 1.00 18.84 591 LEU A C 1
ATOM 9343 O O . LEU A 1 591 ? 6.756 13.400 30.124 1.00 19.60 591 LEU A O 1
ATOM 9359 N N . THR A 1 592 ? 6.971 15.052 28.589 1.00 19.79 592 THR A N 1
ATOM 9360 C CA . THR A 1 592 ? 6.987 16.140 29.570 1.00 21.18 592 THR A CA 1
ATOM 9361 C C . THR A 1 592 ? 5.633 16.802 29.801 1.00 22.49 592 THR A C 1
ATOM 9362 O O . THR A 1 592 ? 5.417 17.363 30.888 1.00 24.77 592 THR A O 1
ATOM 9373 N N . ARG A 1 593 ? 4.727 16.779 28.822 1.00 22.27 593 ARG A N 1
ATOM 9374 C CA . ARG A 1 593 ? 3.462 17.491 28.923 1.00 23.69 593 ARG A CA 1
ATOM 9375 C C . ARG A 1 593 ? 2.224 16.617 28.801 1.00 23.23 593 ARG A C 1
ATOM 9376 O O . ARG A 1 593 ? 1.239 16.873 29.502 1.00 24.79 593 ARG A O 1
ATOM 9397 N N . ASP A 1 594 ? 2.228 15.592 27.945 1.00 23.24 594 ASP A N 1
ATOM 9398 C CA . ASP A 1 594 ? 1.011 14.820 27.706 1.00 23.13 594 ASP A CA 1
ATOM 9399 C C . ASP A 1 594 ? 0.858 13.600 28.608 1.00 22.23 594 ASP A C 1
ATOM 9400 O O . ASP A 1 594 ? -0.276 13.170 28.847 1.00 22.74 594 ASP A O 1
ATOM 9409 N N . LEU A 1 595 ? 1.950 13.021 29.105 1.00 21.31 595 LEU A N 1
ATOM 9410 C CA . LEU A 1 595 ? 1.833 11.820 29.931 1.00 20.69 595 LEU A CA 1
ATOM 9411 C C . LEU A 1 595 ? 0.955 11.989 31.178 1.00 21.04 595 LEU A C 1
ATOM 9412 O O . LEU A 1 595 ? 0.340 10.990 31.592 1.00 20.25 595 LEU A O 1
ATOM 9428 N N . PRO A 1 596 ? 0.829 13.160 31.806 1.00 20.76 596 PRO A N 1
ATOM 9429 C CA . PRO A 1 596 ? -0.094 13.242 32.957 1.00 21.76 596 PRO A CA 1
ATOM 9430 C C . PRO A 1 596 ? -1.527 12.819 32.646 1.00 23.31 596 PRO A C 1
ATOM 9431 O O . PRO A 1 596 ? -2.207 12.267 33.517 1.00 24.03 596 PRO A O 1
ATOM 9442 N N . SER A 1 597 ? -1.993 13.028 31.417 1.00 23.51 597 SER A N 1
ATOM 9443 C CA . SER A 1 597 ? -3.330 12.616 31.005 1.00 25.10 597 SER A CA 1
ATOM 9444 C C . SER A 1 597 ? -3.382 11.177 30.499 1.00 24.47 597 SER A C 1
ATOM 9445 O O . SER A 1 597 ? -4.467 10.704 30.123 1.00 26.70 597 SER A O 1
ATOM 9453 N N . ILE A 1 598 ? -2.238 10.491 30.453 1.00 22.61 598 ILE A N 1
ATOM 9454 C CA . ILE A 1 598 ? -2.114 9.122 29.960 1.00 21.65 598 ILE A CA 1
ATOM 9455 C C . ILE A 1 598 ? -1.809 8.178 31.120 1.00 20.74 598 ILE A C 1
ATOM 9456 O O . ILE A 1 598 ? -2.644 7.342 31.476 1.00 22.50 598 ILE A O 1
ATOM 9472 N N . THR A 1 599 ? -0.629 8.298 31.737 1.00 19.69 599 THR A N 1
ATOM 9473 C CA . THR A 1 599 ? -0.320 7.461 32.904 1.00 19.83 599 THR A CA 1
ATOM 9474 C C . THR A 1 599 ? -0.437 8.196 34.229 1.00 19.03 599 THR A C 1
ATOM 9475 O O . THR A 1 599 ? -0.407 7.548 35.284 1.00 19.28 599 THR A O 1
ATOM 9486 N N . GLY A 1 600 ? -0.484 9.517 34.206 1.00 19.81 600 GLY A N 1
ATOM 9487 C CA . GLY A 1 600 ? -0.369 10.321 35.405 1.00 20.41 600 GLY A CA 1
ATOM 9488 C C . GLY A 1 600 ? 1.018 10.897 35.657 1.00 19.82 600 GLY A C 1
ATOM 9489 O O . GLY A 1 600 ? 1.128 11.917 36.354 1.00 20.77 600 GLY A O 1
ATOM 9493 N N . GLY A 1 601 ? 2.077 10.277 35.110 1.00 19.63 601 GLY A N 1
ATOM 9494 C CA . GLY A 1 601 ? 3.440 10.718 35.337 1.00 18.61 601 GLY A CA 1
ATOM 9495 C C . GLY A 1 601 ? 3.919 11.742 34.319 1.00 18.10 601 GLY A C 1
ATOM 9496 O O . GLY A 1 601 ? 3.196 12.141 33.408 1.00 19.89 601 GLY A O 1
ATOM 9500 N N . ARG A 1 602 ? 5.179 12.167 34.495 1.00 18.08 602 ARG A N 1
ATOM 9501 C CA A ARG A 1 602 ? 5.816 13.079 33.548 0.52 18.25 602 ARG A CA 1
ATOM 9502 C CA B ARG A 1 602 ? 5.823 13.040 33.520 0.48 18.61 602 ARG A CA 1
ATOM 9503 C C . ARG A 1 602 ? 7.320 13.065 33.784 1.00 18.33 602 ARG A C 1
ATOM 9504 O O . ARG A 1 602 ? 7.776 12.837 34.907 1.00 18.88 602 ARG A O 1
ATOM 9545 N N . ILE A 1 603 ? 8.083 13.343 32.723 1.00 19.03 603 ILE A N 1
ATOM 9546 C CA . ILE A 1 603 ? 9.522 13.580 32.828 1.00 18.53 603 ILE A CA 1
ATOM 9547 C C . ILE A 1 603 ? 9.748 15.051 33.159 1.00 18.80 603 ILE A C 1
ATOM 9548 O O . ILE A 1 603 ? 9.157 15.944 32.536 1.00 20.14 603 ILE A O 1
ATOM 9564 N N . ALA A 1 604 ? 10.659 15.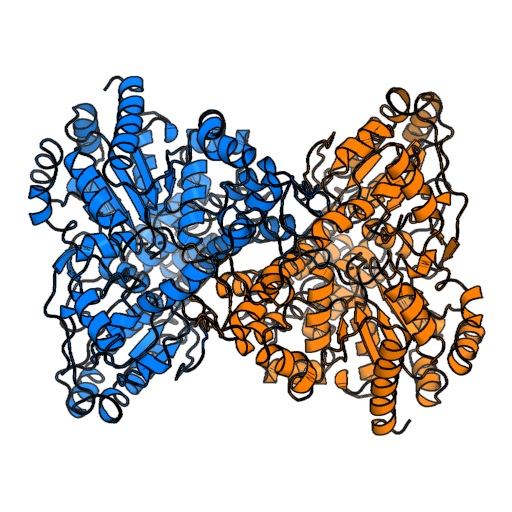300 34.099 1.00 17.95 604 ALA A N 1
ATOM 9565 C CA . ALA A 1 604 ? 11.202 16.618 34.402 1.00 18.56 604 ALA A CA 1
ATOM 9566 C C . ALA A 1 604 ? 12.709 16.586 34.157 1.00 16.51 604 ALA A C 1
ATOM 9567 O O . ALA A 1 604 ? 13.342 15.524 34.236 1.00 17.57 604 ALA A O 1
ATOM 9574 N N . VAL A 1 605 ? 13.293 17.766 33.909 1.00 19.58 605 VAL A N 1
ATOM 9575 C CA . VAL A 1 605 ? 14.681 17.876 33.475 1.00 19.40 605 VAL A CA 1
ATOM 9576 C C . VAL A 1 605 ? 15.405 18.987 34.235 1.00 20.17 605 VAL A C 1
ATOM 9577 O O . VAL A 1 605 ? 14.799 19.807 34.933 1.00 22.14 605 VAL A O 1
ATOM 9590 N N . GLY A 1 606 ? 16.735 18.995 34.089 1.00 19.23 606 GLY A N 1
ATOM 9591 C CA . GLY A 1 606 ? 17.592 20.044 34.623 1.00 20.05 606 GLY A CA 1
ATOM 9592 C C . GLY A 1 606 ? 18.629 19.574 35.619 1.00 19.13 606 GLY A C 1
ATOM 9593 O O . GLY A 1 606 ? 18.431 18.559 36.284 1.00 18.73 606 GLY A O 1
ATOM 9597 N N . SER A 1 607 ? 19.731 20.313 35.749 1.00 20.51 607 SER A N 1
ATOM 9598 C CA . SER A 1 607 ? 20.812 19.942 36.644 1.00 20.80 607 SER A CA 1
ATOM 9599 C C . SER A 1 607 ? 21.118 20.984 37.725 1.00 21.50 607 SER A C 1
ATOM 9600 O O . SER A 1 607 ? 22.074 20.793 38.486 1.00 22.08 607 SER A O 1
ATOM 9608 N N . ASP A 1 608 ? 20.348 22.070 37.841 1.00 23.18 608 ASP A N 1
ATOM 9609 C CA . ASP A 1 608 ? 20.577 23.006 38.940 1.00 24.12 608 ASP A CA 1
ATOM 9610 C C . ASP A 1 608 ? 19.904 22.487 40.210 1.00 23.11 608 ASP A C 1
ATOM 9611 O O . ASP A 1 608 ? 18.672 22.358 40.234 1.00 23.30 608 ASP A O 1
ATOM 9620 N N . PRO A 1 609 ? 20.661 22.169 41.274 1.00 22.75 609 PRO A N 1
ATOM 9621 C CA . PRO A 1 609 ? 20.037 21.556 42.463 1.00 24.28 609 PRO A CA 1
ATOM 9622 C C . PRO A 1 609 ? 18.884 22.338 43.062 1.00 24.14 609 PRO A C 1
ATOM 9623 O O . PRO A 1 609 ? 17.868 21.745 43.427 1.00 24.88 609 PRO A O 1
ATOM 9634 N N . VAL A 1 610 ? 19.013 23.657 43.187 1.00 23.78 610 VAL A N 1
ATOM 9635 C CA . VAL A 1 610 ? 17.945 24.462 43.777 1.00 25.30 610 VAL A CA 1
ATOM 9636 C C . VAL A 1 610 ? 16.696 24.413 42.904 1.00 24.77 610 VAL A C 1
ATOM 9637 O O . VAL A 1 610 ? 15.585 24.174 43.392 1.00 24.69 610 VAL A O 1
ATOM 9650 N N . LYS A 1 611 ? 16.850 24.671 41.601 1.00 24.49 611 LYS A N 1
ATOM 9651 C CA A LYS A 1 611 ? 15.696 24.674 40.701 0.57 24.56 611 LYS A CA 1
ATOM 9652 C CA B LYS A 1 611 ? 15.692 24.674 40.710 0.43 23.91 611 LYS A CA 1
ATOM 9653 C C . LYS A 1 611 ? 15.025 23.304 40.656 1.00 23.06 611 LYS A C 1
ATOM 9654 O O . LYS A 1 611 ? 13.794 23.207 40.695 1.00 23.47 611 LYS A O 1
ATOM 9691 N N . VAL A 1 612 ? 15.817 22.229 40.558 1.00 22.36 612 VAL A N 1
ATOM 9692 C CA . VAL A 1 612 ? 15.238 20.891 40.511 1.00 21.19 612 VAL A CA 1
ATOM 9693 C C . VAL A 1 612 ? 14.462 20.594 41.793 1.00 21.09 612 VAL A C 1
ATOM 9694 O O . VAL A 1 612 ? 13.350 20.049 41.755 1.00 20.80 612 VAL A O 1
ATOM 9707 N N . ALA A 1 613 ? 15.018 20.980 42.944 1.00 20.86 613 ALA A N 1
ATOM 9708 C CA . ALA A 1 613 ? 14.331 20.784 44.218 1.00 21.94 613 ALA A CA 1
ATOM 9709 C C . ALA A 1 613 ? 13.058 21.618 44.302 1.00 22.17 613 ALA A C 1
ATOM 9710 O O . ALA A 1 613 ? 12.032 21.154 44.818 1.00 22.85 613 ALA A O 1
ATOM 9717 N N . ASP A 1 614 ? 13.110 22.866 43.842 1.00 23.26 614 ASP A N 1
ATOM 9718 C CA . ASP A 1 614 ? 11.912 23.698 43.887 1.00 24.80 614 ASP A CA 1
ATOM 9719 C C . ASP A 1 614 ? 10.828 23.157 42.962 1.00 23.55 614 ASP A C 1
ATOM 9720 O O . ASP A 1 614 ? 9.641 23.231 43.293 1.00 24.55 614 ASP A O 1
ATOM 9729 N N . ASP A 1 615 ? 11.208 22.610 41.797 1.00 22.43 615 ASP A N 1
ATOM 9730 C CA . ASP A 1 615 ? 10.220 22.036 40.891 1.00 23.01 615 ASP A CA 1
ATOM 9731 C C . ASP A 1 615 ? 9.598 20.773 41.492 1.00 22.00 615 ASP A C 1
ATOM 9732 O O . ASP A 1 615 ? 8.400 20.516 41.325 1.00 22.77 615 ASP A O 1
ATOM 9741 N N . ILE A 1 616 ? 10.398 19.971 42.193 1.00 21.85 616 ILE A N 1
ATOM 9742 C CA . ILE A 1 616 ? 9.864 18.801 42.878 1.00 21.28 616 ILE A CA 1
ATOM 9743 C C . ILE A 1 616 ? 8.908 19.223 43.999 1.00 21.86 616 ILE A C 1
ATOM 9744 O O . ILE A 1 616 ? 7.800 18.677 44.135 1.00 22.22 616 ILE A O 1
ATOM 9760 N N . LEU A 1 617 ? 9.318 20.204 44.818 1.00 22.00 617 LEU A N 1
ATOM 9761 C CA . LEU A 1 617 ? 8.452 20.692 45.891 1.00 23.36 617 LEU A CA 1
ATOM 9762 C C . LEU A 1 617 ? 7.140 21.237 45.338 1.00 22.85 617 LEU A C 1
ATOM 9763 O O . LEU A 1 617 ? 6.085 21.071 45.959 1.00 23.01 617 LEU A O 1
ATOM 9779 N N . ALA A 1 618 ? 7.180 21.907 44.180 1.00 22.85 618 ALA A N 1
ATOM 9780 C CA . ALA A 1 618 ? 5.954 22.454 43.606 1.00 23.69 618 ALA A CA 1
ATOM 9781 C C . ALA A 1 618 ? 4.997 21.344 43.183 1.00 22.42 618 ALA A C 1
ATOM 9782 O O . ALA A 1 618 ? 3.776 21.459 43.384 1.00 23.98 618 ALA A O 1
ATOM 9789 N N . HIS A 1 619 ? 5.525 20.254 42.613 1.00 22.89 619 HIS A N 1
ATOM 9790 C CA . HIS A 1 619 ? 4.676 19.099 42.302 1.00 21.46 619 HIS A CA 1
ATOM 9791 C C . HIS A 1 619 ? 4.078 18.511 43.578 1.00 20.99 619 HIS A C 1
ATOM 9792 O O . HIS A 1 619 ? 2.869 18.234 43.652 1.00 21.58 619 HIS A O 1
ATOM 9806 N N . ILE A 1 620 ? 4.915 18.332 44.608 1.00 21.88 620 ILE A N 1
ATOM 9807 C CA . ILE A 1 620 ? 4.429 17.822 45.888 1.00 22.77 620 ILE A CA 1
ATOM 9808 C C . ILE A 1 620 ? 3.311 18.705 46.442 1.00 22.68 620 ILE A C 1
ATOM 9809 O O . ILE A 1 620 ? 2.282 18.202 46.898 1.00 22.34 620 ILE A O 1
ATOM 9825 N N . ASN A 1 621 ? 3.475 20.028 46.378 1.00 23.00 621 ASN A N 1
ATOM 9826 C CA . ASN A 1 621 ? 2.460 20.919 46.922 1.00 24.40 621 ASN A CA 1
ATOM 9827 C C . ASN A 1 621 ? 1.176 20.900 46.097 1.00 23.94 621 ASN A C 1
ATOM 9828 O O . ASN A 1 621 ? 0.083 21.063 46.652 1.00 24.59 621 ASN A O 1
ATOM 9839 N N . ASP A 1 622 ? 1.279 20.688 44.778 1.00 24.68 622 ASP A N 1
ATOM 9840 C CA . ASP A 1 622 ? 0.094 20.506 43.941 1.00 25.49 622 ASP A CA 1
ATOM 9841 C C . ASP A 1 622 ? -0.679 19.255 44.349 1.00 23.51 622 ASP A C 1
ATOM 9842 O O . ASP A 1 622 ? -1.913 19.282 44.458 1.00 25.03 622 ASP A O 1
ATOM 9851 N N . ARG A 1 623 ? 0.034 18.148 44.588 1.00 22.95 623 ARG A N 1
ATOM 9852 C CA . ARG A 1 623 ? -0.615 16.924 45.040 1.00 22.86 623 ARG A CA 1
ATOM 9853 C C . ARG A 1 623 ? -1.264 17.125 46.403 1.00 22.93 623 ARG A C 1
ATOM 9854 O O . ARG A 1 623 ? -2.394 16.671 46.639 1.00 23.56 623 ARG A O 1
ATOM 9875 N N . ARG A 1 624 ? -0.568 17.809 47.311 1.00 23.63 624 ARG A N 1
ATOM 9876 C CA . ARG A 1 624 ? -1.127 18.075 48.632 1.00 24.83 624 ARG A CA 1
ATOM 9877 C C . ARG A 1 624 ? -2.411 18.900 48.535 1.00 25.45 624 ARG A C 1
ATOM 9878 O O . ARG A 1 624 ? -3.403 18.607 49.213 1.00 26.44 624 ARG A O 1
ATOM 9899 N N . ALA A 1 625 ? -2.405 19.961 47.719 1.00 26.40 625 ALA A N 1
ATOM 9900 C CA . ALA A 1 625 ? -3.594 20.804 47.594 1.00 28.48 625 ALA A CA 1
ATOM 9901 C C . ALA A 1 625 ? -4.794 19.991 47.121 1.00 29.72 625 ALA A C 1
ATOM 9902 O O . ALA A 1 625 ? -5.906 20.145 47.645 1.00 30.64 625 ALA A O 1
ATOM 9909 N N . LYS A 1 626 ? -4.583 19.102 46.140 1.00 30.73 626 LYS A N 1
ATOM 9910 C CA . LYS A 1 626 ? -5.690 18.298 45.629 1.00 31.88 626 LYS A CA 1
ATOM 9911 C C . LYS A 1 626 ? -6.186 17.313 46.678 1.00 32.24 626 LYS A C 1
ATOM 9912 O O . LYS A 1 626 ? -7.360 16.929 46.658 1.00 32.91 626 LYS A O 1
ATOM 9931 N N . LEU A 1 627 ? -5.312 16.889 47.588 1.00 31.65 627 LEU A N 1
ATOM 9932 C CA . LEU A 1 627 ? -5.704 16.044 48.708 1.00 32.26 627 LEU A CA 1
ATOM 9933 C C . LEU A 1 627 ? -6.321 16.835 49.859 1.00 33.42 627 LEU A C 1
ATOM 9934 O O . LEU A 1 627 ? -6.872 16.229 50.786 1.00 34.29 627 LEU A O 1
ATOM 9950 N N . GLY A 1 628 ? -6.227 18.160 49.844 1.00 33.35 628 GLY A N 1
ATOM 9951 C CA . GLY A 1 628 ? -6.736 18.950 50.946 1.00 33.49 628 GLY A CA 1
ATOM 9952 C C . GLY A 1 628 ? -5.859 18.983 52.176 1.00 34.41 628 GLY A C 1
ATOM 9953 O O . GLY A 1 628 ? -6.361 19.272 53.266 1.00 34.98 628 GLY A O 1
ATOM 9957 N N . ILE A 1 629 ? -4.565 18.707 52.042 1.00 33.10 629 ILE A N 1
ATOM 9958 C CA . ILE A 1 629 ? -3.636 18.731 53.175 1.00 32.85 629 ILE A CA 1
ATOM 9959 C C . ILE A 1 629 ? -2.580 19.811 52.975 1.00 33.12 629 ILE A C 1
ATOM 9960 O O . ILE A 1 629 ? -2.523 20.459 51.924 1.00 33.84 629 ILE A O 1
ATOM 9977 N N . MET B 1 1 ? 17.440 12.765 -13.430 1.00 56.57 1 MET B N 1
ATOM 9978 C CA . MET B 1 1 ? 18.002 12.753 -12.089 1.00 56.73 1 MET B CA 1
ATOM 9979 C C . MET B 1 1 ? 19.270 11.897 -12.044 1.00 53.52 1 MET B C 1
ATOM 9980 O O . MET B 1 1 ? 19.408 10.932 -12.803 1.00 53.24 1 MET B O 1
ATOM 9993 N N . ALA B 1 2 ? 20.202 12.277 -11.165 1.00 50.25 2 ALA B N 1
ATOM 9994 C CA . ALA B 1 2 ? 21.317 11.420 -10.775 1.00 47.29 2 ALA B CA 1
ATOM 9995 C C . ALA B 1 2 ? 20.981 10.578 -9.544 1.00 42.84 2 ALA B C 1
ATOM 9996 O O . ALA B 1 2 ? 21.879 10.019 -8.902 1.00 43.52 2 ALA B O 1
ATOM 10003 N N . THR B 1 3 ? 19.704 10.494 -9.200 1.00 37.44 3 THR B N 1
ATOM 10004 C CA . THR B 1 3 ? 19.283 9.712 -8.056 1.00 30.01 3 THR B CA 1
ATOM 10005 C C . THR B 1 3 ? 19.397 8.222 -8.429 1.00 27.17 3 THR B C 1
ATOM 10006 O O . THR B 1 3 ? 18.890 7.809 -9.479 1.00 29.19 3 THR B O 1
ATOM 10017 N N . LYS B 1 4 ? 20.092 7.425 -7.599 1.00 22.24 4 LYS B N 1
ATOM 10018 C CA . LYS B 1 4 ? 20.075 5.968 -7.742 1.00 20.07 4 LYS B CA 1
ATOM 10019 C C . LYS B 1 4 ? 18.641 5.493 -7.617 1.00 18.84 4 LYS B C 1
ATOM 10020 O O . LYS B 1 4 ? 17.973 5.791 -6.627 1.00 19.90 4 LYS B O 1
ATOM 10039 N N . THR B 1 5 ? 18.161 4.759 -8.628 1.00 18.57 5 THR B N 1
ATOM 10040 C CA . THR B 1 5 ? 16.822 4.196 -8.587 1.00 18.08 5 THR B CA 1
ATOM 10041 C C . THR B 1 5 ? 16.939 2.679 -8.603 1.00 17.81 5 THR B C 1
ATOM 10042 O O . THR B 1 5 ? 17.180 2.068 -7.551 1.00 19.15 5 THR B O 1
ATOM 10053 N N . SER B 1 6 ? 16.792 2.028 -9.764 1.00 16.98 6 SER B N 1
ATOM 10054 C CA . SER B 1 6 ? 16.637 0.579 -9.816 1.00 17.21 6 SER B CA 1
ATOM 10055 C C . SER B 1 6 ? 17.193 0.031 -11.132 1.00 17.21 6 SER B C 1
ATOM 10056 O O . SER B 1 6 ? 17.282 0.741 -12.140 1.00 18.15 6 SER B O 1
ATOM 10064 N N . ILE B 1 7 ? 17.513 -1.277 -11.121 1.00 17.77 7 ILE B N 1
ATOM 10065 C CA . ILE B 1 7 ? 17.771 -2.003 -12.375 1.00 19.76 7 ILE B CA 1
ATOM 10066 C C . ILE B 1 7 ? 16.506 -2.515 -13.057 1.00 18.66 7 ILE B C 1
ATOM 10067 O O . ILE B 1 7 ? 16.575 -3.000 -14.195 1.00 19.91 7 ILE B O 1
ATOM 10083 N N . HIS B 1 8 ? 15.345 -2.415 -12.408 1.00 18.40 8 HIS B N 1
ATOM 10084 C CA . HIS B 1 8 ? 14.104 -2.956 -12.937 1.00 17.60 8 HIS B CA 1
ATOM 10085 C C . HIS B 1 8 ? 13.301 -1.858 -13.621 1.00 18.61 8 HIS B C 1
ATOM 10086 O O . HIS B 1 8 ? 12.933 -0.865 -12.958 1.00 18.64 8 HIS B O 1
ATOM 10100 N N . PRO B 1 9 ? 12.956 -2.013 -14.910 1.00 20.48 9 PRO B N 1
ATOM 10101 C CA . PRO B 1 9 ? 12.187 -0.952 -15.594 1.00 21.82 9 PRO B CA 1
ATOM 10102 C C . PRO B 1 9 ? 10.868 -0.628 -14.925 1.00 21.88 9 PRO B C 1
ATOM 10103 O O . PRO B 1 9 ? 10.453 0.535 -14.912 1.00 22.39 9 PRO B O 1
ATOM 10114 N N . SER B 1 10 ? 10.179 -1.628 -14.382 1.00 21.06 10 SER B N 1
ATOM 10115 C CA . SER B 1 10 ? 8.878 -1.374 -13.758 1.00 20.97 10 SER B CA 1
ATOM 10116 C C . SER B 1 10 ? 9.002 -0.411 -12.577 1.00 19.44 10 SER B C 1
ATOM 10117 O O . SER B 1 10 ? 8.172 0.495 -12.401 1.00 19.66 10 SER B O 1
ATOM 10125 N N . VAL B 1 11 ? 10.033 -0.597 -11.752 1.00 17.93 11 VAL B N 1
ATOM 10126 C CA . VAL B 1 11 ? 10.269 0.282 -10.609 1.00 17.23 11 VAL B CA 1
ATOM 10127 C C . VAL B 1 11 ? 10.657 1.678 -11.078 1.00 18.00 11 VAL B C 1
ATOM 10128 O O . VAL B 1 11 ? 10.194 2.683 -10.524 1.00 18.85 11 VAL B O 1
ATOM 10141 N N . ASN B 1 12 ? 11.513 1.767 -12.106 1.00 18.20 12 ASN B N 1
ATOM 10142 C CA . ASN B 1 12 ? 11.887 3.076 -12.622 1.00 19.94 12 ASN B CA 1
ATOM 10143 C C . ASN B 1 12 ? 10.665 3.830 -13.153 1.00 19.63 12 ASN B C 1
ATOM 10144 O O . ASN B 1 12 ? 10.560 5.052 -12.981 1.00 20.39 12 ASN B O 1
ATOM 10155 N N . GLU B 1 13 ? 9.731 3.127 -13.804 1.00 20.76 13 GLU B N 1
ATOM 10156 C CA . GLU B 1 13 ? 8.533 3.782 -14.321 1.00 22.76 13 GLU B CA 1
ATOM 10157 C C . GLU B 1 13 ? 7.671 4.348 -13.194 1.00 21.29 13 GLU B C 1
ATOM 10158 O O . GLU B 1 13 ? 7.149 5.468 -13.281 1.00 21.38 13 GLU B O 1
ATOM 10170 N N . LEU B 1 14 ? 7.522 3.585 -12.122 1.00 18.74 14 LEU B N 1
ATOM 10171 C CA . LEU B 1 14 ? 6.708 4.007 -10.992 1.00 18.59 14 LEU B CA 1
ATOM 10172 C C . LEU B 1 14 ? 7.399 5.072 -10.150 1.00 18.49 14 LEU B C 1
ATOM 10173 O O . LEU B 1 14 ? 6.716 5.955 -9.616 1.00 19.59 14 LEU B O 1
ATOM 10189 N N . TYR B 1 15 ? 8.730 5.022 -10.038 1.00 18.18 15 TYR B N 1
ATOM 10190 C CA . TYR B 1 15 ? 9.460 6.128 -9.423 1.00 18.85 15 TYR B CA 1
ATOM 10191 C C . TYR B 1 15 ? 9.139 7.454 -10.115 1.00 19.75 15 TYR B C 1
ATOM 10192 O O . TYR B 1 15 ? 8.980 8.485 -9.458 1.00 19.79 15 TYR B O 1
ATOM 10210 N N . GLN B 1 16 ? 8.988 7.442 -11.436 1.00 20.62 16 GLN B N 1
ATOM 10211 C CA . GLN B 1 16 ? 8.678 8.691 -12.122 1.00 22.18 16 GLN B CA 1
ATOM 10212 C C . GLN B 1 16 ? 7.347 9.270 -11.657 1.00 21.58 16 GLN B C 1
ATOM 10213 O O . GLN B 1 16 ? 7.199 10.501 -11.567 1.00 21.94 16 GLN B O 1
ATOM 10227 N N . ARG B 1 17 ? 6.363 8.416 -11.372 1.00 20.82 17 ARG B N 1
ATOM 10228 C CA . ARG B 1 17 ? 5.089 8.905 -10.858 1.00 20.62 17 ARG B CA 1
ATOM 10229 C C . ARG B 1 17 ? 5.248 9.510 -9.464 1.00 19.37 17 ARG B C 1
ATOM 10230 O O . ARG B 1 17 ? 4.706 10.590 -9.186 1.00 20.11 17 ARG B O 1
ATOM 10251 N N . LEU B 1 18 ? 5.974 8.820 -8.574 1.00 18.56 18 LEU B N 1
ATOM 10252 C CA . LEU B 1 18 ? 6.260 9.358 -7.243 1.00 18.46 18 LEU B CA 1
ATOM 10253 C C . LEU B 1 18 ? 6.897 10.742 -7.338 1.00 19.43 18 LEU B C 1
ATOM 10254 O O . LEU B 1 18 ? 6.525 11.665 -6.604 1.00 20.22 18 LEU B O 1
ATOM 10270 N N . ALA B 1 19 ? 7.899 10.877 -8.204 1.00 19.80 19 ALA B N 1
ATOM 10271 C CA . ALA B 1 19 ? 8.593 12.150 -8.364 1.00 20.07 19 ALA B CA 1
ATOM 10272 C C . ALA B 1 19 ? 7.669 13.235 -8.928 1.00 20.65 19 ALA B C 1
ATOM 10273 O O . ALA B 1 19 ? 7.671 14.379 -8.452 1.00 22.33 19 ALA B O 1
ATOM 10280 N N . GLU B 1 20 ? 6.874 12.901 -9.946 1.00 21.22 20 GLU B N 1
ATOM 10281 C CA . GLU B 1 20 ? 5.969 13.883 -10.541 1.00 22.97 20 GLU B CA 1
ATOM 10282 C C . GLU B 1 20 ? 4.881 14.302 -9.563 1.00 22.30 20 GLU B C 1
ATOM 10283 O O . GLU B 1 20 ? 4.458 15.467 -9.565 1.00 22.97 20 GLU B O 1
ATOM 10295 N N . ASP B 1 21 ? 4.456 13.383 -8.692 1.00 21.78 21 ASP B N 1
ATOM 10296 C CA . ASP B 1 21 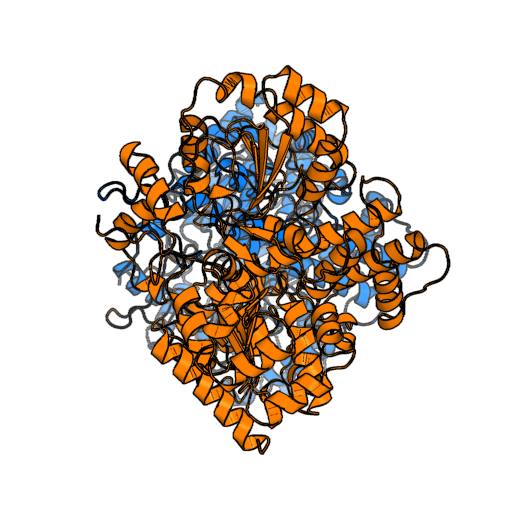? 3.500 13.703 -7.635 1.00 22.07 21 ASP B CA 1
ATOM 10297 C C . ASP B 1 21 ? 4.165 14.378 -6.433 1.00 22.57 21 ASP B C 1
ATOM 10298 O O . ASP B 1 21 ? 3.467 14.780 -5.485 1.00 23.53 21 ASP B O 1
ATOM 10307 N N . GLN B 1 22 ? 5.493 14.508 -6.454 1.00 20.98 22 GLN B N 1
ATOM 10308 C CA . GLN B 1 22 ? 6.245 15.166 -5.391 1.00 22.39 22 GLN B CA 1
ATOM 10309 C C . GLN B 1 22 ? 6.007 14.516 -4.026 1.00 21.60 22 GLN B C 1
ATOM 10310 O O . GLN B 1 22 ? 5.890 15.197 -3.001 1.00 24.16 22 GLN B O 1
ATOM 10324 N N . LEU B 1 23 ? 5.999 13.182 -4.016 1.00 20.04 23 LEU B N 1
ATOM 10325 C CA . LEU B 1 23 ? 5.883 12.392 -2.795 1.00 19.95 23 LEU B CA 1
ATOM 10326 C C . LEU B 1 23 ? 7.259 11.912 -2.374 1.00 19.58 23 LEU B C 1
ATOM 10327 O O . LEU B 1 23 ? 8.083 11.504 -3.212 1.00 20.13 23 LEU B O 1
ATOM 10343 N N . SER B 1 24 ? 7.508 11.975 -1.071 1.00 19.63 24 SER B N 1
ATOM 10344 C CA . SER B 1 24 ? 8.756 11.467 -0.527 1.00 19.14 24 SER B CA 1
ATOM 10345 C C . SER B 1 24 ? 8.847 9.964 -0.778 1.00 18.27 24 SER B C 1
ATOM 10346 O O . SER B 1 24 ? 7.832 9.259 -0.828 1.00 19.62 24 SER B O 1
ATOM 10354 N N . ASN B 1 25 ? 10.073 9.476 -0.969 1.00 15.97 25 ASN B N 1
ATOM 10355 C CA . ASN B 1 25 ? 10.312 8.069 -1.279 1.00 16.05 25 ASN B CA 1
ATOM 10356 C C . ASN B 1 25 ? 11.783 7.764 -0.982 1.00 16.01 25 ASN B C 1
ATOM 10357 O O . ASN B 1 25 ? 12.625 8.662 -0.922 1.00 15.95 25 ASN B O 1
ATOM 10368 N N . CYS B 1 26 ? 12.095 6.477 -0.830 1.00 16.39 26 CYS B N 1
ATOM 10369 C CA . CYS B 1 26 ? 13.449 6.107 -0.401 1.00 15.89 26 CYS B CA 1
ATOM 10370 C C . CYS B 1 26 ? 14.513 6.576 -1.381 1.00 15.72 26 CYS B C 1
ATOM 10371 O O . CYS B 1 26 ? 15.619 6.969 -0.979 1.00 16.82 26 CYS B O 1
ATOM 10379 N N . PHE B 1 27 ? 14.223 6.480 -2.679 1.00 15.48 27 PHE B N 1
ATOM 10380 C CA . PHE B 1 27 ? 15.225 6.858 -3.683 1.00 15.81 27 PHE B CA 1
ATOM 10381 C C . PHE B 1 27 ? 15.626 8.325 -3.529 1.00 16.45 27 PHE B C 1
ATOM 10382 O O . PHE B 1 27 ? 16.821 8.659 -3.495 1.00 17.29 27 PHE B O 1
ATOM 10399 N N . ASP B 1 28 ? 14.640 9.229 -3.436 1.00 15.93 28 ASP B N 1
ATOM 10400 C CA . ASP B 1 28 ? 14.935 10.649 -3.259 1.00 16.28 28 ASP B CA 1
ATOM 10401 C C . ASP B 1 28 ? 15.536 10.948 -1.889 1.00 16.63 28 ASP B C 1
ATOM 10402 O O . ASP B 1 28 ? 16.404 11.816 -1.778 1.00 18.88 28 ASP B O 1
ATOM 10411 N N . ARG B 1 29 ? 15.105 10.247 -0.833 1.00 15.56 29 ARG B N 1
ATOM 10412 C CA . ARG B 1 29 ? 15.617 10.562 0.505 1.00 15.77 29 ARG B CA 1
ATOM 10413 C C . ARG B 1 29 ? 17.079 10.176 0.691 1.00 16.56 29 ARG B C 1
ATOM 10414 O O . ARG B 1 29 ? 17.719 10.657 1.630 1.00 16.86 29 ARG B O 1
ATOM 10435 N N . PHE B 1 30 ? 17.606 9.296 -0.159 1.00 17.07 30 PHE B N 1
ATOM 10436 C CA . PHE B 1 30 ? 19.020 8.933 -0.080 1.00 17.08 30 PHE B CA 1
ATOM 10437 C C . PHE B 1 30 ? 19.915 10.148 -0.306 1.00 18.40 30 PHE B C 1
ATOM 10438 O O . PHE B 1 30 ? 20.965 10.283 0.340 1.00 18.17 30 PHE B O 1
ATOM 10455 N N . ASP B 1 31 ? 19.502 11.059 -1.218 1.00 21.23 31 ASP B N 1
ATOM 10456 C CA . ASP B 1 31 ? 20.389 12.144 -1.645 1.00 22.57 31 ASP B CA 1
ATOM 10457 C C . ASP B 1 31 ? 20.690 13.129 -0.517 1.00 22.28 31 ASP B C 1
ATOM 10458 O O . ASP B 1 31 ? 21.868 13.478 -0.319 1.00 23.71 31 ASP B O 1
ATOM 10467 N N . PRO B 1 32 ? 19.713 13.635 0.220 1.00 21.07 32 PRO B N 1
ATOM 10468 C CA . PRO B 1 32 ? 20.061 14.547 1.323 1.00 19.57 32 PRO B CA 1
ATOM 10469 C C . PRO B 1 32 ? 20.947 13.904 2.374 1.00 18.41 32 PRO B C 1
ATOM 10470 O O . PRO B 1 32 ? 21.842 14.558 2.904 1.00 19.01 32 PRO B O 1
ATOM 10481 N N . GLN B 1 33 ? 20.730 12.621 2.683 1.00 17.40 33 GLN B N 1
ATOM 10482 C CA . GLN B 1 33 ? 21.610 11.938 3.634 1.00 18.17 33 GLN B CA 1
ATOM 10483 C C . GLN B 1 33 ? 23.052 11.890 3.124 1.00 20.10 33 GLN B C 1
ATOM 10484 O O . GLN B 1 33 ? 24.007 12.018 3.906 1.00 19.78 33 GLN B O 1
ATOM 10498 N N . GLU B 1 34 ? 23.226 11.723 1.806 1.00 22.76 34 GLU B N 1
ATOM 10499 C CA . GLU B 1 34 ? 24.557 11.693 1.192 1.00 25.99 34 GLU B CA 1
ATOM 10500 C C . GLU B 1 34 ? 25.320 12.984 1.395 1.00 26.29 34 GLU B C 1
ATOM 10501 O O . GLU B 1 34 ? 26.559 12.980 1.393 1.00 30.48 34 GLU B O 1
ATOM 10513 N N . LYS B 1 35 ? 24.623 14.099 1.530 1.00 26.07 35 LYS B N 1
ATOM 10514 C CA . LYS B 1 35 ? 25.313 15.370 1.708 1.00 27.37 35 LYS B CA 1
ATOM 10515 C C . LYS B 1 35 ? 26.002 15.453 3.060 1.00 24.35 35 LYS B C 1
ATOM 10516 O O . LYS B 1 35 ? 26.983 16.190 3.210 1.00 26.15 35 LYS B O 1
ATOM 10535 N N . ILE B 1 36 ? 25.503 14.732 4.063 1.00 19.68 36 ILE B N 1
ATOM 10536 C CA . ILE B 1 36 ? 25.921 14.969 5.443 1.00 19.50 36 ILE B CA 1
ATOM 10537 C C . ILE B 1 36 ? 26.364 13.691 6.155 1.00 17.80 36 ILE B C 1
ATOM 10538 O O . ILE B 1 36 ? 26.325 13.618 7.386 1.00 18.53 36 ILE B O 1
ATOM 10554 N N . ARG B 1 37 ? 26.844 12.694 5.412 1.00 18.32 37 ARG B N 1
ATOM 10555 C CA . ARG B 1 37 ? 27.212 11.417 6.025 1.00 16.81 37 ARG B CA 1
ATOM 10556 C C . ARG B 1 37 ? 28.299 11.580 7.077 1.00 17.42 37 ARG B C 1
ATOM 10557 O O . ARG B 1 37 ? 29.344 12.181 6.819 1.00 18.57 37 ARG B O 1
ATOM 10578 N N . CYS B 1 38 ? 28.084 10.934 8.225 1.00 17.27 38 CYS B N 1
ATOM 10579 C CA . CYS B 1 38 ? 29.064 10.898 9.310 1.00 16.89 38 CYS B CA 1
ATOM 10580 C C . CYS B 1 38 ? 30.126 9.817 9.085 1.00 17.54 38 CYS B C 1
ATOM 10581 O O . CYS B 1 38 ? 29.819 8.618 9.100 1.00 18.36 38 CYS B O 1
ATOM 10588 N N . ASN B 1 39 ? 31.385 10.229 8.951 1.00 19.94 39 ASN B N 1
ATOM 10589 C CA . ASN B 1 39 ? 32.466 9.270 8.770 1.00 21.74 39 ASN B CA 1
ATOM 10590 C C . ASN B 1 39 ? 32.715 8.404 10.014 1.00 19.98 39 ASN B C 1
ATOM 10591 O O . ASN B 1 39 ? 33.088 7.232 9.888 1.00 20.30 39 ASN B O 1
ATOM 10602 N N . TYR B 1 40 ? 32.526 8.940 11.219 1.00 18.13 40 TYR B N 1
ATOM 10603 C CA . TYR B 1 40 ? 32.712 8.127 12.420 1.00 17.06 40 TYR B CA 1
ATOM 10604 C C . TYR B 1 40 ? 31.732 6.958 12.443 1.00 17.37 40 TYR B C 1
ATOM 10605 O O . TYR B 1 40 ? 32.114 5.800 12.684 1.00 17.57 40 TYR B O 1
ATOM 10623 N N . CYS B 1 41 ? 30.447 7.255 12.209 1.00 16.69 41 CYS B N 1
ATOM 10624 C CA . CYS B 1 41 ? 29.434 6.205 12.191 1.00 15.93 41 CYS B CA 1
ATOM 10625 C C . CYS B 1 41 ? 29.663 5.232 11.032 1.00 16.00 41 CYS B C 1
ATOM 10626 O O . CYS B 1 41 ? 29.457 4.022 11.188 1.00 17.40 41 CYS B O 1
ATOM 10633 N N . GLU B 1 42 ? 30.071 5.731 9.857 1.00 16.98 42 GLU B N 1
ATOM 10634 C CA . GLU B 1 42 ? 30.324 4.843 8.736 1.00 17.18 42 GLU B CA 1
ATOM 10635 C C . GLU B 1 42 ? 31.391 3.804 9.065 1.00 17.88 42 GLU B C 1
ATOM 10636 O O . GLU B 1 42 ? 31.316 2.663 8.581 1.00 18.44 42 GLU B O 1
ATOM 10648 N N . LEU B 1 43 ? 32.363 4.168 9.897 1.00 17.68 43 LEU B N 1
ATOM 10649 C CA . LEU B 1 43 ? 33.491 3.314 10.250 1.00 17.78 43 LEU B CA 1
ATOM 10650 C C . LEU B 1 43 ? 33.283 2.516 11.534 1.00 17.07 43 LEU B C 1
ATOM 10651 O O . LEU B 1 43 ? 34.147 1.693 11.884 1.00 17.53 43 LEU B O 1
ATOM 10667 N N . GLY B 1 44 ? 32.173 2.731 12.232 1.00 15.90 44 GLY B N 1
ATOM 10668 C CA . GLY B 1 44 ? 31.918 2.032 13.475 1.00 16.00 44 GLY B CA 1
ATOM 10669 C C . GLY B 1 44 ? 32.591 2.606 14.702 1.00 15.91 44 GLY B C 1
ATOM 10670 O O . GLY B 1 44 ? 32.648 1.909 15.720 1.00 16.46 44 GLY B O 1
ATOM 10674 N N . VAL B 1 45 ? 33.096 3.846 14.645 1.00 16.20 45 VAL B N 1
ATOM 10675 C CA . VAL B 1 45 ? 33.879 4.394 15.746 1.00 16.61 45 VAL B CA 1
ATOM 10676 C C . VAL B 1 45 ? 33.202 5.595 16.396 1.00 16.12 45 VAL B C 1
ATOM 10677 O O . VAL B 1 45 ? 33.863 6.530 16.870 1.00 17.57 45 VAL B O 1
ATOM 10690 N N . SER B 1 46 ? 31.877 5.532 16.494 1.00 15.65 46 SER B N 1
ATOM 10691 C CA . SER B 1 46 ? 31.093 6.388 17.383 1.00 16.11 46 SER B CA 1
ATOM 10692 C C . SER B 1 46 ? 30.312 5.507 18.348 1.00 14.84 46 SER B C 1
ATOM 10693 O O . SER B 1 46 ? 30.088 4.329 18.072 1.00 15.14 46 SER B O 1
ATOM 10701 N N . CYS B 1 47 ? 29.867 6.092 19.464 1.00 15.46 47 CYS B N 1
ATOM 10702 C CA . CYS B 1 47 ? 29.102 5.369 20.474 1.00 14.48 47 CYS B CA 1
ATOM 10703 C C . CYS B 1 47 ? 28.103 6.286 21.179 1.00 14.09 47 CYS B C 1
ATOM 10704 O O . CYS B 1 47 ? 28.430 7.422 21.539 1.00 15.00 47 CYS B O 1
ATOM 10711 N N . GLN B 1 48 ? 26.877 5.794 21.375 1.00 13.90 48 GLN B N 1
ATOM 10712 C CA . GLN B 1 48 ? 25.785 6.524 22.010 1.00 15.25 48 GLN B CA 1
ATOM 10713 C C . GLN B 1 48 ? 25.161 5.727 23.158 1.00 14.04 48 GLN B C 1
ATOM 10714 O O . GLN B 1 48 ? 23.987 5.910 23.482 1.00 15.43 48 GLN B O 1
ATOM 10728 N N . LEU B 1 49 ? 25.919 4.844 23.803 1.00 13.98 49 LEU B N 1
ATOM 10729 C CA . LEU B 1 49 ? 25.325 3.907 24.742 1.00 14.86 49 LEU B CA 1
ATOM 10730 C C . LEU B 1 49 ? 25.190 4.418 26.176 1.00 14.84 49 LEU B C 1
ATOM 10731 O O . LEU B 1 49 ? 24.489 3.771 26.952 1.00 15.60 49 LEU B O 1
ATOM 10747 N N . CYS B 1 50 ? 25.803 5.543 26.545 1.00 15.29 50 CYS B N 1
ATOM 10748 C CA . CYS B 1 50 ? 25.619 6.066 27.896 1.00 14.74 50 CYS B CA 1
ATOM 10749 C C . CYS B 1 50 ? 25.737 7.588 27.924 1.00 14.29 50 CYS B C 1
ATOM 10750 O O . CYS B 1 50 ? 26.120 8.225 26.928 1.00 15.76 50 CYS B O 1
ATOM 10757 N N . SER B 1 51 ? 25.387 8.182 29.095 1.00 14.98 51 SER B N 1
ATOM 10758 C CA . SER B 1 51 ? 25.310 9.643 29.200 1.00 15.14 51 SER B CA 1
ATOM 10759 C C . SER B 1 51 ? 26.664 10.345 29.210 1.00 15.13 51 SER B C 1
ATOM 10760 O O . SER B 1 51 ? 26.693 11.563 29.000 1.00 17.06 51 SER B O 1
ATOM 10768 N N . ASN B 1 52 ? 27.777 9.637 29.462 1.00 15.68 52 ASN B N 1
ATOM 10769 C CA . ASN B 1 52 ? 29.092 10.271 29.334 1.00 17.69 52 ASN B CA 1
ATOM 10770 C C . ASN B 1 52 ? 29.459 10.541 27.882 1.00 18.53 52 ASN B C 1
ATOM 10771 O O . ASN B 1 52 ? 30.396 11.315 27.626 1.00 20.19 52 ASN B O 1
ATOM 10782 N N . GLY B 1 53 ? 28.756 9.911 26.946 1.00 18.04 53 GLY B N 1
ATOM 10783 C CA . GLY B 1 53 ? 28.893 10.167 25.533 1.00 17.47 53 GLY B CA 1
ATOM 10784 C C . GLY B 1 53 ? 28.085 11.372 25.093 1.00 18.30 53 GLY B C 1
ATOM 10785 O O . GLY B 1 53 ? 27.720 12.227 25.897 1.00 19.14 53 GLY B O 1
ATOM 10789 N N . PRO B 1 54 ? 27.788 11.462 23.796 1.00 18.11 54 PRO B N 1
ATOM 10790 C CA . PRO B 1 54 ? 28.205 10.516 22.748 1.00 18.02 54 PRO B CA 1
ATOM 10791 C C . PRO B 1 54 ? 29.726 10.600 22.542 1.00 17.51 54 PRO B C 1
ATOM 10792 O O . PRO B 1 54 ? 30.293 11.695 22.710 1.00 18.96 54 PRO B O 1
ATOM 10803 N N . CYS B 1 55 ? 30.368 9.479 22.215 1.00 16.03 55 CYS B N 1
ATOM 10804 C CA . CYS B 1 55 ? 31.811 9.417 22.059 1.00 16.37 55 CYS B CA 1
ATOM 10805 C C . CYS B 1 55 ? 32.197 9.083 20.622 1.00 16.10 55 CYS B C 1
ATOM 10806 O O . CYS B 1 55 ? 31.407 8.516 19.855 1.00 17.05 55 CYS B O 1
ATOM 10813 N N . ARG B 1 56 ? 33.455 9.426 20.294 1.00 17.02 56 ARG B N 1
ATOM 10814 C CA . ARG B 1 56 ? 34.066 9.185 18.989 1.00 19.03 56 ARG B CA 1
ATOM 10815 C C . ARG B 1 56 ? 35.528 8.853 19.182 1.00 19.69 56 ARG B C 1
ATOM 10816 O O . ARG B 1 56 ? 36.159 9.389 20.094 1.00 21.16 56 ARG B O 1
ATOM 10837 N N . ILE B 1 57 ? 36.078 7.982 18.323 1.00 19.27 57 ILE B N 1
ATOM 10838 C CA . ILE B 1 57 ? 37.519 7.730 18.320 1.00 19.69 57 ILE B CA 1
ATOM 10839 C C . ILE B 1 57 ? 38.181 8.635 17.286 1.00 21.47 57 ILE B C 1
ATOM 10840 O O . ILE B 1 57 ? 37.878 8.556 16.093 1.00 23.24 57 ILE B O 1
ATOM 10856 N N . ASN B 1 58 ? 39.104 9.479 17.755 1.00 23.74 58 ASN B N 1
ATOM 10857 C CA . ASN B 1 58 ? 39.923 10.341 16.899 1.00 26.70 58 ASN B CA 1
ATOM 10858 C C . ASN B 1 58 ? 41.269 10.513 17.607 1.00 28.71 58 ASN B C 1
ATOM 10859 O O . ASN B 1 58 ? 41.415 11.359 18.500 1.00 27.76 58 ASN B O 1
ATOM 10870 N N . GLU B 1 59 ? 42.239 9.689 17.227 1.00 31.02 59 GLU B N 1
ATOM 10871 C CA . GLU B 1 59 ? 43.516 9.704 17.925 1.00 36.22 59 GLU B CA 1
ATOM 10872 C C . GLU B 1 59 ? 44.279 11.003 17.705 1.00 36.11 59 GLU B C 1
ATOM 10873 O O . GLU B 1 59 ? 45.047 11.398 18.582 1.00 36.02 59 GLU B O 1
ATOM 10885 N N . LYS B 1 60 ? 44.029 11.707 16.598 1.00 36.86 60 LYS B N 1
ATOM 10886 C CA . LYS B 1 60 ? 44.773 12.932 16.308 1.00 39.02 60 LYS B CA 1
ATOM 10887 C C . LYS B 1 60 ? 44.515 14.011 17.352 1.00 38.76 60 LYS B C 1
ATOM 10888 O O . LYS B 1 60 ? 45.377 14.866 17.586 1.00 40.53 60 LYS B O 1
ATOM 10907 N N . VAL B 1 61 ? 43.337 14.006 17.971 1.00 36.24 61 VAL B N 1
ATOM 10908 C CA . VAL B 1 61 ? 42.988 15.002 18.973 1.00 35.30 61 VAL B CA 1
ATOM 10909 C C . VAL B 1 61 ? 42.975 14.403 20.378 1.00 33.04 61 VAL B C 1
ATOM 10910 O O . VAL B 1 61 ? 42.400 14.986 21.296 1.00 35.55 61 VAL B O 1
ATOM 10923 N N . GLY B 1 62 ? 43.592 13.238 20.554 1.00 29.67 62 GLY B N 1
ATOM 10924 C CA . GLY B 1 62 ? 43.736 12.640 21.867 1.00 27.85 62 GLY B CA 1
ATOM 10925 C C . GLY B 1 62 ? 42.568 11.790 22.325 1.00 26.57 62 GLY B C 1
ATOM 10926 O O . GLY B 1 62 ? 42.581 11.331 23.473 1.00 28.23 62 GLY B O 1
ATOM 10930 N N . ALA B 1 63 ? 41.564 11.573 21.471 1.00 23.49 63 ALA B N 1
ATOM 10931 C CA . ALA B 1 63 ? 40.376 10.780 21.806 1.00 21.81 63 ALA B CA 1
ATOM 10932 C C . ALA B 1 63 ? 40.582 9.329 21.355 1.00 21.56 63 ALA B C 1
ATOM 10933 O O . ALA B 1 63 ? 39.958 8.827 20.416 1.00 22.34 63 ALA B O 1
ATOM 10940 N N . THR B 1 64 ? 41.502 8.662 22.045 1.00 21.43 64 THR B N 1
ATOM 10941 C CA . THR B 1 64 ? 41.879 7.293 21.719 1.00 22.40 64 THR B CA 1
ATOM 10942 C C . THR B 1 64 ? 40.876 6.279 22.255 1.00 20.31 64 THR B C 1
ATOM 10943 O O . THR B 1 64 ? 40.665 5.236 21.629 1.00 21.52 64 THR B O 1
ATOM 10954 N N . LEU B 1 65 ? 40.246 6.576 23.392 1.00 19.22 65 LEU B N 1
ATOM 10955 C CA . LEU B 1 65 ? 39.272 5.707 24.041 1.00 18.20 65 LEU B CA 1
ATOM 10956 C C . LEU B 1 65 ? 38.000 6.493 24.373 1.00 17.19 65 LEU B C 1
ATOM 10957 O O . LEU B 1 65 ? 38.034 7.715 24.519 1.00 18.16 65 LEU B O 1
ATOM 10973 N N . GLY B 1 66 ? 36.867 5.788 24.505 1.00 16.38 66 GLY B N 1
ATOM 10974 C CA . GLY B 1 66 ? 35.659 6.390 25.041 1.00 17.36 66 GLY B CA 1
ATOM 10975 C C . GLY B 1 66 ? 35.874 6.829 26.492 1.00 16.40 66 GLY B C 1
ATOM 10976 O O . GLY B 1 66 ? 36.865 6.482 27.139 1.00 16.55 66 GLY B O 1
ATOM 10980 N N . VAL B 1 67 ? 34.930 7.624 27.017 1.00 15.98 67 VAL B N 1
ATOM 10981 C CA . VAL B 1 67 ? 35.104 8.092 28.398 1.00 15.77 67 VAL B CA 1
ATOM 10982 C C . VAL B 1 67 ? 35.290 6.901 29.341 1.00 14.91 67 VAL B C 1
ATOM 10983 O O . VAL B 1 67 ? 36.144 6.928 30.245 1.00 16.58 67 VAL B O 1
ATOM 10996 N N . CYS B 1 68 ? 34.504 5.834 29.134 1.00 14.80 68 CYS B N 1
ATOM 10997 C CA . CYS B 1 68 ? 34.544 4.645 29.977 1.00 15.20 68 CYS B CA 1
ATOM 10998 C C . CYS B 1 68 ? 35.849 3.859 29.851 1.00 15.71 68 CYS B C 1
ATOM 10999 O O . CYS B 1 68 ? 36.105 2.992 30.696 1.00 15.83 68 CYS B O 1
ATOM 11006 N N . GLY B 1 69 ? 36.623 4.077 28.787 1.00 16.02 69 GLY B N 1
ATOM 11007 C CA . GLY B 1 69 ? 37.862 3.366 28.544 1.00 16.33 69 GLY B CA 1
ATOM 11008 C C . GLY B 1 69 ? 37.828 2.373 27.379 1.00 16.03 69 GLY B C 1
ATOM 11009 O O . GLY B 1 69 ? 38.857 1.748 27.089 1.00 17.66 69 GLY B O 1
ATOM 11013 N N . ILE B 1 70 ? 36.699 2.209 26.696 1.00 15.07 70 ILE B N 1
ATOM 11014 C CA . ILE B 1 70 ? 36.640 1.219 25.617 1.00 15.41 70 ILE B CA 1
ATOM 11015 C C . ILE B 1 70 ? 37.433 1.705 24.399 1.00 15.04 70 ILE B C 1
ATOM 11016 O O . ILE B 1 70 ? 37.469 2.914 24.071 1.00 15.67 70 ILE B O 1
ATOM 11032 N N . ASN B 1 71 ? 38.054 0.747 23.702 1.00 14.83 71 ASN B N 1
ATOM 11033 C CA . ASN B 1 71 ? 38.804 1.024 22.477 1.00 15.56 71 ASN B CA 1
ATOM 11034 C C . ASN B 1 71 ? 37.932 0.851 21.215 1.00 14.84 71 ASN B C 1
ATOM 11035 O O . ASN B 1 71 ? 36.774 0.434 21.276 1.00 16.18 71 ASN B O 1
ATOM 11046 N N . ALA B 1 72 ? 38.481 1.263 20.063 1.00 16.65 72 ALA B N 1
ATOM 11047 C CA . ALA B 1 72 ? 37.714 1.266 18.819 1.00 16.11 72 ALA B CA 1
ATOM 11048 C C . ALA B 1 72 ? 37.196 -0.123 18.462 1.00 15.68 72 ALA B C 1
ATOM 11049 O O . ALA B 1 72 ? 36.091 -0.251 17.914 1.00 15.83 72 ALA B O 1
ATOM 11056 N N . ASP B 1 73 ? 38.011 -1.159 18.674 1.00 15.76 73 ASP B N 1
ATOM 11057 C CA . ASP B 1 73 ? 37.622 -2.522 18.312 1.00 15.90 73 ASP B CA 1
ATOM 11058 C C . ASP B 1 73 ? 36.436 -2.988 19.149 1.00 15.71 73 ASP B C 1
ATOM 11059 O O . ASP B 1 73 ? 35.476 -3.567 18.625 1.00 16.28 73 ASP B O 1
ATOM 11068 N N . GLY B 1 74 ? 36.503 -2.774 20.462 1.00 15.74 74 GLY B N 1
ATOM 11069 C CA . GLY B 1 74 ? 35.378 -3.116 21.313 1.00 15.03 74 GLY B CA 1
ATOM 11070 C C . GLY B 1 74 ? 34.135 -2.315 20.980 1.00 14.35 74 GLY B C 1
ATOM 11071 O O . GLY B 1 74 ? 33.010 -2.850 20.954 1.00 14.92 74 GLY B O 1
ATOM 11075 N N . MET B 1 75 ? 34.318 -1.019 20.713 1.00 15.03 75 MET B N 1
ATOM 11076 C CA . MET B 1 75 ? 33.186 -0.167 20.386 1.00 15.07 75 MET B CA 1
ATOM 11077 C C . MET B 1 75 ? 32.443 -0.682 19.155 1.00 14.50 75 MET B C 1
ATOM 11078 O O . MET B 1 75 ? 31.211 -0.811 19.156 1.00 14.03 75 MET B O 1
ATOM 11092 N N . ALA B 1 76 ? 33.181 -0.928 18.068 1.00 14.56 76 ALA B N 1
ATOM 11093 C CA . ALA B 1 76 ? 32.570 -1.382 16.817 1.00 14.00 76 ALA B CA 1
ATOM 11094 C C . ALA B 1 76 ? 31.891 -2.745 16.980 1.00 13.58 76 ALA B C 1
ATOM 11095 O O . ALA B 1 76 ? 30.754 -2.940 16.533 1.00 14.22 76 ALA B O 1
ATOM 11102 N N . MET B 1 77 ? 32.577 -3.717 17.600 1.00 14.19 77 MET B N 1
ATOM 11103 C CA . MET B 1 77 ? 31.983 -5.054 17.729 1.00 13.77 77 MET B CA 1
ATOM 11104 C C . MET B 1 77 ? 30.771 -5.046 18.654 1.00 13.39 77 MET B C 1
ATOM 11105 O O . MET B 1 77 ? 29.796 -5.769 18.431 1.00 13.93 77 MET B O 1
ATOM 11119 N N . ARG B 1 78 ? 30.803 -4.209 19.698 1.00 12.53 78 ARG B N 1
ATOM 11120 C CA . ARG B 1 78 ? 29.685 -4.161 20.627 1.00 12.66 78 ARG B CA 1
ATOM 11121 C C . ARG B 1 78 ? 28.414 -3.673 19.943 1.00 12.85 78 ARG B C 1
ATOM 11122 O O . ARG B 1 78 ? 27.331 -4.217 20.181 1.00 13.54 78 ARG B O 1
ATOM 11143 N N . TYR B 1 79 ? 28.511 -2.602 19.144 1.00 13.76 79 TYR B N 1
ATOM 11144 C CA . TYR B 1 79 ? 27.296 -2.113 18.489 1.00 13.36 79 TYR B CA 1
ATOM 11145 C C . TYR B 1 79 ? 26.806 -3.122 17.441 1.00 13.44 79 TYR B C 1
ATOM 11146 O O . TYR B 1 79 ? 25.598 -3.326 17.274 1.00 13.77 79 TYR B O 1
ATOM 11164 N N . MET B 1 80 ? 27.729 -3.800 16.752 1.00 13.81 80 MET B N 1
ATOM 11165 C CA . MET B 1 80 ? 27.323 -4.898 15.870 1.00 14.46 80 MET B CA 1
ATOM 11166 C C . MET B 1 80 ? 26.563 -5.978 16.639 1.00 13.17 80 MET B C 1
ATOM 11167 O O . MET B 1 80 ? 25.499 -6.428 16.204 1.00 13.65 80 MET B O 1
ATOM 11181 N N . LEU B 1 81 ? 27.077 -6.389 17.801 1.00 12.93 81 LEU B N 1
ATOM 11182 C CA . LEU B 1 81 ? 26.370 -7.402 18.593 1.00 13.44 81 LEU B CA 1
ATOM 11183 C C . LEU B 1 81 ? 24.969 -6.919 19.003 1.00 12.97 81 LEU B C 1
ATOM 11184 O O . LEU B 1 81 ? 23.982 -7.660 18.889 1.00 13.71 81 LEU B O 1
ATOM 11200 N N . LEU B 1 82 ? 24.860 -5.667 19.499 1.00 12.70 82 LEU B N 1
ATOM 11201 C CA . LEU B 1 82 ? 23.564 -5.149 19.924 1.00 13.13 82 LEU B CA 1
ATOM 11202 C C . LEU B 1 82 ? 22.571 -5.158 18.764 1.00 13.48 82 LEU B C 1
ATOM 11203 O O . LEU B 1 82 ? 21.409 -5.536 18.926 1.00 13.09 82 LEU B O 1
ATOM 11219 N N . ARG B 1 83 ? 22.988 -4.680 17.585 1.00 13.70 83 ARG B N 1
ATOM 11220 C CA . ARG B 1 83 ? 22.042 -4.679 16.468 1.00 13.17 83 ARG B CA 1
ATOM 11221 C C . ARG B 1 83 ? 21.628 -6.104 16.100 1.00 13.69 83 ARG B C 1
ATOM 11222 O O . ARG B 1 83 ? 20.477 -6.329 15.719 1.00 13.82 83 ARG B O 1
ATOM 11243 N N . ASN B 1 84 ? 22.548 -7.072 16.224 1.00 12.89 84 ASN B N 1
ATOM 11244 C CA . ASN B 1 84 ? 22.222 -8.463 15.927 1.00 13.51 84 ASN B CA 1
ATOM 11245 C C . ASN B 1 84 ? 21.296 -9.112 16.959 1.00 13.64 84 ASN B C 1
ATOM 11246 O O . ASN B 1 84 ? 20.645 -10.120 16.650 1.00 14.64 84 ASN B O 1
ATOM 11257 N N . VAL B 1 85 ? 21.182 -8.538 18.152 1.00 12.73 85 VAL B N 1
ATOM 11258 C CA . VAL B 1 85 ? 20.095 -8.926 19.053 1.00 12.76 85 VAL B CA 1
ATOM 11259 C C . VAL B 1 85 ? 18.741 -8.671 18.398 1.00 13.36 85 VAL B C 1
ATOM 11260 O O . VAL B 1 85 ? 17.809 -9.462 18.550 1.00 13.58 85 VAL B O 1
ATOM 11273 N N . MET B 1 86 ? 18.609 -7.564 17.651 1.00 13.51 86 MET B N 1
ATOM 11274 C CA . MET B 1 86 ? 17.338 -7.298 16.964 1.00 13.09 86 MET B CA 1
ATOM 11275 C C . MET B 1 86 ? 17.059 -8.374 15.918 1.00 13.05 86 MET B C 1
ATOM 11276 O O . MET B 1 86 ? 15.931 -8.864 15.807 1.00 13.80 86 MET B O 1
ATOM 11290 N N . GLY B 1 87 ? 18.072 -8.715 15.111 1.00 13.76 87 GLY B N 1
ATOM 11291 C CA . GLY B 1 87 ? 17.885 -9.764 14.109 1.00 13.76 87 GLY B CA 1
ATOM 11292 C C . GLY B 1 87 ? 17.469 -11.092 14.727 1.00 14.53 87 GLY B C 1
ATOM 11293 O O . GLY B 1 87 ? 16.513 -11.732 14.281 1.00 14.78 87 GLY B O 1
ATOM 11297 N N . THR B 1 88 ? 18.183 -11.518 15.778 1.00 13.99 88 THR B N 1
ATOM 11298 C CA . THR B 1 88 ? 17.851 -12.778 16.432 1.00 13.71 88 THR B CA 1
ATOM 11299 C C . THR B 1 88 ? 16.453 -12.721 17.034 1.00 13.49 88 THR B C 1
ATOM 11300 O O . THR B 1 88 ? 15.708 -13.702 16.976 1.00 14.13 88 THR B O 1
ATOM 11311 N N . SER B 1 89 ? 16.084 -11.571 17.618 1.00 12.83 89 SER B N 1
ATOM 11312 C CA . SER B 1 89 ? 14.751 -11.430 18.209 1.00 13.51 89 SER B CA 1
ATOM 11313 C C . SER B 1 89 ? 13.643 -11.617 17.176 1.00 13.46 89 SER B C 1
ATOM 11314 O O . SER B 1 89 ? 12.594 -12.196 17.498 1.00 14.28 89 SER B O 1
ATOM 11322 N N . THR B 1 90 ? 13.831 -11.100 15.941 1.00 13.31 90 THR B N 1
ATOM 11323 C CA . THR B 1 90 ? 12.785 -11.273 14.921 1.00 13.82 90 THR B CA 1
ATOM 11324 C C . THR B 1 90 ? 12.588 -12.754 14.557 1.00 13.35 90 THR B C 1
ATOM 11325 O O . THR B 1 90 ? 11.451 -13.229 14.450 1.00 14.08 90 THR B O 1
ATOM 11336 N N . TYR B 1 91 ? 13.680 -13.502 14.388 1.00 13.79 91 TYR B N 1
ATOM 11337 C CA . TYR B 1 91 ? 13.551 -14.925 14.092 1.00 14.56 91 TYR B CA 1
ATOM 11338 C C . TYR B 1 91 ? 12.922 -15.687 15.259 1.00 14.64 91 TYR B C 1
ATOM 11339 O O . TYR B 1 91 ? 12.134 -16.622 15.042 1.00 13.94 91 TYR B O 1
ATOM 11357 N N . THR B 1 92 ? 13.289 -15.321 16.496 1.00 13.81 92 THR B N 1
ATOM 11358 C CA . THR B 1 92 ? 12.735 -15.955 17.691 1.00 13.14 92 THR B CA 1
ATOM 11359 C C . THR B 1 92 ? 11.240 -15.669 17.805 1.00 12.93 92 THR B C 1
ATOM 11360 O O . THR B 1 92 ? 10.450 -16.569 18.142 1.00 14.32 92 THR B O 1
ATOM 11371 N N . TYR B 1 93 ? 10.854 -14.412 17.540 1.00 13.59 93 TYR B N 1
ATOM 11372 C CA . TYR B 1 93 ? 9.440 -14.024 17.542 1.00 13.98 93 TYR B CA 1
ATOM 11373 C C . TYR B 1 93 ? 8.654 -14.886 16.562 1.00 14.03 93 TYR B C 1
ATOM 11374 O O . TYR B 1 93 ? 7.589 -15.425 16.897 1.00 14.75 93 TYR B O 1
ATOM 11392 N N . HIS B 1 94 ? 9.163 -14.987 15.330 1.00 13.94 94 HIS B N 1
ATOM 11393 C CA . HIS B 1 94 ? 8.501 -15.744 14.274 1.00 14.21 94 HIS B CA 1
ATOM 11394 C C . HIS B 1 94 ? 8.387 -17.226 14.651 1.00 14.74 94 HIS B C 1
ATOM 11395 O O . HIS B 1 94 ? 7.322 -17.834 14.492 1.00 15.72 94 HIS B O 1
ATOM 11409 N N . ALA B 1 95 ? 9.461 -17.813 15.185 1.00 14.07 95 ALA B N 1
ATOM 11410 C CA . ALA B 1 95 ? 9.423 -19.227 15.536 1.00 13.82 95 ALA B CA 1
ATOM 11411 C C . ALA B 1 95 ? 8.357 -19.485 16.597 1.00 14.71 95 ALA B C 1
ATOM 11412 O O . ALA B 1 95 ? 7.581 -20.447 16.504 1.00 15.41 95 ALA B O 1
ATOM 11419 N N . TYR B 1 96 ? 8.339 -18.650 17.648 1.00 14.62 96 TYR B N 1
ATOM 11420 C CA . TYR B 1 96 ? 7.361 -18.829 18.714 1.00 15.03 96 TYR B CA 1
ATOM 11421 C C . TYR B 1 96 ? 5.936 -18.829 18.150 1.00 15.46 96 TYR B C 1
ATOM 11422 O O . TYR B 1 96 ? 5.103 -19.679 18.511 1.00 17.12 96 TYR B O 1
ATOM 11440 N N . GLU B 1 97 ? 5.642 -17.868 17.273 1.00 16.21 97 GLU B N 1
ATOM 11441 C CA . GLU B 1 97 ? 4.303 -17.795 16.684 1.00 16.45 97 GLU B CA 1
ATOM 11442 C C . GLU B 1 97 ? 4.009 -19.002 15.802 1.00 17.48 97 GLU B C 1
ATOM 11443 O O . GLU B 1 97 ? 2.866 -19.464 15.753 1.00 18.32 97 GLU B O 1
ATOM 11455 N N . ALA B 1 98 ? 5.014 -19.511 15.081 1.00 17.25 98 ALA B N 1
ATOM 11456 C CA . ALA B 1 98 ? 4.799 -20.732 14.298 1.00 17.31 98 ALA B CA 1
ATOM 11457 C C . ALA B 1 98 ? 4.405 -21.904 15.189 1.00 17.67 98 ALA B C 1
ATOM 11458 O O . ALA B 1 98 ? 3.538 -22.706 14.824 1.00 18.12 98 ALA B O 1
ATOM 11465 N N . TYR B 1 99 ? 5.085 -22.053 16.326 1.00 17.26 99 TYR B N 1
ATOM 11466 C CA . TYR B 1 99 ? 4.826 -23.173 17.220 1.00 17.03 99 TYR B CA 1
ATOM 11467 C C . TYR B 1 99 ? 3.455 -23.049 17.876 1.00 18.57 99 TYR B C 1
ATOM 11468 O O . TYR B 1 99 ? 2.702 -24.033 17.937 1.00 19.36 99 TYR B O 1
ATOM 11486 N N . LYS B 1 100 ? 3.094 -21.847 18.344 1.00 18.40 100 LYS B N 1
ATOM 11487 C CA . LYS B 1 100 ? 1.744 -21.653 18.852 1.00 19.78 100 LYS B CA 1
ATOM 11488 C C . LYS B 1 100 ? 0.697 -21.881 17.767 1.00 19.80 100 LYS B C 1
ATOM 11489 O O . LYS B 1 100 ? -0.386 -22.405 18.067 1.00 20.99 100 LYS B O 1
ATOM 11508 N N . THR B 1 101 ? 0.996 -21.519 16.507 1.00 18.86 101 THR B N 1
ATOM 11509 C CA . THR B 1 101 ? 0.036 -21.737 15.418 1.00 19.90 101 THR B CA 1
ATOM 11510 C C . THR B 1 101 ? -0.146 -23.230 15.135 1.00 21.01 101 THR B C 1
ATOM 11511 O O . THR B 1 101 ? -1.266 -23.681 14.877 1.00 21.76 101 THR B O 1
ATOM 11522 N N . LEU B 1 102 ? 0.935 -24.022 15.194 1.00 20.57 102 LEU B N 1
ATOM 11523 C CA . LEU B 1 102 ? 0.780 -25.461 15.002 1.00 20.51 102 LEU B CA 1
ATOM 11524 C C . LEU B 1 102 ? -0.028 -26.077 16.131 1.00 20.75 102 LEU B C 1
ATOM 11525 O O . LEU B 1 102 ? -0.909 -26.906 15.892 1.00 21.62 102 LEU B O 1
ATOM 11541 N N . LYS B 1 103 ? 0.262 -25.693 17.369 1.00 22.67 103 LYS B N 1
ATOM 11542 C CA . LYS B 1 103 ? -0.469 -26.220 18.512 1.00 24.11 103 LYS B CA 1
ATOM 11543 C C . LYS B 1 103 ? -1.959 -25.904 18.402 1.00 23.10 103 LYS B C 1
ATOM 11544 O O . LYS B 1 103 ? -2.811 -26.789 18.556 1.00 23.36 103 LYS B O 1
ATOM 11563 N N . MET B 1 104 ? -2.294 -24.638 18.138 1.00 24.30 104 MET B N 1
ATOM 11564 C CA . MET B 1 104 ? -3.701 -24.258 18.038 1.00 25.72 104 MET B CA 1
ATOM 11565 C C . MET B 1 104 ? -4.381 -24.898 16.832 1.00 24.85 104 MET B C 1
ATOM 11566 O O . MET B 1 104 ? -5.588 -25.178 16.879 1.00 25.58 104 MET B O 1
ATOM 11580 N N . THR B 1 105 ? -3.636 -25.127 15.748 1.00 24.79 105 THR B N 1
ATOM 11581 C CA . THR B 1 105 ? -4.201 -25.828 14.600 1.00 24.52 105 THR B CA 1
ATOM 11582 C C . THR B 1 105 ? -4.563 -27.260 14.976 1.00 24.75 105 THR B C 1
ATOM 11583 O O . THR B 1 105 ? -5.660 -27.740 14.657 1.00 26.47 105 THR B O 1
ATOM 11594 N N . ALA B 1 106 ? -3.647 -27.950 15.672 1.00 24.45 106 ALA B N 1
ATOM 11595 C CA . ALA B 1 106 ? -3.876 -29.325 16.117 1.00 25.52 106 ALA B CA 1
ATOM 11596 C C . ALA B 1 106 ? -5.068 -29.422 17.059 1.00 27.88 106 ALA B C 1
ATOM 11597 O O . ALA B 1 106 ? -5.765 -30.447 17.077 1.00 28.47 106 ALA B O 1
ATOM 11604 N N . LEU B 1 107 ? -5.319 -28.375 17.841 1.00 28.18 107 LEU B N 1
ATOM 11605 C CA . LEU B 1 107 ? -6.470 -28.339 18.733 1.00 30.21 107 LEU B CA 1
ATOM 11606 C C . LEU B 1 107 ? -7.763 -27.956 18.019 1.00 31.01 107 LEU B C 1
ATOM 11607 O O . LEU B 1 107 ? -8.823 -27.971 18.652 1.00 32.72 107 LEU B O 1
ATOM 11623 N N . GLY B 1 108 ? -7.707 -27.601 16.736 1.00 31.06 108 GLY B N 1
ATOM 11624 C CA . GLY B 1 108 ? -8.904 -27.379 15.940 1.00 32.11 108 GLY B CA 1
ATOM 11625 C C . GLY B 1 108 ? -9.377 -25.943 15.858 1.00 33.06 108 GLY B C 1
ATOM 11626 O O . GLY B 1 108 ? -10.508 -25.708 15.404 1.00 34.67 108 GLY B O 1
ATOM 11630 N N . ASN B 1 109 ? -8.549 -24.976 16.255 1.00 32.82 109 ASN B N 1
ATOM 11631 C CA . ASN B 1 109 ? -9.000 -23.601 16.444 1.00 32.74 109 ASN B CA 1
ATOM 11632 C C . ASN B 1 109 ? -8.450 -22.623 15.408 1.00 30.63 109 ASN B C 1
ATOM 11633 O O . ASN B 1 109 ? -8.471 -21.414 15.650 1.00 31.67 109 ASN B O 1
ATOM 11644 N N . THR B 1 110 ? -8.001 -23.098 14.256 1.00 28.71 110 THR B N 1
ATOM 11645 C CA . THR B 1 110 ? -7.564 -22.236 13.165 1.00 27.97 110 THR B CA 1
ATOM 11646 C C . THR B 1 110 ? -8.181 -22.734 11.869 1.00 28.56 110 THR B C 1
ATOM 11647 O O . THR B 1 110 ? -8.709 -23.848 11.805 1.00 29.43 110 THR B O 1
ATOM 11658 N N . PRO B 1 111 ? -8.110 -21.937 10.797 1.00 28.86 111 PRO B N 1
ATOM 11659 C CA . PRO B 1 111 ? -8.510 -22.428 9.468 1.00 29.34 111 PRO B CA 1
ATOM 11660 C C . PRO B 1 111 ? -7.471 -23.307 8.784 1.00 28.23 111 PRO B C 1
ATOM 11661 O O . PRO B 1 111 ? -7.679 -23.707 7.630 1.00 28.88 111 PRO B O 1
ATOM 11672 N N . PHE B 1 112 ? -6.372 -23.621 9.463 1.00 27.35 112 PHE B N 1
ATOM 11673 C CA . PHE B 1 112 ? -5.283 -24.411 8.917 1.00 27.39 112 PHE B CA 1
ATOM 11674 C C . PHE B 1 112 ? -5.455 -25.892 9.270 1.00 27.77 112 PHE B C 1
ATOM 11675 O O . PHE B 1 112 ? -6.333 -26.283 10.043 1.00 28.55 112 PHE B O 1
ATOM 11692 N N . THR B 1 113 ? -4.603 -26.723 8.674 1.00 29.06 113 THR B N 1
ATOM 11693 C CA . THR B 1 113 ? -4.620 -28.160 8.913 1.00 30.02 113 THR B CA 1
ATOM 11694 C C . THR B 1 113 ? -3.177 -28.674 8.982 1.00 28.62 113 THR B C 1
ATOM 11695 O O . THR B 1 113 ? -2.212 -27.920 8.817 1.00 29.33 113 THR B O 1
ATOM 11706 N N . ILE B 1 114 ? -3.024 -29.973 9.247 1.00 28.58 114 ILE B N 1
ATOM 11707 C CA . ILE B 1 114 ? -1.720 -30.625 9.206 1.00 29.02 114 ILE B CA 1
ATOM 11708 C C . ILE B 1 114 ? -1.557 -31.203 7.804 1.00 29.47 114 ILE B C 1
ATOM 11709 O O . ILE B 1 114 ? -2.139 -32.238 7.480 1.00 31.63 114 ILE B O 1
ATOM 11725 N N . THR B 1 115 ? -0.769 -30.528 6.960 1.00 29.73 115 THR B N 1
ATOM 11726 C CA . THR B 1 115 ? -0.642 -30.912 5.549 1.00 29.86 115 THR B CA 1
ATOM 11727 C C . THR B 1 115 ? 0.431 -31.983 5.322 1.00 28.80 115 THR B C 1
ATOM 11728 O O . THR B 1 115 ? 0.171 -32.985 4.655 1.00 31.00 115 THR B O 1
ATOM 11739 N N . ASP B 1 116 ? 1.648 -31.788 5.835 1.00 26.81 116 ASP B N 1
ATOM 11740 C CA . ASP B 1 116 ? 2.738 -32.745 5.614 1.00 24.71 116 ASP B CA 1
ATOM 11741 C C . ASP B 1 116 ? 2.893 -33.614 6.864 1.00 23.03 116 ASP B C 1
ATOM 11742 O O . ASP B 1 116 ? 3.743 -33.394 7.730 1.00 22.37 116 ASP B O 1
ATOM 11751 N N . LYS B 1 117 ? 2.043 -34.641 6.943 1.00 23.95 117 LYS B N 1
ATOM 11752 C CA . LYS B 1 117 ? 2.103 -35.581 8.059 1.00 24.32 117 LYS B CA 1
ATOM 11753 C C . LYS B 1 117 ? 3.364 -36.440 8.023 1.00 23.43 117 LYS B C 1
ATOM 11754 O O . LYS B 1 117 ? 3.873 -36.820 9.080 1.00 23.17 117 LYS B O 1
ATOM 11773 N N . ASP B 1 118 ? 3.891 -36.742 6.834 1.00 23.74 118 ASP B N 1
ATOM 11774 C CA . ASP B 1 118 ? 5.136 -37.496 6.769 1.00 23.21 118 ASP B CA 1
ATOM 11775 C C . ASP B 1 118 ? 6.259 -36.725 7.468 1.00 21.14 118 ASP B C 1
ATOM 11776 O O . ASP B 1 118 ? 7.040 -37.303 8.236 1.00 22.18 118 ASP B O 1
ATOM 11785 N N . LYS B 1 119 ? 6.352 -35.407 7.221 1.00 21.51 119 LYS B N 1
ATOM 11786 C CA . LYS B 1 119 ? 7.390 -34.606 7.862 1.00 19.89 119 LYS B CA 1
ATOM 11787 C C . LYS B 1 119 ? 7.177 -34.528 9.370 1.00 19.74 119 LYS B C 1
ATOM 11788 O O . LYS B 1 119 ? 8.145 -34.553 10.141 1.00 20.96 119 LYS B O 1
ATOM 11807 N N . LEU B 1 120 ? 5.927 -34.386 9.803 1.00 19.83 120 LEU B N 1
ATOM 11808 C CA . LEU B 1 120 ? 5.617 -34.376 11.229 1.00 19.79 120 LEU B CA 1
ATOM 11809 C C . LEU B 1 120 ? 6.167 -35.614 11.920 1.00 20.18 120 LEU B C 1
ATOM 11810 O O . LEU B 1 120 ? 6.852 -35.511 12.946 1.00 20.49 120 LEU B O 1
ATOM 11826 N N . TYR B 1 121 ? 5.880 -36.798 11.374 1.00 20.97 121 TYR B N 1
ATOM 11827 C CA . TYR B 1 121 ? 6.311 -38.035 12.026 1.00 19.76 121 TYR B CA 1
ATOM 11828 C C . TYR B 1 121 ? 7.810 -38.248 11.900 1.00 19.72 121 TYR B C 1
ATOM 11829 O O . TYR B 1 121 ? 8.440 -38.789 12.821 1.00 20.98 121 TYR B O 1
ATOM 11847 N N . GLN B 1 122 ? 8.407 -37.839 10.779 1.00 21.43 122 GLN B N 1
ATOM 11848 C CA . GLN B 1 122 ? 9.855 -37.961 10.656 1.00 22.51 122 GLN B CA 1
ATOM 11849 C C . GLN B 1 122 ? 10.575 -37.091 11.681 1.00 21.72 122 GLN B C 1
ATOM 11850 O O . GLN B 1 122 ? 11.531 -37.537 12.328 1.00 21.89 122 GLN B O 1
ATOM 11864 N N . MET B 1 123 ? 10.140 -35.840 11.835 1.00 21.33 123 MET B N 1
ATOM 11865 C CA . MET B 1 123 ? 10.753 -34.957 12.822 1.00 23.18 123 MET B CA 1
ATOM 11866 C C . MET B 1 123 ? 10.595 -35.526 14.220 1.00 22.78 123 MET B C 1
ATOM 11867 O O . MET B 1 123 ? 11.546 -35.549 15.013 1.00 23.17 123 MET B O 1
ATOM 11881 N N . ALA B 1 124 ? 9.381 -35.958 14.557 1.00 22.58 124 ALA B N 1
ATOM 11882 C CA . ALA B 1 124 ? 9.169 -36.524 15.882 1.00 22.98 124 ALA B CA 1
ATOM 11883 C C . ALA B 1 124 ? 10.089 -37.712 16.130 1.00 23.30 124 ALA B C 1
ATOM 11884 O O . ALA B 1 124 ? 10.657 -37.841 17.218 1.00 24.45 124 ALA B O 1
ATOM 11891 N N . LYS B 1 125 ? 10.281 -38.572 15.122 1.00 23.08 125 LYS B N 1
ATOM 11892 C CA . LYS B 1 125 ? 11.172 -39.716 15.284 1.00 23.73 125 LYS B CA 1
ATOM 11893 C C . LYS B 1 125 ? 12.620 -39.268 15.481 1.00 23.83 125 LYS B C 1
ATOM 11894 O O . LYS B 1 125 ? 13.324 -39.757 16.379 1.00 24.54 125 LYS B O 1
ATOM 11913 N N . ASP B 1 126 ? 13.082 -38.326 14.654 1.00 23.07 126 ASP B N 1
ATOM 11914 C CA . ASP B 1 126 ? 14.462 -37.869 14.756 1.00 23.24 126 ASP B CA 1
ATOM 11915 C C . ASP B 1 126 ? 14.734 -37.216 16.104 1.00 23.28 126 ASP B C 1
ATOM 11916 O O . ASP B 1 126 ? 15.865 -37.267 16.609 1.00 24.03 126 ASP B O 1
ATOM 11925 N N . LEU B 1 127 ? 13.722 -36.596 16.703 1.00 21.97 127 LEU B N 1
ATOM 11926 C CA . LEU B 1 127 ? 13.878 -35.905 17.983 1.00 22.69 127 LEU B CA 1
ATOM 11927 C C . LEU B 1 127 ? 13.479 -36.783 19.161 1.00 24.89 127 LEU B C 1
ATOM 11928 O O . LEU B 1 127 ? 13.490 -36.320 20.311 1.00 25.92 127 LEU B O 1
ATOM 11944 N N . GLU B 1 128 ? 13.133 -38.044 18.889 1.00 25.80 128 GLU B N 1
ATOM 11945 C CA . GLU B 1 128 ? 12.886 -39.045 19.919 1.00 28.19 128 GLU B CA 1
ATOM 11946 C C . GLU B 1 128 ? 11.676 -38.684 20.775 1.00 27.13 128 GLU B C 1
ATOM 11947 O O . GLU B 1 128 ? 11.637 -38.946 21.984 1.00 28.88 128 GLU B O 1
ATOM 11959 N N . LEU B 1 129 ? 10.660 -38.114 20.127 1.00 25.15 129 LEU B N 1
ATOM 11960 C CA . LEU B 1 129 ? 9.405 -37.799 20.786 1.00 25.43 129 LEU B CA 1
ATOM 11961 C C . LEU B 1 129 ? 8.476 -39.005 20.729 1.00 27.02 129 LEU B C 1
ATOM 11962 O O . LEU B 1 129 ? 8.612 -39.882 19.874 1.00 29.09 129 LEU B O 1
ATOM 11978 N N . ASN B 1 130 ? 7.518 -39.028 21.648 1.00 26.93 130 ASN B N 1
ATOM 11979 C CA . ASN B 1 130 ? 6.464 -40.034 21.626 1.00 28.49 130 ASN B CA 1
ATOM 11980 C C . ASN B 1 130 ? 5.575 -39.818 20.404 1.00 28.33 130 ASN B C 1
ATOM 11981 O O . ASN B 1 130 ? 5.050 -38.721 20.191 1.00 28.06 130 ASN B O 1
ATOM 11992 N N . THR B 1 131 ? 5.389 -40.865 19.594 1.00 30.92 131 THR B N 1
ATOM 11993 C CA . THR B 1 131 ? 4.615 -40.738 18.362 1.00 33.40 131 THR B CA 1
ATOM 11994 C C . THR B 1 131 ? 3.285 -41.475 18.415 1.00 36.08 131 THR B C 1
ATOM 11995 O O . THR B 1 131 ? 2.661 -41.684 17.369 1.00 36.61 131 THR B O 1
ATOM 12006 N N . GLU B 1 132 ? 2.809 -41.817 19.609 1.00 38.02 132 GLU B N 1
ATOM 12007 C CA . GLU B 1 132 ? 1.564 -42.557 19.746 1.00 40.34 132 GLU B CA 1
ATOM 12008 C C . GLU B 1 132 ? 0.361 -41.612 19.713 1.00 38.34 132 GLU B C 1
ATOM 12009 O O . GLU B 1 132 ? 0.480 -40.399 19.902 1.00 37.49 132 GLU B O 1
ATOM 12021 N N . GLY B 1 133 ? -0.813 -42.185 19.443 1.00 37.40 133 GLY B N 1
ATOM 12022 C CA . GLY B 1 133 ? -2.035 -41.405 19.378 1.00 36.33 133 GLY B CA 1
ATOM 12023 C C . GLY B 1 133 ? -2.339 -40.904 17.980 1.00 34.89 133 GLY B C 1
ATOM 12024 O O . GLY B 1 133 ? -1.935 -41.527 16.995 1.00 35.63 133 GLY B O 1
ATOM 12028 N N . LYS B 1 134 ? -3.051 -39.771 17.878 1.00 32.90 134 LYS B N 1
ATOM 12029 C CA . LYS B 1 134 ? -3.437 -39.213 16.588 1.00 31.69 134 LYS B CA 1
ATOM 12030 C C . LYS B 1 134 ? -2.375 -38.244 16.084 1.00 27.64 134 LYS B C 1
ATOM 12031 O O . LYS B 1 134 ? -1.562 -37.728 16.863 1.00 27.02 134 LYS B O 1
ATOM 12050 N N . PRO B 1 135 ? -2.337 -37.975 14.771 1.00 26.09 135 PRO B N 1
ATOM 12051 C CA . PRO B 1 135 ? -1.410 -36.933 14.285 1.00 25.53 135 PRO B CA 1
ATOM 12052 C C . PRO B 1 135 ? -1.452 -35.630 15.082 1.00 24.95 135 PRO B C 1
ATOM 12053 O O . PRO B 1 135 ? -0.401 -35.035 15.345 1.00 24.71 135 PRO B O 1
ATOM 12064 N N . GLU B 1 136 ? -2.646 -35.188 15.487 1.00 25.25 136 GLU B N 1
ATOM 12065 C CA . GLU B 1 136 ? -2.774 -33.945 16.250 1.00 26.05 136 GLU B CA 1
ATOM 12066 C C . GLU B 1 136 ? -2.033 -34.026 17.579 1.00 25.76 136 GLU B C 1
ATOM 12067 O O . GLU B 1 136 ? -1.405 -33.051 18.010 1.00 25.21 136 GLU B O 1
ATOM 12079 N N . ASP B 1 137 ? -2.093 -35.185 18.240 1.00 26.85 137 ASP B N 1
ATOM 12080 C CA . ASP B 1 137 ? -1.360 -35.375 19.486 1.00 27.03 137 ASP B CA 1
ATOM 12081 C C . ASP B 1 137 ? 0.144 -35.227 19.270 1.00 24.38 137 ASP B C 1
ATOM 12082 O O . ASP B 1 137 ? 0.846 -34.621 20.095 1.00 23.38 137 ASP B O 1
ATOM 12091 N N . VAL B 1 138 ? 0.659 -35.778 18.169 1.00 22.52 138 VAL B N 1
ATOM 12092 C CA . VAL B 1 138 ? 2.085 -35.684 17.868 1.00 21.67 138 VAL B CA 1
ATOM 12093 C C . VAL B 1 138 ? 2.473 -34.239 17.573 1.00 21.15 138 VAL B C 1
ATOM 12094 O O . VAL B 1 138 ? 3.537 -33.768 17.987 1.00 20.95 138 VAL B O 1
ATOM 12107 N N . ALA B 1 139 ? 1.606 -33.506 16.862 1.00 20.58 139 ALA B N 1
ATOM 12108 C CA . ALA B 1 139 ? 1.878 -32.103 16.551 1.00 20.02 139 ALA B CA 1
ATOM 12109 C C . ALA B 1 139 ? 1.991 -31.258 17.818 1.00 19.90 139 ALA B C 1
ATOM 12110 O O . ALA B 1 139 ? 2.833 -30.354 17.899 1.00 20.39 139 ALA B O 1
ATOM 12117 N N . VAL B 1 140 ? 1.146 -31.522 18.808 1.00 21.03 140 VAL B N 1
ATOM 12118 C CA . VAL B 1 140 ? 1.249 -30.797 20.072 1.00 20.98 140 VAL B CA 1
ATOM 12119 C C . VAL B 1 140 ? 2.588 -31.083 20.751 1.00 20.81 140 VAL B C 1
ATOM 12120 O O . VAL B 1 140 ? 3.272 -30.165 21.216 1.00 21.62 140 VAL B O 1
ATOM 12133 N N . ARG B 1 141 ? 2.998 -32.357 20.795 1.00 20.63 141 ARG B N 1
ATOM 12134 C CA . ARG B 1 141 ? 4.286 -32.691 21.404 1.00 20.09 141 ARG B CA 1
ATOM 12135 C C . ARG B 1 141 ? 5.435 -32.022 20.665 1.00 19.55 141 ARG B C 1
ATOM 12136 O O . ARG B 1 141 ? 6.380 -31.531 21.299 1.00 20.73 141 ARG B O 1
ATOM 12157 N N . LEU B 1 142 ? 5.364 -31.959 19.332 1.00 19.39 142 LEU B N 1
ATOM 12158 C CA . LEU B 1 142 ? 6.440 -31.320 18.573 1.00 18.28 142 LEU B CA 1
ATOM 12159 C C . LEU B 1 142 ? 6.502 -29.823 18.866 1.00 18.34 142 LEU B C 1
ATOM 12160 O O . LEU B 1 142 ? 7.588 -29.259 19.056 1.00 18.53 142 LEU B O 1
ATOM 12176 N N . SER B 1 143 ? 5.340 -29.173 18.929 1.00 18.89 143 SER B N 1
ATOM 12177 C CA . SER B 1 143 ? 5.282 -27.742 19.227 1.00 19.49 143 SER B CA 1
ATOM 12178 C C . SER B 1 143 ? 5.890 -27.433 20.590 1.00 19.50 143 SER B C 1
ATOM 12179 O O . SER B 1 143 ? 6.669 -26.482 20.731 1.00 18.81 143 SER B O 1
ATOM 12187 N N . ASP B 1 144 ? 5.551 -28.234 21.606 1.00 19.14 144 ASP B N 1
ATOM 12188 C CA . ASP B 1 144 ? 6.090 -27.992 22.935 1.00 19.85 144 ASP B CA 1
ATOM 12189 C C . ASP B 1 144 ? 7.589 -28.259 22.981 1.00 18.71 144 ASP B C 1
ATOM 12190 O O . ASP B 1 144 ? 8.331 -27.555 23.686 1.00 18.92 144 ASP B O 1
ATOM 12199 N N . PHE B 1 145 ? 8.054 -29.276 22.256 1.00 17.88 145 PHE B N 1
ATOM 12200 C CA . PHE B 1 145 ? 9.491 -29.538 22.191 1.00 18.06 145 PHE B CA 1
ATOM 12201 C C . PHE B 1 145 ? 10.238 -28.358 21.565 1.00 16.79 145 PHE B C 1
ATOM 12202 O O . PHE B 1 145 ? 11.312 -27.952 22.043 1.00 16.48 145 PHE B O 1
ATOM 12219 N N . LEU B 1 146 ? 9.705 -27.818 20.461 1.00 16.77 146 LEU B N 1
ATOM 12220 C CA . LEU B 1 146 ? 10.410 -26.720 19.795 1.00 16.01 146 LEU B CA 1
ATOM 12221 C C . LEU B 1 146 ? 10.369 -25.420 20.602 1.00 15.82 146 LEU B C 1
ATOM 12222 O O . LEU B 1 146 ? 11.316 -24.621 20.526 1.00 16.08 146 LEU B O 1
ATOM 12238 N N . ILE B 1 147 ? 9.304 -25.206 21.389 1.00 16.03 147 ILE B N 1
ATOM 12239 C CA . ILE B 1 147 ? 9.300 -24.111 22.365 1.00 16.49 147 ILE B CA 1
ATOM 12240 C C . ILE B 1 147 ? 10.389 -24.330 23.416 1.00 17.57 147 ILE B C 1
ATOM 12241 O O . ILE B 1 147 ? 11.095 -23.388 23.805 1.00 18.04 147 ILE B O 1
ATOM 12257 N N . TRP B 1 148 ? 10.561 -25.574 23.873 1.00 17.95 148 TRP B N 1
ATOM 12258 C CA . TRP B 1 148 ? 11.640 -25.862 24.825 1.00 18.00 148 TRP B CA 1
ATOM 12259 C C . TRP B 1 148 ? 13.002 -25.517 24.223 1.00 16.43 148 TRP B C 1
ATOM 12260 O O . TRP B 1 148 ? 13.861 -24.935 24.899 1.00 17.43 148 TRP B O 1
ATOM 12281 N N . GLU B 1 149 ? 13.211 -25.812 22.934 1.00 16.20 149 GLU B N 1
ATOM 12282 C CA . GLU B 1 149 ? 14.465 -25.389 22.303 1.00 16.03 149 GLU B CA 1
ATOM 12283 C C . GLU B 1 149 ? 14.640 -23.861 22.314 1.00 16.38 149 GLU B C 1
ATOM 12284 O O . GLU B 1 149 ? 15.770 -23.367 22.454 1.00 17.79 149 GLU B O 1
ATOM 12296 N N . LEU B 1 150 ? 13.551 -23.092 22.164 1.00 16.26 150 LEU B N 1
ATOM 12297 C CA . LEU B 1 150 ? 13.678 -21.635 22.232 1.00 16.75 150 LEU B CA 1
ATOM 12298 C C . LEU B 1 150 ? 14.142 -21.175 23.604 1.00 16.31 150 LEU B C 1
ATOM 12299 O O . LEU B 1 150 ? 14.898 -20.197 23.714 1.00 17.15 150 LEU B O 1
ATOM 12315 N N . TYR B 1 151 ? 13.632 -21.836 24.654 1.00 16.21 151 TYR B N 1
ATOM 12316 C CA A TYR B 1 151 ? 13.778 -21.451 26.051 0.58 17.11 151 TYR B CA 1
ATOM 12317 C CA B TYR B 1 151 ? 13.804 -21.427 26.047 0.42 17.06 151 TYR B CA 1
ATOM 12318 C C . TYR B 1 151 ? 15.004 -22.055 26.741 1.00 16.82 151 TYR B C 1
ATOM 12319 O O . TYR B 1 151 ? 15.303 -21.679 27.886 1.00 17.88 151 TYR B O 1
ATOM 12354 N N . ARG B 1 152 ? 15.700 -23.001 26.112 1.00 18.21 152 ARG B N 1
ATOM 12355 C CA A ARG B 1 152 ? 16.731 -23.804 26.773 0.52 20.11 152 ARG B CA 1
ATOM 12356 C CA B ARG B 1 152 ? 16.653 -23.767 26.897 0.48 19.95 152 ARG B CA 1
ATOM 12357 C C . ARG B 1 152 ? 17.834 -22.908 27.344 1.00 21.31 152 ARG B C 1
ATOM 12358 O O . ARG B 1 152 ? 18.279 -21.977 26.671 1.00 20.63 152 ARG B O 1
ATOM 12399 N N . ASP B 1 153 ? 18.303 -23.172 28.571 1.00 26.06 153 ASP B N 1
ATOM 12400 C CA . ASP B 1 153 ? 19.389 -22.329 29.061 1.00 29.93 153 ASP B CA 1
ATOM 12401 C C . ASP B 1 153 ? 20.744 -22.920 28.693 1.00 35.20 153 ASP B C 1
ATOM 12402 O O . ASP B 1 153 ? 20.851 -24.026 28.147 1.00 34.56 153 ASP B O 1
ATOM 12411 N N . TYR B 1 154 ? 21.792 -22.145 28.981 1.00 40.79 154 TYR B N 1
ATOM 12412 C CA . TYR B 1 154 ? 23.142 -22.501 28.570 1.00 46.11 154 TYR B CA 1
ATOM 12413 C C . TYR B 1 154 ? 23.646 -23.760 29.244 1.00 47.43 154 TYR B C 1
ATOM 12414 O O . TYR B 1 154 ? 24.768 -24.182 28.942 1.00 48.83 154 TYR B O 1
ATOM 12432 N N . ASP B 1 155 ? 22.832 -24.390 30.095 1.00 47.15 155 ASP B N 1
ATOM 12433 C CA . ASP B 1 155 ? 23.235 -25.553 30.868 1.00 47.42 155 ASP B CA 1
ATOM 12434 C C . ASP B 1 155 ? 22.377 -26.791 30.619 1.00 44.12 155 ASP B C 1
ATOM 12435 O O . ASP B 1 155 ? 22.485 -27.753 31.377 1.00 44.43 155 ASP B O 1
ATOM 12444 N N . GLU B 1 156 ? 21.545 -26.817 29.570 1.00 39.16 156 GLU B N 1
ATOM 12445 C CA A GLU B 1 156 ? 20.748 -27.993 29.226 0.53 38.14 156 GLU B CA 1
ATOM 12446 C CA B GLU B 1 156 ? 20.755 -27.994 29.228 0.47 38.16 156 GLU B CA 1
ATOM 12447 C C . GLU B 1 156 ? 21.006 -28.341 27.762 1.00 35.90 156 GLU B C 1
ATOM 12448 O O . GLU B 1 156 ? 20.847 -27.471 26.890 1.00 35.01 156 GLU B O 1
ATOM 12469 N N . PRO B 1 157 ? 21.392 -29.586 27.435 1.00 33.41 157 PRO B N 1
ATOM 12470 C CA . PRO B 1 157 ? 21.807 -29.883 26.049 1.00 31.98 157 PRO B CA 1
ATOM 12471 C C . PRO B 1 157 ? 20.669 -29.855 25.034 1.00 28.85 157 PRO B C 1
ATOM 12472 O O . PRO B 1 157 ? 19.585 -30.401 25.251 1.00 29.86 157 PRO B O 1
ATOM 12483 N N . GLY B 1 158 ? 20.944 -29.255 23.882 1.00 25.90 158 GLY B N 1
ATOM 12484 C CA . GLY B 1 158 ? 19.963 -29.239 22.821 1.00 25.60 158 GLY B CA 1
ATOM 12485 C C . GLY B 1 158 ? 19.959 -30.525 22.004 1.00 24.19 158 GLY B C 1
ATOM 12486 O O . GLY B 1 158 ? 20.913 -31.304 22.014 1.00 24.41 158 GLY B O 1
ATOM 12490 N N . LYS B 1 159 ? 18.856 -30.735 21.284 1.00 23.33 159 LYS B N 1
ATOM 12491 C CA . LYS B 1 159 ? 18.717 -31.862 20.360 1.00 23.65 159 LYS B CA 1
ATOM 12492 C C . LYS B 1 159 ? 18.711 -31.460 18.892 1.00 20.26 159 LYS B C 1
ATOM 12493 O O . LYS B 1 159 ? 19.222 -32.206 18.048 1.00 20.92 159 LYS B O 1
ATOM 12512 N N . MET B 1 160 ? 18.123 -30.317 18.543 1.00 18.84 160 MET B N 1
ATOM 12513 C CA . MET B 1 160 ? 18.110 -29.892 17.148 1.00 18.45 160 MET B CA 1
ATOM 12514 C C . MET B 1 160 ? 19.520 -29.830 16.578 1.00 17.81 160 MET B C 1
ATOM 12515 O O . MET B 1 160 ? 19.752 -30.273 15.442 1.00 19.06 160 MET B O 1
ATOM 12529 N N . ILE B 1 161 ? 20.470 -29.249 17.328 1.00 18.59 161 ILE B N 1
ATOM 12530 C CA . ILE B 1 161 ? 21.840 -29.124 16.808 1.00 18.30 161 ILE B CA 1
ATOM 12531 C C . ILE B 1 161 ? 22.472 -30.494 16.567 1.00 19.45 161 ILE B C 1
ATOM 12532 O O . ILE B 1 161 ? 23.258 -30.670 15.628 1.00 19.50 161 ILE B O 1
ATOM 12548 N N . GLU B 1 162 ? 22.149 -31.480 17.401 1.00 19.73 162 GLU B N 1
ATOM 12549 C CA . GLU B 1 162 ? 22.717 -32.811 17.208 1.00 20.21 162 GLU B CA 1
ATOM 12550 C C . GLU B 1 162 ? 22.172 -33.475 15.947 1.00 20.75 162 GLU B C 1
ATOM 12551 O O . GLU B 1 162 ? 22.919 -34.154 15.233 1.00 22.64 162 GLU B O 1
ATOM 12563 N N . VAL B 1 163 ? 20.866 -33.313 15.672 1.00 19.93 163 VAL B N 1
ATOM 12564 C CA . VAL B 1 163 ? 20.239 -33.927 14.505 1.00 20.40 163 VAL B CA 1
ATOM 12565 C C . VAL B 1 163 ? 20.688 -33.254 13.215 1.00 19.66 163 VAL B C 1
ATOM 12566 O O . VAL B 1 163 ? 20.935 -33.927 12.201 1.00 21.83 163 VAL B O 1
ATOM 12579 N N . TYR B 1 164 ? 20.777 -31.921 13.211 1.00 18.82 164 TYR B N 1
ATOM 12580 C CA . TYR B 1 164 ? 20.851 -31.182 11.951 1.00 19.38 164 TYR B CA 1
ATOM 12581 C C . TYR B 1 164 ? 22.222 -30.612 11.619 1.00 20.94 164 TYR B C 1
ATOM 12582 O O . TYR B 1 164 ? 22.377 -30.064 10.526 1.00 22.82 164 TYR B O 1
ATOM 12600 N N . ALA B 1 165 ? 23.209 -30.697 12.533 1.00 20.22 165 ALA B N 1
ATOM 12601 C CA . ALA B 1 165 ? 24.548 -30.228 12.216 1.00 20.85 165 ALA B CA 1
ATOM 12602 C C . ALA B 1 165 ? 25.494 -31.387 11.908 1.00 21.35 165 ALA B C 1
ATOM 12603 O O . ALA B 1 165 ? 25.297 -32.497 12.391 1.00 22.42 165 ALA B O 1
ATOM 12610 N N . PRO B 1 166 ? 26.534 -31.162 11.106 1.00 21.41 166 PRO B N 1
ATOM 12611 C CA . PRO B 1 166 ? 27.488 -32.234 10.785 1.00 22.73 166 PRO B CA 1
ATOM 12612 C C . PRO B 1 166 ? 28.552 -32.436 11.864 1.00 21.81 166 PRO B C 1
ATOM 12613 O O . PRO B 1 166 ? 28.780 -31.589 12.726 1.00 22.41 166 PRO B O 1
ATOM 12624 N N . LEU B 1 167 ? 29.204 -33.609 11.792 1.00 22.26 167 LEU B N 1
ATOM 12625 C CA . LEU B 1 167 ? 30.016 -34.110 12.898 1.00 23.49 167 LEU B CA 1
ATOM 12626 C C . LEU B 1 167 ? 31.205 -33.206 13.207 1.00 24.31 167 LEU B C 1
ATOM 12627 O O . LEU B 1 167 ? 31.429 -32.837 14.367 1.00 24.88 167 LEU B O 1
ATOM 12643 N N . LYS B 1 168 ? 32.009 -32.860 12.195 1.00 25.85 168 LYS B N 1
ATOM 12644 C CA . LYS B 1 168 ? 33.193 -32.065 12.496 1.00 29.00 168 LYS B CA 1
ATOM 12645 C C . LYS B 1 168 ? 32.849 -30.653 12.995 1.00 26.20 168 LYS B C 1
ATOM 12646 O O . LYS B 1 168 ? 33.568 -30.120 13.855 1.00 27.30 168 LYS B O 1
ATOM 12665 N N . ARG B 1 169 ? 31.767 -30.034 12.500 1.00 23.26 169 ARG B N 1
ATOM 12666 C CA . ARG B 1 169 ? 31.351 -28.738 13.031 1.00 20.22 169 ARG B CA 1
ATOM 12667 C C . ARG B 1 169 ? 31.085 -28.815 14.527 1.00 21.34 169 ARG B C 1
ATOM 12668 O O . ARG B 1 169 ? 31.472 -27.920 15.285 1.00 21.99 169 ARG B O 1
ATOM 12689 N N . LYS B 1 170 ? 30.387 -29.869 14.965 1.00 21.92 170 LYS B N 1
ATOM 12690 C CA . LYS B 1 170 ? 30.083 -30.012 16.383 1.00 24.78 170 LYS B CA 1
ATOM 12691 C C . LYS B 1 170 ? 31.366 -30.049 17.202 1.00 26.31 170 LYS B C 1
ATOM 12692 O O . LYS B 1 170 ? 31.446 -29.427 18.267 1.00 26.82 170 LYS B O 1
ATOM 12711 N N . GLU B 1 171 ? 32.396 -30.739 16.710 1.00 28.54 171 GLU B N 1
ATOM 12712 C CA . GLU B 1 171 ? 33.638 -30.787 17.468 1.00 31.30 171 GLU B CA 1
ATOM 12713 C C . GLU B 1 171 ? 34.298 -29.415 17.531 1.00 29.46 171 GLU B C 1
ATOM 12714 O O . GLU B 1 171 ? 34.790 -29.009 18.593 1.00 30.54 171 GLU B O 1
ATOM 12726 N N . VAL B 1 172 ? 34.291 -28.677 16.411 1.00 26.54 172 VAL B N 1
ATOM 12727 C CA . VAL B 1 172 ? 34.874 -27.333 16.373 1.00 24.37 172 VAL B CA 1
ATOM 12728 C C . VAL B 1 172 ? 34.156 -26.414 17.358 1.00 23.03 172 VAL B C 1
ATOM 12729 O O . VAL B 1 172 ? 34.785 -25.669 18.120 1.00 23.04 172 VAL B O 1
ATOM 12742 N N . TRP B 1 173 ? 32.823 -26.462 17.359 1.00 20.28 173 TRP B N 1
ATOM 12743 C CA . TRP B 1 173 ? 32.044 -25.587 18.232 1.00 20.10 173 TRP B CA 1
ATOM 12744 C C . TRP B 1 173 ? 32.298 -25.903 19.704 1.00 22.43 173 TRP B C 1
ATOM 12745 O O . TRP B 1 173 ? 32.394 -24.994 20.530 1.00 24.52 173 TRP B O 1
ATOM 12766 N N . ARG B 1 174 ? 32.394 -27.185 20.058 1.00 25.24 174 ARG B N 1
ATOM 12767 C CA . ARG B 1 174 ? 32.669 -27.533 21.451 1.00 28.69 174 ARG B CA 1
ATOM 12768 C C . ARG B 1 174 ? 34.047 -27.055 21.880 1.00 30.97 174 ARG B C 1
ATOM 12769 O O . ARG B 1 174 ? 34.217 -26.556 23.004 1.00 31.38 174 ARG B O 1
ATOM 12790 N N . LYS B 1 175 ? 35.040 -27.205 21.000 1.00 31.50 175 LYS B N 1
ATOM 12791 C CA . LYS B 1 175 ? 36.392 -26.720 21.284 1.00 32.13 175 LYS B CA 1
ATOM 12792 C C . LYS B 1 175 ? 36.402 -25.218 21.572 1.00 30.20 175 LYS B C 1
ATOM 12793 O O . LYS B 1 175 ? 37.126 -24.749 22.463 1.00 30.84 175 LYS B O 1
ATOM 12812 N N . LEU B 1 176 ? 35.638 -24.442 20.800 1.00 28.01 176 LEU B N 1
ATOM 12813 C CA . LEU B 1 176 ? 35.635 -22.987 20.917 1.00 26.66 176 LEU B CA 1
ATOM 12814 C C . LEU B 1 176 ? 34.711 -22.476 22.023 1.00 27.65 176 LEU B C 1
ATOM 12815 O O . LEU B 1 176 ? 34.722 -21.272 22.313 1.00 29.23 176 LEU B O 1
ATOM 12831 N N . GLY B 1 177 ? 33.895 -23.337 22.619 1.00 27.87 177 GLY B N 1
ATOM 12832 C CA . GLY B 1 177 ? 32.944 -22.873 23.613 1.00 28.37 177 GLY B CA 1
ATOM 12833 C C . GLY B 1 177 ? 31.795 -22.089 23.027 1.00 27.17 177 GLY B C 1
ATOM 12834 O O . GLY B 1 177 ? 31.266 -21.177 23.687 1.00 29.06 177 GLY B O 1
ATOM 12838 N N . ILE B 1 178 ? 31.379 -22.411 21.798 1.00 23.71 178 ILE B N 1
ATOM 12839 C CA . ILE B 1 178 ? 30.284 -21.682 21.185 1.00 21.68 178 ILE B CA 1
ATOM 12840 C C . ILE B 1 178 ? 29.066 -22.554 20.935 1.00 19.36 178 ILE B C 1
ATOM 12841 O O . ILE B 1 178 ? 28.156 -22.126 20.253 1.00 19.96 178 ILE B O 1
ATOM 12857 N N . TYR B 1 179 ? 28.998 -23.757 21.520 1.00 19.32 179 TYR B N 1
ATOM 12858 C CA . TYR B 1 179 ? 27.725 -24.480 21.511 1.00 19.73 179 TYR B CA 1
ATOM 12859 C C . TYR B 1 179 ? 26.674 -23.625 22.234 1.00 19.27 179 TYR B C 1
ATOM 12860 O O . TYR B 1 179 ? 26.863 -23.286 23.418 1.00 20.38 179 TYR B O 1
ATOM 12878 N N . PRO B 1 180 ? 25.577 -23.246 21.581 1.00 19.55 180 PRO B N 1
ATOM 12879 C CA . PRO B 1 180 ? 24.689 -22.217 22.136 1.00 20.27 180 PRO B CA 1
ATOM 12880 C C . PRO B 1 180 ? 23.624 -22.739 23.100 1.00 20.40 180 PRO B C 1
ATOM 12881 O O . PRO B 1 180 ? 23.203 -23.894 23.040 1.00 21.20 180 PRO B O 1
ATOM 12892 N N . ALA B 1 181 ? 23.175 -21.841 23.982 1.00 19.70 181 ALA B N 1
ATOM 12893 C CA . ALA B 1 181 ? 21.898 -22.007 24.668 1.00 20.18 181 ALA B CA 1
ATOM 12894 C C . ALA B 1 181 ? 20.766 -21.770 23.672 1.00 18.58 181 ALA B C 1
ATOM 12895 O O . ALA B 1 181 ? 21.002 -21.528 22.491 1.00 18.28 181 ALA B O 1
ATOM 12902 N N . GLY B 1 182 ? 19.521 -21.815 24.148 1.00 16.98 182 GLY B N 1
ATOM 12903 C CA . GLY B 1 182 ? 18.403 -21.420 23.315 1.00 16.95 182 GLY B CA 1
ATOM 12904 C C . GLY B 1 182 ? 18.519 -19.940 22.941 1.00 16.45 182 GLY B C 1
ATOM 12905 O O . GLY B 1 182 ? 19.154 -19.133 23.645 1.00 17.07 182 GLY B O 1
ATOM 12909 N N . PRO B 1 183 ? 17.902 -19.545 21.826 1.00 15.64 183 PRO B N 1
ATOM 12910 C CA . PRO B 1 183 ? 18.078 -18.163 21.355 1.00 16.52 183 PRO B CA 1
ATOM 12911 C C . PRO B 1 183 ? 17.535 -17.112 22.308 1.00 15.51 183 PRO B C 1
ATOM 12912 O O . PRO B 1 183 ? 18.049 -15.993 22.333 1.00 16.57 183 PRO B O 1
ATOM 12923 N N . LEU B 1 184 ? 16.486 -17.404 23.080 1.00 15.41 184 LEU B N 1
ATOM 12924 C CA A LEU B 1 184 ? 15.987 -16.404 24.016 0.52 15.45 184 LEU B CA 1
ATOM 12925 C CA B LEU B 1 184 ? 15.977 -16.414 24.034 0.48 15.91 184 LEU B CA 1
ATOM 12926 C C . LEU B 1 184 ? 17.019 -16.066 25.095 1.00 15.91 184 LEU B C 1
ATOM 12927 O O . LEU B 1 184 ? 17.234 -14.887 25.407 1.00 16.08 184 LEU B O 1
ATOM 12958 N N . HIS B 1 185 ? 17.675 -17.076 25.678 1.00 15.57 185 HIS B N 1
ATOM 12959 C CA . HIS B 1 185 ? 18.754 -16.800 26.628 1.00 15.26 185 HIS B CA 1
ATOM 12960 C C . HIS B 1 185 ? 19.977 -16.188 25.950 1.00 14.90 185 HIS B C 1
ATOM 12961 O O . HIS B 1 185 ? 20.602 -15.282 26.520 1.00 15.51 185 HIS B O 1
ATOM 12975 N N . GLU B 1 186 ? 20.352 -16.678 24.750 1.00 14.03 186 GLU B N 1
ATOM 12976 C CA A GLU B 1 186 ? 21.536 -16.131 24.092 0.59 15.20 186 GLU B CA 1
ATOM 12977 C CA B GLU B 1 186 ? 21.525 -16.134 24.086 0.41 14.75 186 GLU B CA 1
ATOM 12978 C C . GLU B 1 186 ? 21.351 -14.649 23.767 1.00 14.49 186 GLU B C 1
ATOM 12979 O O . GLU B 1 186 ? 22.281 -13.862 23.929 1.00 14.48 186 GLU B O 1
ATOM 13000 N N . LEU B 1 187 ? 20.163 -14.249 23.270 1.00 13.51 187 LEU B N 1
ATOM 13001 C CA . LEU B 1 187 ? 19.951 -12.840 22.915 1.00 12.93 187 LEU B CA 1
ATOM 13002 C C . LEU B 1 187 ? 19.899 -11.960 24.165 1.00 13.62 187 LEU B C 1
ATOM 13003 O O . LEU B 1 187 ? 20.374 -10.819 24.146 1.00 14.14 187 LEU B O 1
ATOM 13019 N N . LYS B 1 188 ? 19.325 -12.476 25.259 1.00 13.75 188 LYS B N 1
ATOM 13020 C CA . LYS B 1 188 ? 19.358 -11.738 26.527 1.00 13.28 188 LYS B CA 1
ATOM 13021 C C . LYS B 1 188 ? 20.792 -11.572 27.048 1.00 13.12 188 LYS B C 1
ATOM 13022 O O . LYS B 1 188 ? 21.149 -10.492 27.539 1.00 13.89 188 LYS B O 1
ATOM 13041 N N . ASP B 1 189 ? 21.621 -12.629 26.958 1.00 13.44 189 ASP B N 1
ATOM 13042 C CA . ASP B 1 189 ? 23.011 -12.544 27.403 1.00 13.24 189 ASP B CA 1
ATOM 13043 C C . ASP B 1 189 ? 23.806 -11.573 26.538 1.00 13.82 189 ASP B C 1
ATOM 13044 O O . ASP B 1 189 ? 24.650 -10.802 27.044 1.00 14.07 189 ASP B O 1
ATOM 13053 N N . ALA B 1 190 ? 23.539 -11.591 25.229 1.00 13.09 190 ALA B N 1
ATOM 13054 C CA . ALA B 1 190 ? 24.241 -10.688 24.318 1.00 13.66 190 ALA B CA 1
ATOM 13055 C C . ALA B 1 190 ? 23.887 -9.234 24.619 1.00 13.40 190 ALA B C 1
ATOM 13056 O O . ALA B 1 190 ? 24.775 -8.372 24.712 1.00 13.80 190 ALA B O 1
ATOM 13063 N N . ALA B 1 191 ? 22.587 -8.955 24.808 1.00 12.99 191 ALA B N 1
ATOM 13064 C CA . ALA B 1 191 ? 22.175 -7.585 25.123 1.00 12.87 191 ALA B CA 1
ATOM 13065 C C . ALA B 1 191 ? 22.776 -7.119 26.446 1.00 12.69 191 ALA B C 1
ATOM 13066 O O . ALA B 1 191 ? 23.221 -5.975 26.548 1.00 14.15 191 ALA B O 1
ATOM 13073 N N . ALA B 1 192 ? 22.759 -7.970 27.488 1.00 13.25 192 ALA B N 1
ATOM 13074 C CA . ALA B 1 192 ? 23.354 -7.602 28.782 1.00 12.35 192 ALA B CA 1
ATOM 13075 C C . ALA B 1 192 ? 24.843 -7.308 28.640 1.00 12.86 192 ALA B C 1
ATOM 13076 O O . ALA B 1 192 ? 25.372 -6.412 29.313 1.00 14.10 192 ALA B O 1
ATOM 13083 N N . SER B 1 193 ? 25.538 -8.083 27.807 1.00 12.84 193 SER B N 1
ATOM 13084 C CA . SER B 1 193 ? 26.970 -7.882 27.570 1.00 12.42 193 SER B CA 1
ATOM 13085 C C . SER B 1 193 ? 27.271 -6.505 26.994 1.00 13.59 193 SER B C 1
ATOM 13086 O O . SER B 1 193 ? 28.394 -5.992 27.159 1.00 13.60 193 SER B O 1
ATOM 13094 N N . CYS B 1 194 ? 26.338 -5.941 26.219 1.00 13.58 194 CYS B N 1
ATOM 13095 C CA . CYS B 1 194 ? 26.570 -4.685 25.518 1.00 13.25 194 CYS B CA 1
ATOM 13096 C C . CYS B 1 194 ? 26.332 -3.454 26.390 1.00 13.32 194 CYS B C 1
ATOM 13097 O O . CYS B 1 194 ? 26.656 -2.326 25.982 1.00 13.54 194 CYS B O 1
ATOM 13105 N N . LEU B 1 195 ? 25.737 -3.627 27.579 1.00 13.29 195 LEU B N 1
ATOM 13106 C CA . LEU B 1 195 ? 25.560 -2.484 28.466 1.00 12.69 195 LEU B CA 1
ATOM 13107 C C . LEU B 1 195 ? 26.926 -1.909 28.836 1.00 12.74 195 LEU B C 1
ATOM 13108 O O . LEU B 1 195 ? 27.923 -2.625 28.924 1.00 14.08 195 LEU B O 1
ATOM 13124 N N . THR B 1 196 ? 26.968 -0.600 29.042 1.00 13.51 196 THR B N 1
ATOM 13125 C CA . THR B 1 196 ? 28.228 0.054 29.383 1.00 14.07 196 THR B CA 1
ATOM 13126 C C . THR B 1 196 ? 28.915 -0.649 30.556 1.00 14.63 196 THR B C 1
ATOM 13127 O O . THR B 1 196 ? 28.283 -1.027 31.536 1.00 15.20 196 THR B O 1
ATOM 13138 N N . ASN B 1 197 ? 30.241 -0.775 30.462 1.00 13.75 197 ASN B N 1
ATOM 13139 C CA . ASN B 1 197 ? 31.065 -1.324 31.540 1.00 14.30 197 ASN B CA 1
ATOM 13140 C C . ASN B 1 197 ? 30.759 -2.796 31.854 1.00 13.51 197 ASN B C 1
ATOM 13141 O O . ASN B 1 197 ? 30.904 -3.227 33.010 1.00 14.97 197 ASN B O 1
ATOM 13152 N N . VAL B 1 198 ? 30.376 -3.579 30.837 1.00 13.70 198 VAL B N 1
ATOM 13153 C CA . VAL B 1 198 ? 30.196 -5.027 30.977 1.00 13.60 198 VAL B CA 1
ATOM 13154 C C . VAL B 1 198 ? 31.242 -5.744 30.110 1.00 14.03 198 VAL B C 1
ATOM 13155 O O . VAL B 1 198 ? 32.338 -6.052 30.602 1.00 15.47 198 VAL B O 1
ATOM 13168 N N . ASP B 1 199 ? 30.937 -6.000 28.815 1.00 13.92 199 ASP B N 1
ATOM 13169 C CA . ASP B 1 199 ? 31.904 -6.635 27.900 1.00 14.63 199 ASP B CA 1
ATOM 13170 C C . ASP B 1 199 ? 32.456 -5.572 26.946 1.00 14.29 199 ASP B C 1
ATOM 13171 O O . ASP B 1 199 ? 31.716 -5.040 26.113 1.00 14.70 199 ASP B O 1
ATOM 13180 N N . GLY B 1 200 ? 33.755 -5.250 27.107 1.00 14.30 200 GLY B N 1
ATOM 13181 C CA . GLY B 1 200 ? 34.476 -4.349 26.226 1.00 15.06 200 GLY B CA 1
ATOM 13182 C C . GLY B 1 200 ? 35.637 -4.994 25.487 1.00 15.24 200 GLY B C 1
ATOM 13183 O O . GLY B 1 200 ? 36.584 -4.310 25.078 1.00 16.81 200 GLY B O 1
ATOM 13187 N N . ASP B 1 201 ? 35.551 -6.308 25.270 1.00 15.18 201 ASP B N 1
ATOM 13188 C CA . ASP B 1 201 ? 36.618 -7.111 24.653 1.00 15.41 201 ASP B CA 1
ATOM 13189 C C . ASP B 1 201 ? 36.155 -7.566 23.255 1.00 14.86 201 ASP B C 1
ATOM 13190 O O . ASP B 1 201 ? 35.242 -8.396 23.142 1.00 15.15 201 ASP B O 1
ATOM 13199 N N . TYR B 1 202 ? 36.762 -7.015 22.184 1.00 14.94 202 TYR B N 1
ATOM 13200 C CA . TYR B 1 202 ? 36.252 -7.280 20.833 1.00 14.43 202 TYR B CA 1
ATOM 13201 C C . TYR B 1 202 ? 36.267 -8.776 20.472 1.00 15.29 202 TYR B C 1
ATOM 13202 O O . TYR B 1 202 ? 35.386 -9.244 19.734 1.00 15.29 202 TYR B O 1
ATOM 13220 N N . VAL B 1 203 ? 37.243 -9.542 20.967 1.00 15.53 203 VAL B N 1
ATOM 13221 C CA . VAL B 1 203 ? 37.272 -10.970 20.661 1.00 15.30 203 VAL B CA 1
ATOM 13222 C C . VAL B 1 203 ? 36.103 -11.681 21.344 1.00 15.39 203 VAL B C 1
ATOM 13223 O O . VAL B 1 203 ? 35.434 -12.529 20.741 1.00 16.15 203 VAL B O 1
ATOM 13236 N N . SER B 1 204 ? 35.860 -11.367 22.619 1.00 15.25 204 SER B N 1
ATOM 13237 C CA . SER B 1 204 ? 34.714 -11.923 23.334 1.00 14.53 204 SER B CA 1
ATOM 13238 C C . SER B 1 204 ? 33.399 -11.560 22.647 1.00 14.61 204 SER B C 1
ATOM 13239 O O . SER B 1 204 ? 32.518 -12.414 22.461 1.00 14.72 204 SER B O 1
ATOM 13247 N N . LEU B 1 205 ? 33.228 -10.281 22.314 1.00 13.81 205 LEU B N 1
ATOM 13248 C CA . LEU B 1 205 ? 32.000 -9.846 21.661 1.00 13.54 205 LEU B CA 1
ATOM 13249 C C . LEU B 1 205 ? 31.790 -10.557 20.315 1.00 13.66 205 LEU B C 1
ATOM 13250 O O . LEU B 1 205 ? 30.649 -10.908 19.954 1.00 14.16 205 LEU B O 1
ATOM 13266 N N . ALA B 1 206 ? 32.855 -10.726 19.529 1.00 13.72 206 ALA B N 1
ATOM 13267 C CA . ALA B 1 206 ? 32.742 -11.466 18.265 1.00 13.72 206 ALA B CA 1
ATOM 13268 C C . ALA B 1 206 ? 32.353 -12.930 18.494 1.00 13.90 206 ALA B C 1
ATOM 13269 O O . ALA B 1 206 ? 31.505 -13.474 17.784 1.00 14.80 206 ALA B O 1
ATOM 13276 N N . THR B 1 207 ? 32.937 -13.566 19.510 1.00 14.71 207 THR B N 1
ATOM 13277 C CA . THR B 1 207 ? 32.580 -14.940 19.854 1.00 15.15 207 THR B CA 1
ATOM 13278 C C . THR B 1 207 ? 31.111 -15.043 20.259 1.00 14.95 207 THR B C 1
ATOM 13279 O O . THR B 1 207 ? 30.408 -15.995 19.885 1.00 15.12 207 THR B O 1
ATOM 13290 N N . LYS B 1 208 ? 30.637 -14.069 21.030 1.00 14.23 208 LYS B N 1
ATOM 13291 C CA . LYS B 1 208 ? 29.228 -14.036 21.403 1.00 14.19 208 LYS B CA 1
ATOM 13292 C C . LYS B 1 208 ? 28.347 -13.886 20.168 1.00 14.88 208 LYS B C 1
ATOM 13293 O O . LYS B 1 208 ? 27.242 -14.438 20.123 1.00 16.70 208 LYS B O 1
ATOM 13312 N N . GLY B 1 209 ? 28.795 -13.120 19.169 1.00 14.46 209 GLY B N 1
ATOM 13313 C CA . GLY B 1 209 ? 28.040 -13.035 17.931 1.00 14.46 209 GLY B CA 1
ATOM 13314 C C . GLY B 1 209 ? 27.955 -14.350 17.173 1.00 14.12 209 GLY B C 1
ATOM 13315 O O . GLY B 1 209 ? 26.907 -14.688 16.618 1.00 14.44 209 GLY B O 1
ATOM 13319 N N . LEU B 1 210 ? 29.055 -15.096 17.126 1.00 14.85 210 LEU B N 1
ATOM 13320 C CA . LEU B 1 210 ? 29.049 -16.412 16.506 1.00 15.15 210 LEU B CA 1
ATOM 13321 C C . LEU B 1 210 ? 28.073 -17.354 17.204 1.00 15.63 210 LEU B C 1
ATOM 13322 O O . LEU B 1 210 ? 27.299 -18.057 16.538 1.00 16.18 210 LEU B O 1
ATOM 13338 N N . ARG B 1 211 ? 28.110 -17.380 18.545 1.00 16.71 211 ARG B N 1
ATOM 13339 C CA A ARG B 1 211 ? 27.159 -18.166 19.338 0.60 17.84 211 ARG B CA 1
ATOM 13340 C CA B ARG B 1 211 ? 27.174 -18.223 19.268 0.40 16.46 211 ARG B CA 1
ATOM 13341 C C . ARG B 1 211 ? 25.732 -17.782 19.022 1.00 17.17 211 ARG B C 1
ATOM 13342 O O . ARG B 1 211 ? 24.837 -18.633 18.925 1.00 17.52 211 ARG B O 1
ATOM 13383 N N . LEU B 1 212 ? 25.483 -16.476 18.949 1.00 16.76 212 LEU B N 1
ATOM 13384 C CA . LEU B 1 212 ? 24.136 -15.987 18.683 1.00 16.08 212 LEU B CA 1
ATOM 13385 C C . LEU B 1 212 ? 23.649 -16.481 17.308 1.00 15.40 212 LEU B C 1
ATOM 13386 O O . LEU B 1 212 ? 22.491 -16.910 17.165 1.00 16.25 212 LEU B O 1
ATOM 13402 N N . GLY B 1 213 ? 24.525 -16.455 16.298 1.00 15.42 213 GLY B N 1
ATOM 13403 C CA . GLY B 1 213 ? 24.167 -16.986 14.985 1.00 14.46 213 GLY B CA 1
ATOM 13404 C C . GLY B 1 213 ? 23.812 -18.468 15.018 1.00 14.08 213 GLY B C 1
ATOM 13405 O O . GLY B 1 213 ? 22.830 -18.895 14.407 1.00 14.50 213 GLY B O 1
ATOM 13409 N N . LEU B 1 214 ? 24.588 -19.272 15.754 1.00 14.68 214 LEU B N 1
ATOM 13410 C CA . LEU B 1 214 ? 24.258 -20.688 15.876 1.00 13.98 214 LEU B CA 1
ATOM 13411 C C . LEU B 1 214 ? 22.913 -20.877 16.568 1.00 14.70 214 LEU B C 1
ATOM 13412 O O . LEU B 1 214 ? 22.129 -21.739 16.175 1.00 15.81 214 LEU B O 1
ATOM 13428 N N . SER B 1 215 ? 22.651 -20.109 17.635 1.00 13.86 215 SER B N 1
ATOM 13429 C CA . SER B 1 215 ? 21.383 -20.246 18.342 1.00 14.88 215 SER B CA 1
ATOM 13430 C C . SER B 1 215 ? 20.215 -19.920 17.429 1.00 13.61 215 SER B C 1
ATOM 13431 O O . SER B 1 215 ? 19.130 -20.499 17.565 1.00 15.43 215 SER B O 1
ATOM 13439 N N . CYS B 1 216 ? 20.400 -18.947 16.538 1.00 15.09 216 CYS B N 1
ATOM 13440 C CA A CYS B 1 216 ? 19.330 -18.544 15.637 0.77 15.13 216 CYS B CA 1
ATOM 13441 C CA B CYS B 1 216 ? 19.334 -18.549 15.622 0.23 15.18 216 CYS B CA 1
ATOM 13442 C C . CYS B 1 216 ? 18.968 -19.667 14.658 1.00 14.00 216 CYS B C 1
ATOM 13443 O O . CYS B 1 216 ? 17.786 -19.920 14.406 1.00 15.63 216 CYS B O 1
ATOM 13456 N N . ILE B 1 217 ? 19.963 -20.323 14.076 1.00 14.89 217 ILE B N 1
ATOM 13457 C CA . ILE B 1 217 ? 19.668 -21.343 13.062 1.00 14.94 217 ILE B CA 1
ATOM 13458 C C . ILE B 1 217 ? 19.134 -22.614 13.716 1.00 15.49 217 ILE B C 1
ATOM 13459 O O . ILE B 1 217 ? 18.088 -23.139 13.308 1.00 16.19 217 ILE B O 1
ATOM 13475 N N . TYR B 1 218 ? 19.829 -23.126 14.742 1.00 15.26 218 TYR B N 1
ATOM 13476 C CA . TYR B 1 218 ? 19.424 -24.416 15.295 1.00 15.54 218 TYR B CA 1
ATOM 13477 C C . TYR B 1 218 ? 18.262 -24.272 16.267 1.00 16.07 218 TYR B C 1
ATOM 13478 O O . TYR B 1 218 ? 17.409 -25.172 16.343 1.00 17.71 218 TYR B O 1
ATOM 13496 N N . GLY B 1 219 ? 18.199 -23.139 16.972 1.00 15.72 219 GLY B N 1
ATOM 13497 C CA . GLY B 1 219 ? 17.180 -22.896 17.969 1.00 16.69 219 GLY B CA 1
ATOM 13498 C C . GLY B 1 219 ? 15.889 -22.247 17.502 1.00 16.05 219 GLY B C 1
ATOM 13499 O O . GLY B 1 219 ? 14.904 -22.254 18.260 1.00 17.40 219 GLY B O 1
ATOM 13503 N N . ALA B 1 220 ? 15.883 -21.648 16.302 1.00 15.53 220 ALA B N 1
ATOM 13504 C CA . ALA B 1 220 ? 14.702 -20.975 15.756 1.00 15.07 220 ALA B CA 1
ATOM 13505 C C . ALA B 1 220 ? 14.417 -21.307 14.285 1.00 14.93 220 ALA B C 1
ATOM 13506 O O . ALA B 1 220 ? 13.301 -21.727 13.964 1.00 15.88 220 ALA B O 1
ATOM 13513 N N . GLN B 1 221 ? 15.385 -21.118 13.371 1.00 14.84 221 GLN B N 1
ATOM 13514 C CA . GLN B 1 221 ? 15.057 -21.134 11.942 1.00 14.73 221 GLN B CA 1
ATOM 13515 C C . GLN B 1 221 ? 14.686 -22.515 11.439 1.00 15.88 221 GLN B C 1
ATOM 13516 O O . GLN B 1 221 ? 13.736 -22.650 10.649 1.00 16.16 221 GLN B O 1
ATOM 13530 N N . ILE B 1 222 ? 15.457 -23.551 11.798 1.00 15.96 222 ILE B N 1
ATOM 13531 C CA . ILE B 1 222 ? 15.166 -24.871 11.244 1.00 15.83 222 ILE B CA 1
ATOM 13532 C C . ILE B 1 222 ? 13.801 -25.347 11.718 1.00 15.95 222 ILE B C 1
ATOM 13533 O O . ILE B 1 222 ? 12.976 -25.802 10.920 1.00 16.48 222 ILE B O 1
ATOM 13549 N N . GLY B 1 223 ? 13.520 -25.195 13.016 1.00 15.56 223 GLY B N 1
ATOM 13550 C CA . GLY B 1 223 ? 12.217 -25.597 13.521 1.00 15.61 223 GLY B CA 1
ATOM 13551 C C . GLY B 1 223 ? 11.071 -24.822 12.896 1.00 15.03 223 GLY B C 1
ATOM 13552 O O . GLY B 1 223 ? 10.033 -25.403 12.550 1.00 16.49 223 GLY B O 1
ATOM 13556 N N . LEU B 1 224 ? 11.216 -23.501 12.776 1.00 15.35 224 LEU B N 1
ATOM 13557 C CA . LEU B 1 224 ? 10.092 -22.728 12.260 1.00 15.98 224 LEU B CA 1
ATOM 13558 C C . LEU B 1 224 ? 9.798 -23.096 10.811 1.00 15.43 224 LEU B C 1
ATOM 13559 O O . LEU B 1 224 ? 8.628 -23.220 10.419 1.00 16.49 224 LEU B O 1
ATOM 13575 N N . GLU B 1 225 ? 10.839 -23.288 9.994 1.00 15.97 225 GLU B N 1
ATOM 13576 C CA . GLU B 1 225 ? 10.574 -23.572 8.588 1.00 17.84 225 GLU B CA 1
ATOM 13577 C C . GLU B 1 225 ? 9.980 -24.968 8.408 1.00 18.26 225 GLU B C 1
ATOM 13578 O O . GLU B 1 225 ? 9.087 -25.150 7.580 1.00 18.00 225 GLU B O 1
ATOM 13590 N N . LEU B 1 226 ? 10.457 -25.962 9.166 1.00 17.34 226 LEU B N 1
ATOM 13591 C CA . LEU B 1 226 ? 9.882 -27.307 9.090 1.00 17.29 226 LEU B CA 1
ATOM 13592 C C . LEU B 1 226 ? 8.446 -27.324 9.608 1.00 17.20 226 LEU B C 1
ATOM 13593 O O . LEU B 1 226 ? 7.593 -28.016 9.040 1.00 18.43 226 LEU B O 1
ATOM 13609 N N . VAL B 1 227 ? 8.146 -26.520 10.641 1.00 16.76 227 VAL B N 1
ATOM 13610 C CA . VAL B 1 227 ? 6.769 -26.407 11.118 1.00 17.13 227 VAL B CA 1
ATOM 13611 C C . VAL B 1 227 ? 5.874 -25.768 10.052 1.00 17.40 227 VAL B C 1
ATOM 13612 O O . VAL B 1 227 ? 4.724 -26.181 9.866 1.00 19.06 227 VAL B O 1
ATOM 13625 N N . GLN B 1 228 ? 6.366 -24.732 9.364 1.00 17.83 228 GLN B N 1
ATOM 13626 C CA . GLN B 1 228 ? 5.571 -24.143 8.285 1.00 18.32 228 GLN B CA 1
ATOM 13627 C C . GLN B 1 228 ? 5.353 -25.130 7.138 1.00 19.08 228 GLN B C 1
ATOM 13628 O O . GLN B 1 228 ? 4.289 -25.119 6.507 1.00 20.65 228 GLN B O 1
ATOM 13642 N N . ASP B 1 229 ? 6.325 -26.011 6.886 1.00 18.89 229 ASP B N 1
ATOM 13643 C CA . ASP B 1 229 ? 6.115 -27.103 5.928 1.00 18.54 229 ASP B CA 1
ATOM 13644 C C . ASP B 1 229 ? 5.037 -28.061 6.419 1.00 18.75 229 ASP B C 1
ATOM 13645 O O . ASP B 1 229 ? 4.207 -28.524 5.631 1.00 19.61 229 ASP B O 1
ATOM 13654 N N . ILE B 1 230 ? 5.052 -28.402 7.718 1.00 18.75 230 ILE B N 1
ATOM 13655 C CA . ILE B 1 230 ? 4.014 -29.283 8.261 1.00 19.20 230 ILE B CA 1
ATOM 13656 C C . ILE B 1 230 ? 2.629 -28.672 8.065 1.00 20.40 230 ILE B C 1
ATOM 13657 O O . ILE B 1 230 ? 1.687 -29.365 7.673 1.00 21.57 230 ILE B O 1
ATOM 13673 N N . LEU B 1 231 ? 2.492 -27.362 8.305 1.00 21.81 231 LEU B N 1
ATOM 13674 C CA . LEU B 1 231 ? 1.199 -26.692 8.168 1.00 21.39 231 LEU B CA 1
ATOM 13675 C C . LEU B 1 231 ? 0.775 -26.542 6.709 1.00 22.88 231 LEU B C 1
ATOM 13676 O O . LEU B 1 231 ? -0.390 -26.785 6.369 1.00 24.48 231 LEU B O 1
ATOM 13692 N N . PHE B 1 232 ? 1.694 -26.137 5.832 1.00 22.28 232 PHE B N 1
ATOM 13693 C CA . PHE B 1 232 ? 1.328 -25.636 4.510 1.00 23.48 232 PHE B CA 1
ATOM 13694 C C . PHE B 1 232 ? 1.937 -26.400 3.340 1.00 25.76 232 PHE B C 1
ATOM 13695 O O . PHE B 1 232 ? 1.698 -26.014 2.182 1.00 27.56 232 PHE B O 1
ATOM 13712 N N . GLY B 1 233 ? 2.651 -27.487 3.592 1.00 25.80 233 GLY B N 1
ATOM 13713 C CA . GLY B 1 233 ? 3.292 -28.334 2.603 1.00 24.85 233 GLY B CA 1
ATOM 13714 C C . GLY B 1 233 ? 4.766 -28.005 2.393 1.00 23.55 233 GLY B C 1
ATOM 13715 O O . GLY B 1 233 ? 5.220 -26.875 2.603 1.00 24.20 233 GLY B O 1
ATOM 13719 N N . THR B 1 234 ? 5.527 -29.006 1.956 1.00 23.70 234 THR B N 1
ATOM 13720 C CA . THR B 1 234 ? 6.935 -28.839 1.581 1.00 23.20 234 THR B CA 1
ATOM 13721 C C . THR B 1 234 ? 7.029 -28.420 0.108 1.00 23.89 234 THR B C 1
ATOM 13722 O O . THR B 1 234 ? 6.470 -29.079 -0.778 1.00 25.49 234 THR B O 1
ATOM 13733 N N . GLY B 1 235 ? 7.733 -27.319 -0.154 1.00 23.82 235 GLY B N 1
ATOM 13734 C CA . GLY B 1 235 ? 7.753 -26.758 -1.496 1.00 26.18 235 GLY B CA 1
ATOM 13735 C C . GLY B 1 235 ? 8.318 -27.722 -2.523 1.00 27.20 235 GLY B C 1
ATOM 13736 O O . GLY B 1 235 ? 9.274 -28.460 -2.267 1.00 26.94 235 GLY B O 1
ATOM 13740 N N . MET B 1 236 ? 7.719 -27.688 -3.714 1.00 27.17 236 MET B N 1
ATOM 13741 C CA . MET B 1 236 ? 8.235 -28.342 -4.896 1.00 27.83 236 MET B CA 1
ATOM 13742 C C . MET B 1 236 ? 8.209 -27.339 -6.039 1.00 27.03 236 MET B C 1
ATOM 13743 O O . MET B 1 236 ? 7.395 -26.411 -6.036 1.00 26.83 236 MET B O 1
ATOM 13757 N N . PRO B 1 237 ? 9.093 -27.500 -7.019 1.00 26.63 237 PRO B N 1
ATOM 13758 C CA . PRO B 1 237 ? 9.223 -26.497 -8.087 1.00 26.45 237 PRO B CA 1
ATOM 13759 C C . PRO B 1 237 ? 7.938 -26.315 -8.889 1.00 24.62 237 PRO B C 1
ATOM 13760 O O . PRO B 1 237 ? 7.300 -27.289 -9.315 1.00 25.52 237 PRO B O 1
ATOM 13771 N N . HIS B 1 238 ? 7.584 -25.048 -9.131 1.00 23.27 238 HIS B N 1
ATOM 13772 C CA . HIS B 1 238 ? 6.451 -24.722 -9.990 1.00 23.35 238 HIS B CA 1
ATOM 13773 C C . HIS B 1 238 ? 6.609 -23.302 -10.534 1.00 23.38 238 HIS B C 1
ATOM 13774 O O . HIS B 1 238 ? 7.324 -22.472 -9.976 1.00 22.49 238 HIS B O 1
ATOM 13788 N N . GLU B 1 239 ? 5.936 -23.033 -11.641 1.00 24.91 239 GLU B N 1
ATOM 13789 C CA . GLU B 1 239 ? 6.065 -21.735 -12.292 1.00 27.22 239 GLU B CA 1
ATOM 13790 C C . GLU B 1 239 ? 5.169 -20.702 -11.612 1.00 26.27 239 GLU B C 1
ATOM 13791 O O . GLU B 1 239 ? 4.027 -20.991 -11.236 1.00 28.43 239 GLU B O 1
ATOM 13803 N N . MET B 1 240 ? 5.701 -19.484 -11.471 1.00 23.95 240 MET B N 1
ATOM 13804 C CA . MET B 1 240 ? 5.083 -18.374 -10.752 1.00 24.96 240 MET B CA 1
ATOM 13805 C C . MET B 1 240 ? 5.271 -17.114 -11.591 1.00 26.05 240 MET B C 1
ATOM 13806 O O . MET B 1 240 ? 6.287 -16.949 -12.287 1.00 25.39 240 MET B O 1
ATOM 13820 N N . ASP B 1 241 ? 4.281 -16.232 -11.523 1.00 26.97 241 ASP B N 1
ATOM 13821 C CA . ASP B 1 241 ? 4.365 -14.895 -12.107 1.00 28.25 241 ASP B CA 1
ATOM 13822 C C . ASP B 1 241 ? 4.926 -13.924 -11.080 1.00 27.58 241 ASP B C 1
ATOM 13823 O O . ASP B 1 241 ? 4.528 -13.959 -9.908 1.00 27.93 241 ASP B O 1
ATOM 13832 N N . VAL B 1 242 ? 5.849 -13.052 -11.527 1.00 26.99 242 VAL B N 1
ATOM 13833 C CA . VAL B 1 242 ? 6.475 -12.036 -10.681 1.00 26.04 242 VAL B CA 1
ATOM 13834 C C . VAL B 1 242 ? 6.564 -10.702 -11.428 1.00 25.06 242 VAL B C 1
ATOM 13835 O O . VAL B 1 242 ? 6.420 -10.633 -12.650 1.00 24.94 242 VAL B O 1
ATOM 13848 N N . ASP B 1 243 ? 6.859 -9.639 -10.658 1.00 24.20 243 ASP B N 1
ATOM 13849 C CA . ASP B 1 243 ? 6.974 -8.238 -11.087 1.00 24.50 243 ASP B CA 1
ATOM 13850 C C . ASP B 1 243 ? 5.609 -7.564 -11.084 1.00 24.19 243 ASP B C 1
ATOM 13851 O O . ASP B 1 243 ? 4.574 -8.231 -10.997 1.00 24.92 243 ASP B O 1
ATOM 13860 N N . LEU B 1 244 ? 5.608 -6.234 -11.187 1.00 23.98 244 LEU B N 1
ATOM 13861 C CA . LEU B 1 244 ? 4.436 -5.441 -10.841 1.00 23.63 244 LEU B CA 1
ATOM 13862 C C . LEU B 1 244 ? 3.336 -5.471 -11.900 1.00 24.92 244 LEU B C 1
ATOM 13863 O O . LEU B 1 244 ? 2.203 -5.059 -11.603 1.00 24.68 244 LEU B O 1
ATOM 13879 N N . GLY B 1 245 ? 3.615 -5.995 -13.094 1.00 25.51 245 GLY B N 1
ATOM 13880 C CA . GLY B 1 245 ? 2.590 -6.180 -14.116 1.00 26.00 245 GLY B CA 1
ATOM 13881 C C . GLY B 1 245 ? 1.522 -7.212 -13.777 1.00 26.78 245 GLY B C 1
ATOM 13882 O O . GLY B 1 245 ? 0.526 -7.307 -14.509 1.00 28.35 245 GLY B O 1
ATOM 13886 N N . ILE B 1 246 ? 1.701 -7.971 -12.691 1.00 26.35 246 ILE B N 1
ATOM 13887 C CA . ILE B 1 246 ? 0.691 -8.939 -12.268 1.00 25.55 246 ILE B CA 1
ATOM 13888 C C . ILE B 1 246 ? -0.591 -8.265 -11.772 1.00 24.19 246 ILE B C 1
ATOM 13889 O O . ILE B 1 246 ? -1.638 -8.919 -11.674 1.00 24.45 246 ILE B O 1
ATOM 13905 N N . PHE B 1 247 ? -0.560 -6.965 -11.486 1.00 25.05 247 PHE B N 1
ATOM 13906 C CA . PHE B 1 247 ? -1.754 -6.283 -11.006 1.00 24.36 247 PHE B CA 1
ATOM 13907 C C . PHE B 1 247 ? -2.726 -5.966 -12.145 1.00 24.20 247 PHE B C 1
ATOM 13908 O O . PHE B 1 247 ? -2.328 -5.703 -13.282 1.00 25.30 247 PHE B O 1
ATOM 13925 N N . ASP B 1 248 ? -4.021 -5.989 -11.818 1.00 25.44 248 ASP B N 1
ATOM 13926 C CA . ASP B 1 248 ? -5.091 -5.558 -12.725 1.00 26.38 248 ASP B CA 1
ATOM 13927 C C . ASP B 1 248 ? -6.039 -4.668 -11.920 1.00 26.19 248 ASP B C 1
ATOM 13928 O O . ASP B 1 248 ? -6.551 -5.097 -10.879 1.00 25.50 248 ASP B O 1
ATOM 13937 N N . ALA B 1 249 ? -6.222 -3.417 -12.364 1.00 26.45 249 ALA B N 1
ATOM 13938 C CA . ALA B 1 249 ? -6.964 -2.419 -11.589 1.00 26.62 249 ALA B CA 1
ATOM 13939 C C . ALA B 1 249 ? -8.453 -2.742 -11.432 1.00 26.84 249 ALA B C 1
ATOM 13940 O O . ALA B 1 249 ? -9.115 -2.152 -10.572 1.00 26.82 249 ALA B O 1
ATOM 13947 N N . ASP B 1 250 ? -9.008 -3.652 -12.227 1.00 27.44 250 ASP B N 1
ATOM 13948 C CA . ASP B 1 250 ? -10.452 -3.907 -12.192 1.00 28.97 250 ASP B CA 1
ATOM 13949 C C . ASP B 1 250 ? -10.878 -4.932 -11.140 1.00 28.30 250 ASP B C 1
ATOM 13950 O O . ASP B 1 250 ? -12.078 -5.217 -11.031 1.00 29.66 250 ASP B O 1
ATOM 13959 N N . TYR B 1 251 ? -9.934 -5.483 -10.372 1.00 27.87 251 TYR B N 1
ATOM 13960 C CA . TYR B 1 251 ? -10.186 -6.429 -9.291 1.00 27.26 251 TYR B CA 1
ATOM 13961 C C . TYR B 1 251 ? -9.983 -5.737 -7.951 1.00 26.53 251 TYR B C 1
ATOM 13962 O O . TYR B 1 251 ? -9.296 -4.714 -7.868 1.00 26.62 251 TYR B O 1
ATOM 13980 N N . ILE B 1 252 ? -10.592 -6.284 -6.895 1.00 27.04 252 ILE B N 1
ATOM 13981 C CA . ILE B 1 252 ? -10.215 -5.880 -5.540 1.00 25.64 252 ILE B CA 1
ATOM 13982 C C . ILE B 1 252 ? -8.929 -6.607 -5.204 1.00 23.55 252 ILE B C 1
ATOM 13983 O O . ILE B 1 252 ? -8.883 -7.841 -5.259 1.00 24.52 252 ILE B O 1
ATOM 13999 N N . ASN B 1 253 ? -7.885 -5.844 -4.878 1.00 22.82 253 ASN B N 1
ATOM 14000 C CA . ASN B 1 253 ? -6.523 -6.347 -4.755 1.00 22.73 253 ASN B CA 1
ATOM 14001 C C . ASN B 1 253 ? -6.040 -6.196 -3.314 1.00 20.76 253 ASN B C 1
ATOM 14002 O O . ASN B 1 253 ? -5.862 -5.078 -2.813 1.00 21.83 253 ASN B O 1
ATOM 14013 N N . ILE B 1 254 ? -5.783 -7.324 -2.660 1.00 19.95 254 ILE B N 1
ATOM 14014 C CA . ILE B 1 254 ? -5.238 -7.352 -1.305 1.00 20.62 254 ILE B CA 1
ATOM 14015 C C . ILE B 1 254 ? -3.827 -7.922 -1.364 1.00 18.86 254 ILE B C 1
ATOM 14016 O O . ILE B 1 254 ? -3.619 -9.029 -1.880 1.00 20.15 254 ILE B O 1
ATOM 14032 N N . VAL B 1 255 ? -2.872 -7.186 -0.796 1.00 18.67 255 VAL B N 1
ATOM 14033 C CA . VAL B 1 255 ? -1.450 -7.540 -0.810 1.00 17.59 255 VAL B CA 1
ATOM 14034 C C . VAL B 1 255 ? -1.023 -7.798 0.634 1.00 17.99 255 VAL B C 1
ATOM 14035 O O . VAL B 1 255 ? -1.191 -6.926 1.495 1.00 19.29 255 VAL B O 1
ATOM 14048 N N . PHE B 1 256 ? -0.464 -8.980 0.909 1.00 19.43 256 PHE B N 1
ATOM 14049 C CA . PHE B 1 256 ? 0.139 -9.249 2.221 1.00 20.35 256 PHE B CA 1
ATOM 14050 C C . PHE B 1 256 ? 1.661 -9.106 2.146 1.00 20.75 256 PHE B C 1
ATOM 14051 O O . PHE B 1 256 ? 2.280 -9.554 1.184 1.00 23.27 256 PHE B O 1
ATOM 14068 N N . ASN B 1 257 ? 2.261 -8.519 3.185 0.79 20.83 257 ASN B N 1
ATOM 14069 C CA . ASN B 1 257 ? 3.642 -8.012 3.152 0.79 19.99 257 ASN B CA 1
ATOM 14070 C C . ASN B 1 257 ? 4.289 -8.159 4.531 0.79 19.10 257 ASN B C 1
ATOM 14071 O O . ASN B 1 257 ? 3.780 -7.614 5.504 0.79 19.55 257 ASN B O 1
ATOM 14082 N N . GLY B 1 258 ? 5.445 -8.831 4.621 0.73 17.13 258 GLY B N 1
ATOM 14083 C CA . GLY B 1 258 ? 6.149 -9.013 5.892 0.73 17.39 258 GLY B CA 1
ATOM 14084 C C . GLY B 1 258 ? 7.086 -10.211 5.831 0.73 17.62 258 GLY B C 1
ATOM 14085 O O . GLY B 1 258 ? 7.740 -10.401 4.795 0.73 18.06 258 GLY B O 1
ATOM 14089 N N . HIS B 1 259 ? 7.124 -11.039 6.896 0.83 20.96 259 HIS B N 1
ATOM 14090 C CA . HIS B 1 259 ? 7.872 -12.306 6.931 0.83 21.05 259 HIS B CA 1
ATOM 14091 C C . HIS B 1 259 ? 7.011 -13.516 7.343 0.83 20.54 259 HIS B C 1
ATOM 14092 O O . HIS B 1 259 ? 7.329 -14.656 6.976 0.83 21.34 259 HIS B O 1
ATOM 14106 N N . GLU B 1 260 ? 5.949 -13.314 8.190 0.84 20.72 260 GLU B N 1
ATOM 14107 C CA . GLU B 1 260 ? 5.148 -14.438 8.698 0.84 20.04 260 GLU B CA 1
ATOM 14108 C C . GLU B 1 260 ? 3.942 -14.661 7.791 0.84 21.54 260 GLU B C 1
ATOM 14109 O O . GLU B 1 260 ? 3.167 -13.724 7.589 0.84 20.68 260 GLU B O 1
ATOM 14121 N N . PRO B 1 261 ? 3.734 -15.869 7.262 1.00 24.08 261 PRO B N 1
ATOM 14122 C CA . PRO B 1 261 ? 2.725 -16.067 6.205 1.00 24.97 261 PRO B CA 1
ATOM 14123 C C . PRO B 1 261 ? 1.322 -16.448 6.665 1.00 23.73 261 PRO B C 1
ATOM 14124 O O . PRO B 1 261 ? 0.471 -16.700 5.802 1.00 24.34 261 PRO B O 1
ATOM 14135 N N . PHE B 1 262 ? 1.060 -16.478 7.974 1.00 23.58 262 PHE B N 1
ATOM 14136 C CA . PHE B 1 262 ? -0.198 -17.018 8.488 1.00 23.18 262 PHE B CA 1
ATOM 14137 C C . PHE B 1 262 ? -1.398 -16.204 8.027 1.00 23.63 262 PHE B C 1
ATOM 14138 O O . PHE B 1 262 ? -2.418 -16.774 7.609 1.00 24.48 262 PHE B O 1
ATOM 14155 N N . VAL B 1 263 ? -1.306 -14.867 8.093 1.00 22.57 263 VAL B N 1
ATOM 14156 C CA . VAL B 1 263 ? -2.431 -14.041 7.642 1.00 21.97 263 VAL B CA 1
ATOM 14157 C C . VAL B 1 263 ? -2.649 -14.211 6.142 1.00 22.18 263 VAL B C 1
ATOM 14158 O O . VAL B 1 263 ? -3.793 -14.268 5.676 1.00 22.73 263 VAL B O 1
ATOM 14171 N N . GLY B 1 264 ? -1.560 -14.289 5.363 1.00 22.57 264 GLY B N 1
ATOM 14172 C CA . GLY B 1 264 ? -1.706 -14.441 3.923 1.00 23.72 264 GLY B CA 1
ATOM 14173 C C . GLY B 1 264 ? -2.414 -15.727 3.547 1.00 24.65 264 GLY B C 1
ATOM 14174 O O . GLY B 1 264 ? -3.295 -15.735 2.680 1.00 25.59 264 GLY B O 1
ATOM 14178 N N . VAL B 1 265 ? -2.061 -16.831 4.214 1.00 25.44 265 VAL B N 1
ATOM 14179 C CA . VAL B 1 265 ? -2.734 -18.098 3.936 1.00 25.72 265 VAL B CA 1
ATOM 14180 C C . VAL B 1 265 ? -4.210 -18.001 4.302 1.00 25.82 265 VAL B C 1
ATOM 14181 O O . VAL B 1 265 ? -5.079 -18.464 3.550 1.00 26.86 265 VAL B O 1
ATOM 14194 N N . ALA B 1 266 ? -4.520 -17.395 5.457 1.00 25.12 266 ALA B N 1
ATOM 14195 C CA . ALA B 1 266 ? -5.917 -17.257 5.852 1.00 25.05 266 ALA B CA 1
ATOM 14196 C C . ALA B 1 266 ? -6.689 -16.363 4.884 1.00 24.55 266 ALA B C 1
ATOM 14197 O O . ALA B 1 266 ? -7.884 -16.589 4.648 1.00 25.32 266 ALA B O 1
ATOM 14204 N N . LEU B 1 267 ? -6.038 -15.340 4.323 1.00 25.73 267 LEU B N 1
ATOM 14205 C CA . LEU B 1 267 ? -6.699 -14.486 3.338 1.00 24.90 267 LEU B CA 1
ATOM 14206 C C . LEU B 1 267 ? -7.030 -15.255 2.066 1.00 25.49 267 LEU B C 1
ATOM 14207 O O . LEU B 1 267 ? -8.111 -15.077 1.489 1.00 26.11 267 LEU B O 1
ATOM 14223 N N . ILE B 1 268 ? -6.100 -16.095 1.601 1.00 26.59 268 ILE B N 1
ATOM 14224 C CA . ILE B 1 268 ? -6.345 -16.887 0.397 1.00 27.48 268 ILE B CA 1
ATOM 14225 C C . ILE B 1 268 ? -7.524 -17.825 0.623 1.00 28.31 268 ILE B C 1
ATOM 14226 O O . ILE B 1 268 ? -8.447 -17.905 -0.205 1.00 28.83 268 ILE B O 1
ATOM 14242 N N . LEU B 1 269 ? -7.542 -18.513 1.770 1.00 29.10 269 LEU B N 1
ATOM 14243 C CA . LEU B 1 269 ? -8.658 -19.411 2.066 1.00 31.70 269 LEU B CA 1
ATOM 14244 C C . LEU B 1 269 ? -9.984 -18.663 2.101 1.00 31.96 269 LEU B C 1
ATOM 14245 O O . LEU B 1 269 ? -10.994 -19.152 1.580 1.00 31.62 269 LEU B O 1
ATOM 14261 N N . ALA B 1 270 ? -10.010 -17.476 2.716 1.00 31.19 270 ALA B N 1
ATOM 14262 C CA . ALA B 1 270 ? -11.261 -16.723 2.802 1.00 30.55 270 ALA B CA 1
ATOM 14263 C C . ALA B 1 270 ? -11.683 -16.174 1.442 1.00 30.21 270 ALA B C 1
ATOM 14264 O O . ALA B 1 270 ? -12.881 -16.099 1.144 1.00 30.78 270 ALA B O 1
ATOM 14271 N N . ALA B 1 271 ? -10.726 -15.753 0.613 1.00 29.26 271 ALA B N 1
ATOM 14272 C CA . ALA B 1 271 ? -11.064 -15.188 -0.692 1.00 29.97 271 ALA B CA 1
ATOM 14273 C C . ALA B 1 271 ? -11.667 -16.225 -1.624 1.00 32.42 271 ALA B C 1
ATOM 14274 O O . ALA B 1 271 ? -12.384 -15.865 -2.570 1.00 32.83 271 ALA B O 1
ATOM 14281 N N . LYS B 1 272 ? -11.402 -17.500 -1.382 1.00 33.75 272 LYS B N 1
ATOM 14282 C CA . LYS B 1 272 ? -11.989 -18.546 -2.200 1.00 36.62 272 LYS B CA 1
ATOM 14283 C C . LYS B 1 272 ? -13.451 -18.807 -1.860 1.00 38.26 272 LYS B C 1
ATOM 14284 O O . LYS B 1 272 ? -14.130 -19.487 -2.634 1.00 40.62 272 LYS B O 1
ATOM 14303 N N . GLU B 1 273 ? -13.961 -18.283 -0.747 1.00 37.99 273 GLU B N 1
ATOM 14304 C CA . GLU B 1 273 ? -15.371 -18.471 -0.417 1.00 39.58 273 GLU B CA 1
ATOM 14305 C C . GLU B 1 273 ? -16.253 -17.631 -1.335 1.00 39.20 273 GLU B C 1
ATOM 14306 O O . GLU B 1 273 ? -15.976 -16.455 -1.587 1.00 38.69 273 GLU B O 1
ATOM 14318 N N . ALA B 1 274 ? -17.348 -18.227 -1.803 1.00 39.41 274 ALA B N 1
ATOM 14319 C CA . ALA B 1 274 ? -18.237 -17.532 -2.733 1.00 39.11 274 ALA B CA 1
ATOM 14320 C C . ALA B 1 274 ? -18.842 -16.280 -2.116 1.00 38.53 274 ALA B C 1
ATOM 14321 O O . ALA B 1 274 ? -19.053 -15.289 -2.817 1.00 39.29 274 ALA B O 1
ATOM 14328 N N . VAL B 1 275 ? -19.134 -16.297 -0.816 1.00 39.47 275 VAL B N 1
ATOM 14329 C CA . VAL B 1 275 ? -19.733 -15.123 -0.188 1.00 39.69 275 VAL B CA 1
ATOM 14330 C C . VAL B 1 275 ? -18.842 -13.900 -0.376 1.00 39.61 275 VAL B C 1
ATOM 14331 O O . VAL B 1 275 ? -19.339 -12.776 -0.541 1.00 39.91 275 VAL B O 1
ATOM 14344 N N . ASN B 1 276 ? -17.523 -14.092 -0.389 1.00 37.49 276 ASN B N 1
ATOM 14345 C CA . ASN B 1 276 ? -16.606 -12.967 -0.517 1.00 36.59 276 ASN B CA 1
ATOM 14346 C C . ASN B 1 276 ? -16.369 -12.567 -1.973 1.00 36.03 276 ASN B C 1
ATOM 14347 O O . ASN B 1 276 ? -16.262 -11.372 -2.279 1.00 36.23 276 ASN B O 1
ATOM 14358 N N . GLN B 1 277 ? -16.316 -13.520 -2.904 1.00 35.75 277 GLN B N 1
ATOM 14359 C CA . GLN B 1 277 ? -16.265 -13.127 -4.307 1.00 35.55 277 GLN B CA 1
ATOM 14360 C C . GLN B 1 277 ? -17.552 -12.407 -4.707 1.00 36.55 277 GLN B C 1
ATOM 14361 O O . GLN B 1 277 ? -17.512 -11.400 -5.426 1.00 36.26 277 GLN B O 1
ATOM 14375 N N . ASP B 1 278 ? -18.699 -12.881 -4.212 1.00 37.52 278 ASP B N 1
ATOM 14376 C CA . ASP B 1 278 ? -19.974 -12.223 -4.501 1.00 38.96 278 ASP B CA 1
ATOM 14377 C C . ASP B 1 278 ? -19.975 -10.779 -4.008 1.00 39.53 278 ASP B C 1
ATOM 14378 O O . ASP B 1 278 ? -20.501 -9.880 -4.682 1.00 38.38 278 ASP B O 1
ATOM 14387 N N . LYS B 1 279 ? -19.424 -10.550 -2.812 1.00 41.02 279 LYS B N 1
ATOM 14388 C CA . LYS B 1 279 ? -19.308 -9.202 -2.264 1.00 42.01 279 LYS B CA 1
ATOM 14389 C C . LYS B 1 279 ? -18.485 -8.303 -3.176 1.00 39.47 279 LYS B C 1
ATOM 14390 O O . LYS B 1 279 ? -18.838 -7.136 -3.395 1.00 38.20 279 LYS B O 1
ATOM 14409 N N . ALA B 1 280 ? -17.361 -8.819 -3.689 1.00 37.79 280 ALA B N 1
ATOM 14410 C CA . ALA B 1 280 ? -16.501 -8.027 -4.563 1.00 37.13 280 ALA B CA 1
ATOM 14411 C C . ALA B 1 280 ? -17.221 -7.670 -5.855 1.00 36.85 280 ALA B C 1
ATOM 14412 O O . ALA B 1 280 ? -17.138 -6.529 -6.328 1.00 36.27 280 ALA B O 1
ATOM 14419 N N . LYS B 1 281 ? -17.941 -8.631 -6.438 1.00 36.32 281 LYS B N 1
ATOM 14420 C CA . LYS B 1 281 ? -18.663 -8.358 -7.677 1.00 37.43 281 LYS B CA 1
ATOM 14421 C C . LYS B 1 281 ? -19.788 -7.352 -7.464 1.00 37.36 281 LYS B C 1
ATOM 14422 O O . LYS B 1 281 ? -19.997 -6.467 -8.297 1.00 37.70 281 LYS B O 1
ATOM 14441 N N . ALA B 1 282 ? -20.524 -7.460 -6.356 1.00 37.82 282 ALA B N 1
ATOM 14442 C CA . ALA B 1 282 ? -21.609 -6.511 -6.120 1.00 37.45 282 ALA B CA 1
ATOM 14443 C C . ALA B 1 282 ? -21.077 -5.094 -5.964 1.00 37.17 282 ALA B C 1
ATOM 14444 O O . ALA B 1 282 ? -21.783 -4.128 -6.281 1.00 37.90 282 ALA B O 1
ATOM 14451 N N . ALA B 1 283 ? -19.834 -4.954 -5.491 1.00 35.66 283 ALA B N 1
ATOM 14452 C CA . ALA B 1 283 ? -19.179 -3.663 -5.321 1.00 34.95 283 ALA B CA 1
ATOM 14453 C C . ALA B 1 283 ? -18.649 -3.084 -6.622 1.00 34.18 283 ALA B C 1
ATOM 14454 O O . ALA B 1 283 ? -18.117 -1.968 -6.608 1.00 34.65 283 ALA B O 1
ATOM 14461 N N . GLY B 1 284 ? -18.760 -3.805 -7.731 1.00 32.83 284 GLY B N 1
ATOM 14462 C CA . GLY B 1 284 ? -18.330 -3.317 -9.025 1.00 33.09 284 GLY B CA 1
ATOM 14463 C C . GLY B 1 284 ? -17.019 -3.883 -9.517 1.00 33.09 284 GLY B C 1
ATOM 14464 O O . GLY B 1 284 ? -16.562 -3.499 -10.601 1.00 33.77 284 GLY B O 1
ATOM 14468 N N . ALA B 1 285 ? -16.401 -4.779 -8.769 1.00 31.66 285 ALA B N 1
ATOM 14469 C CA . ALA B 1 285 ? -15.134 -5.346 -9.197 1.00 31.90 285 ALA B CA 1
ATOM 14470 C C . ALA B 1 285 ? -15.392 -6.623 -9.979 1.00 32.59 285 ALA B C 1
ATOM 14471 O O . ALA B 1 285 ? -16.471 -7.210 -9.902 1.00 33.18 285 ALA B O 1
ATOM 14478 N N . LYS B 1 286 ? -14.389 -7.048 -10.750 1.00 32.44 286 LYS B N 1
ATOM 14479 C CA . LYS B 1 286 ? -14.534 -8.297 -11.499 1.00 33.71 286 LYS B CA 1
ATOM 14480 C C . LYS B 1 286 ? -14.501 -9.500 -10.566 1.00 33.78 286 LYS B C 1
ATOM 14481 O O . LYS B 1 286 ? -15.245 -10.470 -10.762 1.00 34.36 286 LYS B O 1
ATOM 14500 N N . SER B 1 287 ? -13.630 -9.461 -9.570 1.00 33.06 287 SER B N 1
ATOM 14501 C CA . SER B 1 287 ? -13.437 -10.538 -8.608 1.00 33.23 287 SER B CA 1
ATOM 14502 C C . SER B 1 287 ? -12.486 -9.993 -7.548 1.00 30.25 287 SER B C 1
ATOM 14503 O O . SER B 1 287 ? -12.053 -8.838 -7.619 1.00 29.63 287 SER B O 1
ATOM 14511 N N . LEU B 1 288 ? -12.164 -10.835 -6.565 1.00 29.20 288 LEU B N 1
ATOM 14512 C CA . LEU B 1 288 ? -11.258 -10.508 -5.466 1.00 27.52 288 LEU B CA 1
ATOM 14513 C C . LEU B 1 288 ? -9.980 -11.330 -5.592 1.00 26.16 288 LEU B C 1
ATOM 14514 O O . LEU B 1 288 ? -10.050 -12.558 -5.723 1.00 27.30 288 LEU B O 1
ATOM 14530 N N . ARG B 1 289 ? -8.820 -10.661 -5.509 1.00 25.64 289 ARG B N 1
ATOM 14531 C CA . ARG B 1 289 ? -7.518 -11.304 -5.693 1.00 26.31 289 ARG B CA 1
ATOM 14532 C C . ARG B 1 289 ? -6.569 -10.991 -4.546 1.00 25.07 289 ARG B C 1
ATOM 14533 O O . ARG B 1 289 ? -6.635 -9.911 -3.948 1.00 23.96 289 ARG B O 1
ATOM 14554 N N . ILE B 1 290 ? -5.655 -11.943 -4.289 1.00 25.32 290 ILE B N 1
ATOM 14555 C CA . ILE B 1 290 ? -4.639 -11.844 -3.244 1.00 25.28 290 ILE B CA 1
ATOM 14556 C C . ILE B 1 290 ? -3.245 -11.898 -3.877 1.00 25.31 290 ILE B C 1
ATOM 14557 O O . ILE B 1 290 ? -2.993 -12.681 -4.801 1.00 27.56 290 ILE B O 1
ATOM 14573 N N . TYR B 1 291 ? -2.338 -11.072 -3.373 1.00 24.02 291 TYR B N 1
ATOM 14574 C CA . TYR B 1 291 ? -0.964 -10.998 -3.867 1.00 24.27 291 TYR B CA 1
ATOM 14575 C C . TYR B 1 291 ? 0.005 -10.964 -2.689 1.00 24.20 291 TYR B C 1
ATOM 14576 O O . TYR B 1 291 ? -0.304 -10.409 -1.637 1.00 25.51 291 TYR B O 1
ATOM 14594 N N . GLY B 1 292 ? 1.203 -11.513 -2.885 1.00 24.04 292 GLY B N 1
ATOM 14595 C CA . GLY B 1 292 ? 2.242 -11.498 -1.866 1.00 25.07 292 GLY B CA 1
ATOM 14596 C C . GLY B 1 292 ? 3.339 -10.498 -2.190 1.00 26.34 292 GLY B C 1
ATOM 14597 O O . GLY B 1 292 ? 3.667 -10.266 -3.360 1.00 27.51 292 GLY B O 1
ATOM 14601 N N . SER B 1 293 ? 3.914 -9.920 -1.135 1.00 24.61 293 SER B N 1
ATOM 14602 C CA . SER B 1 293 ? 5.036 -8.996 -1.211 1.00 25.14 293 SER B CA 1
ATOM 14603 C C . SER B 1 293 ? 6.137 -9.471 -0.272 1.00 23.13 293 SER B C 1
ATOM 14604 O O . SER B 1 293 ? 5.861 -10.075 0.772 1.00 22.57 293 SER B O 1
ATOM 14612 N N . ILE B 1 294 ? 7.391 -9.198 -0.656 0.73 19.09 294 ILE B N 1
ATOM 14613 C CA . ILE B 1 294 ? 8.592 -9.520 0.127 0.73 18.51 294 ILE B CA 1
ATOM 14614 C C . ILE B 1 294 ? 8.561 -10.946 0.697 0.73 18.23 294 ILE B C 1
ATOM 14615 O O . ILE B 1 294 ? 8.171 -11.897 0.000 0.73 18.96 294 ILE B O 1
ATOM 14631 N N . GLU B 1 295 ? 9.034 -11.130 1.939 0.68 18.21 295 GLU B N 1
ATOM 14632 C CA . GLU B 1 295 ? 9.343 -12.478 2.422 0.68 18.42 295 GLU B CA 1
ATOM 14633 C C . GLU B 1 295 ? 8.089 -13.299 2.711 0.68 18.50 295 GLU B C 1
ATOM 14634 O O . GLU B 1 295 ? 8.058 -14.504 2.419 0.68 17.12 295 GLU B O 1
ATOM 14646 N N . SER B 1 296 ? 7.039 -12.679 3.271 0.72 18.76 296 SER B N 1
ATOM 14647 C CA . SER B 1 296 ? 5.776 -13.400 3.428 0.72 18.98 296 SER B CA 1
ATOM 14648 C C . SER B 1 296 ? 5.270 -13.892 2.083 0.72 18.76 296 SER B C 1
ATOM 14649 O O . SER B 1 296 ? 4.832 -15.043 1.947 0.72 17.90 296 SER B O 1
ATOM 14657 N N . GLY B 1 297 ? 5.318 -13.022 1.073 0.68 17.98 297 GLY B N 1
ATOM 14658 C CA . GLY B 1 297 ? 4.931 -13.426 -0.263 0.68 18.45 297 GLY B CA 1
ATOM 14659 C C . GLY B 1 297 ? 5.770 -14.573 -0.783 0.68 19.18 297 GLY B C 1
ATOM 14660 O O . GLY B 1 297 ? 5.244 -15.503 -1.391 0.68 18.38 297 GLY B O 1
ATOM 14664 N N . GLN B 1 298 ? 7.088 -14.520 -0.558 0.73 20.58 298 GLN B N 1
ATOM 14665 C CA . GLN B 1 298 ? 7.959 -15.608 -1.004 0.73 20.14 298 GLN B CA 1
ATOM 14666 C C . GLN B 1 298 ? 7.617 -16.928 -0.306 0.73 18.71 298 GLN B C 1
ATOM 14667 O O . GLN B 1 298 ? 7.630 -17.989 -0.936 0.73 19.35 298 GLN B O 1
ATOM 14681 N N . GLU B 1 299 ? 7.347 -16.895 1.009 0.76 18.73 299 GLU B N 1
ATOM 14682 C CA . GLU B 1 299 ? 6.960 -18.119 1.715 0.76 19.94 299 GLU B CA 1
ATOM 14683 C C . GLU B 1 299 ? 5.764 -18.781 1.036 0.76 20.78 299 GLU B C 1
ATOM 14684 O O . GLU B 1 299 ? 5.701 -20.019 0.904 0.76 21.02 299 GLU B O 1
ATOM 14696 N N . VAL B 1 300 ? 4.795 -17.972 0.597 1.00 24.15 300 VAL B N 1
ATOM 14697 C CA . VAL B 1 300 ? 3.597 -18.518 -0.040 1.00 25.39 300 VAL B CA 1
ATOM 14698 C C . VAL B 1 300 ? 3.902 -19.030 -1.443 1.00 25.50 300 VAL B C 1
ATOM 14699 O O . VAL B 1 300 ? 3.468 -20.127 -1.807 1.00 25.41 300 VAL B O 1
ATOM 14712 N N . VAL B 1 301 ? 4.682 -18.289 -2.241 1.00 25.26 301 VAL B N 1
ATOM 14713 C CA . VAL B 1 301 ? 4.971 -18.789 -3.592 1.00 26.04 301 VAL B CA 1
ATOM 14714 C C . VAL B 1 301 ? 5.833 -20.048 -3.548 1.00 25.31 301 VAL B C 1
ATOM 14715 O O . VAL B 1 301 ? 5.825 -20.829 -4.505 1.00 25.65 301 VAL B O 1
ATOM 14728 N N . GLN B 1 302 ? 6.608 -20.262 -2.476 0.80 22.61 302 GLN B N 1
ATOM 14729 C CA . GLN B 1 302 ? 7.354 -21.515 -2.358 0.80 21.89 302 GLN B CA 1
ATOM 14730 C C . GLN B 1 302 ? 6.413 -22.713 -2.286 0.80 23.75 302 GLN B C 1
ATOM 14731 O O . GLN B 1 302 ? 6.759 -23.799 -2.764 0.80 24.09 302 GLN B O 1
ATOM 14745 N N . ARG B 1 303 ? 5.214 -22.539 -1.711 1.00 26.90 303 ARG B N 1
ATOM 14746 C CA . ARG B 1 303 ? 4.350 -23.672 -1.381 1.00 28.76 303 ARG B CA 1
ATOM 14747 C C . ARG B 1 303 ? 2.979 -23.683 -2.058 1.00 31.41 303 ARG B C 1
ATOM 14748 O O . ARG B 1 303 ? 2.261 -24.693 -1.939 1.00 31.98 303 ARG B O 1
ATOM 14769 N N . PHE B 1 304 ? 2.589 -22.612 -2.755 1.00 33.01 304 PHE B N 1
ATOM 14770 C CA . PHE B 1 304 ? 1.253 -22.493 -3.331 1.00 33.88 304 PHE B CA 1
ATOM 14771 C C . PHE B 1 304 ? 1.352 -22.137 -4.804 1.00 34.71 304 PHE B C 1
ATOM 14772 O O . PHE B 1 304 ? 2.325 -21.523 -5.244 1.00 33.52 304 PHE B O 1
ATOM 14789 N N . GLN B 1 305 ? 0.322 -22.516 -5.557 1.00 36.67 305 GLN B N 1
ATOM 14790 C CA . GLN B 1 305 ? 0.284 -22.283 -6.990 1.00 38.62 305 GLN B CA 1
ATOM 14791 C C . GLN B 1 305 ? -0.374 -20.941 -7.312 1.00 39.05 305 GLN B C 1
ATOM 14792 O O . GLN B 1 305 ? -1.158 -20.395 -6.533 1.00 37.73 305 GLN B O 1
ATOM 14806 N N . LYS B 1 306 ? -0.066 -20.425 -8.500 1.00 39.96 306 LYS B N 1
ATOM 14807 C CA . LYS B 1 306 ? -0.810 -19.299 -9.049 1.00 42.55 306 LYS B CA 1
ATOM 14808 C C . LYS B 1 306 ? -2.164 -19.801 -9.537 1.00 41.29 306 LYS B C 1
ATOM 14809 O O . LYS B 1 306 ? -2.234 -20.817 -10.238 1.00 41.51 306 LYS B O 1
ATOM 14828 N N . ASP B 1 307 ? -3.238 -19.108 -9.159 1.00 39.31 307 ASP B N 1
ATOM 14829 C CA . ASP B 1 307 ? -4.579 -19.470 -9.637 1.00 39.14 307 ASP B CA 1
ATOM 14830 C C . ASP B 1 307 ? -5.418 -18.198 -9.793 1.00 39.49 307 ASP B C 1
ATOM 14831 O O . ASP B 1 307 ? -4.891 -17.080 -9.801 1.00 38.63 307 ASP B O 1
ATOM 14840 N N . GLU B 1 308 ? -6.737 -18.371 -9.939 1.00 39.96 308 GLU B N 1
ATOM 14841 C CA . GLU B 1 308 ? -7.612 -17.222 -10.149 1.00 40.72 308 GLU B CA 1
ATOM 14842 C C . GLU B 1 308 ? -7.617 -16.281 -8.950 1.00 38.52 308 GLU B C 1
ATOM 14843 O O . GLU B 1 308 ? -7.899 -15.086 -9.108 1.00 38.70 308 GLU B O 1
ATOM 14855 N N . VAL B 1 309 ? -7.315 -16.783 -7.755 1.00 35.38 309 VAL B N 1
ATOM 14856 C CA . VAL B 1 309 ? -7.333 -15.962 -6.546 1.00 34.06 309 VAL B CA 1
ATOM 14857 C C . VAL B 1 309 ? -5.945 -15.448 -6.180 1.00 31.71 309 VAL B C 1
ATOM 14858 O O . VAL B 1 309 ? -5.767 -14.243 -6.020 1.00 30.49 309 VAL B O 1
ATOM 14871 N N . PHE B 1 310 ? -4.946 -16.335 -6.037 1.00 31.58 310 PHE B N 1
ATOM 14872 C CA . PHE B 1 310 ? -3.587 -15.925 -5.665 1.00 30.48 310 PHE B CA 1
ATOM 14873 C C . PHE B 1 310 ? -2.734 -15.702 -6.911 1.00 30.65 310 PHE B C 1
ATOM 14874 O O . PHE B 1 310 ? -2.602 -16.603 -7.744 1.00 29.83 310 PHE B O 1
ATOM 14891 N N . ARG B 1 311 ? -2.125 -14.515 -7.028 1.00 30.77 311 ARG B N 1
ATOM 14892 C CA . ARG B 1 311 ? -1.577 -14.076 -8.310 1.00 30.47 311 ARG B CA 1
ATOM 14893 C C . ARG B 1 311 ? -0.053 -14.000 -8.379 1.00 30.36 311 ARG B C 1
ATOM 14894 O O . ARG B 1 311 ? 0.483 -13.780 -9.473 1.00 31.50 311 ARG B O 1
ATOM 14915 N N . GLY B 1 312 ? 0.658 -14.182 -7.272 1.00 28.95 312 GLY B N 1
ATOM 14916 C CA . GLY B 1 312 ? 2.116 -14.208 -7.334 1.00 27.58 312 GLY B CA 1
ATOM 14917 C C . GLY B 1 312 ? 2.822 -13.198 -6.476 1.00 27.55 312 GLY B C 1
ATOM 14918 O O . GLY B 1 312 ? 2.237 -12.715 -5.503 1.00 27.56 312 GLY B O 1
ATOM 14922 N N . LEU B 1 313 ? 4.073 -12.870 -6.816 1.00 26.46 313 LEU B N 1
ATOM 14923 C CA . LEU B 1 313 ? 4.956 -12.071 -5.960 1.00 28.44 313 LEU B CA 1
ATOM 14924 C C . LEU B 1 313 ? 5.274 -10.728 -6.611 1.00 28.04 313 LEU B C 1
ATOM 14925 O O . LEU B 1 313 ? 5.718 -10.666 -7.769 1.00 27.66 313 LEU B O 1
ATOM 14941 N N . THR B 1 314 ? 5.088 -9.657 -5.843 1.00 27.38 314 THR B N 1
ATOM 14942 C CA . THR B 1 314 ? 5.267 -8.308 -6.372 1.00 27.63 314 THR B CA 1
ATOM 14943 C C . THR B 1 314 ? 6.741 -7.944 -6.507 1.00 26.13 314 THR B C 1
ATOM 14944 O O . THR B 1 314 ? 7.165 -7.409 -7.546 1.00 27.03 314 THR B O 1
ATOM 14955 N N . GLY B 1 315 ? 7.526 -8.201 -5.468 0.82 22.22 315 GLY B N 1
ATOM 14956 C CA . GLY B 1 315 ? 8.895 -7.723 -5.429 0.82 22.94 315 GLY B CA 1
ATOM 14957 C C . GLY B 1 315 ? 9.426 -7.606 -4.009 0.82 22.10 315 GLY B C 1
ATOM 14958 O O . GLY B 1 315 ? 8.750 -7.939 -3.063 0.82 21.70 315 GLY B O 1
ATOM 14962 N N . ASN B 1 316 ? 10.667 -7.074 -3.880 0.94 23.57 316 ASN B N 1
ATOM 14963 C CA . ASN B 1 316 ? 11.313 -6.880 -2.573 0.94 21.43 316 ASN B CA 1
ATOM 14964 C C . ASN B 1 316 ? 10.999 -5.515 -1.920 0.94 22.95 316 ASN B C 1
ATOM 14965 O O . ASN B 1 316 ? 10.122 -4.788 -2.354 0.94 22.66 316 ASN B O 1
ATOM 14976 N N . TRP B 1 317 ? 11.707 -5.143 -0.844 1.00 21.02 317 TRP B N 1
ATOM 14977 C CA . TRP B 1 317 ? 11.210 -4.059 0.002 1.00 21.16 317 TRP B CA 1
ATOM 14978 C C . TRP B 1 317 ? 11.283 -2.679 -0.667 1.00 18.55 317 TRP B C 1
ATOM 14979 O O . TRP B 1 317 ? 10.431 -1.818 -0.391 1.00 18.86 317 TRP B O 1
ATOM 15000 N N . LEU B 1 318 ? 12.244 -2.461 -1.565 1.00 17.34 318 LEU B N 1
ATOM 15001 C CA . LEU B 1 318 ? 12.313 -1.212 -2.295 1.00 16.38 318 LEU B CA 1
ATOM 15002 C C . LEU B 1 318 ? 11.230 -1.114 -3.365 1.00 17.17 318 LEU B C 1
ATOM 15003 O O . LEU B 1 318 ? 11.083 -0.035 -3.965 1.00 19.91 318 LEU B O 1
ATOM 15019 N N . THR B 1 319 ? 10.444 -2.192 -3.587 1.00 15.97 319 THR B N 1
ATOM 15020 C CA A THR B 1 319 ? 9.290 -2.157 -4.491 0.69 17.44 319 THR B CA 1
ATOM 15021 C CA B THR B 1 319 ? 9.300 -2.154 -4.490 0.31 17.16 319 THR B CA 1
ATOM 15022 C C . THR B 1 319 ? 7.993 -1.734 -3.810 1.00 16.81 319 THR B C 1
ATOM 15023 O O . THR B 1 319 ? 7.009 -1.484 -4.506 1.00 17.99 319 THR B O 1
ATOM 15042 N N . ILE B 1 320 ? 7.958 -1.609 -2.485 1.00 15.07 320 ILE B N 1
ATOM 15043 C CA . ILE B 1 320 ? 6.695 -1.332 -1.805 1.00 15.27 320 ILE B CA 1
ATOM 15044 C C . ILE B 1 320 ? 6.160 0.065 -2.145 1.00 15.58 320 ILE B C 1
ATOM 15045 O O . ILE B 1 320 ? 4.962 0.228 -2.455 1.00 16.15 320 ILE B O 1
ATOM 15061 N N . GLU B 1 321 ? 7.003 1.111 -2.039 1.00 15.76 321 GLU B N 1
ATOM 15062 C CA . GLU B 1 321 ? 6.546 2.455 -2.410 1.00 16.40 321 GLU B CA 1
ATOM 15063 C C . GLU B 1 321 ? 6.142 2.531 -3.882 1.00 16.37 321 GLU B C 1
ATOM 15064 O O . GLU B 1 321 ? 5.032 3.019 -4.180 1.00 17.53 321 GLU B O 1
ATOM 15076 N N . PRO B 1 322 ? 6.938 2.016 -4.835 1.00 17.80 322 PRO B N 1
ATOM 15077 C CA . PRO B 1 322 ? 6.474 1.933 -6.232 1.00 19.37 322 PRO B CA 1
ATOM 15078 C C . PRO B 1 322 ? 5.155 1.200 -6.389 1.00 18.34 322 PRO B C 1
ATOM 15079 O O . PRO B 1 322 ? 4.290 1.629 -7.154 1.00 19.52 322 PRO B O 1
ATOM 15090 N N . MET B 1 323 ? 4.974 0.102 -5.651 1.00 18.11 323 MET B N 1
ATOM 15091 C CA . MET B 1 323 ? 3.742 -0.660 -5.748 1.00 18.72 323 MET B CA 1
ATOM 15092 C C . MET B 1 323 ? 2.530 0.209 -5.420 1.00 17.89 323 MET B C 1
ATOM 15093 O O . MET B 1 323 ? 1.491 0.128 -6.097 1.00 18.49 323 MET B O 1
ATOM 15107 N N . LEU B 1 324 ? 2.624 1.018 -4.364 1.00 17.40 324 LEU B N 1
ATOM 15108 C CA . LEU B 1 324 ? 1.483 1.874 -4.042 1.00 16.84 324 LEU B CA 1
ATOM 15109 C C . LEU B 1 324 ? 1.176 2.853 -5.169 1.00 17.47 324 LEU B C 1
ATOM 15110 O O . LEU B 1 324 ? 0.002 3.150 -5.427 1.00 19.29 324 LEU B O 1
ATOM 15126 N N . ALA B 1 325 ? 2.202 3.317 -5.881 1.00 17.60 325 ALA B N 1
ATOM 15127 C CA . ALA B 1 325 ? 2.041 4.269 -6.970 1.00 17.63 325 ALA B CA 1
ATOM 15128 C C . ALA B 1 325 ? 1.347 3.659 -8.181 1.00 19.41 325 ALA B C 1
ATOM 15129 O O . ALA B 1 325 ? 1.017 4.398 -9.111 1.00 20.40 325 ALA B O 1
ATOM 15136 N N . THR B 1 326 ? 1.105 2.343 -8.191 1.00 18.39 326 THR B N 1
ATOM 15137 C CA . THR B 1 326 ? 0.303 1.784 -9.280 1.00 19.26 326 THR B CA 1
ATOM 15138 C C . THR B 1 326 ? -1.125 2.300 -9.234 1.00 19.97 326 THR B C 1
ATOM 15139 O O . THR B 1 326 ? -1.805 2.291 -10.251 1.00 21.81 326 THR B O 1
ATOM 15150 N N . GLY B 1 327 ? -1.614 2.683 -8.060 1.00 20.42 327 GLY B N 1
ATOM 15151 C CA . GLY B 1 327 ? -3.026 3.000 -7.930 1.00 21.44 327 GLY B CA 1
ATOM 15152 C C . GLY B 1 327 ? -3.923 1.793 -8.104 1.00 22.06 327 GLY B C 1
ATOM 15153 O O . GLY B 1 327 ? -5.078 1.936 -8.528 1.00 22.82 327 GLY B O 1
ATOM 15157 N N . ALA B 1 328 ? -3.420 0.593 -7.785 1.00 22.25 328 ALA B N 1
ATOM 15158 C CA . ALA B 1 328 ? -4.179 -0.645 -7.923 1.00 22.66 328 ALA B CA 1
ATOM 15159 C C . ALA B 1 328 ? -4.410 -1.393 -6.613 1.00 22.33 328 ALA B C 1
ATOM 15160 O O . ALA B 1 328 ? -5.175 -2.359 -6.603 1.00 23.20 328 ALA B O 1
ATOM 15167 N N . VAL B 1 329 ? -3.788 -0.989 -5.511 1.00 21.81 329 VAL B N 1
ATOM 15168 C CA . VAL B 1 329 ? -3.887 -1.728 -4.257 1.00 20.31 329 VAL B CA 1
ATOM 15169 C C . VAL B 1 329 ? -5.077 -1.237 -3.433 1.00 20.28 329 VAL B C 1
ATOM 15170 O O . VAL B 1 329 ? -5.226 -0.037 -3.195 1.00 20.99 329 VAL B O 1
ATOM 15183 N N . ASP B 1 330 ? -5.893 -2.167 -2.941 1.00 21.05 330 ASP B N 1
ATOM 15184 C CA . ASP B 1 330 ? -6.979 -1.823 -2.027 1.00 21.03 330 ASP B CA 1
ATOM 15185 C C . ASP B 1 330 ? -6.576 -1.922 -0.559 1.00 20.61 330 ASP B C 1
ATOM 15186 O O . ASP B 1 330 ? -6.835 -0.996 0.212 1.00 21.08 330 ASP B O 1
ATOM 15195 N N . VAL B 1 331 ? -5.972 -3.040 -0.140 1.00 19.42 331 VAL B N 1
ATOM 15196 C CA . VAL B 1 331 ? -5.378 -3.148 1.189 1.00 19.60 331 VAL B CA 1
ATOM 15197 C C . VAL B 1 331 ? -3.955 -3.657 1.062 1.00 19.47 331 VAL B C 1
ATOM 15198 O O . VAL B 1 331 ? -3.694 -4.628 0.340 1.00 19.73 331 VAL B O 1
ATOM 15211 N N . LEU B 1 332 ? -3.049 -3.043 1.832 1.00 18.11 332 LEU B N 1
ATOM 15212 C CA . LEU B 1 332 ? -1.714 -3.574 2.117 1.00 17.19 332 LEU B CA 1
ATOM 15213 C C . LEU B 1 332 ? -1.743 -4.011 3.584 1.00 18.15 332 LEU B C 1
ATOM 15214 O O . LEU B 1 332 ? -1.899 -3.174 4.479 1.00 19.38 332 LEU B O 1
ATOM 15230 N N . ALA B 1 333 ? -1.632 -5.322 3.816 1.00 17.64 333 ALA B N 1
ATOM 15231 C CA . ALA B 1 333 ? -1.688 -5.944 5.141 1.00 18.14 333 ALA B CA 1
ATOM 15232 C C . ALA B 1 333 ? -0.273 -6.332 5.544 1.00 18.36 333 ALA B C 1
ATOM 15233 O O . ALA B 1 333 ? 0.343 -7.191 4.903 1.00 20.14 333 ALA B O 1
ATOM 15240 N N . MET B 1 334 ? 0.232 -5.722 6.617 1.00 17.46 334 MET B N 1
ATOM 15241 C CA . MET B 1 334 ? 1.664 -5.739 6.939 1.00 17.17 334 MET B CA 1
ATOM 15242 C C . MET B 1 334 ? 1.913 -6.495 8.237 1.00 17.89 334 MET B C 1
ATOM 15243 O O . MET B 1 334 ? 1.344 -6.144 9.276 1.00 19.68 334 MET B O 1
ATOM 15257 N N . ASP B 1 335 ? 2.784 -7.509 8.191 1.00 19.87 335 ASP B N 1
ATOM 15258 C CA . ASP B 1 335 ? 2.987 -8.356 9.370 1.00 21.77 335 ASP B CA 1
ATOM 15259 C C . ASP B 1 335 ? 4.340 -8.212 10.051 1.00 23.77 335 ASP B C 1
ATOM 15260 O O . ASP B 1 335 ? 4.486 -8.666 11.195 1.00 24.12 335 ASP B O 1
ATOM 15269 N N . MET B 1 336 ? 5.328 -7.614 9.404 0.83 21.71 336 MET B N 1
ATOM 15270 C CA . MET B 1 336 ? 6.659 -7.500 9.992 0.83 20.40 336 MET B CA 1
ATOM 15271 C C . MET B 1 336 ? 7.470 -6.598 9.066 0.83 21.20 336 MET B C 1
ATOM 15272 O O . MET B 1 336 ? 6.913 -5.957 8.157 0.83 21.81 336 MET B O 1
ATOM 15286 N N . ASN B 1 337 ? 8.786 -6.547 9.289 0.90 20.82 337 ASN B N 1
ATOM 15287 C CA . ASN B 1 337 ? 9.634 -5.831 8.350 0.90 20.46 337 ASN B CA 1
ATOM 15288 C C . ASN B 1 337 ? 9.532 -6.564 7.020 0.90 22.56 337 ASN B C 1
ATOM 15289 O O . ASN B 1 337 ? 9.232 -7.761 6.989 0.90 21.42 337 ASN B O 1
ATOM 15300 N N A CYS B 1 338 ? 9.773 -5.852 5.911 0.79 23.65 338 CYS B N 1
ATOM 15301 N N B CYS B 1 338 ? 9.691 -5.855 5.910 0.21 24.86 338 CYS B N 1
ATOM 15302 C CA A CYS B 1 338 ? 9.903 -4.396 5.844 0.79 22.29 338 CYS B CA 1
ATOM 15303 C CA B CYS B 1 338 ? 9.845 -4.418 5.852 0.21 25.88 338 CYS B CA 1
ATOM 15304 C C A CYS B 1 338 ? 8.528 -3.721 5.579 0.79 21.98 338 CYS B C 1
ATOM 15305 C C B CYS B 1 338 ? 8.504 -3.720 5.576 0.21 23.50 338 CYS B C 1
ATOM 15306 O O A CYS B 1 338 ? 7.882 -3.996 4.566 0.79 22.16 338 CYS B O 1
ATOM 15307 O O B CYS B 1 338 ? 7.860 -3.966 4.555 0.21 23.78 338 CYS B O 1
ATOM 15320 N N . SER B 1 339 ? 8.101 -2.845 6.499 1.00 20.18 339 SER B N 1
ATOM 15321 C CA . SER B 1 339 ? 6.934 -1.975 6.362 1.00 20.00 339 SER B CA 1
ATOM 15322 C C . SER B 1 339 ? 7.414 -0.536 6.562 1.00 18.25 339 SER B C 1
ATOM 15323 O O . SER B 1 339 ? 7.441 -0.024 7.698 1.00 18.86 339 SER B O 1
ATOM 15331 N N . PRO B 1 340 ? 7.866 0.144 5.503 1.00 18.75 340 PRO B N 1
ATOM 15332 C CA . PRO B 1 340 ? 8.572 1.415 5.683 1.00 18.19 340 PRO B CA 1
ATOM 15333 C C . PRO B 1 340 ? 7.660 2.478 6.270 1.00 16.95 340 PRO B C 1
ATOM 15334 O O . PRO B 1 340 ? 6.470 2.559 5.918 1.00 18.24 340 PRO B O 1
ATOM 15345 N N . PRO B 1 341 ? 8.159 3.303 7.200 1.00 16.09 341 PRO B N 1
ATOM 15346 C CA . PRO B 1 341 ? 7.241 4.081 8.046 1.00 17.41 341 PRO B CA 1
ATOM 15347 C C . PRO B 1 341 ? 6.669 5.357 7.437 1.00 17.16 341 PRO B C 1
ATOM 15348 O O . PRO B 1 341 ? 5.920 6.050 8.135 1.00 18.73 341 PRO B O 1
ATOM 15359 N N . ASN B 1 342 ? 6.971 5.707 6.190 1.00 17.23 342 ASN B N 1
ATOM 15360 C CA . ASN B 1 342 ? 6.343 6.849 5.516 1.00 18.05 342 ASN B CA 1
ATOM 15361 C C . ASN B 1 342 ? 5.346 6.427 4.434 1.00 17.06 342 ASN B C 1
ATOM 15362 O O . ASN B 1 342 ? 5.071 7.211 3.522 1.00 17.52 342 ASN B O 1
ATOM 15373 N N . LEU B 1 343 ? 4.755 5.227 4.531 1.00 17.33 343 LEU B N 1
ATOM 15374 C CA . LEU B 1 343 ? 3.782 4.825 3.516 1.00 17.47 343 LEU B CA 1
ATOM 15375 C C . LEU B 1 343 ? 2.477 5.605 3.589 1.00 19.25 343 LEU B C 1
ATOM 15376 O O . LEU B 1 343 ? 1.723 5.605 2.608 1.00 18.75 343 LEU B O 1
ATOM 15392 N N . GLY B 1 344 ? 2.173 6.216 4.729 1.00 18.93 344 GLY B N 1
ATOM 15393 C CA . GLY B 1 344 ? 0.905 6.878 4.928 1.00 20.14 344 GLY B CA 1
ATOM 15394 C C . GLY B 1 344 ? 0.516 7.845 3.824 1.00 20.04 344 GLY B C 1
ATOM 15395 O O . GLY B 1 344 ? -0.559 7.721 3.235 1.00 20.86 344 GLY B O 1
ATOM 15399 N N . PRO B 1 345 ? 1.370 8.832 3.520 1.00 19.84 345 PRO B N 1
ATOM 15400 C CA . PRO B 1 345 ? 0.999 9.802 2.467 1.00 20.51 345 PRO B CA 1
ATOM 15401 C C . PRO B 1 345 ? 0.865 9.187 1.070 1.00 20.57 345 PRO B C 1
ATOM 15402 O O . PRO B 1 345 ? 0.090 9.687 0.236 1.00 21.16 345 PRO B O 1
ATOM 15413 N N . LEU B 1 346 ? 1.587 8.102 0.793 1.00 20.12 346 LEU B N 1
ATOM 15414 C CA . LEU B 1 346 ? 1.422 7.409 -0.477 1.00 20.50 346 LEU B CA 1
ATOM 15415 C C . LEU B 1 346 ? 0.086 6.678 -0.541 1.00 19.75 346 LEU B C 1
ATOM 15416 O O . LEU B 1 346 ? -0.600 6.721 -1.569 1.00 19.45 346 LEU B O 1
ATOM 15432 N N . ALA B 1 347 ? -0.295 5.988 0.538 1.00 18.92 347 ALA B N 1
ATOM 15433 C CA . ALA B 1 347 ? -1.600 5.331 0.566 1.00 19.30 347 ALA B CA 1
ATOM 15434 C C . ALA B 1 347 ? -2.718 6.345 0.357 1.00 20.91 347 ALA B C 1
ATOM 15435 O O . ALA B 1 347 ? -3.699 6.069 -0.343 1.00 21.08 347 ALA B O 1
ATOM 15442 N N . GLU B 1 348 ? -2.591 7.535 0.951 1.00 21.54 348 GLU B N 1
ATOM 15443 C CA . GLU B 1 348 ? -3.630 8.548 0.766 1.00 22.68 348 GLU B CA 1
ATOM 15444 C C . GLU B 1 348 ? -3.682 9.033 -0.678 1.00 22.04 348 GLU B C 1
ATOM 15445 O O . GLU B 1 348 ? -4.768 9.171 -1.255 1.00 24.89 348 GLU B O 1
ATOM 15457 N N . LYS B 1 349 ? -2.524 9.291 -1.290 1.00 22.06 349 LYS B N 1
ATOM 15458 C CA . LYS B 1 349 ? -2.534 9.804 -2.660 1.00 21.66 349 LYS B CA 1
ATOM 15459 C C . LYS B 1 349 ? -3.121 8.796 -3.639 1.00 22.12 349 LYS B C 1
ATOM 15460 O O . LYS B 1 349 ? -3.803 9.180 -4.591 1.00 23.61 349 LYS B O 1
ATOM 15479 N N . TYR B 1 350 ? -2.820 7.507 -3.458 1.00 22.23 350 TYR B N 1
ATOM 15480 C CA . TYR B 1 350 ? -3.138 6.483 -4.446 1.00 21.97 350 TYR B CA 1
ATOM 15481 C C . TYR B 1 350 ? -4.366 5.650 -4.066 1.00 22.32 350 TYR B C 1
ATOM 15482 O O . TYR B 1 350 ? -4.708 4.713 -4.788 1.00 23.94 350 TYR B O 1
ATOM 15500 N N . GLY B 1 351 ? -5.055 5.989 -2.977 1.00 21.14 351 GLY B N 1
ATOM 15501 C CA . GLY B 1 351 ? -6.327 5.358 -2.653 1.00 21.74 351 GLY B CA 1
ATOM 15502 C C . GLY B 1 351 ? -6.229 3.943 -2.093 1.00 21.64 351 GLY B C 1
ATOM 15503 O O . GLY B 1 351 ? -7.091 3.094 -2.388 1.00 22.51 351 GLY B O 1
ATOM 15507 N N . ALA B 1 352 ? -5.194 3.651 -1.300 1.00 20.20 352 ALA B N 1
ATOM 15508 C CA . ALA B 1 352 ? -5.019 2.346 -0.676 1.00 20.06 352 ALA B CA 1
ATOM 15509 C C . ALA B 1 352 ? -5.219 2.445 0.832 1.00 20.13 352 ALA B C 1
ATOM 15510 O O . ALA B 1 352 ? -4.954 3.486 1.437 1.00 20.88 352 ALA B O 1
ATOM 15517 N N . THR B 1 353 ? -5.643 1.334 1.439 1.00 19.02 353 THR B N 1
ATOM 15518 C CA . THR B 1 353 ? -5.842 1.255 2.882 1.00 20.22 353 THR B CA 1
ATOM 15519 C C . THR B 1 353 ? -4.748 0.387 3.498 1.00 19.43 353 THR B C 1
ATOM 15520 O O . THR B 1 353 ? -4.455 -0.696 2.995 1.00 20.17 353 THR B O 1
ATOM 15531 N N . LEU B 1 354 ? -4.152 0.872 4.581 1.00 18.53 354 LEU B N 1
ATOM 15532 C CA . LEU B 1 354 ? -3.064 0.196 5.274 1.00 18.14 354 LEU B CA 1
ATOM 15533 C C . LEU B 1 354 ? -3.588 -0.498 6.532 1.00 19.79 354 LEU B C 1
ATOM 15534 O O . LEU B 1 354 ? -4.286 0.123 7.356 1.00 19.87 354 LEU B O 1
ATOM 15550 N N . VAL B 1 355 ? -3.242 -1.783 6.680 1.00 19.03 355 VAL B N 1
ATOM 15551 C CA . VAL B 1 355 ? -3.655 -2.610 7.816 1.00 19.11 355 VAL B CA 1
ATOM 15552 C C . VAL B 1 355 ? -2.417 -3.269 8.411 1.00 18.42 355 VAL B C 1
ATOM 15553 O O . VAL B 1 355 ? -1.712 -4.014 7.722 1.00 20.13 355 VAL B O 1
ATOM 15566 N N . SER B 1 356 ? -2.168 -3.023 9.688 1.00 18.77 356 SER B N 1
ATOM 15567 C CA . SER B 1 356 ? -1.149 -3.781 10.401 1.00 18.52 356 SER B CA 1
ATOM 15568 C C . SER B 1 356 ? -1.779 -5.036 10.989 1.00 18.09 356 SER B C 1
ATOM 15569 O O . SER B 1 356 ? -2.853 -4.971 11.602 1.00 19.44 356 SER B O 1
ATOM 15577 N N . VAL B 1 357 ? -1.090 -6.174 10.842 1.00 18.36 357 VAL B N 1
ATOM 15578 C CA . VAL B 1 357 ? -1.561 -7.440 11.400 1.00 17.79 357 VAL B CA 1
ATOM 15579 C C . VAL B 1 357 ? -0.531 -8.006 12.381 1.00 17.64 357 VAL B C 1
ATOM 15580 O O . VAL B 1 357 ? -0.510 -9.220 12.638 1.00 18.76 357 VAL B O 1
ATOM 15593 N N . SER B 1 358 ? 0.273 -7.131 12.990 1.00 17.74 358 SER B N 1
ATOM 15594 C CA . SER B 1 358 ? 1.214 -7.528 14.036 1.00 18.03 358 SER B CA 1
ATOM 15595 C C . SER B 1 358 ? 1.399 -6.402 15.036 1.00 18.64 358 SER B C 1
ATOM 15596 O O . SER B 1 358 ? 1.581 -5.255 14.638 1.00 18.29 358 SER B O 1
ATOM 15604 N N . ARG B 1 359 ? 1.456 -6.743 16.334 1.00 19.52 359 ARG B N 1
ATOM 15605 C CA . ARG B 1 359 ? 1.778 -5.721 17.339 1.00 19.30 359 ARG B CA 1
ATOM 15606 C C . ARG B 1 359 ? 3.160 -5.097 17.136 1.00 17.90 359 ARG B C 1
ATOM 15607 O O . ARG B 1 359 ? 3.420 -4.011 17.678 1.00 19.62 359 ARG B O 1
ATOM 15628 N N . LEU B 1 360 ? 4.050 -5.747 16.384 1.00 16.76 360 LEU B N 1
ATOM 15629 C CA . LEU B 1 360 ? 5.352 -5.151 16.106 1.00 16.88 360 LEU B CA 1
ATOM 15630 C C . LEU B 1 360 ? 5.260 -3.931 15.189 1.00 16.50 360 LEU B C 1
ATOM 15631 O O . LEU B 1 360 ? 6.094 -3.011 15.300 1.00 17.22 360 LEU B O 1
ATOM 15647 N N . VAL B 1 361 ? 4.327 -3.937 14.228 1.00 16.29 361 VAL B N 1
ATOM 15648 C CA . VAL B 1 361 ? 4.319 -2.986 13.118 1.00 16.36 361 VAL B CA 1
ATOM 15649 C C . VAL B 1 361 ? 3.370 -1.838 13.433 1.00 16.21 361 VAL B C 1
ATOM 15650 O O . VAL B 1 361 ? 2.147 -2.032 13.539 1.00 17.59 361 VAL B O 1
ATOM 15663 N N . ARG B 1 362 ? 3.943 -0.643 13.564 1.00 16.79 362 ARG B N 1
ATOM 15664 C CA . ARG B 1 362 ? 3.210 0.605 13.764 1.00 16.20 362 ARG B CA 1
ATOM 15665 C C . ARG B 1 362 ? 4.018 1.710 13.084 1.00 16.25 362 ARG B C 1
ATOM 15666 O O . ARG B 1 362 ? 5.244 1.667 13.085 1.00 16.43 362 ARG B O 1
ATOM 15687 N N . PHE B 1 363 ? 3.319 2.707 12.524 1.00 16.75 363 PHE B N 1
ATOM 15688 C CA . PHE B 1 363 ? 3.897 3.919 11.938 1.00 17.27 363 PHE B CA 1
ATOM 15689 C C . PHE B 1 363 ? 2.751 4.874 11.621 1.00 18.76 363 PHE B C 1
ATOM 15690 O O . PHE B 1 363 ? 1.593 4.469 11.645 1.00 19.47 363 PHE B O 1
ATOM 15707 N N . PRO B 1 364 ? 3.038 6.162 11.371 1.00 18.76 364 PRO B N 1
ATOM 15708 C CA . PRO B 1 364 ? 1.943 7.135 11.189 1.00 21.55 364 PRO B CA 1
ATOM 15709 C C . PRO B 1 364 ? 1.039 6.801 10.000 1.00 20.72 364 PRO B C 1
ATOM 15710 O O . PRO B 1 364 ? 1.503 6.411 8.928 1.00 21.32 364 PRO B O 1
ATOM 15721 N N . GLY B 1 365 ? -0.257 6.961 10.190 1.00 21.72 365 GLY B N 1
ATOM 15722 C CA . GLY B 1 365 ? -1.202 6.886 9.083 1.00 22.75 365 GLY B CA 1
ATOM 15723 C C . GLY B 1 365 ? -1.757 5.509 8.765 1.00 23.69 365 GLY B C 1
ATOM 15724 O O . GLY B 1 365 ? -2.379 5.337 7.706 1.00 25.22 365 GLY B O 1
ATOM 15728 N N . ILE B 1 366 ? -1.554 4.517 9.635 1.00 22.78 366 ILE B N 1
ATOM 15729 C CA . ILE B 1 366 ? -2.174 3.208 9.449 1.00 22.11 366 ILE B CA 1
ATOM 15730 C C . ILE B 1 366 ? -3.659 3.317 9.767 1.00 21.89 366 ILE B C 1
ATOM 15731 O O . ILE B 1 366 ? -4.060 4.014 10.710 1.00 23.06 366 ILE B O 1
ATOM 15747 N N . HIS B 1 367 ? -4.492 2.626 8.981 1.00 21.27 367 HIS B N 1
ATOM 15748 C CA . HIS B 1 367 ? -5.941 2.745 9.127 1.00 22.47 367 HIS B CA 1
ATOM 15749 C C . HIS B 1 367 ? -6.549 1.749 10.109 1.00 23.35 367 HIS B C 1
ATOM 15750 O O . HIS B 1 367 ? -7.545 2.077 10.771 1.00 24.98 367 HIS B O 1
ATOM 15764 N N . HIS B 1 368 ? -5.972 0.557 10.237 1.00 23.65 368 HIS B N 1
ATOM 15765 C CA . HIS B 1 368 ? -6.555 -0.493 11.062 1.00 23.93 368 HIS B CA 1
ATOM 15766 C C . HIS B 1 368 ? -5.436 -1.309 11.687 1.00 23.86 368 HIS B C 1
ATOM 15767 O O . HIS B 1 368 ? -4.392 -1.530 11.072 1.00 23.24 368 HIS B O 1
ATOM 15781 N N . PHE B 1 369 ? -5.694 -1.795 12.903 1.00 23.64 369 PHE B N 1
ATOM 15782 C CA . PHE B 1 369 ? -4.746 -2.601 13.671 1.00 23.53 369 PHE B CA 1
ATOM 15783 C C . PHE B 1 369 ? -5.445 -3.887 14.089 1.00 22.87 369 PHE B C 1
ATOM 15784 O O . PHE B 1 369 ? -6.364 -3.860 14.914 1.00 25.28 369 PHE B O 1
ATOM 15801 N N . LEU B 1 370 ? -5.017 -5.011 13.509 1.00 22.12 370 LEU B N 1
ATOM 15802 C CA . LEU B 1 370 ? -5.596 -6.333 13.735 1.00 23.66 370 LEU B CA 1
ATOM 15803 C C . LEU B 1 370 ? -4.472 -7.278 14.142 1.00 24.41 370 LEU B C 1
ATOM 15804 O O . LEU B 1 370 ? -3.993 -8.088 13.333 1.00 25.47 370 LEU B O 1
ATOM 15820 N N . ASP B 1 371 ? -4.070 -7.197 15.408 1.00 24.41 371 ASP B N 1
ATOM 15821 C CA . ASP B 1 371 ? -2.955 -8.007 15.908 1.00 24.52 371 ASP B CA 1
ATOM 15822 C C . ASP B 1 371 ? -3.250 -9.508 15.787 1.00 23.92 371 ASP B C 1
ATOM 15823 O O . ASP B 1 371 ? -4.336 -9.981 16.143 1.00 23.95 371 ASP B O 1
ATOM 15832 N N . TYR B 1 372 ? -2.250 -10.268 15.349 1.00 23.16 372 TYR B N 1
ATOM 15833 C CA . TYR B 1 372 ? -2.416 -11.694 15.074 1.00 22.54 372 TYR B CA 1
ATOM 15834 C C . TYR B 1 372 ? -2.493 -12.544 16.339 1.00 23.58 372 TYR B C 1
ATOM 15835 O O . TYR B 1 372 ? -1.691 -12.393 17.267 1.00 25.37 372 TYR B O 1
ATOM 15853 N N . LYS B 1 373 ? -3.454 -13.470 16.344 1.00 23.75 373 LYS B N 1
ATOM 15854 C CA . LYS B 1 373 ? -3.514 -14.604 17.269 1.00 26.55 373 LYS B CA 1
ATOM 15855 C C . LYS B 1 373 ? -4.022 -15.765 16.427 1.00 23.96 373 LYS B C 1
ATOM 15856 O O . LYS B 1 373 ? -4.950 -15.577 15.630 1.00 22.75 373 LYS B O 1
ATOM 15875 N N . PRO B 1 374 ? -3.494 -16.982 16.611 1.00 23.40 374 PRO B N 1
ATOM 15876 C CA . PRO B 1 374 ? -3.980 -18.104 15.784 1.00 23.63 374 PRO B CA 1
ATOM 15877 C C . PRO B 1 374 ? -5.488 -18.315 15.849 1.00 24.39 374 PRO B C 1
ATOM 15878 O O . PRO B 1 374 ? -6.121 -18.579 14.822 1.00 24.58 374 PRO B O 1
ATOM 15889 N N . SER B 1 375 ? -6.089 -18.203 17.032 1.00 25.18 375 SER B N 1
ATOM 15890 C CA . SER B 1 375 ? -7.520 -18.436 17.179 1.00 27.10 375 SER B CA 1
ATOM 15891 C C . SER B 1 375 ? -8.379 -17.301 16.642 1.00 27.90 375 SER B C 1
ATOM 15892 O O . SER B 1 375 ? -9.610 -17.428 16.648 1.00 28.26 375 SER B O 1
ATOM 15900 N N . GLU B 1 376 ? -7.780 -16.203 16.189 1.00 28.19 376 GLU B N 1
ATOM 15901 C CA . GLU B 1 376 ? -8.541 -15.106 15.613 1.00 30.11 376 GLU B CA 1
ATOM 15902 C C . GLU B 1 376 ? -8.239 -14.879 14.139 1.00 28.24 376 GLU B C 1
ATOM 15903 O O . GLU B 1 376 ? -8.823 -13.972 13.533 1.00 27.16 376 GLU B O 1
ATOM 15915 N N . VAL B 1 377 ? -7.361 -15.680 13.533 1.00 28.60 377 VAL B N 1
ATOM 15916 C CA . VAL B 1 377 ? -6.922 -15.370 12.177 1.00 27.70 377 VAL B CA 1
ATOM 15917 C C . VAL B 1 377 ? -8.059 -15.515 11.169 1.00 27.36 377 VAL B C 1
ATOM 15918 O O . VAL B 1 377 ? -8.080 -14.804 10.157 1.00 26.17 377 VAL B O 1
ATOM 15931 N N . ARG B 1 378 ? -9.025 -16.406 11.410 1.00 28.15 378 ARG B N 1
ATOM 15932 C CA . ARG B 1 378 ? -10.178 -16.472 10.509 1.00 29.77 378 ARG B CA 1
ATOM 15933 C C . ARG B 1 378 ? -10.947 -15.155 10.523 1.00 29.18 378 ARG B C 1
ATOM 15934 O O . ARG B 1 378 ? -11.273 -14.595 9.467 1.00 29.12 378 ARG B O 1
ATOM 15955 N N . GLU B 1 379 ? -11.212 -14.628 11.719 1.00 29.23 379 GLU B N 1
ATOM 15956 C CA . GLU B 1 379 ? -11.910 -13.352 11.835 1.00 30.09 379 GLU B CA 1
ATOM 15957 C C . GLU B 1 379 ? -11.070 -12.197 11.283 1.00 27.93 379 GLU B C 1
ATOM 15958 O O . GLU B 1 379 ? -11.614 -11.283 10.664 1.00 27.43 379 GLU B O 1
ATOM 15970 N N . ILE B 1 380 ? -9.747 -12.217 11.487 1.00 25.75 380 ILE B N 1
ATOM 15971 C CA . ILE B 1 380 ? -8.896 -11.153 10.956 1.00 25.88 380 ILE B CA 1
ATOM 15972 C C . ILE B 1 380 ? -8.975 -11.114 9.437 1.00 25.63 380 ILE B C 1
ATOM 15973 O O . ILE B 1 380 ? -9.106 -10.043 8.829 1.00 25.81 380 ILE B O 1
ATOM 15989 N N . ALA B 1 381 ? -8.845 -12.280 8.799 1.00 25.18 381 ALA B N 1
ATOM 15990 C CA . ALA B 1 381 ? -8.877 -12.347 7.339 1.00 24.19 381 ALA B CA 1
ATOM 15991 C C . ALA B 1 381 ? -10.206 -11.821 6.784 1.00 24.89 381 ALA B C 1
ATOM 15992 O O . ALA B 1 381 ? -10.227 -11.083 5.785 1.00 24.62 381 ALA B O 1
ATOM 15999 N N . GLN B 1 382 ? -11.326 -12.166 7.434 1.00 25.81 382 GLN B N 1
ATOM 16000 C CA . GLN B 1 382 ? -12.625 -11.698 6.961 1.00 27.56 382 GLN B CA 1
ATOM 16001 C C . GLN B 1 382 ? -12.773 -10.195 7.155 1.00 28.12 382 GLN B C 1
ATOM 16002 O O . GLN B 1 382 ? -13.314 -9.508 6.282 1.00 28.47 382 GLN B O 1
ATOM 16016 N N . LYS B 1 383 ? -12.278 -9.658 8.276 1.00 28.11 383 LYS B N 1
ATOM 16017 C CA . LYS B 1 383 ? -12.307 -8.206 8.451 1.00 28.50 383 LYS B CA 1
ATOM 16018 C C . LYS B 1 383 ? -11.503 -7.514 7.355 1.00 25.74 383 LYS B C 1
ATOM 16019 O O . LYS B 1 383 ? -11.925 -6.481 6.824 1.00 27.36 383 LYS B O 1
ATOM 16038 N N . ILE B 1 384 ? -10.317 -8.046 7.029 1.00 24.86 384 ILE B N 1
ATOM 16039 C CA . ILE B 1 384 ? -9.492 -7.443 5.989 1.00 24.94 384 ILE B CA 1
ATOM 16040 C C . ILE B 1 384 ? -10.252 -7.402 4.669 1.00 24.28 384 ILE B C 1
ATOM 16041 O O . ILE B 1 384 ? -10.196 -6.400 3.939 1.00 24.50 384 ILE B O 1
ATOM 16057 N N . ILE B 1 385 ? -10.960 -8.488 4.330 1.00 24.32 385 ILE B N 1
ATOM 16058 C CA . ILE B 1 385 ? -11.717 -8.513 3.083 1.00 24.84 385 ILE B CA 1
ATOM 16059 C C . ILE B 1 385 ? -12.816 -7.463 3.109 1.00 25.81 385 ILE B C 1
ATOM 16060 O O . ILE B 1 385 ? -13.025 -6.747 2.123 1.00 26.38 385 ILE B O 1
ATOM 16076 N N . ASP B 1 386 ? -13.525 -7.349 4.238 1.00 26.60 386 ASP B N 1
ATOM 16077 C CA . ASP B 1 386 ? -14.566 -6.333 4.366 1.00 27.48 386 ASP B CA 1
ATOM 16078 C C . ASP B 1 386 ? -13.993 -4.930 4.174 1.00 27.36 386 ASP B C 1
ATOM 16079 O O . ASP B 1 386 ? -14.567 -4.103 3.450 1.00 28.81 386 ASP B O 1
ATOM 16088 N N . ILE B 1 387 ? -12.840 -4.650 4.799 1.00 26.69 387 ILE B N 1
ATOM 16089 C CA . ILE B 1 387 ? -12.187 -3.350 4.654 1.00 26.05 387 ILE B CA 1
ATOM 16090 C C . ILE B 1 387 ? -11.838 -3.089 3.191 1.00 25.18 387 ILE B C 1
ATOM 16091 O O . ILE B 1 387 ? -11.980 -1.962 2.687 1.00 25.26 387 ILE B O 1
ATOM 16107 N N . ALA B 1 388 ? -11.321 -4.114 2.509 1.00 24.83 388 ALA B N 1
ATOM 16108 C CA . ALA B 1 388 ? -10.880 -3.964 1.128 1.00 25.14 388 ALA B CA 1
ATOM 16109 C C . ALA B 1 388 ? -12.054 -3.660 0.206 1.00 26.53 388 ALA B C 1
ATOM 16110 O O . ALA B 1 388 ? -11.923 -2.848 -0.719 1.00 27.38 388 ALA B O 1
ATOM 16117 N N . VAL B 1 389 ? -13.218 -4.280 0.445 1.00 26.30 389 VAL B N 1
ATOM 16118 C CA . VAL B 1 389 ? -14.372 -4.011 -0.410 1.00 27.49 389 VAL B CA 1
ATOM 16119 C C . VAL B 1 389 ? -14.851 -2.580 -0.211 1.00 27.37 389 VAL B C 1
ATOM 16120 O O . VAL B 1 389 ? -15.132 -1.867 -1.175 1.00 28.34 389 VAL B O 1
ATOM 16133 N N . ASP B 1 390 ? -14.918 -2.118 1.034 1.00 28.83 390 ASP B N 1
ATOM 16134 C CA A ASP B 1 390 ? -15.325 -0.735 1.270 0.52 29.65 390 ASP B CA 1
ATOM 16135 C CA B ASP B 1 390 ? -15.316 -0.736 1.287 0.48 29.40 390 ASP B CA 1
ATOM 16136 C C . ASP B 1 390 ? -14.310 0.253 0.700 1.00 29.00 390 ASP B C 1
ATOM 16137 O O . ASP B 1 390 ? -14.693 1.302 0.175 1.00 28.94 390 ASP B O 1
ATOM 16154 N N . SER B 1 391 ? -13.015 -0.063 0.789 1.00 27.35 391 SER B N 1
ATOM 16155 C CA . SER B 1 391 ? -11.967 0.818 0.271 1.00 26.08 391 SER B CA 1
ATOM 16156 C C . SER B 1 391 ? -12.055 0.921 -1.247 1.00 25.65 391 SER B C 1
ATOM 16157 O O . SER B 1 391 ? -12.013 2.020 -1.817 1.00 26.12 391 SER B O 1
ATOM 16165 N N . PHE B 1 392 ? -12.217 -0.219 -1.920 1.00 26.48 392 PHE B N 1
ATOM 16166 C CA . PHE B 1 392 ? -12.409 -0.204 -3.369 1.00 27.34 392 PHE B CA 1
ATOM 16167 C C . PHE B 1 392 ? -13.577 0.697 -3.771 1.00 29.09 392 PHE B C 1
ATOM 16168 O O . PHE B 1 392 ? -13.462 1.520 -4.686 1.00 29.30 392 PHE B O 1
ATOM 16185 N N . LYS B 1 393 ? -14.704 0.575 -3.070 1.00 30.92 393 LYS B N 1
ATOM 16186 C CA . LYS B 1 393 ? -15.897 1.325 -3.453 1.00 33.47 393 LYS B CA 1
ATOM 16187 C C . LYS B 1 393 ? -15.757 2.808 -3.155 1.00 33.71 393 LYS B C 1
ATOM 16188 O O . LYS B 1 393 ? -16.205 3.651 -3.944 1.00 35.67 393 LYS B O 1
ATOM 16207 N N . ASN B 1 394 ? -15.182 3.148 -2.004 1.00 33.46 394 ASN B N 1
ATOM 16208 C CA . ASN B 1 394 ? -15.228 4.516 -1.522 1.00 33.97 394 ASN B CA 1
ATOM 16209 C C . ASN B 1 394 ? -13.950 5.302 -1.766 1.00 32.00 394 ASN B C 1
ATOM 16210 O O . ASN B 1 394 ? -14.012 6.538 -1.795 1.00 32.36 394 ASN B O 1
ATOM 16221 N N . LYS B 1 395 ? -12.812 4.635 -1.949 1.00 29.84 395 LYS B N 1
ATOM 16222 C CA . LYS B 1 395 ? -11.535 5.309 -2.155 1.00 30.08 395 LYS B CA 1
ATOM 16223 C C . LYS B 1 395 ? -10.975 5.201 -3.559 1.00 28.97 395 LYS B C 1
ATOM 16224 O O . LYS B 1 395 ? -10.382 6.162 -4.049 1.00 30.22 395 LYS B O 1
ATOM 16243 N N . ARG B 1 396 ? -11.044 4.036 -4.197 1.00 27.68 396 ARG B N 1
ATOM 16244 C CA . ARG B 1 396 ? -10.257 3.804 -5.401 1.00 26.90 396 ARG B CA 1
ATOM 16245 C C . ARG B 1 396 ? -11.103 3.782 -6.666 1.00 28.54 396 ARG B C 1
ATOM 16246 O O . ARG B 1 396 ? -10.836 4.548 -7.598 1.00 28.13 396 ARG B O 1
ATOM 16267 N N . HIS B 1 397 ? -12.111 2.918 -6.726 1.00 30.28 397 HIS B N 1
ATOM 16268 C CA . HIS B 1 397 ? -12.861 2.708 -7.961 1.00 33.80 397 HIS B CA 1
ATOM 16269 C C . HIS B 1 397 ? -13.487 4.008 -8.452 1.00 34.12 397 HIS B C 1
ATOM 16270 O O . HIS B 1 397 ? -14.216 4.676 -7.712 1.00 35.11 397 HIS B O 1
ATOM 16284 N N . GLY B 1 398 ? -13.185 4.374 -9.696 1.00 33.89 398 GLY B N 1
ATOM 16285 C CA . GLY B 1 398 ? -13.688 5.600 -10.304 1.00 34.62 398 GLY B CA 1
ATOM 16286 C C . GLY B 1 398 ? -13.012 6.870 -9.838 1.00 34.75 398 GLY B C 1
ATOM 16287 O O . GLY B 1 398 ? -13.374 7.960 -10.309 1.00 36.47 398 GLY B O 1
ATOM 16291 N N . LYS B 1 399 ? -12.029 6.775 -8.948 1.00 33.19 399 LYS B N 1
ATOM 16292 C CA . LYS B 1 399 ? -11.379 7.960 -8.398 1.00 32.65 399 LYS B CA 1
ATOM 16293 C C . LYS B 1 399 ? -9.892 8.036 -8.712 1.00 30.27 399 LYS B C 1
ATOM 16294 O O . LYS B 1 399 ? -9.383 9.123 -8.992 1.00 31.93 399 LYS B O 1
ATOM 16313 N N . ILE B 1 400 ? -9.175 6.919 -8.661 1.00 27.37 400 ILE B N 1
ATOM 16314 C CA . ILE B 1 400 ? -7.724 6.901 -8.810 1.00 25.09 400 ILE B CA 1
ATOM 16315 C C . ILE B 1 400 ? -7.376 6.344 -10.181 1.00 24.87 400 ILE B C 1
ATOM 16316 O O . ILE B 1 400 ? -7.874 5.278 -10.564 1.00 25.76 400 ILE B O 1
ATOM 16332 N N . THR B 1 401 ? -6.495 7.033 -10.904 1.00 24.20 401 THR B N 1
ATOM 16333 C CA . THR B 1 401 ? -6.039 6.537 -12.205 1.00 22.83 401 THR B CA 1
ATOM 16334 C C . THR B 1 401 ? -4.948 5.489 -11.997 1.00 22.93 401 THR B C 1
ATOM 16335 O O . THR B 1 401 ? -3.904 5.807 -11.413 1.00 22.28 401 THR B O 1
ATOM 16346 N N . PRO B 1 402 ? -5.130 4.250 -12.470 1.00 23.67 402 PRO B N 1
ATOM 16347 C CA . PRO B 1 402 ? -4.074 3.242 -12.316 1.00 25.06 402 PRO B CA 1
ATOM 16348 C C . PRO B 1 402 ? -2.972 3.460 -13.342 1.00 25.81 402 PRO B C 1
ATOM 16349 O O . PRO B 1 402 ? -3.210 3.946 -14.451 1.00 27.29 402 PRO B O 1
ATOM 16360 N N . LYS B 1 403 ? -1.735 3.114 -12.947 1.00 24.12 403 LYS B N 1
ATOM 16361 C CA . LYS B 1 403 ? -0.581 3.140 -13.854 1.00 24.78 403 LYS B CA 1
ATOM 16362 C C . LYS B 1 403 ? 0.287 1.908 -13.574 1.00 24.47 403 LYS B C 1
ATOM 16363 O O . LYS B 1 403 ? 1.309 1.981 -12.913 1.00 24.96 403 LYS B O 1
ATOM 16382 N N . ILE B 1 404 ? -0.133 0.767 -14.104 1.00 23.97 404 ILE B N 1
ATOM 16383 C CA . ILE B 1 404 ? 0.491 -0.531 -13.838 1.00 23.86 404 ILE B CA 1
ATOM 16384 C C . ILE B 1 404 ? 1.486 -0.819 -14.963 1.00 24.12 404 ILE B C 1
ATOM 16385 O O . ILE B 1 404 ? 1.070 -0.922 -16.129 1.00 25.95 404 ILE B O 1
ATOM 16401 N N . PRO B 1 405 ? 2.787 -0.948 -14.677 1.00 24.49 405 PRO B N 1
ATOM 16402 C CA . PRO B 1 405 ? 3.727 -1.320 -15.745 1.00 25.30 405 PRO B CA 1
ATOM 16403 C C . PRO B 1 405 ? 3.399 -2.684 -16.330 1.00 27.40 405 PRO B C 1
ATOM 16404 O O . PRO B 1 405 ? 2.847 -3.560 -15.664 1.00 28.93 405 PRO B O 1
ATOM 16415 N N . ALA B 1 406 ? 3.762 -2.870 -17.592 1.00 28.86 406 ALA B N 1
ATOM 16416 C CA . ALA B 1 406 ? 3.432 -4.108 -18.283 1.00 30.75 406 ALA B CA 1
ATOM 16417 C C . ALA B 1 406 ? 4.322 -5.287 -17.903 1.00 32.11 406 ALA B C 1
ATOM 16418 O O . ALA B 1 406 ? 3.958 -6.425 -18.221 1.00 34.53 406 ALA B O 1
ATOM 16425 N N . ASN B 1 407 ? 5.444 -5.055 -17.220 1.00 32.61 407 ASN B N 1
ATOM 16426 C CA . ASN B 1 407 ? 6.468 -6.082 -17.021 1.00 32.19 407 ASN B CA 1
ATOM 16427 C C . ASN B 1 407 ? 5.959 -7.241 -16.156 1.00 31.69 407 ASN B C 1
ATOM 16428 O O . ASN B 1 407 ? 5.560 -7.040 -15.002 1.00 31.13 407 ASN B O 1
ATOM 16439 N N . ILE B 1 408 ? 6.040 -8.462 -16.698 1.00 32.76 408 ILE B N 1
ATOM 16440 C CA . ILE B 1 408 ? 5.807 -9.700 -15.962 1.00 32.77 408 ILE B CA 1
ATOM 16441 C C . ILE B 1 408 ? 6.930 -10.661 -16.327 1.00 31.72 408 ILE B C 1
ATOM 16442 O O . ILE B 1 408 ? 7.291 -10.788 -17.503 1.00 33.54 408 ILE B O 1
ATOM 16458 N N . GLN B 1 409 ? 7.470 -11.350 -15.331 1.00 29.44 409 GLN B N 1
ATOM 16459 C CA . GLN B 1 409 ? 8.489 -12.358 -15.563 1.00 28.89 409 GLN B CA 1
ATOM 16460 C C . GLN B 1 409 ? 8.028 -13.689 -14.972 1.00 28.24 409 GLN B C 1
ATOM 16461 O O . GLN B 1 409 ? 7.180 -13.729 -14.073 1.00 29.60 409 GLN B O 1
ATOM 16475 N N . LYS B 1 410 ? 8.564 -14.779 -15.517 1.00 25.84 410 LYS B N 1
ATOM 16476 C CA . LYS B 1 410 ? 8.319 -16.125 -15.029 1.00 25.50 410 LYS B CA 1
ATOM 16477 C C . LYS B 1 410 ? 9.494 -16.587 -14.177 1.00 22.81 410 LYS B C 1
ATOM 16478 O O . LYS B 1 410 ? 10.664 -16.359 -14.522 1.00 22.10 410 LYS B O 1
ATOM 16497 N N . ALA B 1 411 ? 9.178 -17.229 -13.057 1.00 22.25 411 ALA B N 1
ATOM 16498 C CA . ALA B 1 411 ? 10.191 -17.801 -12.180 1.00 21.19 411 ALA B CA 1
ATOM 16499 C C . ALA B 1 411 ? 9.718 -19.169 -11.709 1.00 21.77 411 ALA B C 1
ATOM 16500 O O . ALA B 1 411 ? 8.535 -19.359 -11.436 1.00 23.12 411 ALA B O 1
ATOM 16507 N N . ILE B 1 412 ? 10.635 -20.118 -11.619 1.00 20.95 412 ILE B N 1
ATOM 16508 C CA . ILE B 1 412 ? 10.356 -21.397 -10.979 1.00 20.51 412 ILE B CA 1
ATOM 16509 C C . ILE B 1 412 ? 10.725 -21.270 -9.504 1.00 22.19 412 ILE B C 1
ATOM 16510 O O . ILE B 1 412 ? 11.884 -21.002 -9.169 1.00 25.10 412 ILE B O 1
ATOM 16526 N N . THR B 1 413 ? 9.732 -21.410 -8.636 1.00 21.72 413 THR B N 1
ATOM 16527 C CA A THR B 1 413 ? 9.884 -21.261 -7.194 0.81 23.60 413 THR B CA 1
ATOM 16528 C CA B THR B 1 413 ? 9.910 -21.258 -7.201 0.19 23.15 413 THR B CA 1
ATOM 16529 C C . THR B 1 413 ? 9.603 -22.582 -6.502 1.00 22.84 413 THR B C 1
ATOM 16530 O O . THR B 1 413 ? 9.067 -23.522 -7.098 1.00 23.93 413 THR B O 1
ATOM 16549 N N . GLY B 1 414 ? 9.971 -22.648 -5.225 1.00 23.23 414 GLY B N 1
ATOM 16550 C CA . GLY B 1 414 ? 9.680 -23.819 -4.424 1.00 23.53 414 GLY B CA 1
ATOM 16551 C C . GLY B 1 414 ? 10.776 -24.848 -4.361 1.00 23.54 414 GLY B C 1
ATOM 16552 O O . GLY B 1 414 ? 10.500 -26.022 -4.063 1.00 24.50 414 GLY B O 1
ATOM 16556 N N . PHE B 1 415 ? 12.012 -24.480 -4.645 1.00 21.42 415 PHE B N 1
ATOM 16557 C CA . PHE B 1 415 ? 13.087 -25.421 -4.383 1.00 22.21 415 PHE B CA 1
ATOM 16558 C C . PHE B 1 415 ? 13.320 -25.549 -2.880 1.00 23.52 415 PHE B C 1
ATOM 16559 O O . PHE B 1 415 ? 13.217 -24.573 -2.121 1.00 24.33 415 PHE B O 1
ATOM 16576 N N . THR B 1 416 ? 13.538 -26.792 -2.458 1.00 22.75 416 THR B N 1
ATOM 16577 C CA . THR B 1 416 ? 13.778 -27.246 -1.090 1.00 21.81 416 THR B CA 1
ATOM 16578 C C . THR B 1 416 ? 14.821 -28.348 -1.192 1.00 21.97 416 THR B C 1
ATOM 16579 O O . THR B 1 416 ? 15.060 -28.863 -2.294 1.00 22.84 416 THR B O 1
ATOM 16590 N N . PRO B 1 417 ? 15.441 -28.764 -0.079 1.00 22.29 417 PRO B N 1
ATOM 16591 C CA . PRO B 1 417 ? 16.291 -29.965 -0.130 1.00 22.01 417 PRO B CA 1
ATOM 16592 C C . PRO B 1 417 ? 15.572 -31.139 -0.753 1.00 21.24 417 PRO B C 1
ATOM 16593 O O . PRO B 1 417 ? 16.147 -31.858 -1.584 1.00 22.83 417 PRO B O 1
ATOM 16604 N N . GLU B 1 418 ? 14.300 -31.330 -0.386 1.00 20.87 418 GLU B N 1
ATOM 16605 C CA . GLU B 1 418 ? 13.525 -32.450 -0.915 1.00 21.74 418 GLU B CA 1
ATOM 16606 C C . GLU B 1 418 ? 13.374 -32.357 -2.433 1.00 22.69 418 GLU B C 1
ATOM 16607 O O . GLU B 1 418 ? 13.495 -33.368 -3.147 1.00 23.64 418 GLU B O 1
ATOM 16619 N N . ALA B 1 419 ? 13.135 -31.149 -2.956 1.00 23.48 419 ALA B N 1
ATOM 16620 C CA . ALA B 1 419 ? 12.988 -30.969 -4.402 1.00 23.69 419 ALA B CA 1
ATOM 16621 C C . ALA B 1 419 ? 14.296 -31.225 -5.143 1.00 23.65 419 ALA B C 1
ATOM 16622 O O . ALA B 1 419 ? 14.287 -31.736 -6.272 1.00 24.33 419 ALA B O 1
ATOM 16629 N N . ILE B 1 420 ? 15.426 -30.846 -4.549 1.00 23.61 420 ILE B N 1
ATOM 16630 C CA . ILE B 1 420 ? 16.722 -31.122 -5.163 1.00 25.37 420 ILE B CA 1
ATOM 16631 C C . ILE B 1 420 ? 16.959 -32.622 -5.269 1.00 25.77 420 ILE B C 1
ATOM 16632 O O . ILE B 1 420 ? 17.321 -33.135 -6.336 1.00 26.31 420 ILE B O 1
ATOM 16648 N N . LEU B 1 421 ? 16.804 -33.345 -4.156 1.00 25.83 421 LEU B N 1
ATOM 16649 C CA . LEU B 1 421 ? 17.001 -34.789 -4.204 1.00 28.22 421 LEU B CA 1
ATOM 16650 C C . LEU B 1 421 ? 16.094 -35.423 -5.251 1.00 27.33 421 LEU B C 1
ATOM 16651 O O . LEU B 1 421 ? 16.517 -36.316 -6.000 1.00 27.37 421 LEU B O 1
ATOM 16667 N N . LYS B 1 422 ? 14.843 -34.971 -5.329 1.00 28.48 422 LYS B N 1
ATOM 16668 C CA . LYS B 1 422 ? 13.921 -35.528 -6.316 1.00 29.44 422 LYS B CA 1
ATOM 16669 C C . LYS B 1 422 ? 14.411 -35.263 -7.730 1.00 29.95 422 LYS B C 1
ATOM 16670 O O . LYS B 1 422 ? 14.373 -36.154 -8.589 1.00 29.66 422 LYS B O 1
ATOM 16689 N N . ALA B 1 423 ? 14.894 -34.048 -7.988 1.00 29.67 423 ALA B N 1
ATOM 16690 C CA . ALA B 1 423 ? 15.364 -33.707 -9.326 1.00 28.86 423 ALA B CA 1
ATOM 16691 C C . ALA B 1 423 ? 16.574 -34.541 -9.730 1.00 29.79 423 ALA B C 1
ATOM 16692 O O . ALA B 1 423 ? 16.785 -34.795 -10.922 1.00 30.39 423 ALA B O 1
ATOM 16699 N N . LEU B 1 424 ? 17.375 -34.969 -8.762 1.00 29.57 424 LEU B N 1
ATOM 16700 C CA . LEU B 1 424 ? 18.529 -35.822 -9.010 1.00 30.26 424 LEU B CA 1
ATOM 16701 C C . LEU B 1 424 ? 18.174 -37.303 -9.070 1.00 32.30 424 LEU B C 1
ATOM 16702 O O . LEU B 1 424 ? 19.073 -38.135 -9.250 1.00 34.52 424 LEU B O 1
ATOM 16718 N N . GLY B 1 425 ? 16.904 -37.665 -8.922 1.00 32.43 425 GLY B N 1
ATOM 16719 C CA . GLY B 1 425 ? 16.504 -39.054 -8.994 1.00 33.01 425 GLY B CA 1
ATOM 16720 C C . GLY B 1 425 ? 16.497 -39.781 -7.675 1.00 33.29 425 GLY B C 1
ATOM 16721 O O . GLY B 1 425 ? 16.440 -41.017 -7.672 1.00 35.95 425 GLY B O 1
ATOM 16725 N N . GLY B 1 426 ? 16.549 -39.056 -6.548 1.00 31.98 426 GLY B N 1
ATOM 16726 C CA . GLY B 1 426 ? 16.421 -39.636 -5.226 1.00 32.30 426 GLY B CA 1
ATOM 16727 C C . GLY B 1 426 ? 17.666 -39.575 -4.365 1.00 33.24 426 GLY B C 1
ATOM 16728 O O . GLY B 1 426 ? 17.563 -39.793 -3.149 1.00 34.92 426 GLY B O 1
ATOM 16732 N N . SER B 1 427 ? 18.826 -39.270 -4.941 1.00 33.11 427 SER B N 1
ATOM 16733 C CA . SER B 1 427 ? 20.101 -39.284 -4.242 1.00 33.34 427 SER B CA 1
ATOM 16734 C C . SER B 1 427 ? 20.857 -37.998 -4.556 1.00 32.45 427 SER B C 1
ATOM 16735 O O . SER B 1 427 ? 20.627 -37.369 -5.586 1.00 32.32 427 SER B O 1
ATOM 16743 N N . ILE B 1 428 ? 21.760 -37.605 -3.646 1.00 32.03 428 ILE B N 1
ATOM 16744 C CA . ILE B 1 428 ? 22.664 -36.479 -3.906 1.00 31.85 428 ILE B CA 1
ATOM 16745 C C . ILE B 1 428 ? 23.818 -36.871 -4.827 1.00 30.85 428 ILE B C 1
ATOM 16746 O O . ILE B 1 428 ? 24.506 -35.988 -5.367 1.00 30.20 428 ILE B O 1
ATOM 16762 N N . ASN B 1 429 ? 24.056 -38.168 -5.019 1.00 32.07 429 ASN B N 1
ATOM 16763 C CA . ASN B 1 429 ? 25.270 -38.604 -5.703 1.00 32.17 429 ASN B CA 1
ATOM 16764 C C . ASN B 1 429 ? 25.427 -38.041 -7.113 1.00 30.41 429 ASN B C 1
ATOM 16765 O O . ASN B 1 429 ? 26.562 -37.696 -7.487 1.00 29.84 429 ASN B O 1
ATOM 16776 N N . PRO B 1 430 ? 24.382 -37.912 -7.933 1.00 29.65 430 PRO B N 1
ATOM 16777 C CA . PRO B 1 430 ? 24.593 -37.298 -9.257 1.00 28.34 430 PRO B CA 1
ATOM 16778 C C . PRO B 1 430 ? 25.099 -35.858 -9.189 1.00 26.79 430 PRO B C 1
ATOM 16779 O O . PRO B 1 430 ? 25.852 -35.423 -10.080 1.00 26.88 430 PRO B O 1
ATOM 16790 N N . LEU B 1 431 ? 24.717 -35.094 -8.163 1.00 25.97 431 LEU B N 1
ATOM 16791 C CA . LEU B 1 431 ? 25.289 -33.763 -7.999 1.00 25.64 431 LEU B CA 1
ATOM 16792 C C . LEU B 1 431 ? 26.758 -33.855 -7.601 1.00 24.16 431 LEU B C 1
ATOM 16793 O O . LEU B 1 431 ? 27.592 -33.091 -8.093 1.00 22.97 431 LEU B O 1
ATOM 16809 N N . ILE B 1 432 ? 27.101 -34.795 -6.720 1.00 24.73 432 ILE B N 1
ATOM 16810 C CA . ILE B 1 432 ? 28.504 -34.981 -6.377 1.00 24.96 432 ILE B CA 1
ATOM 16811 C C . ILE B 1 432 ? 29.307 -35.332 -7.624 1.00 24.15 432 ILE B C 1
ATOM 16812 O O . ILE B 1 432 ? 30.412 -34.815 -7.835 1.00 23.08 432 ILE B O 1
ATOM 16828 N N . GLU B 1 433 ? 28.757 -36.198 -8.482 1.00 24.98 433 GLU B N 1
ATOM 16829 C CA . GLU B 1 433 ? 29.459 -36.587 -9.704 1.00 26.00 433 GLU B CA 1
ATOM 16830 C C . GLU B 1 433 ? 29.826 -35.371 -10.552 1.00 23.23 433 GLU B C 1
ATOM 16831 O O . GLU B 1 433 ? 30.962 -35.254 -11.021 1.00 22.51 433 GLU B O 1
ATOM 16843 N N . VAL B 1 434 ? 28.863 -34.476 -10.807 1.00 22.20 434 VAL B N 1
ATOM 16844 C CA . VAL B 1 434 ? 29.132 -33.366 -11.734 1.00 22.24 434 VAL B CA 1
ATOM 16845 C C . VAL B 1 434 ? 30.037 -32.307 -11.101 1.00 21.09 434 VAL B C 1
ATOM 16846 O O . VAL B 1 434 ? 30.760 -31.597 -11.817 1.00 21.34 434 VAL B O 1
ATOM 16859 N N . ILE B 1 435 ? 30.046 -32.208 -9.770 1.00 20.96 435 ILE B N 1
ATOM 16860 C CA . ILE B 1 435 ? 30.977 -31.315 -9.081 1.00 20.50 435 ILE B CA 1
ATOM 16861 C C . ILE B 1 435 ? 32.386 -31.884 -9.153 1.00 20.95 435 ILE B C 1
ATOM 16862 O O . ILE B 1 435 ? 33.346 -31.191 -9.510 1.00 20.79 435 ILE B O 1
ATOM 16878 N N . LYS B 1 436 ? 32.533 -33.172 -8.842 1.00 21.47 436 LYS B N 1
ATOM 16879 C CA . LYS B 1 436 ? 33.852 -33.793 -8.941 1.00 23.10 436 LYS B CA 1
ATOM 16880 C C . LYS B 1 436 ? 34.412 -33.691 -10.358 1.00 22.04 436 LYS B C 1
ATOM 16881 O O . LYS B 1 436 ? 35.622 -33.487 -10.547 1.00 23.06 436 LYS B O 1
ATOM 16900 N N . ALA B 1 437 ? 33.549 -33.835 -11.370 1.00 21.70 437 ALA B N 1
ATOM 16901 C CA . ALA B 1 437 ? 33.989 -33.785 -12.759 1.00 23.46 437 ALA B CA 1
ATOM 16902 C C . ALA B 1 437 ? 34.383 -32.384 -13.205 1.00 23.78 437 ALA B C 1
ATOM 16903 O O . ALA B 1 437 ? 35.037 -32.244 -14.237 1.00 27.29 437 ALA B O 1
ATOM 16910 N N . GLY B 1 438 ? 33.988 -31.345 -12.473 1.00 22.32 438 GLY B N 1
ATOM 16911 C CA . GLY B 1 438 ? 34.297 -29.986 -12.855 1.00 22.67 438 GLY B CA 1
ATOM 16912 C C . GLY B 1 438 ? 33.249 -29.310 -13.710 1.00 21.94 438 GLY B C 1
ATOM 16913 O O . GLY B 1 438 ? 33.476 -28.175 -14.137 1.00 23.38 438 GLY B O 1
ATOM 16917 N N . LYS B 1 439 ? 32.095 -29.942 -13.954 1.00 21.11 439 LYS B N 1
ATOM 16918 C CA . LYS B 1 439 ? 31.035 -29.252 -14.695 1.00 21.53 439 LYS B CA 1
ATOM 16919 C C . LYS B 1 439 ? 30.423 -28.135 -13.860 1.00 20.73 439 LYS B C 1
ATOM 16920 O O . LYS B 1 439 ? 30.179 -27.026 -14.359 1.00 21.85 439 LYS B O 1
ATOM 16939 N N . ILE B 1 440 ? 30.154 -28.412 -12.588 1.00 19.54 440 ILE B N 1
ATOM 16940 C CA . ILE B 1 440 ? 29.797 -27.389 -11.610 1.00 18.63 440 ILE B CA 1
ATOM 16941 C C . ILE B 1 440 ? 31.006 -27.203 -10.706 1.00 18.22 440 ILE B C 1
ATOM 16942 O O . ILE B 1 440 ? 31.427 -28.146 -10.026 1.00 19.25 440 ILE B O 1
ATOM 16958 N N . LYS B 1 441 ? 31.566 -25.989 -10.693 1.00 18.15 441 LYS B N 1
ATOM 16959 C CA . LYS B 1 441 ? 32.761 -25.764 -9.862 1.00 18.35 441 LYS B CA 1
ATOM 16960 C C . LYS B 1 441 ? 32.419 -25.801 -8.374 1.00 18.02 441 LYS B C 1
ATOM 16961 O O . LYS B 1 441 ? 33.187 -26.339 -7.561 1.00 18.31 441 LYS B O 1
ATOM 16980 N N . GLY B 1 442 ? 31.283 -25.231 -8.006 1.00 17.35 442 GLY B N 1
ATOM 16981 C CA . GLY B 1 442 ? 30.825 -25.215 -6.624 1.00 16.49 442 GLY B CA 1
ATOM 16982 C C . GLY B 1 442 ? 29.463 -24.562 -6.557 1.00 16.70 442 GLY B C 1
ATOM 16983 O O . GLY B 1 442 ? 28.811 -24.366 -7.580 1.00 17.18 442 GLY B O 1
ATOM 16987 N N . ALA B 1 443 ? 29.036 -24.230 -5.337 1.00 16.67 443 ALA B N 1
ATOM 16988 C CA . ALA B 1 443 ? 27.716 -23.661 -5.109 1.00 16.23 443 ALA B CA 1
ATOM 16989 C C . ALA B 1 443 ? 27.808 -22.499 -4.135 1.00 15.74 443 ALA B C 1
ATOM 16990 O O . ALA B 1 443 ? 2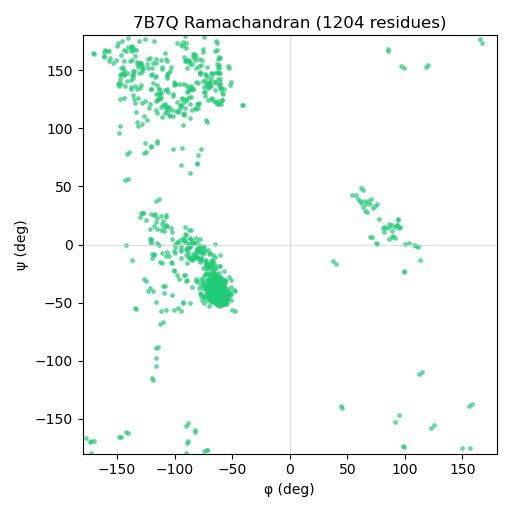8.616 -22.514 -3.197 1.00 16.87 443 ALA B O 1
ATOM 16997 N N . VAL B 1 444 ? 26.947 -21.513 -4.359 1.00 15.12 444 VAL B N 1
ATOM 16998 C CA . VAL B 1 444 ? 26.866 -20.318 -3.523 1.00 14.44 444 VAL B CA 1
ATOM 16999 C C . VAL B 1 444 ? 25.472 -20.197 -2.931 1.00 13.88 444 VAL B C 1
ATOM 17000 O O . VAL B 1 444 ? 24.470 -20.315 -3.646 1.00 14.91 444 VAL B O 1
ATOM 17013 N N . GLY B 1 445 ? 25.414 -19.915 -1.625 1.00 14.49 445 GLY B N 1
ATOM 17014 C CA . GLY B 1 445 ? 24.194 -19.508 -0.965 1.00 14.13 445 GLY B CA 1
ATOM 17015 C C . GLY B 1 445 ? 24.095 -17.996 -0.984 1.00 14.92 445 GLY B C 1
ATOM 17016 O O . GLY B 1 445 ? 24.909 -17.312 -0.352 1.00 15.65 445 GLY B O 1
ATOM 17020 N N . LEU B 1 446 ? 23.117 -17.450 -1.717 1.00 16.54 446 LEU B N 1
ATOM 17021 C CA . LEU B 1 446 ? 22.943 -16.007 -1.818 1.00 17.40 446 LEU B CA 1
ATOM 17022 C C . LEU B 1 446 ? 21.789 -15.709 -0.890 1.00 17.94 446 LEU B C 1
ATOM 17023 O O . LEU B 1 446 ? 20.656 -16.103 -1.145 1.00 20.41 446 LEU B O 1
ATOM 17039 N N A ILE B 1 447 ? 22.099 -15.061 0.220 0.50 17.92 447 ILE B N 1
ATOM 17040 N N B ILE B 1 447 ? 22.077 -15.007 0.197 0.50 16.53 447 ILE B N 1
ATOM 17041 C CA A ILE B 1 447 ? 21.155 -14.825 1.290 0.50 21.03 447 ILE B CA 1
ATOM 17042 C CA B ILE B 1 447 ? 21.142 -14.849 1.302 0.50 18.85 447 ILE B CA 1
ATOM 17043 C C A ILE B 1 447 ? 21.295 -13.348 1.503 0.50 21.15 447 ILE B C 1
ATOM 17044 C C B ILE B 1 447 ? 21.207 -13.368 1.634 0.50 22.63 447 ILE B C 1
ATOM 17045 O O A ILE B 1 447 ? 22.354 -12.887 1.950 0.50 19.85 447 ILE B O 1
ATOM 17046 O O B ILE B 1 447 ? 22.071 -12.928 2.394 0.50 25.44 447 ILE B O 1
ATOM 17077 N N . ASN B 1 448 ? 20.312 -12.588 1.045 1.00 22.32 448 ASN B N 1
ATOM 17078 C CA . ASN B 1 448 ? 20.531 -11.163 0.985 1.00 24.07 448 ASN B CA 1
ATOM 17079 C C . ASN B 1 448 ? 19.273 -10.319 1.105 1.00 22.60 448 ASN B C 1
ATOM 17080 O O . ASN B 1 448 ? 18.158 -10.767 0.815 1.00 21.23 448 ASN B O 1
ATOM 17091 N N . CYS B 1 449 ? 19.495 -9.040 1.496 1.00 21.62 449 CYS B N 1
ATOM 17092 C CA . CYS B 1 449 ? 18.491 -8.010 1.371 1.00 20.77 449 CYS B CA 1
ATOM 17093 C C . CYS B 1 449 ? 18.534 -7.286 0.004 1.00 17.23 449 CYS B C 1
ATOM 17094 O O . CYS B 1 449 ? 18.986 -7.790 -1.036 1.00 17.69 449 CYS B O 1
ATOM 17101 N N . THR B 1 450 ? 18.067 -6.058 0.027 1.00 15.33 450 THR B N 1
ATOM 17102 C CA . THR B 1 450 ? 18.412 -5.049 -0.950 1.00 14.35 450 THR B CA 1
ATOM 17103 C C . THR B 1 450 ? 18.624 -3.740 -0.185 1.00 14.17 450 THR B C 1
ATOM 17104 O O . THR B 1 450 ? 18.165 -3.579 0.953 1.00 14.53 450 THR B O 1
ATOM 17115 N N . THR B 1 451 ? 19.368 -2.825 -0.799 1.00 14.63 451 THR B N 1
ATOM 17116 C CA . THR B 1 451 ? 19.717 -1.544 -0.198 1.00 14.36 451 THR B CA 1
ATOM 17117 C C . THR B 1 451 ? 20.040 -0.611 -1.355 1.00 15.02 451 THR B C 1
ATOM 17118 O O . THR B 1 451 ? 20.190 -1.053 -2.497 1.00 16.29 451 THR B O 1
ATOM 17129 N N . LEU B 1 452 ? 20.117 0.685 -1.045 1.00 15.69 452 LEU B N 1
ATOM 17130 C CA . LEU B 1 452 ? 20.620 1.702 -1.967 1.00 14.96 452 LEU B CA 1
ATOM 17131 C C . LEU B 1 452 ? 22.080 2.087 -1.697 1.00 15.07 452 LEU B C 1
ATOM 17132 O O . LEU B 1 452 ? 22.676 2.807 -2.502 1.00 16.32 452 LEU B O 1
ATOM 17148 N N . LYS B 1 453 ? 22.676 1.598 -0.603 1.00 15.08 453 LYS B N 1
ATOM 17149 C CA . LYS B 1 453 ? 23.991 2.079 -0.202 1.00 14.39 453 LYS B CA 1
ATOM 17150 C C . LYS B 1 453 ? 25.043 1.867 -1.295 1.00 14.99 453 LYS B C 1
ATOM 17151 O O . LYS B 1 453 ? 25.840 2.768 -1.579 1.00 16.19 453 LYS B O 1
ATOM 17170 N N . ASN B 1 454 ? 25.064 0.683 -1.922 1.00 15.52 454 ASN B N 1
ATOM 17171 C CA . ASN B 1 454 ? 26.121 0.328 -2.862 1.00 16.39 454 ASN B CA 1
ATOM 17172 C C . ASN B 1 454 ? 25.665 0.215 -4.311 1.00 17.69 454 ASN B C 1
ATOM 17173 O O . ASN B 1 454 ? 26.451 -0.251 -5.155 1.00 19.30 454 ASN B O 1
ATOM 17184 N N . GLY B 1 455 ? 24.458 0.682 -4.635 1.00 16.42 455 GLY B N 1
ATOM 17185 C CA . GLY B 1 455 ? 24.031 0.817 -6.008 1.00 17.44 455 GLY B CA 1
ATOM 17186 C C . GLY B 1 455 ? 22.541 1.025 -6.131 1.00 16.87 455 GLY B C 1
ATOM 17187 O O . GLY B 1 455 ? 21.814 1.015 -5.133 1.00 16.95 455 GLY B O 1
ATOM 17191 N N . PRO B 1 456 ? 22.053 1.226 -7.364 1.00 17.45 456 PRO B N 1
ATOM 17192 C CA . PRO B 1 456 ? 20.607 1.152 -7.595 1.00 17.03 456 PRO B CA 1
ATOM 17193 C C . PRO B 1 456 ? 20.082 -0.182 -7.061 1.00 17.26 456 PRO B C 1
ATOM 17194 O O . PRO B 1 456 ? 20.802 -1.183 -7.024 1.00 16.88 456 PRO B O 1
ATOM 17205 N N . GLN B 1 457 ? 18.796 -0.199 -6.693 1.00 16.70 457 GLN B N 1
ATOM 17206 C CA . GLN B 1 457 ? 18.119 -1.406 -6.217 1.00 16.16 457 GLN B CA 1
ATOM 17207 C C . GLN B 1 457 ? 18.523 -2.613 -7.047 1.00 16.07 457 GLN B C 1
ATOM 17208 O O . GLN B 1 457 ? 18.307 -2.642 -8.261 1.00 15.98 457 GLN B O 1
ATOM 17222 N N . ASP B 1 458 ? 19.103 -3.607 -6.380 1.00 16.62 458 ASP B N 1
ATOM 17223 C CA . ASP B 1 458 ? 19.419 -4.941 -6.894 1.00 15.56 458 ASP B CA 1
ATOM 17224 C C . ASP B 1 458 ? 20.566 -4.985 -7.902 1.00 15.69 458 ASP B C 1
ATOM 17225 O O . ASP B 1 458 ? 20.830 -6.051 -8.463 1.00 17.14 458 ASP B O 1
ATOM 17234 N N . TYR B 1 459 ? 21.267 -3.875 -8.146 1.00 16.77 459 TYR B N 1
ATOM 17235 C CA . TYR B 1 459 ? 22.284 -3.860 -9.200 1.00 16.76 459 TYR B CA 1
ATOM 17236 C C . TYR B 1 459 ? 23.421 -4.836 -8.901 1.00 15.63 459 TYR B C 1
ATOM 17237 O O . TYR B 1 459 ? 23.844 -5.603 -9.778 1.00 16.32 459 TYR B O 1
ATOM 17255 N N . VAL B 1 460 ? 23.970 -4.779 -7.686 1.00 16.08 460 VAL B N 1
ATOM 17256 C CA . VAL B 1 460 ? 25.081 -5.662 -7.332 1.00 15.76 460 VAL B CA 1
ATOM 17257 C C . VAL B 1 460 ? 24.608 -7.116 -7.319 1.00 15.11 460 VAL B C 1
ATOM 17258 O O . VAL B 1 460 ? 25.275 -8.010 -7.845 1.00 16.75 460 VAL B O 1
ATOM 17271 N N . THR B 1 461 ? 23.428 -7.366 -6.736 1.00 14.52 461 THR B N 1
ATOM 17272 C CA . THR B 1 461 ? 22.932 -8.735 -6.593 1.00 13.86 461 THR B CA 1
ATOM 17273 C C . THR B 1 461 ? 22.765 -9.428 -7.944 1.00 14.44 461 THR B C 1
ATOM 17274 O O . THR B 1 461 ? 23.222 -10.564 -8.138 1.00 15.14 461 THR B O 1
ATOM 17285 N N . VAL B 1 462 ? 22.056 -8.778 -8.872 1.00 14.92 462 VAL B N 1
ATOM 17286 C CA . VAL B 1 462 ? 21.760 -9.411 -10.155 1.00 15.66 462 VAL B CA 1
ATOM 17287 C C . VAL B 1 462 ? 23.036 -9.585 -10.978 1.00 15.65 462 VAL B C 1
ATOM 17288 O O . VAL B 1 462 ? 23.266 -10.643 -11.572 1.00 15.90 462 VAL B O 1
ATOM 17301 N N . ASN B 1 463 ? 23.878 -8.546 -11.045 1.00 15.83 463 ASN B N 1
ATOM 17302 C CA . ASN B 1 463 ? 25.093 -8.654 -11.842 1.00 15.75 463 ASN B CA 1
ATOM 17303 C C . ASN B 1 463 ? 26.094 -9.638 -11.242 1.00 15.69 463 ASN B C 1
ATOM 17304 O O . ASN B 1 463 ? 26.757 -10.375 -11.983 1.00 16.13 463 ASN B O 1
ATOM 17315 N N . LEU B 1 464 ? 26.182 -9.702 -9.907 1.00 15.77 464 LEU B N 1
ATOM 17316 C CA . LEU B 1 464 ? 27.013 -10.732 -9.274 1.00 15.57 464 LEU B CA 1
ATOM 17317 C C . LEU B 1 464 ? 26.504 -12.126 -9.614 1.00 14.32 464 LEU B C 1
ATOM 17318 O O . LEU B 1 464 ? 27.288 -13.023 -9.950 1.00 16.08 464 LEU B O 1
ATOM 17334 N N . ALA B 1 465 ? 25.179 -12.337 -9.527 1.00 14.75 465 ALA B N 1
ATOM 17335 C CA . ALA B 1 465 ? 24.633 -13.662 -9.843 1.00 14.57 465 ALA B CA 1
ATOM 17336 C C . ALA B 1 465 ? 24.964 -14.063 -11.287 1.00 15.02 465 ALA B C 1
ATOM 17337 O O . ALA B 1 465 ? 25.338 -15.213 -11.551 1.00 15.47 465 ALA B O 1
ATOM 17344 N N . LYS B 1 466 ? 24.846 -13.118 -12.233 1.00 15.73 466 LYS B N 1
ATOM 17345 C CA . LYS B 1 466 ? 25.197 -13.412 -13.624 1.00 16.29 466 LYS B CA 1
ATOM 17346 C C . LYS B 1 466 ? 26.663 -13.818 -13.765 1.00 16.36 466 LYS B C 1
ATOM 17347 O O . LYS B 1 466 ? 26.997 -14.760 -14.514 1.00 16.80 466 LYS B O 1
ATOM 17366 N N . GLU B 1 467 ? 27.554 -13.119 -13.063 1.00 16.01 467 GLU B N 1
ATOM 17367 C CA . GLU B 1 467 ? 28.976 -13.442 -13.122 1.00 16.46 467 GLU B CA 1
ATOM 17368 C C . GLU B 1 467 ? 29.270 -14.796 -12.478 1.00 16.35 467 GLU B C 1
ATOM 17369 O O . GLU B 1 467 ? 30.142 -15.540 -12.948 1.00 16.89 467 GLU B O 1
ATOM 17381 N N . LEU B 1 468 ? 28.558 -15.143 -11.412 1.00 15.81 468 LEU B N 1
ATOM 17382 C CA . LEU B 1 468 ? 28.776 -16.437 -10.765 1.00 15.66 468 LEU B CA 1
ATOM 17383 C C . LEU B 1 468 ? 28.338 -17.599 -11.655 1.00 15.31 468 LEU B C 1
ATOM 17384 O O . LEU B 1 468 ? 29.078 -18.585 -11.812 1.00 16.35 468 LEU B O 1
ATOM 17400 N N . ILE B 1 469 ? 27.143 -17.506 -12.264 1.00 14.96 469 ILE B N 1
ATOM 17401 C CA . ILE B 1 469 ? 26.685 -18.621 -13.096 1.00 15.20 469 ILE B CA 1
ATOM 17402 C C . ILE B 1 469 ? 27.541 -18.741 -14.358 1.00 15.89 469 ILE B C 1
ATOM 17403 O O . ILE B 1 469 ? 27.752 -19.850 -14.852 1.00 17.03 469 ILE B O 1
ATOM 17419 N N . LYS B 1 470 ? 28.067 -17.619 -14.870 1.00 16.56 470 LYS B N 1
ATOM 17420 C CA A LYS B 1 470 ? 29.015 -17.660 -15.984 0.48 18.34 470 LYS B CA 1
ATOM 17421 C CA B LYS B 1 470 ? 29.013 -17.660 -15.983 0.52 18.09 470 LYS B CA 1
ATOM 17422 C C . LYS B 1 470 ? 30.256 -18.479 -15.637 1.00 18.22 470 LYS B C 1
ATOM 17423 O O . LYS B 1 470 ? 30.833 -19.146 -16.520 1.00 20.55 470 LYS B O 1
ATOM 17458 N N . ARG B 1 471 ? 30.679 -18.441 -14.372 1.00 18.39 471 ARG B N 1
ATOM 17459 C CA . ARG B 1 471 ? 31.819 -19.198 -13.859 1.00 18.08 471 ARG B CA 1
ATOM 17460 C C . ARG B 1 471 ? 31.455 -20.624 -13.420 1.00 17.55 471 ARG B C 1
ATOM 17461 O O . ARG B 1 471 ? 32.263 -21.288 -12.754 1.00 18.88 471 ARG B O 1
ATOM 17482 N N . ASP B 1 472 ? 30.258 -21.106 -13.765 1.00 16.62 472 ASP B N 1
ATOM 17483 C CA . ASP B 1 472 ? 29.840 -22.485 -13.500 1.00 16.32 472 ASP B CA 1
ATOM 17484 C C . ASP B 1 472 ? 29.629 -22.731 -12.004 1.00 16.48 472 ASP B C 1
ATOM 17485 O O . ASP B 1 472 ? 29.871 -23.836 -11.499 1.00 16.76 472 ASP B O 1
ATOM 17494 N N . ILE B 1 473 ? 29.145 -21.704 -11.302 1.00 15.74 473 ILE B N 1
ATOM 17495 C CA . ILE B 1 473 ? 28.793 -21.779 -9.882 1.00 16.30 473 ILE B CA 1
ATOM 17496 C C . ILE B 1 473 ? 27.259 -21.759 -9.768 1.00 16.59 473 ILE B C 1
ATOM 17497 O O . ILE B 1 473 ? 26.604 -20.783 -10.169 1.00 16.94 473 ILE B O 1
ATOM 17513 N N . LEU B 1 474 ? 26.691 -22.859 -9.255 1.00 15.94 474 LEU B N 1
ATOM 17514 C CA . LEU B 1 474 ? 25.263 -22.965 -8.985 1.00 15.51 474 LEU B CA 1
ATOM 17515 C C . LEU B 1 474 ? 24.887 -22.056 -7.814 1.00 15.67 474 LEU B C 1
ATOM 17516 O O . LEU B 1 474 ? 25.617 -21.981 -6.833 1.00 17.08 474 LEU B O 1
ATOM 17532 N N . ILE B 1 475 ? 23.732 -21.396 -7.892 1.00 14.87 475 ILE B N 1
ATOM 17533 C CA . ILE B 1 475 ? 23.255 -20.526 -6.811 1.00 14.99 475 ILE B CA 1
ATOM 17534 C C . ILE B 1 475 ? 21.991 -21.104 -6.173 1.00 14.58 475 ILE B C 1
ATOM 17535 O O . ILE B 1 475 ? 21.037 -21.478 -6.872 1.00 16.52 475 ILE B O 1
ATOM 17551 N N . LEU B 1 476 ? 21.968 -21.117 -4.836 1.00 15.24 476 LEU B N 1
ATOM 17552 C CA . LEU B 1 476 ? 20.775 -21.350 -4.015 1.00 15.27 476 LEU B CA 1
ATOM 17553 C C . LEU B 1 476 ? 20.422 -20.000 -3.387 1.00 16.18 476 LEU B C 1
ATOM 17554 O O . LEU B 1 476 ? 21.231 -19.443 -2.640 1.00 16.22 476 LEU B O 1
ATOM 17570 N N . SER B 1 477 ? 19.234 -19.466 -3.667 1.00 17.64 477 SER B N 1
ATOM 17571 C CA . SER B 1 477 ? 18.950 -18.090 -3.227 1.00 18.77 477 SER B CA 1
ATOM 17572 C C . SER B 1 477 ? 17.811 -17.968 -2.212 1.00 18.21 477 SER B C 1
ATOM 17573 O O . SER B 1 477 ? 16.782 -18.646 -2.333 1.00 18.93 477 SER B O 1
ATOM 17581 N N . GLY B 1 478 ? 17.980 -17.005 -1.277 0.70 17.16 478 GLY B N 1
ATOM 17582 C CA . GLY B 1 478 ? 16.933 -16.580 -0.341 0.70 17.78 478 GLY B CA 1
ATOM 17583 C C . GLY B 1 478 ? 16.978 -15.089 -0.029 0.70 16.92 478 GLY B C 1
ATOM 17584 O O . GLY B 1 478 ? 18.029 -14.451 -0.119 0.70 18.68 478 GLY B O 1
ATOM 17588 N N . GLY B 1 479 ? 15.802 -14.515 0.321 0.53 15.34 479 GLY B N 1
ATOM 17589 C CA . GLY B 1 479 ? 15.679 -13.111 0.747 0.53 14.77 479 GLY B CA 1
ATOM 17590 C C . GLY B 1 479 ? 15.212 -12.154 -0.349 0.53 14.67 479 GLY B C 1
ATOM 17591 O O . GLY B 1 479 ? 14.889 -12.538 -1.470 0.53 13.69 479 GLY B O 1
ATOM 17595 N N . CYS B 1 480 ? 15.210 -10.857 -0.020 0.65 16.86 480 CYS B N 1
ATOM 17596 C CA . CYS B 1 480 ? 14.989 -9.825 -1.040 0.65 16.76 480 CYS B CA 1
ATOM 17597 C C . CYS B 1 480 ? 15.901 -10.002 -2.254 0.65 15.63 480 CYS B C 1
ATOM 17598 O O . CYS B 1 480 ? 15.522 -9.632 -3.391 0.65 14.67 480 CYS B O 1
ATOM 17605 N N . GLY B 1 481 ? 17.110 -10.554 -2.040 0.62 16.17 481 GLY B N 1
ATOM 17606 C CA . GLY B 1 481 ? 17.997 -10.849 -3.151 0.62 16.08 481 GLY B CA 1
ATOM 17607 C C . GLY B 1 481 ? 17.484 -11.981 -4.029 0.62 16.36 481 GLY B C 1
ATOM 17608 O O . GLY B 1 481 ? 17.639 -11.943 -5.254 0.62 16.67 481 GLY B O 1
ATOM 17612 N N . ASN B 1 482 ? 16.822 -12.972 -3.430 0.66 17.72 482 ASN B N 1
ATOM 17613 C CA . ASN B 1 482 ? 16.070 -13.968 -4.214 0.66 18.23 482 ASN B CA 1
ATOM 17614 C C . ASN B 1 482 ? 14.948 -13.327 -5.043 0.66 21.01 482 ASN B C 1
ATOM 17615 O O . ASN B 1 482 ? 14.787 -13.638 -6.239 0.66 21.05 482 ASN B O 1
ATOM 17626 N N A HIS B 1 483 ? 14.176 -12.414 -4.440 0.68 22.09 483 HIS B N 1
ATOM 17627 N N B HIS B 1 483 ? 14.143 -12.451 -4.431 0.32 21.91 483 HIS B N 1
ATOM 17628 C CA A HIS B 1 483 ? 13.123 -11.749 -5.212 0.68 20.61 483 HIS B CA 1
ATOM 17629 C CA B HIS B 1 483 ? 13.159 -11.718 -5.223 0.32 21.64 483 HIS B CA 1
ATOM 17630 C C A HIS B 1 483 ? 13.707 -10.972 -6.407 0.68 21.60 483 HIS B C 1
ATOM 17631 C C B HIS B 1 483 ? 13.815 -11.130 -6.455 0.32 21.19 483 HIS B C 1
ATOM 17632 O O A HIS B 1 483 ? 13.081 -10.887 -7.472 0.68 20.51 483 HIS B O 1
ATOM 17633 O O B HIS B 1 483 ? 13.356 -11.331 -7.583 0.32 20.79 483 HIS B O 1
ATOM 17660 N N . ALA B 1 484 ? 14.888 -10.369 -6.240 1.00 20.61 484 ALA B N 1
ATOM 17661 C CA . ALA B 1 484 ? 15.535 -9.650 -7.337 1.00 18.38 484 ALA B CA 1
ATOM 17662 C C . ALA B 1 484 ? 15.908 -10.577 -8.494 1.00 17.22 484 ALA B C 1
ATOM 17663 O O . ALA B 1 484 ? 15.769 -10.213 -9.674 1.00 19.16 484 ALA B O 1
ATOM 17670 N N . LEU B 1 485 ? 16.405 -11.777 -8.180 1.00 17.07 485 LEU B N 1
ATOM 17671 C CA . LEU B 1 485 ? 16.819 -12.704 -9.229 1.00 16.96 485 LEU B CA 1
ATOM 17672 C C . LEU B 1 485 ? 15.621 -13.248 -9.990 1.00 17.21 485 LEU B C 1
ATOM 17673 O O . LEU B 1 485 ? 15.711 -13.488 -11.207 1.00 17.95 485 LEU B O 1
ATOM 17689 N N . GLU B 1 486 ? 14.503 -13.465 -9.279 1.00 18.51 486 GLU B N 1
ATOM 17690 C CA . GLU B 1 486 ? 13.268 -13.910 -9.923 1.00 19.70 486 GLU B CA 1
ATOM 17691 C C . GLU B 1 486 ? 12.781 -12.857 -10.914 1.00 19.98 486 GLU B C 1
ATOM 17692 O O . GLU B 1 486 ? 12.475 -13.169 -12.075 1.00 20.41 486 GLU B O 1
ATOM 17704 N N . VAL B 1 487 ? 12.723 -11.596 -10.483 1.00 19.74 487 VAL B N 1
ATOM 17705 C CA . VAL B 1 487 ? 12.230 -10.538 -11.354 1.00 21.08 487 VAL B CA 1
ATOM 17706 C C . VAL B 1 487 ? 13.157 -10.310 -12.547 1.00 20.77 487 VAL B C 1
ATOM 17707 O O . VAL B 1 487 ? 12.689 -10.018 -13.649 1.00 22.56 487 VAL B O 1
ATOM 17720 N N . ALA B 1 488 ? 14.464 -10.464 -12.372 1.00 20.73 488 ALA B N 1
ATOM 17721 C CA . ALA B 1 488 ? 15.443 -10.301 -13.444 1.00 21.11 488 ALA B CA 1
ATOM 17722 C C . ALA B 1 488 ? 15.523 -11.496 -14.403 1.00 21.49 488 ALA B C 1
ATOM 17723 O O . ALA B 1 488 ? 16.327 -11.463 -15.348 1.00 22.44 488 ALA B O 1
ATOM 17730 N N . GLY B 1 489 ? 14.751 -12.556 -14.183 1.00 20.67 489 GLY B N 1
ATOM 17731 C CA . GLY B 1 489 ? 14.703 -13.662 -15.123 1.00 21.13 489 GLY B CA 1
ATOM 17732 C C . GLY B 1 489 ? 15.755 -14.741 -14.946 1.00 20.75 489 GLY B C 1
ATOM 17733 O O . GLY B 1 489 ? 15.911 -15.581 -15.839 1.00 23.18 489 GLY B O 1
ATOM 17737 N N . LEU B 1 490 ? 16.442 -14.792 -13.809 1.00 19.02 490 LEU B N 1
ATOM 17738 C CA . LEU B 1 490 ? 17.505 -15.777 -13.612 1.00 18.79 490 LEU B CA 1
ATOM 17739 C C . LEU B 1 490 ? 17.008 -17.107 -13.059 1.00 18.14 490 LEU B C 1
ATOM 17740 O O . LEU B 1 490 ? 17.806 -18.043 -12.935 1.00 18.58 490 LEU B O 1
ATOM 17756 N N . CYS B 1 491 ? 15.705 -17.222 -12.786 1.00 18.63 491 CYS B N 1
ATOM 17757 C CA . CYS B 1 491 ? 15.140 -18.383 -12.125 1.00 19.40 491 CYS B CA 1
ATOM 17758 C C . CYS B 1 491 ? 14.165 -19.148 -13.008 1.00 20.07 491 CYS B C 1
ATOM 17759 O O . CYS B 1 491 ? 13.355 -19.924 -12.492 1.00 19.88 491 CYS B O 1
ATOM 17767 N N . ASN B 1 492 ? 14.229 -18.958 -14.320 1.00 20.26 492 ASN B N 1
ATOM 17768 C CA . ASN B 1 492 ? 13.439 -19.748 -15.268 1.00 20.78 492 ASN B CA 1
ATOM 17769 C C . ASN B 1 492 ? 14.370 -20.536 -16.188 1.00 19.87 492 ASN B C 1
ATOM 17770 O O . ASN B 1 492 ? 15.599 -20.401 -16.131 1.00 19.31 492 ASN B O 1
ATOM 17781 N N . LEU B 1 493 ? 13.783 -21.380 -17.043 1.00 19.66 493 LEU B N 1
ATOM 17782 C CA . LEU B 1 493 ? 14.610 -22.251 -17.865 1.00 20.55 493 LEU B CA 1
ATOM 17783 C C . LEU B 1 493 ? 15.352 -21.501 -18.960 1.00 20.61 493 LEU B C 1
ATOM 17784 O O . LEU B 1 493 ? 16.386 -21.982 -19.421 1.00 19.90 493 LEU B O 1
ATOM 17800 N N . ASP B 1 494 ? 14.875 -20.330 -19.376 1.00 20.49 494 ASP B N 1
ATOM 17801 C CA . ASP B 1 494 ? 15.656 -19.554 -20.337 1.00 22.13 494 ASP B CA 1
ATOM 17802 C C . ASP B 1 494 ? 17.005 -19.148 -19.752 1.00 19.96 494 ASP B C 1
ATOM 17803 O O . ASP B 1 494 ? 17.975 -18.958 -20.497 1.00 21.05 494 ASP B O 1
ATOM 17812 N N . ALA B 1 495 ? 17.092 -18.983 -18.431 1.00 18.86 495 ALA B N 1
ATOM 17813 C CA . ALA B 1 495 ? 18.354 -18.566 -17.822 1.00 18.95 495 ALA B CA 1
ATOM 17814 C C . ALA B 1 495 ? 19.446 -19.623 -17.917 1.00 17.74 495 ALA B C 1
ATOM 17815 O O . ALA B 1 495 ? 20.615 -19.308 -17.658 1.00 17.93 495 ALA B O 1
ATOM 17822 N N . ILE B 1 496 ? 19.105 -20.870 -18.243 1.00 17.09 496 ILE B N 1
ATOM 17823 C CA . ILE B 1 496 ? 20.131 -21.886 -18.495 1.00 17.59 496 ILE B CA 1
ATOM 17824 C C . ILE B 1 496 ? 21.207 -21.350 -19.446 1.00 18.17 496 ILE B C 1
ATOM 17825 O O . ILE B 1 496 ? 22.405 -21.609 -19.280 1.00 18.17 496 ILE B O 1
ATOM 17841 N N . ASN B 1 497 ? 20.800 -20.591 -20.455 1.00 18.89 497 ASN B N 1
ATOM 17842 C CA . ASN B 1 497 ? 21.733 -20.142 -21.475 1.00 18.98 497 ASN B CA 1
ATOM 17843 C C . ASN B 1 497 ? 22.597 -18.971 -21.017 1.00 19.36 497 ASN B C 1
ATOM 17844 O O . ASN B 1 497 ? 23.513 -18.584 -21.756 1.00 20.96 497 ASN B O 1
ATOM 17855 N N . LEU B 1 498 ? 22.338 -18.409 -19.832 1.00 19.43 498 LEU B N 1
ATOM 17856 C CA . LEU B 1 498 ? 23.223 -17.423 -19.227 1.00 18.96 498 LEU B CA 1
ATOM 17857 C C . LEU B 1 498 ? 24.365 -18.060 -18.435 1.00 18.44 498 LEU B C 1
ATOM 17858 O O . LEU B 1 498 ? 25.319 -17.359 -18.063 1.00 19.49 498 LEU B O 1
ATOM 17874 N N . ALA B 1 499 ? 24.292 -19.354 -18.156 1.00 18.64 499 ALA B N 1
ATOM 17875 C CA . ALA B 1 499 ? 25.329 -20.026 -17.390 1.00 19.15 499 ALA B CA 1
ATOM 17876 C C . ALA B 1 499 ? 26.507 -20.429 -18.291 1.00 19.48 499 ALA B C 1
ATOM 17877 O O . ALA B 1 499 ? 26.415 -20.444 -19.524 1.00 18.92 499 ALA B O 1
ATOM 17884 N N . GLY B 1 500 ? 27.635 -20.737 -17.640 1.00 19.14 500 GLY B N 1
ATOM 17885 C CA . GLY B 1 500 ? 28.824 -21.171 -18.318 1.00 19.01 500 GLY B CA 1
ATOM 17886 C C . GLY B 1 500 ? 28.684 -22.572 -18.874 1.00 19.92 500 GLY B C 1
ATOM 17887 O O . GLY B 1 500 ? 27.621 -23.199 -18.786 1.00 19.97 500 GLY B O 1
ATOM 17891 N N . PRO B 1 501 ? 29.771 -23.076 -19.467 1.00 21.21 501 PRO B N 1
ATOM 17892 C CA . PRO B 1 501 ? 29.660 -24.342 -20.222 1.00 21.72 501 PRO B CA 1
ATOM 17893 C C . PRO B 1 501 ? 29.226 -25.538 -19.402 1.00 21.93 501 PRO B C 1
ATOM 17894 O O . PRO B 1 501 ? 28.361 -26.304 -19.851 1.00 23.19 501 PRO B O 1
ATOM 17905 N N . GLY B 1 502 ? 29.790 -25.729 -18.217 1.00 21.38 502 GLY B N 1
ATOM 17906 C CA . GLY B 1 502 ? 29.444 -26.906 -17.449 1.00 21.70 502 GLY B CA 1
ATOM 17907 C C . GLY B 1 502 ? 28.095 -26.801 -16.762 1.00 20.12 502 GLY B C 1
ATOM 17908 O O . GLY B 1 502 ? 27.312 -27.755 -16.777 1.00 20.93 502 GLY B O 1
ATOM 17912 N N . LEU B 1 503 ? 27.812 -25.648 -16.147 1.00 19.08 503 LEU B N 1
ATOM 17913 C CA . LEU B 1 503 ? 26.544 -25.470 -15.443 1.00 17.99 503 LEU B CA 1
ATOM 17914 C C . LEU B 1 503 ? 25.357 -25.432 -16.402 1.00 18.68 503 LEU B C 1
ATOM 17915 O O . LEU B 1 503 ? 24.306 -26.013 -16.105 1.00 19.37 503 LEU B O 1
ATOM 17931 N N . SER B 1 504 ? 25.496 -24.767 -17.558 1.00 19.48 504 SER B N 1
ATOM 17932 C CA . SER B 1 504 ? 24.407 -24.797 -18.536 1.00 19.91 504 SER B CA 1
ATOM 17933 C C . SER B 1 504 ? 24.106 -26.235 -18.968 1.00 19.89 504 SER B C 1
ATOM 17934 O O . SER B 1 504 ? 22.936 -26.617 -19.115 1.00 21.57 504 SER B O 1
ATOM 17942 N N . GLU B 1 505 ? 25.149 -27.051 -19.160 1.00 20.17 505 GLU B N 1
ATOM 17943 C CA . GLU B 1 505 ? 24.952 -28.431 -19.600 1.00 22.50 505 GLU B CA 1
ATOM 17944 C C . GLU B 1 505 ? 24.203 -29.247 -18.549 1.00 21.71 505 GLU B C 1
ATOM 17945 O O . GLU B 1 505 ? 23.262 -29.993 -18.862 1.00 21.54 505 GLU B O 1
ATOM 17957 N N . VAL B 1 506 ? 24.597 -29.107 -17.283 1.00 21.41 506 VAL B N 1
ATOM 17958 C CA . VAL B 1 506 ? 23.935 -29.853 -16.219 1.00 21.52 506 VAL B CA 1
ATOM 17959 C C . VAL B 1 506 ? 22.492 -29.401 -16.068 1.00 21.10 506 VAL B C 1
ATOM 17960 O O . VAL B 1 506 ? 21.575 -30.223 -15.955 1.00 20.79 506 VAL B O 1
ATOM 17973 N N . CYS B 1 507 ? 22.274 -28.088 -16.009 1.00 20.33 507 CYS B N 1
ATOM 17974 C CA . CYS B 1 507 ? 20.921 -27.568 -15.867 1.00 20.23 507 CYS B CA 1
ATOM 17975 C C . CYS B 1 507 ? 20.034 -28.002 -17.025 1.00 20.06 507 CYS B C 1
ATOM 17976 O O . CYS B 1 507 ? 18.856 -28.330 -16.819 1.00 20.25 507 CYS B O 1
ATOM 17984 N N . ARG B 1 508 ? 20.562 -27.981 -18.258 1.00 20.46 508 ARG B N 1
ATOM 17985 C CA . ARG B 1 508 ? 19.760 -28.424 -19.398 1.00 22.94 508 ARG B CA 1
ATOM 17986 C C . ARG B 1 508 ? 19.361 -29.891 -19.243 1.00 22.80 508 ARG B C 1
ATOM 17987 O O . ARG B 1 508 ? 18.218 -30.268 -19.536 1.00 24.32 508 ARG B O 1
ATOM 18008 N N . ASN B 1 509 ? 20.287 -30.736 -18.769 1.00 23.04 509 ASN B N 1
ATOM 18009 C CA . ASN B 1 509 ? 19.987 -32.164 -18.631 1.00 24.89 509 ASN B CA 1
ATOM 18010 C C . ASN B 1 509 ? 18.999 -32.437 -17.499 1.00 24.46 509 ASN B C 1
ATOM 18011 O O . ASN B 1 509 ? 18.133 -33.307 -17.628 1.00 26.18 509 ASN B O 1
ATOM 18022 N N . LEU B 1 510 ? 19.108 -31.711 -16.384 1.00 23.11 510 LEU B N 1
ATOM 18023 C CA . LEU B 1 510 ? 18.226 -31.912 -15.242 1.00 23.50 510 LEU B CA 1
ATOM 18024 C C . LEU B 1 510 ? 16.927 -31.126 -15.356 1.00 23.61 510 LEU B C 1
ATOM 18025 O O . LEU B 1 510 ? 16.007 -31.368 -14.574 1.00 25.29 510 LEU B O 1
ATOM 18041 N N . ASN B 1 511 ? 16.847 -30.183 -16.289 1.00 24.08 511 ASN B N 1
ATOM 18042 C CA . ASN B 1 511 ? 15.673 -29.336 -16.474 1.00 23.60 511 ASN B CA 1
ATOM 18043 C C . ASN B 1 511 ? 15.400 -28.449 -15.257 1.00 22.93 511 ASN B C 1
ATOM 18044 O O . ASN B 1 511 ? 14.260 -28.312 -14.811 1.00 24.68 511 ASN B O 1
ATOM 18055 N N . ILE B 1 512 ? 16.451 -27.804 -14.758 1.00 20.66 512 ILE B N 1
ATOM 18056 C CA . ILE B 1 512 ? 16.340 -26.852 -13.653 1.00 19.62 512 ILE B CA 1
ATOM 18057 C C . ILE B 1 512 ? 17.058 -25.564 -14.041 1.00 19.16 512 ILE B C 1
ATOM 18058 O O . ILE B 1 512 ? 17.978 -25.576 -14.872 1.00 19.80 512 ILE B O 1
ATOM 18074 N N . PRO B 1 513 ? 16.692 -24.439 -13.424 1.00 19.47 513 PRO B N 1
ATOM 18075 C CA . PRO B 1 513 ? 17.428 -23.169 -13.673 1.00 18.62 513 PRO B CA 1
ATOM 18076 C C . PRO B 1 513 ? 18.774 -23.153 -12.968 1.00 18.33 513 PRO B C 1
ATOM 18077 O O . PRO B 1 513 ? 19.026 -23.973 -12.069 1.00 18.67 513 PRO B O 1
ATOM 18088 N N . PRO B 1 514 ? 19.658 -22.222 -13.336 1.00 17.56 514 PRO B N 1
ATOM 18089 C CA . PRO B 1 514 ? 20.971 -22.144 -12.673 1.00 16.98 514 PRO B CA 1
ATOM 18090 C C . PRO B 1 514 ? 20.946 -21.406 -11.343 1.00 16.09 514 PRO B C 1
ATOM 18091 O O . PRO B 1 514 ? 21.962 -21.435 -10.625 1.00 16.50 514 PRO B O 1
ATOM 18102 N N . VAL B 1 515 ? 19.815 -20.777 -11.004 1.00 16.54 515 VAL B N 1
ATOM 18103 C CA . VAL B 1 515 ? 19.552 -20.152 -9.709 1.00 16.30 515 VAL B CA 1
ATOM 18104 C C . VAL B 1 515 ? 18.306 -20.830 -9.169 1.00 16.53 515 VAL B C 1
ATOM 18105 O O . VAL B 1 515 ? 17.232 -20.751 -9.791 1.00 18.46 515 VAL B O 1
ATOM 18118 N N . LEU B 1 516 ? 18.454 -21.511 -8.030 1.00 16.48 516 LEU B N 1
ATOM 18119 C CA . LEU B 1 516 ? 17.379 -22.269 -7.387 1.00 17.09 516 LEU B CA 1
ATOM 18120 C C . LEU B 1 516 ? 16.772 -21.435 -6.256 1.00 16.79 516 LEU B C 1
ATOM 18121 O O . LEU B 1 516 ? 17.439 -21.180 -5.249 1.00 17.66 516 LEU B O 1
ATOM 18137 N N . SER B 1 517 ? 15.507 -21.055 -6.397 0.89 18.50 517 SER B N 1
ATOM 18138 C CA . SER B 1 517 ? 14.839 -20.260 -5.366 0.89 19.70 517 SER B CA 1
ATOM 18139 C C . SER B 1 517 ? 14.505 -21.096 -4.107 0.89 21.35 517 SER B C 1
ATOM 18140 O O . SER B 1 517 ? 13.593 -21.935 -4.123 0.89 23.64 517 SER B O 1
ATOM 18148 N N . PHE B 1 518 ? 15.249 -20.865 -3.007 0.74 20.58 518 PHE B N 1
ATOM 18149 C CA . PHE B 1 518 ? 15.071 -21.554 -1.721 0.74 19.83 518 PHE B CA 1
ATOM 18150 C C . PHE B 1 518 ? 14.289 -20.732 -0.723 0.74 17.91 518 PHE B C 1
ATOM 18151 O O . PHE B 1 518 ? 14.056 -21.206 0.395 0.74 19.74 518 PHE B O 1
ATOM 18168 N N . GLY B 1 519 ? 13.857 -19.524 -1.098 0.57 16.54 519 GLY B N 1
ATOM 18169 C CA . GLY B 1 519 ? 12.884 -18.802 -0.305 0.57 16.52 519 GLY B CA 1
ATOM 18170 C C . GLY B 1 519 ? 13.393 -17.520 0.322 0.57 14.96 519 GLY B C 1
ATOM 18171 O O . GLY B 1 519 ? 13.641 -16.518 -0.362 0.57 16.46 519 GLY B O 1
ATOM 18175 N N . THR B 1 520 ? 13.544 -17.548 1.644 0.61 16.08 520 THR B N 1
ATOM 18176 C CA . THR B 1 520 ? 13.737 -16.350 2.447 0.61 14.95 520 THR B CA 1
ATOM 18177 C C . THR B 1 520 ? 15.058 -16.369 3.191 0.61 15.09 520 THR B C 1
ATOM 18178 O O . THR B 1 520 ? 15.743 -17.388 3.221 0.61 15.82 520 THR B O 1
ATOM 18199 N N . THR B 1 522 ? 15.114 -16.465 6.220 1.00 20.70 522 THR B N 1
ATOM 18200 C CA . THR B 1 522 ? 14.724 -17.399 7.271 1.00 22.24 522 THR B CA 1
ATOM 18201 C C . THR B 1 522 ? 15.058 -18.842 6.903 1.00 22.80 522 THR B C 1
ATOM 18202 O O . THR B 1 522 ? 15.121 -19.711 7.785 1.00 23.19 522 THR B O 1
ATOM 18213 N N . ASP B 1 523 ? 15.312 -19.092 5.605 0.74 19.87 523 ASP B N 1
ATOM 18214 C CA . ASP B 1 523 ? 15.681 -20.397 5.093 0.74 20.49 523 ASP B CA 1
ATOM 18215 C C . ASP B 1 523 ? 17.201 -20.627 5.074 0.74 20.05 523 ASP B C 1
ATOM 18216 O O . ASP B 1 523 ? 17.658 -21.620 4.500 0.74 20.08 523 ASP B O 1
ATOM 18225 N N . THR B 1 524 ? 17.990 -19.737 5.675 1.00 21.96 524 THR B N 1
ATOM 18226 C CA . THR B 1 524 ? 19.414 -20.022 5.859 1.00 21.47 524 THR B CA 1
ATOM 18227 C C . THR B 1 524 ? 19.614 -21.358 6.563 1.00 19.84 524 THR B C 1
ATOM 18228 O O . THR B 1 524 ? 20.479 -22.150 6.182 1.00 19.43 524 THR B O 1
ATOM 18239 N N . GLY B 1 525 ? 18.796 -21.647 7.577 1.00 21.58 525 GLY B N 1
ATOM 18240 C CA . GLY B 1 525 ? 18.886 -22.948 8.216 1.00 22.33 525 GLY B CA 1
ATOM 18241 C C . GLY B 1 525 ? 18.639 -24.078 7.231 1.00 22.64 525 GLY B C 1
ATOM 18242 O O . GLY B 1 525 ? 19.362 -25.079 7.217 1.00 23.18 525 GLY B O 1
ATOM 18246 N N . ARG B 1 526 ? 17.635 -23.913 6.368 1.00 24.08 526 ARG B N 1
ATOM 18247 C CA . ARG B 1 526 ? 17.324 -24.935 5.375 1.00 24.54 526 ARG B CA 1
ATOM 18248 C C . ARG B 1 526 ? 18.460 -25.104 4.364 1.00 24.34 526 ARG B C 1
ATOM 18249 O O . ARG B 1 526 ? 18.816 -26.232 4.007 1.00 25.00 526 ARG B O 1
ATOM 18270 N N . ILE B 1 527 ? 19.058 -23.999 3.908 1.00 24.71 527 ILE B N 1
ATOM 18271 C CA . ILE B 1 527 ? 20.221 -24.092 3.031 1.00 24.82 527 ILE B CA 1
ATOM 18272 C C . ILE B 1 527 ? 21.346 -24.875 3.703 1.00 22.78 527 ILE B C 1
ATOM 18273 O O . ILE B 1 527 ? 22.037 -25.670 3.053 1.00 22.31 527 ILE B O 1
ATOM 18289 N N . SER B 1 528 ? 21.538 -24.676 5.015 1.00 21.11 528 SER B N 1
ATOM 18290 C CA . SER B 1 528 ? 22.555 -25.428 5.742 1.00 20.85 528 SER B CA 1
ATOM 18291 C C . SER B 1 528 ? 22.299 -26.928 5.689 1.00 21.13 528 SER B C 1
ATOM 18292 O O . SER B 1 528 ? 23.248 -27.709 5.755 1.00 21.63 528 SER B O 1
ATOM 18300 N N . LEU B 1 529 ? 21.034 -27.352 5.559 1.00 21.48 529 LEU B N 1
ATOM 18301 C CA . LEU B 1 529 ? 20.761 -28.780 5.397 1.00 22.29 529 LEU B CA 1
ATOM 18302 C C . LEU B 1 529 ? 21.374 -29.317 4.100 1.00 22.62 529 LEU B C 1
ATOM 18303 O O . LEU B 1 529 ? 21.888 -30.447 4.069 1.00 23.74 529 LEU B O 1
ATOM 18319 N N . VAL B 1 530 ? 21.316 -28.533 3.013 1.00 22.77 530 VAL B N 1
ATOM 18320 C CA . VAL B 1 530 ? 21.940 -28.940 1.749 1.00 22.69 530 VAL B CA 1
ATOM 18321 C C . VAL B 1 530 ? 23.458 -29.006 1.908 1.00 21.86 530 VAL B C 1
ATOM 18322 O O . VAL B 1 530 ? 24.107 -29.962 1.468 1.00 21.55 530 VAL B O 1
ATOM 18335 N N . VAL B 1 531 ? 24.052 -27.983 2.527 1.00 21.57 531 VAL B N 1
ATOM 18336 C CA . VAL B 1 531 ? 25.507 -27.971 2.695 1.00 21.40 531 VAL B CA 1
ATOM 18337 C C . VAL B 1 531 ? 25.951 -29.101 3.614 1.00 22.93 531 VAL B C 1
ATOM 18338 O O . VAL B 1 531 ? 26.993 -29.731 3.383 1.00 22.41 531 VAL B O 1
ATOM 18351 N N . THR B 1 532 ? 25.171 -29.371 4.670 1.00 22.63 532 THR B N 1
ATOM 18352 C CA . THR B 1 532 ? 25.466 -30.495 5.555 1.00 24.47 532 THR B CA 1
ATOM 18353 C C . THR B 1 532 ? 25.372 -31.831 4.813 1.00 25.01 532 THR B C 1
ATOM 18354 O O . THR B 1 532 ? 26.188 -32.729 5.041 1.00 26.98 532 THR B O 1
ATOM 18365 N N . ALA B 1 533 ? 24.402 -31.973 3.900 1.00 24.28 533 ALA B N 1
ATOM 18366 C CA . ALA B 1 533 ? 24.307 -33.211 3.121 1.00 25.58 533 ALA B CA 1
ATOM 18367 C C . ALA B 1 533 ? 25.525 -33.393 2.223 1.00 26.90 533 ALA B C 1
ATOM 18368 O O . ALA B 1 533 ? 26.035 -34.511 2.075 1.00 28.70 533 ALA B O 1
ATOM 18375 N N . LEU B 1 534 ? 26.007 -32.305 1.611 1.00 27.84 534 LEU B N 1
ATOM 18376 C CA . LEU B 1 534 ? 27.239 -32.369 0.825 1.00 29.36 534 LEU B CA 1
ATOM 18377 C C . LEU B 1 534 ? 28.429 -32.754 1.689 1.00 31.17 534 LEU B C 1
ATOM 18378 O O . LEU B 1 534 ? 29.261 -33.572 1.281 1.00 33.92 534 LEU B O 1
ATOM 18394 N N . ALA B 1 535 ? 28.553 -32.144 2.873 1.00 30.19 535 ALA B N 1
ATOM 18395 C CA . ALA B 1 535 ? 29.672 -32.457 3.761 1.00 31.28 535 ALA B CA 1
ATOM 18396 C C . ALA B 1 535 ? 29.695 -33.942 4.090 1.00 33.76 535 ALA B C 1
ATOM 18397 O O . ALA B 1 535 ? 30.747 -34.595 4.039 1.00 35.60 535 ALA B O 1
ATOM 18404 N N . ASN B 1 536 ? 28.535 -34.499 4.422 1.00 35.04 536 ASN B N 1
ATOM 18405 C CA . ASN B 1 536 ? 28.476 -35.922 4.745 1.00 37.45 536 ASN B CA 1
ATOM 18406 C C . ASN B 1 536 ? 28.836 -36.785 3.534 1.00 39.61 536 ASN B C 1
ATOM 18407 O O . ASN B 1 536 ? 29.606 -37.752 3.646 1.00 39.82 536 ASN B O 1
ATOM 18418 N N . ALA B 1 537 ? 28.286 -36.454 2.365 1.00 40.75 537 ALA B N 1
ATOM 18419 C CA . ALA B 1 537 ? 28.532 -37.267 1.174 1.00 41.84 537 ALA B CA 1
ATOM 18420 C C . ALA B 1 537 ? 30.010 -37.264 0.786 1.00 43.06 537 ALA B C 1
ATOM 18421 O O . ALA B 1 537 ? 30.573 -38.315 0.448 1.00 43.81 537 ALA B O 1
ATOM 18428 N N . LEU B 1 538 ? 30.658 -36.099 0.835 1.00 43.16 538 LEU B N 1
ATOM 18429 C CA . LEU B 1 538 ? 32.088 -36.011 0.572 1.00 43.14 538 LEU B CA 1
ATOM 18430 C C . LEU B 1 538 ? 32.943 -36.401 1.774 1.00 44.10 538 LEU B C 1
ATOM 18431 O O . LEU B 1 538 ? 34.169 -36.455 1.643 1.00 45.29 538 LEU B O 1
ATOM 18447 N N . ASN B 1 539 ? 32.326 -36.698 2.918 1.00 43.84 539 ASN B N 1
ATOM 18448 C CA . ASN B 1 539 ? 33.037 -37.054 4.149 1.00 43.21 539 ASN B CA 1
ATOM 18449 C C . ASN B 1 539 ? 34.076 -36.004 4.556 1.00 36.86 539 ASN B C 1
ATOM 18450 O O . ASN B 1 539 ? 35.179 -36.335 4.994 1.00 36.93 539 ASN B O 1
ATOM 18461 N N . VAL B 1 540 ? 33.713 -34.721 4.448 1.00 30.99 540 VAL B N 1
ATOM 18462 C CA . VAL B 1 540 ? 34.617 -33.628 4.790 1.00 27.53 540 VAL B CA 1
ATOM 18463 C C . VAL B 1 540 ? 33.872 -32.599 5.628 1.00 24.39 540 VAL B C 1
ATOM 18464 O O . VAL B 1 540 ? 32.646 -32.559 5.655 1.00 27.09 540 VAL B O 1
ATOM 18477 N N . ASP B 1 541 ? 34.641 -31.757 6.305 1.00 21.40 541 ASP B N 1
ATOM 18478 C CA . ASP B 1 541 ? 34.086 -30.645 7.064 1.00 20.30 541 ASP B CA 1
ATOM 18479 C C . ASP B 1 541 ? 33.553 -29.557 6.124 1.00 19.26 541 ASP B C 1
ATOM 18480 O O . ASP B 1 541 ? 34.013 -29.382 4.988 1.00 20.10 541 ASP B O 1
ATOM 18489 N N . THR B 1 542 ? 32.568 -28.807 6.622 1.00 18.57 542 THR B N 1
ATOM 18490 C CA . THR B 1 542 ? 31.934 -27.771 5.805 1.00 17.41 542 THR B CA 1
ATOM 18491 C C . THR B 1 542 ? 32.948 -26.731 5.323 1.00 17.09 542 THR B C 1
ATOM 18492 O O . THR B 1 542 ? 32.844 -26.229 4.197 1.00 17.76 542 THR B O 1
ATOM 18503 N N . ALA B 1 543 ? 33.959 -26.418 6.149 1.00 17.95 543 ALA B N 1
ATOM 18504 C CA . ALA B 1 543 ? 34.951 -25.418 5.765 1.00 18.62 543 ALA B CA 1
ATOM 18505 C C . ALA B 1 543 ? 35.815 -25.860 4.595 1.00 19.55 543 ALA B C 1
ATOM 18506 O O . ALA B 1 543 ? 36.487 -25.021 3.992 1.00 20.26 543 ALA B O 1
ATOM 18513 N N . ASP B 1 544 ? 35.798 -27.150 4.245 1.00 19.20 544 ASP B N 1
ATOM 18514 C CA . ASP B 1 544 ? 36.593 -27.701 3.149 1.00 20.53 544 ASP B CA 1
ATOM 18515 C C . ASP B 1 544 ? 35.797 -27.886 1.864 1.00 18.96 544 ASP B C 1
ATOM 18516 O O . ASP B 1 544 ? 36.367 -28.325 0.852 1.00 19.22 544 ASP B O 1
ATOM 18525 N N . LEU B 1 545 ? 34.496 -27.581 1.875 1.00 18.57 545 LEU B N 1
ATOM 18526 C CA . LEU B 1 545 ? 33.656 -27.765 0.697 1.00 17.61 545 LEU B CA 1
ATOM 18527 C C . LEU B 1 545 ? 33.847 -26.641 -0.315 1.00 17.32 545 LEU B C 1
ATOM 18528 O O . LEU B 1 545 ? 34.143 -25.502 0.058 1.00 17.87 545 LEU B O 1
ATOM 18544 N N . PRO B 1 546 ? 33.598 -26.921 -1.608 1.00 17.32 546 PRO B N 1
ATOM 18545 C CA . PRO B 1 546 ? 33.625 -25.878 -2.656 1.00 17.17 546 PRO B CA 1
ATOM 18546 C C . PRO B 1 546 ? 32.334 -25.069 -2.694 1.00 17.38 546 PRO B C 1
ATOM 18547 O O . PRO B 1 546 ? 31.524 -25.166 -3.639 1.00 17.60 546 PRO B O 1
ATOM 18558 N N . VAL B 1 547 ? 32.143 -24.252 -1.650 1.00 16.68 547 VAL B N 1
ATOM 18559 C CA . VAL B 1 547 ? 30.957 -23.423 -1.498 1.00 16.21 547 VAL B CA 1
ATOM 18560 C C . VAL B 1 547 ? 31.362 -22.062 -0.943 1.00 16.19 547 VAL B C 1
ATOM 18561 O O . VAL B 1 547 ? 32.487 -21.874 -0.477 1.00 16.50 547 VAL B O 1
ATOM 18574 N N . ALA B 1 548 ? 30.402 -21.130 -0.944 1.00 15.18 548 ALA B N 1
ATOM 18575 C CA . ALA B 1 548 ? 30.548 -19.818 -0.310 1.00 15.34 548 ALA B CA 1
ATOM 18576 C C . ALA B 1 548 ? 29.157 -19.229 -0.112 1.00 15.12 548 ALA B C 1
ATOM 18577 O O . ALA B 1 548 ? 28.175 -19.730 -0.663 1.00 16.22 548 ALA B O 1
ATOM 18584 N N . VAL B 1 549 ? 29.079 -18.168 0.714 1.00 14.75 549 VAL B N 1
ATOM 18585 C CA . VAL B 1 549 ? 27.854 -17.407 0.948 1.00 14.59 549 VAL B CA 1
ATOM 18586 C C . VAL B 1 549 ? 28.096 -15.959 0.535 1.00 14.97 549 VAL B C 1
ATOM 18587 O O . VAL B 1 549 ? 29.210 -15.443 0.697 1.00 15.68 549 VAL B O 1
ATOM 18600 N N . THR B 1 550 ? 27.056 -15.304 0.005 1.00 14.66 550 THR B N 1
ATOM 18601 C CA . THR B 1 550 ? 27.118 -13.874 -0.257 1.00 15.07 550 THR B CA 1
ATOM 18602 C C . THR B 1 550 ? 25.814 -13.206 0.147 1.00 14.92 550 THR B C 1
ATOM 18603 O O . THR B 1 550 ? 24.716 -13.715 -0.154 1.00 15.23 550 THR B O 1
ATOM 18614 N N . ALA B 1 551 ? 25.965 -12.057 0.826 1.00 15.02 551 ALA B N 1
ATOM 18615 C CA . ALA B 1 551 ? 24.901 -11.086 1.098 1.00 14.19 551 ALA B CA 1
ATOM 18616 C C . ALA B 1 551 ? 25.374 -9.781 0.463 1.00 14.56 551 ALA B C 1
ATOM 18617 O O . ALA B 1 551 ? 26.003 -8.950 1.134 1.00 14.43 551 ALA B O 1
ATOM 18624 N N . PRO B 1 552 ? 25.141 -9.585 -0.843 1.00 15.49 552 PRO B N 1
ATOM 18625 C CA . PRO B 1 552 ? 25.839 -8.521 -1.580 1.00 15.48 552 PRO B CA 1
ATOM 18626 C C . PRO B 1 552 ? 25.164 -7.165 -1.599 1.00 13.78 552 PRO B C 1
ATOM 18627 O O . PRO B 1 552 ? 25.754 -6.223 -2.142 1.00 14.53 552 PRO B O 1
ATOM 18638 N N . MET B 1 553 ? 23.953 -7.049 -1.046 1.00 13.13 553 MET B N 1
ATOM 18639 C CA . MET B 1 553 ? 23.270 -5.753 -0.863 1.00 13.59 553 MET B CA 1
ATOM 18640 C C . MET B 1 553 ? 22.526 -5.828 0.470 1.00 13.11 553 MET B C 1
ATOM 18641 O O . MET B 1 553 ? 21.309 -5.662 0.539 1.00 14.33 553 MET B O 1
ATOM 18655 N N . TYR B 1 554 ? 23.271 -6.141 1.538 1.00 13.08 554 TYR B N 1
ATOM 18656 C CA . TYR B 1 554 ? 22.653 -6.344 2.847 1.00 14.41 554 TYR B CA 1
ATOM 18657 C C . TYR B 1 554 ? 22.116 -5.004 3.361 1.00 13.53 554 TYR B C 1
ATOM 18658 O O . TYR B 1 554 ? 22.651 -3.929 3.039 1.00 13.99 554 TYR B O 1
ATOM 18676 N N . MET B 1 555 ? 21.012 -5.070 4.119 1.00 15.01 555 MET B N 1
ATOM 18677 C CA A MET B 1 555 ? 20.455 -3.872 4.731 0.61 15.74 555 MET B CA 1
ATOM 18678 C CA B MET B 1 555 ? 20.401 -3.890 4.724 0.39 15.23 555 MET B CA 1
ATOM 18679 C C . MET B 1 555 ? 20.426 -3.939 6.245 1.00 14.77 555 MET B C 1
ATOM 18680 O O . MET B 1 555 ? 20.875 -2.990 6.891 1.00 16.43 555 MET B O 1
ATOM 18707 N N . GLU B 1 556 ? 19.935 -5.016 6.851 1.00 15.52 556 GLU B N 1
ATOM 18708 C CA . GLU B 1 556 ? 19.886 -5.032 8.312 1.00 17.53 556 GLU B CA 1
ATOM 18709 C C . GLU B 1 556 ? 20.217 -6.429 8.846 1.00 15.63 556 GLU B C 1
ATOM 18710 O O . GLU B 1 556 ? 20.835 -7.263 8.174 1.00 17.08 556 GLU B O 1
ATOM 18722 N N . GLN B 1 557 ? 19.840 -6.678 10.100 1.00 15.63 557 GLN B N 1
ATOM 18723 C CA . GLN B 1 557 ? 20.427 -7.765 10.856 1.00 15.26 557 GLN B CA 1
ATOM 18724 C C . GLN B 1 557 ? 19.705 -9.099 10.710 1.00 15.96 557 GLN B C 1
ATOM 18725 O O . GLN B 1 557 ? 20.169 -10.108 11.268 1.00 15.98 557 GLN B O 1
ATOM 18739 N N . LYS B 1 558 ? 18.637 -9.169 9.910 1.00 16.62 558 LYS B N 1
ATOM 18740 C CA . LYS B 1 558 ? 18.200 -10.484 9.454 1.00 18.14 558 LYS B CA 1
ATOM 18741 C C . LYS B 1 558 ? 19.271 -11.111 8.568 1.00 17.74 558 LYS B C 1
ATOM 18742 O O . LYS B 1 558 ? 19.551 -12.312 8.670 1.00 18.86 558 LYS B O 1
ATOM 18761 N N . ALA B 1 559 ? 19.933 -10.297 7.740 1.00 17.65 559 ALA B N 1
ATOM 18762 C CA . ALA B 1 559 ? 21.036 -10.799 6.922 1.00 16.94 559 ALA B CA 1
ATOM 18763 C C . ALA B 1 559 ? 22.321 -10.974 7.723 1.00 15.87 559 ALA B C 1
ATOM 18764 O O . ALA B 1 559 ? 23.042 -11.969 7.532 1.00 16.22 559 ALA B O 1
ATOM 18771 N N . THR B 1 560 ? 22.662 -10.022 8.594 1.00 15.51 560 THR B N 1
ATOM 18772 C CA . THR B 1 560 ? 23.939 -10.150 9.283 1.00 15.26 560 THR B CA 1
ATOM 18773 C C . THR B 1 560 ? 23.940 -11.324 10.265 1.00 14.19 560 THR B C 1
ATOM 18774 O O . THR B 1 560 ? 24.994 -11.931 10.467 1.00 15.05 560 THR B O 1
ATOM 18785 N N . ILE B 1 561 ? 22.801 -11.654 10.888 1.00 14.63 561 ILE B N 1
ATOM 18786 C CA . ILE B 1 561 ? 22.804 -12.834 11.758 1.00 15.02 561 ILE B CA 1
ATOM 18787 C C . ILE B 1 561 ? 23.043 -14.108 10.940 1.00 14.56 561 ILE B C 1
ATOM 18788 O O . ILE B 1 561 ? 23.764 -15.001 11.382 1.00 15.21 561 ILE B O 1
ATOM 18804 N N . ASP B 1 562 ? 22.522 -14.167 9.703 1.00 14.02 562 ASP B N 1
ATOM 18805 C CA . ASP B 1 562 ? 22.808 -15.281 8.805 1.00 15.13 562 ASP B CA 1
ATOM 18806 C C . ASP B 1 562 ? 24.288 -15.316 8.416 1.00 15.43 562 ASP B C 1
ATOM 18807 O O . ASP B 1 562 ? 24.872 -16.404 8.271 1.00 15.84 562 ASP B O 1
ATOM 18816 N N . ALA B 1 563 ? 24.902 -14.137 8.223 1.00 14.87 563 ALA B N 1
ATOM 18817 C CA . ALA B 1 563 ? 26.339 -14.066 7.948 1.00 15.07 563 ALA B CA 1
ATOM 18818 C C . ALA B 1 563 ? 27.171 -14.541 9.140 1.00 15.17 563 ALA B C 1
ATOM 18819 O O . ALA B 1 563 ? 28.164 -15.257 8.962 1.00 15.35 563 ALA B O 1
ATOM 18826 N N . LEU B 1 564 ? 26.775 -14.145 10.361 1.00 15.04 564 LEU B N 1
ATOM 18827 C CA . LEU B 1 564 ? 27.467 -14.618 11.568 1.00 15.01 564 LEU B CA 1
ATOM 18828 C C . LEU B 1 564 ? 27.371 -16.141 11.689 1.00 14.36 564 LEU B C 1
ATOM 18829 O O . LEU B 1 564 ? 28.361 -16.811 12.018 1.00 15.25 564 LEU B O 1
ATOM 18845 N N . PHE B 1 565 ? 26.182 -16.706 11.411 1.00 14.20 565 PHE B N 1
ATOM 18846 C CA . PHE B 1 565 ? 26.022 -18.146 11.316 1.00 13.55 565 PHE B CA 1
ATOM 18847 C C . PHE B 1 565 ? 26.990 -18.745 10.293 1.00 14.33 565 PHE B C 1
ATOM 18848 O O . PHE B 1 565 ? 27.662 -19.746 10.573 1.00 15.67 565 PHE B O 1
ATOM 18865 N N . ALA B 1 566 ? 27.040 -18.175 9.075 1.00 14.31 566 ALA B N 1
ATOM 18866 C CA . ALA B 1 566 ? 27.888 -18.746 8.036 1.00 15.30 566 ALA B CA 1
ATOM 18867 C C . ALA B 1 566 ? 29.349 -18.777 8.481 1.00 15.23 566 ALA B C 1
ATOM 18868 O O . ALA B 1 566 ? 30.071 -19.735 8.189 1.00 15.48 566 ALA B O 1
ATOM 18875 N N . LEU B 1 567 ? 29.811 -17.710 9.156 1.00 15.37 567 LEU B N 1
ATOM 18876 C CA . LEU B 1 567 ? 31.174 -17.686 9.680 1.00 14.31 567 LEU B CA 1
ATOM 18877 C C . LEU B 1 567 ? 31.392 -18.805 10.687 1.00 15.33 567 LEU B C 1
ATOM 18878 O O . LEU B 1 567 ? 32.417 -19.495 10.651 1.00 16.28 567 LEU B O 1
ATOM 18894 N N . ALA B 1 568 ? 30.466 -18.957 11.640 1.00 15.01 568 ALA B N 1
ATOM 18895 C CA . ALA B 1 568 ? 30.572 -20.037 12.623 1.00 14.12 568 ALA B CA 1
ATOM 18896 C C . ALA B 1 568 ? 30.562 -21.405 11.952 1.00 14.64 568 ALA B C 1
ATOM 18897 O O . ALA B 1 568 ? 31.189 -22.348 12.445 1.00 16.31 568 ALA B O 1
ATOM 18904 N N . TYR B 1 569 ? 29.788 -21.542 10.872 1.00 15.49 569 TYR B N 1
ATOM 18905 C CA . TYR B 1 569 ? 29.666 -22.754 10.079 1.00 15.43 569 TYR B CA 1
ATOM 18906 C C . TYR B 1 569 ? 30.892 -22.999 9.194 1.00 16.32 569 TYR B C 1
ATOM 18907 O O . TYR B 1 569 ? 30.955 -24.017 8.517 1.00 17.63 569 TYR B O 1
ATOM 18925 N N . GLY B 1 570 ? 31.869 -22.105 9.202 1.00 16.26 570 GLY B N 1
ATOM 18926 C CA . GLY B 1 570 ? 33.133 -22.344 8.548 1.00 15.88 570 GLY B CA 1
ATOM 18927 C C . GLY B 1 570 ? 33.266 -21.846 7.131 1.00 16.06 570 GLY B C 1
ATOM 18928 O O . GLY B 1 570 ? 34.224 -22.256 6.453 1.00 17.58 570 GLY B O 1
ATOM 18932 N N . LEU B 1 571 ? 32.384 -20.944 6.685 1.00 15.42 571 LEU B N 1
ATOM 18933 C CA . LEU B 1 571 ? 32.296 -20.581 5.275 1.00 15.16 571 LEU B CA 1
ATOM 18934 C C . LEU B 1 571 ? 32.917 -19.216 4.954 1.00 14.13 571 LEU B C 1
ATOM 18935 O O . LEU B 1 571 ? 32.892 -18.268 5.755 1.00 15.74 571 LEU B O 1
ATOM 18951 N N . TYR B 1 572 ? 33.442 -19.126 3.725 1.00 15.00 572 TYR B N 1
ATOM 18952 C CA . TYR B 1 572 ? 33.743 -17.842 3.095 1.00 14.64 572 TYR B CA 1
ATOM 18953 C C . TYR B 1 572 ? 32.430 -17.105 2.917 1.00 14.49 572 TYR B C 1
ATOM 18954 O O . TYR B 1 572 ? 31.517 -17.614 2.259 1.00 15.54 572 TYR B O 1
ATOM 18972 N N . THR B 1 573 ? 32.336 -15.918 3.519 1.00 14.36 573 THR B N 1
ATOM 18973 C CA . THR B 1 573 ? 31.091 -15.162 3.625 1.00 13.70 573 THR B CA 1
ATOM 18974 C C . THR B 1 573 ? 31.358 -13.742 3.124 1.00 14.61 573 THR B C 1
ATOM 18975 O O . THR B 1 573 ? 31.951 -12.923 3.841 1.00 15.77 573 THR B O 1
ATOM 18986 N N . HIS B 1 574 ? 30.902 -13.461 1.893 1.00 14.08 574 HIS B N 1
ATOM 18987 C CA . HIS B 1 574 ? 30.995 -12.129 1.317 1.00 14.80 574 HIS B CA 1
ATOM 18988 C C . HIS B 1 574 ? 29.818 -11.277 1.772 1.00 14.06 574 HIS B C 1
ATOM 18989 O O . HIS B 1 574 ? 28.659 -11.732 1.762 1.00 14.84 574 HIS B O 1
ATOM 19003 N N . VAL B 1 575 ? 30.109 -10.041 2.185 1.00 15.11 575 VAL B N 1
ATOM 19004 C CA . VAL B 1 575 ? 29.092 -9.080 2.636 1.00 14.33 575 VAL B CA 1
ATOM 19005 C C . VAL B 1 575 ? 29.386 -7.712 2.022 1.00 15.56 575 VAL B C 1
ATOM 19006 O O . VAL B 1 575 ? 30.514 -7.221 2.114 1.00 16.31 575 VAL B O 1
ATOM 19019 N N . ALA B 1 576 ? 28.379 -7.104 1.389 1.00 13.88 576 ALA B N 1
ATOM 19020 C CA . ALA B 1 576 ? 28.445 -5.754 0.853 1.00 14.34 576 ALA B CA 1
ATOM 19021 C C . ALA B 1 576 ? 27.073 -5.129 1.056 1.00 14.62 576 ALA B C 1
ATOM 19022 O O . ALA B 1 576 ? 26.065 -5.836 1.007 1.00 15.20 576 ALA B O 1
ATOM 19029 N N . PRO B 1 577 ? 27.002 -3.811 1.317 1.00 13.86 577 PRO B N 1
ATOM 19030 C CA . PRO B 1 577 ? 28.124 -2.917 1.595 1.00 14.49 577 PRO B CA 1
ATOM 19031 C C . PRO B 1 577 ? 28.881 -3.301 2.875 1.00 14.71 577 PRO B C 1
ATOM 19032 O O . PRO B 1 577 ? 28.469 -4.232 3.592 1.00 14.88 577 PRO B O 1
ATOM 19043 N N . ASP B 1 578 ? 29.998 -2.643 3.143 1.00 16.69 578 ASP B N 1
ATOM 19044 C CA . ASP B 1 578 ? 30.753 -2.940 4.354 1.00 17.95 578 ASP B CA 1
ATOM 19045 C C . ASP B 1 578 ? 29.868 -2.704 5.582 1.00 18.17 578 ASP B C 1
ATOM 19046 O O . ASP B 1 578 ? 29.268 -1.628 5.709 1.00 19.16 578 ASP B O 1
ATOM 19055 N N . PRO B 1 579 ? 29.793 -3.642 6.517 1.00 18.69 579 PRO B N 1
ATOM 19056 C CA . PRO B 1 579 ? 29.239 -3.336 7.822 1.00 19.92 579 PRO B CA 1
ATOM 19057 C C . PRO B 1 579 ? 30.056 -2.248 8.502 1.00 19.17 579 PRO B C 1
ATOM 19058 O O . PRO B 1 579 ? 31.211 -1.994 8.114 1.00 19.09 579 PRO B O 1
ATOM 19069 N N . PRO B 1 580 ? 29.482 -1.550 9.517 1.00 19.17 580 PRO B N 1
ATOM 19070 C CA . PRO B 1 580 ? 30.209 -0.417 10.125 1.00 19.39 580 PRO B CA 1
ATOM 19071 C C . PRO B 1 580 ? 31.261 -0.872 11.126 1.00 19.15 580 PRO B C 1
ATOM 19072 O O . PRO B 1 580 ? 31.117 -0.785 12.351 1.00 20.88 580 PRO B O 1
ATOM 19083 N N . VAL B 1 581 ? 32.385 -1.344 10.582 1.00 19.85 581 VAL B N 1
ATOM 19084 C CA . VAL B 1 581 ? 33.450 -1.877 11.429 1.00 22.39 581 VAL B CA 1
ATOM 19085 C C . VAL B 1 581 ? 34.843 -1.522 10.913 1.00 22.20 581 VAL B C 1
ATOM 19086 O O . VAL B 1 581 ? 35.837 -1.891 11.540 1.00 21.90 581 VAL B O 1
ATOM 19099 N N . MET B 1 582 ? 34.958 -0.804 9.784 1.00 22.13 582 MET B N 1
ATOM 19100 C CA A MET B 1 582 ? 36.266 -0.701 9.145 0.53 23.35 582 MET B CA 1
ATOM 19101 C CA B MET B 1 582 ? 36.264 -0.672 9.135 0.47 22.41 582 MET B CA 1
ATOM 19102 C C . MET B 1 582 ? 37.212 0.297 9.827 1.00 22.19 582 MET B C 1
ATOM 19103 O O . MET B 1 582 ? 38.392 0.366 9.454 1.00 24.36 582 MET B O 1
ATOM 19128 N N . GLY B 1 583 ? 36.751 1.045 10.820 1.00 20.11 583 GLY B N 1
ATOM 19129 C CA . GLY B 1 583 ? 37.641 1.846 11.636 1.00 19.24 583 GLY B CA 1
ATOM 19130 C C . GLY B 1 583 ? 38.256 1.122 12.807 1.00 19.40 583 GLY B C 1
ATOM 19131 O O . GLY B 1 583 ? 38.976 1.725 13.606 1.00 21.59 583 GLY B O 1
ATOM 19135 N N . ALA B 1 584 ? 38.015 -0.177 12.910 1.00 17.11 584 ALA B N 1
ATOM 19136 C CA . ALA B 1 584 ? 38.463 -1.011 14.022 1.00 17.66 584 ALA B CA 1
ATOM 19137 C C . ALA B 1 584 ? 39.463 -2.026 13.481 1.00 17.59 584 ALA B C 1
ATOM 19138 O O . ALA B 1 584 ? 39.072 -3.122 13.051 1.00 18.28 584 ALA B O 1
ATOM 19145 N N . PRO B 1 585 ? 40.762 -1.704 13.448 1.00 19.16 585 PRO B N 1
ATOM 19146 C CA . PRO B 1 585 ? 41.685 -2.527 12.652 1.00 19.59 585 PRO B CA 1
ATOM 19147 C C . PRO B 1 585 ? 41.916 -3.925 13.186 1.00 18.86 585 PRO B C 1
ATOM 19148 O O . PRO B 1 585 ? 42.163 -4.834 12.380 1.00 18.37 585 PRO B O 1
ATOM 19159 N N . ASN B 1 586 ? 41.845 -4.134 14.502 1.00 18.79 586 ASN B N 1
ATOM 19160 C CA . ASN B 1 586 ? 42.053 -5.486 15.006 1.00 18.53 586 ASN B CA 1
ATOM 19161 C C . ASN B 1 586 ? 40.822 -6.345 14.797 1.00 17.01 586 ASN B C 1
ATOM 19162 O O . ASN B 1 586 ? 40.943 -7.537 14.515 1.00 18.20 586 ASN B O 1
ATOM 19173 N N . LEU B 1 587 ? 39.637 -5.750 14.908 1.00 16.55 587 LEU B N 1
ATOM 19174 C CA . LEU B 1 587 ? 38.415 -6.448 14.540 1.00 17.04 587 LEU B CA 1
ATOM 19175 C C . LEU B 1 587 ? 38.416 -6.838 13.058 1.00 16.91 587 LEU B C 1
ATOM 19176 O O . LEU B 1 587 ? 38.047 -7.966 12.707 1.00 16.85 587 LEU B O 1
ATOM 19192 N N . VAL B 1 588 ? 38.827 -5.927 12.173 1.00 16.31 588 VAL B N 1
ATOM 19193 C CA . VAL B 1 588 ? 38.911 -6.247 10.749 1.00 17.83 588 VAL B CA 1
ATOM 19194 C C . VAL B 1 588 ? 39.853 -7.424 10.519 1.00 18.01 588 VAL B C 1
ATOM 19195 O O . VAL B 1 588 ? 39.543 -8.356 9.757 1.00 18.43 588 VAL B O 1
ATOM 19208 N N . LYS B 1 589 ? 41.013 -7.416 11.182 1.00 18.32 589 LYS B N 1
ATOM 19209 C CA . LYS B 1 589 ? 41.954 -8.525 11.039 1.00 19.53 589 LYS B CA 1
ATOM 19210 C C . LYS B 1 589 ? 41.349 -9.847 11.519 1.00 18.28 589 LYS B C 1
ATOM 19211 O O . LYS B 1 589 ? 41.502 -10.881 10.862 1.00 18.11 589 LYS B O 1
ATOM 19230 N N . LEU B 1 590 ? 40.637 -9.831 12.643 1.00 17.42 590 LEU B N 1
ATOM 19231 C CA . LEU B 1 590 ? 39.980 -11.042 13.125 1.00 17.29 590 LEU B CA 1
ATOM 19232 C C . LEU B 1 590 ? 39.008 -11.600 12.089 1.00 18.05 590 LEU B C 1
ATOM 19233 O O . LEU B 1 590 ? 39.069 -12.784 11.731 1.00 18.55 590 LEU B O 1
ATOM 19249 N N . LEU B 1 591 ? 38.110 -10.759 11.581 1.00 16.87 591 LEU B N 1
ATOM 19250 C CA . LEU B 1 591 ? 37.028 -11.252 10.734 1.00 17.28 591 LEU B CA 1
ATOM 19251 C C . LEU B 1 591 ? 37.514 -11.652 9.351 1.00 17.76 591 LEU B C 1
ATOM 19252 O O . LEU B 1 591 ? 36.928 -12.559 8.745 1.00 16.95 591 LEU B O 1
ATOM 19268 N N . THR B 1 592 ? 38.511 -10.949 8.806 1.00 17.90 592 THR B N 1
ATOM 19269 C CA . THR B 1 592 ? 38.915 -11.161 7.417 1.00 19.52 592 THR B CA 1
ATOM 19270 C C . THR B 1 592 ? 40.160 -12.026 7.251 1.00 20.48 592 THR B C 1
ATOM 19271 O O . THR B 1 592 ? 40.357 -12.592 6.172 1.00 22.51 592 THR B O 1
ATOM 19282 N N . ARG B 1 593 ? 41.013 -12.129 8.258 1.00 20.36 593 ARG B N 1
ATOM 19283 C CA . ARG B 1 593 ? 42.280 -12.847 8.126 1.00 22.07 593 ARG B CA 1
ATOM 19284 C C . ARG B 1 593 ? 42.472 -13.972 9.131 1.00 22.32 593 ARG B C 1
ATOM 19285 O O . ARG B 1 593 ? 43.002 -15.030 8.763 1.00 23.29 593 ARG B O 1
ATOM 19306 N N . ASP B 1 594 ? 42.076 -13.779 10.395 1.00 20.74 594 ASP B N 1
ATOM 19307 C CA . ASP B 1 594 ? 42.370 -14.771 11.434 1.00 22.20 594 ASP B CA 1
ATOM 19308 C C . ASP B 1 594 ? 41.279 -15.831 11.603 1.00 20.92 594 ASP B C 1
ATOM 19309 O O . ASP B 1 594 ? 41.579 -16.932 12.084 1.00 21.98 594 ASP B O 1
ATOM 19318 N N . LEU B 1 595 ? 40.023 -15.539 11.261 1.00 20.28 595 LEU B N 1
ATOM 19319 C CA . LEU B 1 595 ? 38.960 -16.524 11.466 1.00 20.41 595 LEU B CA 1
ATOM 19320 C C . LEU B 1 595 ? 39.198 -17.871 10.780 1.00 19.65 595 LEU B C 1
ATOM 19321 O O . LEU B 1 595 ? 38.716 -18.879 11.321 1.00 19.38 595 LEU B O 1
ATOM 19337 N N . PRO B 1 596 ? 39.882 -17.977 9.632 1.00 19.08 596 PRO B N 1
ATOM 19338 C CA . PRO B 1 596 ? 40.102 -19.314 9.062 1.00 20.55 596 PRO B CA 1
ATOM 19339 C C . PRO B 1 596 ? 40.800 -20.271 10.005 1.00 21.31 596 PRO B C 1
ATOM 19340 O O . PRO B 1 596 ? 40.544 -21.482 9.926 1.00 23.28 596 PRO B O 1
ATOM 19351 N N . SER B 1 597 ? 41.670 -19.783 10.899 1.00 21.61 597 SER B N 1
ATOM 19352 C CA A SER B 1 597 ? 42.330 -20.630 11.889 0.27 22.75 597 SER B CA 1
ATOM 19353 C CA B SER B 1 597 ? 42.336 -20.623 11.892 0.73 23.44 597 SER B CA 1
ATOM 19354 C C . SER B 1 597 ? 41.486 -20.872 13.136 1.00 23.18 597 SER B C 1
ATOM 19355 O O . SER B 1 597 ? 41.916 -21.613 14.033 1.00 25.99 597 SER B O 1
ATOM 19368 N N . ILE B 1 598 ? 40.299 -20.290 13.209 1.00 21.69 598 ILE B N 1
ATOM 19369 C CA . ILE B 1 598 ? 39.424 -20.362 14.382 1.00 21.62 598 ILE B CA 1
ATOM 19370 C C . ILE B 1 598 ? 38.177 -21.166 14.015 1.00 20.22 598 ILE B C 1
ATOM 19371 O O . ILE B 1 598 ? 37.996 -22.291 14.502 1.00 22.25 598 ILE B O 1
ATOM 19387 N N . THR B 1 599 ? 37.319 -20.631 13.139 1.00 18.60 599 THR B N 1
ATOM 19388 C CA . THR B 1 599 ? 36.138 -21.381 12.703 1.00 18.17 599 THR B CA 1
ATOM 19389 C C . THR B 1 599 ? 36.300 -21.990 11.321 1.00 17.13 599 THR B C 1
ATOM 19390 O O . THR B 1 599 ? 35.456 -22.805 10.925 1.00 17.85 599 THR B O 1
ATOM 19401 N N . GLY B 1 600 ? 37.285 -21.552 10.542 1.00 17.57 600 GLY B N 1
ATOM 19402 C CA . GLY B 1 600 ? 37.395 -21.943 9.159 1.00 18.13 600 GLY B CA 1
ATOM 19403 C C . GLY B 1 600 ? 36.853 -20.920 8.178 1.00 18.11 600 GLY B C 1
ATOM 19404 O O . GLY B 1 600 ? 37.257 -20.941 7.001 1.00 19.72 600 GLY B O 1
ATOM 19408 N N . GLY B 1 601 ? 35.947 -20.034 8.616 1.00 17.10 601 GLY B N 1
ATOM 19409 C CA . GLY B 1 601 ? 35.342 -19.043 7.735 1.00 16.97 601 GLY B CA 1
ATOM 19410 C C . GLY B 1 601 ? 36.112 -17.729 7.709 1.00 16.86 601 GLY B C 1
ATOM 19411 O O . GLY B 1 601 ? 37.144 -17.573 8.359 1.00 17.56 601 GLY B O 1
ATOM 19415 N N . ARG B 1 602 ? 35.604 -16.786 6.905 1.00 16.80 602 ARG B N 1
ATOM 19416 C CA A ARG B 1 602 ? 36.179 -15.446 6.811 0.43 16.65 602 ARG B CA 1
ATOM 19417 C CA B ARG B 1 602 ? 36.154 -15.435 6.855 0.57 16.97 602 ARG B CA 1
ATOM 19418 C C . ARG B 1 602 ? 35.166 -14.530 6.142 1.00 17.10 602 ARG B C 1
ATOM 19419 O O . ARG B 1 602 ? 34.340 -14.990 5.345 1.00 17.33 602 ARG B O 1
ATOM 19460 N N . ILE B 1 603 ? 35.247 -13.232 6.471 1.00 16.84 603 ILE B N 1
ATOM 19461 C CA . ILE B 1 603 ? 34.479 -12.195 5.779 1.00 17.03 603 ILE B CA 1
ATOM 19462 C C . ILE B 1 603 ? 35.256 -11.748 4.549 1.00 16.67 603 ILE B C 1
ATOM 19463 O O . ILE B 1 603 ? 36.457 -11.449 4.638 1.00 17.90 603 ILE B O 1
ATOM 19479 N N . ALA B 1 604 ? 34.545 -11.632 3.418 1.00 16.39 604 ALA B N 1
ATOM 19480 C CA . ALA B 1 604 ? 35.034 -11.009 2.198 1.00 16.27 604 ALA B CA 1
ATOM 19481 C C . ALA B 1 604 ? 34.192 -9.764 1.901 1.00 16.30 604 ALA B C 1
ATOM 19482 O O . ALA B 1 604 ? 33.042 -9.661 2.330 1.00 15.93 604 ALA B O 1
ATOM 19489 N N . VAL B 1 605 ? 34.762 -8.821 1.147 1.00 17.01 605 VAL B N 1
ATOM 19490 C CA . VAL B 1 605 ? 34.145 -7.518 0.916 1.00 16.78 605 VAL B CA 1
ATOM 19491 C C . VAL B 1 605 ? 34.264 -7.094 -0.547 1.00 17.43 605 VAL B C 1
ATOM 19492 O O . VAL B 1 605 ? 34.954 -7.719 -1.359 1.00 18.08 605 VAL B O 1
ATOM 19505 N N . GLY B 1 606 ? 33.552 -6.009 -0.876 1.00 16.87 606 GLY B N 1
ATOM 19506 C CA . GLY B 1 606 ? 33.562 -5.430 -2.217 1.00 17.02 606 GLY B CA 1
ATOM 19507 C C . GLY B 1 606 ? 32.224 -5.421 -2.930 1.00 15.44 606 GLY B C 1
ATOM 19508 O O . GLY B 1 606 ? 31.375 -6.275 -2.675 1.00 16.55 606 GLY B O 1
ATOM 19512 N N . SER B 1 607 ? 32.025 -4.459 -3.844 1.00 16.70 607 SER B N 1
ATOM 19513 C CA . SER B 1 607 ? 30.775 -4.319 -4.589 1.00 17.75 607 SER B CA 1
ATOM 19514 C C . SER B 1 607 ? 30.945 -4.428 -6.105 1.00 17.32 607 SER B C 1
ATOM 19515 O O . SER B 1 607 ? 29.959 -4.272 -6.834 1.00 18.50 607 SER B O 1
ATOM 19523 N N . ASP B 1 608 ? 32.156 -4.693 -6.614 1.00 17.24 608 ASP B N 1
ATOM 19524 C CA A ASP B 1 608 ? 32.339 -4.896 -8.056 0.46 17.99 608 ASP B CA 1
ATOM 19525 C CA B ASP B 1 608 ? 32.353 -4.896 -8.058 0.54 18.06 608 ASP B CA 1
ATOM 19526 C C . ASP B 1 608 ? 31.961 -6.327 -8.418 1.00 18.11 608 ASP B C 1
ATOM 19527 O O . ASP B 1 608 ? 32.610 -7.272 -7.941 1.00 18.83 608 ASP B O 1
ATOM 19542 N N . PRO B 1 609 ? 30.922 -6.540 -9.241 1.00 18.86 609 PRO B N 1
ATOM 19543 C CA . PRO B 1 609 ? 30.473 -7.924 -9.499 1.00 19.01 609 PRO B CA 1
ATOM 19544 C C . PRO B 1 609 ? 31.550 -8.855 -10.034 1.00 18.09 609 PRO B C 1
ATOM 19545 O O . PRO B 1 609 ? 31.581 -10.029 -9.653 1.00 17.92 609 PRO B O 1
ATOM 19556 N N . VAL B 1 610 ? 32.410 -8.380 -10.937 1.00 18.23 610 VAL B N 1
ATOM 19557 C CA . VAL B 1 610 ? 33.450 -9.230 -11.501 1.00 19.29 610 VAL B CA 1
ATOM 19558 C C . VAL B 1 610 ? 34.491 -9.591 -10.444 1.00 19.22 610 VAL B C 1
ATOM 19559 O O . VAL B 1 610 ? 34.860 -10.761 -10.294 1.00 19.62 610 VAL B O 1
ATOM 19572 N N . LYS B 1 611 ? 34.978 -8.605 -9.684 1.00 19.57 611 LYS B N 1
ATOM 19573 C CA . LYS B 1 611 ? 36.000 -8.910 -8.681 1.00 19.48 611 LYS B CA 1
ATOM 19574 C C . LYS B 1 611 ? 35.448 -9.807 -7.573 1.00 17.96 611 LYS B C 1
ATOM 19575 O O . LYS B 1 611 ? 36.118 -10.749 -7.140 1.00 18.38 611 LYS B O 1
ATOM 19594 N N . VAL B 1 612 ? 34.212 -9.565 -7.131 1.00 17.08 612 VAL B N 1
ATOM 19595 C CA . VAL B 1 612 ? 33.607 -10.401 -6.090 1.00 16.92 612 VAL B CA 1
ATOM 19596 C C . VAL B 1 612 ? 33.443 -11.844 -6.577 1.00 16.41 612 VAL B C 1
ATOM 19597 O O . VAL B 1 612 ? 33.728 -12.804 -5.850 1.00 17.52 612 VAL B O 1
ATOM 19610 N N . ALA B 1 613 ? 32.972 -12.017 -7.813 1.00 16.64 613 ALA B N 1
ATOM 19611 C CA . ALA B 1 613 ? 32.815 -13.350 -8.385 1.00 17.24 613 ALA B CA 1
ATOM 19612 C C . ALA B 1 613 ? 34.162 -14.051 -8.561 1.00 17.16 613 ALA B C 1
ATOM 19613 O O . ALA B 1 613 ? 34.267 -15.260 -8.324 1.00 17.72 613 ALA B O 1
ATOM 19620 N N . ASP B 1 614 ? 35.192 -13.318 -9.006 1.00 17.15 614 ASP B N 1
ATOM 19621 C CA . ASP B 1 614 ? 36.523 -13.893 -9.162 1.00 17.69 614 ASP B CA 1
ATOM 19622 C C . ASP B 1 614 ? 37.067 -14.358 -7.817 1.00 17.93 614 ASP B C 1
ATOM 19623 O O . ASP B 1 614 ? 37.693 -15.428 -7.714 1.00 18.56 614 ASP B O 1
ATOM 19632 N N . ASP B 1 615 ? 36.848 -13.558 -6.764 1.00 17.73 615 ASP B N 1
ATOM 19633 C CA . ASP B 1 615 ? 37.336 -13.930 -5.432 1.00 18.42 615 ASP B CA 1
ATOM 19634 C C . ASP B 1 615 ? 36.605 -15.157 -4.890 1.00 16.39 615 ASP B C 1
ATOM 19635 O O . ASP B 1 615 ? 37.221 -16.031 -4.260 1.00 17.58 615 ASP B O 1
ATOM 19644 N N . ILE B 1 616 ? 35.293 -15.249 -5.129 1.00 16.43 616 ILE B N 1
ATOM 19645 C CA . ILE B 1 616 ? 34.546 -16.445 -4.729 1.00 16.38 616 ILE B CA 1
ATOM 19646 C C . ILE B 1 616 ? 35.059 -17.661 -5.494 1.00 17.34 616 ILE B C 1
ATOM 19647 O O . ILE B 1 616 ? 35.278 -18.731 -4.926 1.00 16.94 616 ILE B O 1
ATOM 19663 N N . LEU B 1 617 ? 35.210 -17.527 -6.813 1.00 17.15 617 LEU B N 1
ATOM 19664 C CA . LEU B 1 617 ? 35.693 -18.651 -7.610 1.00 17.74 617 LEU B CA 1
ATOM 19665 C C . LEU B 1 617 ? 37.078 -19.096 -7.159 1.00 17.76 617 LEU B C 1
ATOM 19666 O O . LEU B 1 617 ? 37.371 -20.297 -7.145 1.00 18.57 617 LEU B O 1
ATOM 19682 N N . ALA B 1 618 ? 37.951 -18.152 -6.800 1.00 18.53 618 ALA B N 1
ATOM 19683 C CA . ALA B 1 618 ? 39.284 -18.524 -6.323 1.00 19.83 618 ALA B CA 1
ATOM 19684 C C . ALA B 1 618 ? 39.205 -19.340 -5.035 1.00 19.23 618 ALA B C 1
ATOM 19685 O O . ALA B 1 618 ? 39.945 -20.315 -4.861 1.00 20.27 618 ALA B O 1
ATOM 19692 N N . HIS B 1 619 ? 38.298 -18.974 -4.128 1.00 18.10 619 HIS B N 1
ATOM 19693 C CA . HIS B 1 619 ? 38.137 -19.767 -2.911 1.00 17.89 619 HIS B CA 1
ATOM 19694 C C . HIS B 1 619 ? 37.647 -21.161 -3.262 1.00 17.61 619 HIS B C 1
ATOM 19695 O O . HIS B 1 619 ? 38.186 -22.170 -2.780 1.00 18.47 619 HIS B O 1
ATOM 19709 N N . ILE B 1 620 ? 36.616 -21.234 -4.107 1.00 17.10 620 ILE B N 1
ATOM 19710 C CA . ILE B 1 620 ? 36.076 -22.525 -4.524 1.00 17.05 620 ILE B CA 1
ATOM 19711 C C . ILE B 1 620 ? 37.167 -23.399 -5.146 1.00 18.40 620 ILE B C 1
ATOM 19712 O O . ILE B 1 620 ? 37.281 -24.587 -4.827 1.00 18.46 620 ILE B O 1
ATOM 19728 N N . ASN B 1 621 ? 37.995 -22.822 -6.019 1.00 17.71 621 ASN B N 1
ATOM 19729 C CA . ASN B 1 621 ? 39.033 -23.597 -6.690 1.00 19.00 621 ASN B CA 1
ATOM 19730 C C . ASN B 1 621 ? 40.134 -24.034 -5.724 1.00 20.22 621 ASN B C 1
ATOM 19731 O O . ASN B 1 621 ? 40.691 -25.130 -5.887 1.00 21.01 621 ASN B O 1
ATOM 19742 N N . ASP B 1 622 ? 40.416 -23.227 -4.694 1.00 20.70 622 ASP B N 1
ATOM 19743 C CA . ASP B 1 622 ? 41.340 -23.631 -3.633 1.00 21.26 622 ASP B CA 1
ATOM 19744 C C . ASP B 1 622 ? 40.805 -24.842 -2.888 1.00 20.25 622 ASP B C 1
ATOM 19745 O O . ASP B 1 622 ? 41.538 -25.812 -2.645 1.00 20.85 622 ASP B O 1
ATOM 19754 N N . ARG B 1 623 ? 39.518 -24.811 -2.523 1.00 18.35 623 ARG B N 1
ATOM 19755 C CA . ARG B 1 623 ? 38.906 -25.970 -1.876 1.00 18.64 623 ARG B CA 1
ATOM 19756 C C . ARG B 1 623 ? 38.960 -27.193 -2.788 1.00 18.00 623 ARG B C 1
ATOM 19757 O O . ARG B 1 623 ? 39.302 -28.295 -2.346 1.00 19.27 623 ARG B O 1
ATOM 19778 N N . ARG B 1 624 ? 38.607 -27.011 -4.067 1.00 17.69 624 ARG B N 1
ATOM 19779 C CA . ARG B 1 624 ? 38.621 -28.123 -5.014 1.00 18.46 624 ARG B CA 1
ATOM 19780 C C . ARG B 1 624 ? 39.992 -28.773 -5.084 1.00 20.33 624 ARG B C 1
ATOM 19781 O O . ARG B 1 624 ? 40.099 -30.002 -5.124 1.00 20.09 624 ARG B O 1
ATOM 19802 N N . ALA B 1 625 ? 41.049 -27.967 -5.155 1.00 20.80 625 ALA B N 1
ATOM 19803 C CA . ALA B 1 625 ? 42.391 -28.521 -5.306 1.00 22.13 625 ALA B CA 1
ATOM 19804 C C . ALA B 1 625 ? 42.738 -29.454 -4.156 1.00 22.04 625 ALA B C 1
ATOM 19805 O O . ALA B 1 625 ? 43.327 -30.527 -4.366 1.00 23.33 625 ALA B O 1
ATOM 19812 N N . LYS B 1 626 ? 42.415 -29.042 -2.930 1.00 20.89 626 LYS B N 1
ATOM 19813 C CA . LYS B 1 626 ? 42.734 -29.855 -1.770 1.00 21.51 626 LYS B CA 1
ATOM 19814 C C . LYS B 1 626 ? 41.888 -31.122 -1.706 1.00 22.14 626 LYS B C 1
ATOM 19815 O O . LYS B 1 626 ? 42.321 -32.118 -1.102 1.00 23.16 626 LYS B O 1
ATOM 19834 N N . LEU B 1 627 ? 40.700 -31.111 -2.311 1.00 21.56 627 LEU B N 1
ATOM 19835 C CA . LEU B 1 627 ? 39.874 -32.305 -2.424 1.00 22.78 627 LEU B CA 1
ATOM 19836 C C . LEU B 1 627 ? 40.339 -33.243 -3.528 1.00 24.82 627 LEU B C 1
ATOM 19837 O O . LEU B 1 627 ? 39.891 -34.398 -3.563 1.00 28.07 627 LEU B O 1
ATOM 19853 N N . GLY B 1 628 ? 41.242 -32.799 -4.404 1.00 24.49 628 GLY B N 1
ATOM 19854 C CA . GLY B 1 628 ? 41.733 -33.626 -5.492 1.00 25.43 628 GLY B CA 1
ATOM 19855 C C . GLY B 1 628 ? 40.909 -33.541 -6.752 1.00 24.93 628 GLY B C 1
ATOM 19856 O O . GLY B 1 628 ? 41.045 -34.414 -7.629 1.00 25.64 628 GLY B O 1
ATOM 19860 N N . ILE B 1 629 ? 40.066 -32.510 -6.877 1.00 24.36 629 ILE B N 1
ATOM 19861 C CA . ILE B 1 629 ? 39.198 -32.318 -8.029 1.00 23.25 629 ILE B CA 1
ATOM 19862 C C . ILE B 1 629 ? 39.520 -31.011 -8.736 1.00 25.63 629 ILE B C 1
ATOM 19863 O O . ILE B 1 629 ? 40.467 -30.309 -8.367 1.00 28.17 629 ILE B O 1
#

B-factor: mean 26.31, std 9.2, range [12.33, 82.66]

InterPro domains:
  IPR004137 Hydroxylamine reductase/Ni-containing CO dehydrogenase [PF03063] (45-609)
  IPR004137 Hydroxylamine reductase/Ni-containing CO dehydrogenase [PTHR30109] (4-629)
  IPR010047 Ni-containing CO dehydrogenase [PIRSF005023] (4-629)
  IPR010047 Ni-containing CO dehydrogenase [TIGR01702] (6-629)
  IPR011254 Prismane-like superfamily [SSF56821] (5-629)
  IPR016099 Prismane-like, alpha/beta-sandwich [G3DSA:3.40.50.2030] (236-414)
  IPR016099 Prismane-like, alpha/beta-sandwich [G3DSA:3.40.50.2030] (417-629)
  IPR016101 CO dehydrogenase, alpha-bundle [G3DSA:1.20.1270.30] (61-235)

Sequence (1256 aa):
MATKKTSIHPSVNELYQRLAEEDQLSNCFDRFDPQEKIRCNYCELGVSCQLCSNNGPCRINEKVGATLGVCGINADGMAMRYMMLLRNVMGTSTYTYHAYEAYKTLKMTALGNTPFTITDKDKLYQMAKDLELNTEGKPEDVAVRLSDFLIWELYYRRDYDEPGKMIEVYAPLKRKEVWRKLGIYPAGPLLHEELKDAAASCLTNVDGDDYVSLATKGLRRLGLSCCIYGAQIGLELVQDILFGTGMPHEMDVDLGIFDADYINIVFFNGHEPFVGVALILAAKEAVVNQDKAKAAGAKSSLRRIYGSIESGQEVVQRFQKDEVFRGLTGNWLTTIEPMLATGAVDVLAMDMNCSPPNLGPLAEKKYGATLVSVSRLVRFPGIHHFLDYKPSEVREIAQKIIDIAVDDSFKNKRHGKITPKIPANIQKAITGFTPEAILKALGGSINPLIEVIKAGKIKGAVGLINCTTLKNGPQDYVTVNLAKELIKRDILILSGGCGNHALEVAGLCNLDAINLAGPGLSSEVCRRNLNIPPVLSFGTTDTGRISLVVTALANALNVDTADLPVAVTAPMYMMEQKATIDALFALAYGLYTHVAPDPPVMGAPNLVKLLTRDLPSITGGRRIAVGSDPVKKVADDILAHINDRRAKLGIMATKTSIHPSVNELYQRLAEDQLSNCFDRFDPQEKIRCNYCELGVSCQLCSNGPCRINEKVGATLGVCGINADGMAMRYMLLRNVMGTSTYTYHAYEAYKTLKMTALGNTPFTITDKDKLYQMAKDLELNTEGKPEDVAVRLSDFLIWELYYRRDYDEEPGKMIEVYAPLKRKEVWRKLGIYPAGPLLHEELKDAAASCLTNVDGDYVSLATKGLRRLGLSCCIYGAQIGLELVQDILFGTGMPHEMDVDLGIFDADYINIVFNGHEPFVGVALILAAKEAVNQDKAKAAGAKSLRIYGSIESGQEVVQRFQKDEVFRGLTGNWLTTIEPMLATGAVDVLAMDMNCCSPPNLGPLAEKYGATLVSVSRLVRFPGIHHFLDYKPSEVREIAQKIIDIAVDDSFKNKRHGKITPKIPANIQKAITTGFTPEAILKALGGSINPLIEVIKAGKIKGAVGLIINCTTLKNGPQDYVTVNLAKELIKKRDILILSGGCGNHHALEVAGLCNLDAINLAGPGLSEVCRNLNIPPVLSFGTTDTGRISLVVTALANALNVDTADLPVAVTAPMYMMEQKATIDALFALAYGLYTHVAPDPPVMMGAPNLVKLLTRDLPSSITGGRRIAVGSDDPVKVADDILAHINDRRAKLGI

Radius of gyration: 31.11 Å; Cα contacts (8 Å, |Δi|>4): 3103; chains: 2; bounding box: 78×67×89 Å

Foldseek 3Di:
DPFFAFPFPQRVVLVVLCVVVVHDAPRVVVVVCVVPPDVQQLQQAFPDQDDQDRAGDDPVVPSQARPLRFGSLLSRLLVVLLQLLVLLVVLLVLQLQLLLLQLCVLVPQFPWHFDPLVLLVVVCVLQPHDPDDDSSVSSNRLSVLLVCLQVFQPPGDDRLCVSQPDPVLVVLCVVQVLQEGALVNLSVVSNVCSRPPRPRDNVVSLSSLLSNLVNSLRNGLVNSLSSLCRTQNAFAWDKAKEAQLLFDQQELEEEEEAARQRLVVLLLVVQPDVVLQVLRVVLRGPGYAYEYEFFSQLSDVLRDDDDPHYHGYHAADSCPLSSLSQLRHAEYEYEHPPDPQPCQVSCQQSQHAYEYQDPHDDHPRHDYYNHDDRSCSNVVSVVVSVSSSVSCNPGGPPPGDGDTDNAMFMATHNDFPVNVCVLVVRACVVVLVLCLVPLALEEEEEAAHFDPPQGRTLPLLQLLVLLQQQNRYAYEYAGSSLRSNRSVHQRALVVLVSGHDSNSVVCVVSVGGSYYYPGYSCLSRVVSVLSRSCVVLVHASLLALYAYEHQRHDGNNVVSSQSNCLSSQHAYEYPDDRNNNNPVVSQCCQAPVSCVNRNYHYDYDRDSNVVSVVSSVSSVVSSVVSVD/DPFFAFPFVQRVVLVVLCVVVPHDAPRVVVVVCVVPPDPQQLQQFFPDQDDQDRAGDDVVVPRQARPLRFGSLLSNLLVVLLQLLVLLVVLLVQQLQLLLLLLCQLVPQFPWHQDCLVLLVVVCVQQVHDPDDDSSVSSNRLSVLLVCLQVFQPPDDDRLCVSQFFDVLVVLCVVQVLQEGALVNLSVVSNVCSRPPHPRDNVVSLSSLLSNLVNSLSNGLVNSLSSLCRTQNAFAWDKAKEAQLLFDQQELEEEEEAAHQRLVVLLLVVQPDPVLQVLRVVLRGPGYAYEYEFQNQLSDVLRDDDDPHYHGYHAADSCPLSNLSQLRHAEYEYEHPPDPQSCQVSCQQSQYAYEYQDPVDDHPRHDYYNHDDRSCSNVVSVVRSVSSSCSCNPGRPPPGDGDTDNAMFMAIHNDFPVNVCVLVPNDCVVVVVLCLVPLALEEEEEAAHADPPQGRTLPLLQLLVLLQQQNRYAYEYAGSSLRSCRSVHQRALVVLVSGHDSNSVVCVVSVGGSYYYQGYSCLSRVSSVLSSVCVVLVHQSLLALYAYEHQRHDGNNRVSSQSNCLSSQHAYEYPPDRNNNVNVVSQCCQAPVSCVRRNYHYDYDRDSNVVSVVSSVSSVVSSVVSVD

Solvent-accessible surface area: 37295 Å² total